Protein AF-A0A919TZ67-F1 (afdb_monomer_lite)

InterPro domains:
  IPR008929 Chondroitin AC/alginate lyase [G3DSA:1.50.10.100] (18-336)
  IPR008929 Chondroitin AC/alginate lyase [SSF48230] (51-296)
  IPR012480 Heparinase II/III-like, C-terminal [PF07940] (637-801)

Sequence (858 aa):
MADLLLPPAQSLPVLDVALFDAPTIRGLTERAADDRARPWPTLLASGYARYFRDGDRDAYEQLLWERTDRLTRTAVLAAATRDPAWIDAAADGVLLFCEQSTWCWPAHDDSHARHGSVLPTVTSPYLDLGAGEVAMQLAWIDHLLGPLFDTAMPGLRARIRYEVDRRVLTPFETRRDWHWLAEPLSNWSPWIHGNVLVAALRLVDDTARRDRLVRLIADGLDRYAASLPPDGAIDEGYSYWWNGACRLLEAYDLLAYASNGALGDATAWPALRETVAFPHRLHLGGNWYVNHADGWARPPLSQPWHALHRAARLFGDREAEAHAAAHRNPSAPVLDESQGLGRLLTALTDPAWQAAAHPPTASPAPTPGLTPTPIPADADADADADADAPNAPDLVEFPQGVSTNSTRSRQTPTPALTSNPNPRDLGESAFGTDTSSTRSRLTPTPAAAPAPPPPDLAEQPLAADTNPTRSRQSSTPTLTSNPNPRDLGESAFGTDTSSTRSRLTPTPAAAPAPSTPDLAEQPLGANTNPTRSQRPPAPTPSLRDLGENALGTDTNPTRSQQSAQPTAAPAPATPDLAEQPLGADANPTRSQQSAQPTAAPAPATPDLAEQPLGANANPTRSRESAVGRGVGVDVWFPSTQVLVRRGGRVALAVKGGHNGENHNHNDVGSVIVALGGVPVVVDPGRPTYTRETFGADRYSIWTMRSSWHNTPTILGLEQLDGREYAAADVRVGDGGISLELSHAYGMGGSWRRTASLDHDVVLVRDEWELGGGGTSLIHYVLAGSVSVGDGFAEVVALESAGRLILSWEPAVTCAVTVRELDDPMLGDVWGERLTRLDIDVTGLGPSGSLELTVKEQR

Foldseek 3Di:
DVVLFDALLQLFDDFDLVLFQPQQLVVLVVVLVVVVVDDQQDADLVQLLCCVPPQDQCSRVVSVLSLLQNLLSLLSNCLNPVPPVSLVSNLVSLVVVLPDLAQDGSLQACCCVPVVDSDHPSQDADQWLRLLQSLLQLLVSCNRCVVVCCVNPNCSLVSSLVSNCNRPLVCLVPPQPDPCQDPPHALGQLSNLLSQLSNLSNNDNDSVSSVVSPVSSCVSLVVLLVNQDLLLDALQDLVSLCSHLLSSLSSLVSQCSRRVHPGSPPVVRNSSLNVLVHNLQQFLWDQAGAFAFQGDRGDPLQRLLVSSLVSCVSSVNPLSNQQSLLSDDLSHQLHGPSSGNVSNSSSRRDPCSNPSDDDPDIRDRDDADPDPDDDDPDDDDDDDDDDDDDDDDDDDDDDDDDDDDDDDDDDDDDDDDDDDDDDDDDDDDDDDDDDDDDDDDDDDDDDDDDDDDDDDDDDDDDDDDDDDDDDDDDDDDDDDDDDDDDDDDDDDDDDDDDDDDDDDDDDDDDDDDDDDDDDDDDDDDDDDDDDDDDDDDDDDDDPPDDDDDDDDDDDDDDDDDDDDDDDDDDDDDDDDDDDDDDDDDDDDDDDDDDDDDDDDDDDDDDDDDDDDDDDDDDDDDDDDDCPDDDAWHWDADPAQRWIWTDFQFKIKIFTFAALARPSAQLAHGFMWMGGNSFTFQGQLHRFDRTSCCVDPNVCVDPSSWNQRTQAKQDLNFTFDHDRQLGWPPWDDDPQWIKTWRCRRRVDPWTWIWIWGDDRFKIKIKIWTAAPDAHWMKGKTKGFADWDDDFQKIWGQTPPSSAIKMKGKPPRADKDKDKDADPTVSSCVRRNGIMIMIIGTCSVVDNGDMMMIMMGGDD

Organism: NCBI:txid571912

Secondary structure (DSSP, 8-state):
-TTTSPPTTTSS----GGG--HHHHHHHHHHHHHHHTSPPP---HHHHTTTTTT---HHHHHHHHHHHHHHHHHHHHHHHH--HHHHHHHHHHHHHHHT-S-SS-TTT-THHHHH--SS--TTS---SHHHHHHHHHHHHHHHHHHHHHHHHSTTHHHHHHHHHIIIIIHHHHH----GGGSSSP-THHHHHHHHHHHHHHHH---HHHHHHHHHHHHHHHHHHHHHS-TT---TTHHHHHTTTHHHHHHHHHHHHHHTTTSS--GGG-HHHHHHHHHHHHTEEETTEE---SS--SS--TT--HHHHHHHHHHHT-HHHHHHHHHT--TTS-S--GGG-HHHHHHHHT-HHHHT----SPPPPPPPPPPPPPPPPS-------------PPPPP--------------------------------------------------------PPP-------------------------------------------------------------------------------------S--S---S-----------------------------------------------------------------------------------PPPPEEETTTTEEEEE-SSEEEEEE-SBTTSTT--S-TT-EEEEETTEEEE---------GGGGSGGGGGSGGGSGGGTT-EEBTTBPPPPSTTSB-EEEEEETTEEEEE-GGGGT-SEEEEEEEEEETTEEEEEEEEEESS-S--EEEEEE-SEEEEETTEEEEE-GGG--EEEEEEES---EEEEEEE---HHHHHHH-SEEEEEEEE-GGG-SEEEEEEEEEE--

pLDDT: mean 74.22, std 30.32, range [20.97, 98.88]

Radius of gyration: 38.07 Å; chains: 1; bounding box: 108×134×125 Å

Structure (mmCIF, N/CA/C/O backbone):
data_AF-A0A919TZ67-F1
#
_entry.id   AF-A0A919TZ67-F1
#
loop_
_atom_site.group_PDB
_atom_site.id
_atom_site.type_symbol
_atom_site.label_atom_id
_atom_site.label_alt_id
_atom_site.label_comp_id
_atom_site.label_asym_id
_atom_site.label_entity_id
_atom_site.label_seq_id
_atom_site.pdbx_PDB_ins_code
_atom_site.Cartn_x
_atom_site.Cartn_y
_atom_site.Cartn_z
_atom_site.occupancy
_atom_site.B_iso_or_equiv
_atom_site.auth_seq_id
_atom_site.auth_comp_id
_atom_site.auth_asym_id
_atom_site.auth_atom_id
_atom_site.pdbx_PDB_model_num
ATOM 1 N N . MET A 1 1 ? 31.596 -11.766 -6.206 1.00 59.78 1 MET A N 1
ATOM 2 C CA . MET A 1 1 ? 30.603 -10.937 -6.927 1.00 59.78 1 MET A CA 1
ATOM 3 C C . MET A 1 1 ? 30.992 -10.829 -8.378 1.00 59.78 1 MET A C 1
ATOM 5 O O . MET A 1 1 ? 30.167 -11.241 -9.181 1.00 59.78 1 MET A O 1
ATOM 9 N N . ALA A 1 2 ? 32.245 -10.460 -8.683 1.00 53.22 2 ALA A N 1
ATOM 10 C CA . ALA A 1 2 ? 32.796 -10.696 -10.014 1.00 53.22 2 ALA A CA 1
ATOM 11 C C . ALA A 1 2 ? 32.495 -12.146 -10.425 1.00 53.22 2 ALA A C 1
ATOM 13 O O . ALA A 1 2 ? 32.595 -13.053 -9.590 1.00 53.22 2 ALA A O 1
ATOM 14 N N . ASP A 1 3 ? 32.024 -12.303 -11.658 1.00 69.88 3 ASP A N 1
ATOM 15 C CA . ASP A 1 3 ? 31.587 -13.551 -12.290 1.00 69.88 3 ASP A CA 1
ATOM 16 C C . ASP A 1 3 ? 30.393 -14.293 -11.636 1.00 69.88 3 ASP A C 1
ATOM 18 O O . ASP A 1 3 ? 30.057 -15.391 -12.073 1.00 69.88 3 ASP A O 1
ATOM 22 N N . LEU A 1 4 ? 29.685 -13.703 -10.655 1.00 88.44 4 LEU A N 1
ATOM 23 C CA . LEU A 1 4 ? 28.414 -14.260 -10.142 1.00 88.44 4 LEU A CA 1
ATOM 24 C C . LEU A 1 4 ? 27.195 -13.874 -10.991 1.00 88.44 4 LEU A C 1
ATOM 26 O O . LEU A 1 4 ? 26.236 -14.636 -11.058 1.00 88.44 4 LEU A O 1
ATOM 30 N N . LEU A 1 5 ? 27.192 -12.681 -11.596 1.00 94.44 5 LEU A N 1
ATOM 31 C CA . LEU A 1 5 ? 26.028 -12.147 -12.311 1.00 94.44 5 LEU A CA 1
ATOM 32 C C . LEU A 1 5 ? 26.051 -12.516 -13.799 1.00 94.44 5 LEU A C 1
ATOM 34 O O . LEU A 1 5 ? 26.983 -12.146 -14.518 1.00 94.44 5 LEU A O 1
ATOM 38 N N . LEU A 1 6 ? 24.967 -13.131 -14.285 1.00 95.06 6 LEU A N 1
ATOM 39 C CA . LEU A 1 6 ? 24.725 -13.408 -15.707 1.00 95.06 6 LEU A CA 1
ATOM 40 C C . LEU A 1 6 ? 24.937 -12.148 -16.574 1.00 95.06 6 LEU A C 1
ATOM 42 O O . LEU A 1 6 ? 24.660 -11.042 -16.101 1.00 95.06 6 LEU A O 1
ATOM 46 N N . PRO A 1 7 ? 25.399 -12.248 -17.836 1.00 94.81 7 PRO A N 1
ATOM 47 C CA . PRO A 1 7 ? 25.578 -11.088 -18.718 1.00 94.81 7 PRO A CA 1
ATOM 48 C C . PRO A 1 7 ? 24.292 -10.250 -18.890 1.00 94.81 7 PRO A C 1
ATOM 50 O O . PRO A 1 7 ? 23.202 -10.811 -18.781 1.00 94.81 7 PRO A O 1
ATOM 53 N N . PRO A 1 8 ? 24.356 -8.946 -19.235 1.00 95.06 8 PRO A N 1
ATOM 54 C CA . PRO A 1 8 ? 23.166 -8.082 -19.348 1.00 95.06 8 PRO A CA 1
ATOM 55 C C . PRO A 1 8 ? 22.096 -8.533 -20.359 1.00 95.06 8 PRO A C 1
ATOM 57 O O . PRO A 1 8 ? 20.970 -8.043 -20.341 1.00 95.06 8 PRO A O 1
ATOM 60 N N . ALA A 1 9 ? 22.425 -9.470 -21.255 1.00 92.81 9 ALA A N 1
ATOM 61 C CA . ALA A 1 9 ? 21.493 -10.119 -22.184 1.00 92.81 9 ALA A CA 1
ATOM 62 C C . ALA A 1 9 ? 20.758 -11.349 -21.610 1.00 92.81 9 ALA A C 1
ATOM 64 O O . ALA A 1 9 ? 19.916 -11.920 -22.294 1.00 92.81 9 ALA A O 1
ATOM 65 N N . GLN A 1 10 ? 21.106 -11.776 -20.395 1.00 94.44 10 GLN A N 1
ATOM 66 C CA . GLN A 1 10 ? 20.653 -13.020 -19.757 1.00 94.44 10 GLN A CA 1
ATOM 67 C C . GLN A 1 10 ? 20.257 -12.822 -18.283 1.00 94.44 10 GLN A C 1
ATOM 69 O O . GLN A 1 10 ? 19.712 -13.734 -17.677 1.00 94.44 10 GLN A O 1
ATOM 74 N N . SER A 1 11 ? 20.518 -11.645 -17.708 1.00 94.06 11 SER A N 1
ATOM 75 C CA . SER A 1 11 ? 20.292 -11.292 -16.300 1.00 94.06 11 SER A CA 1
ATOM 76 C C . SER A 1 11 ? 18.830 -11.045 -15.909 1.00 94.06 11 SER A C 1
ATOM 78 O O . SER A 1 11 ? 18.545 -10.946 -14.720 1.00 94.06 11 SER A O 1
ATOM 80 N N . LEU A 1 12 ? 17.909 -10.963 -16.875 1.00 96.25 12 LEU A N 1
ATOM 81 C CA . LEU A 1 12 ? 16.461 -10.926 -16.645 1.00 96.25 12 LEU A CA 1
ATOM 82 C C . LEU A 1 12 ? 15.797 -12.196 -17.227 1.00 96.25 12 LEU A C 1
ATOM 84 O O . LEU A 1 12 ? 16.283 -12.704 -18.245 1.00 96.25 12 LEU A O 1
ATOM 88 N N . PRO A 1 13 ? 14.695 -12.696 -16.628 1.00 93.69 13 PRO A N 1
ATOM 89 C CA . PRO A 1 13 ? 13.915 -13.837 -17.114 1.00 93.69 13 PRO A CA 1
ATOM 90 C C . PRO A 1 13 ? 13.655 -13.850 -18.625 1.00 93.69 13 PRO A C 1
ATOM 92 O O . PRO A 1 13 ? 13.319 -12.827 -19.222 1.00 93.69 13 PRO A O 1
ATOM 95 N N . VAL A 1 14 ? 13.787 -15.021 -19.255 1.00 87.25 14 VAL A N 1
ATOM 96 C CA . VAL A 1 14 ? 13.416 -15.224 -20.666 1.00 87.25 14 VAL A CA 1
ATOM 97 C C . VAL A 1 14 ? 11.893 -15.193 -20.795 1.00 87.25 14 VAL A C 1
ATOM 99 O O . VAL A 1 14 ? 11.197 -16.011 -20.200 1.00 87.25 14 VAL A O 1
ATOM 102 N N . LEU A 1 15 ? 11.381 -14.252 -21.589 1.00 90.25 15 LEU A N 1
ATOM 103 C CA . LEU A 1 15 ? 9.948 -14.023 -21.765 1.00 90.25 15 LEU A CA 1
ATOM 104 C C . LEU A 1 15 ? 9.457 -14.732 -23.032 1.00 90.25 15 LEU A C 1
ATOM 106 O O . LEU A 1 15 ? 9.601 -14.208 -24.139 1.00 90.25 15 LEU A O 1
ATOM 110 N N . ASP A 1 16 ? 8.887 -15.929 -22.881 1.00 90.50 16 ASP A N 1
ATOM 111 C CA . ASP A 1 16 ? 8.248 -16.620 -24.002 1.00 90.50 16 ASP A CA 1
ATOM 112 C C . ASP A 1 16 ? 6.860 -16.026 -24.283 1.00 90.50 16 ASP A C 1
ATOM 114 O O . ASP A 1 16 ? 5.892 -16.260 -23.557 1.00 90.50 16 ASP A O 1
ATOM 118 N N . VAL A 1 17 ? 6.761 -15.270 -25.378 1.00 92.25 17 VAL A N 1
ATOM 119 C CA . VAL A 1 17 ? 5.507 -14.664 -25.852 1.00 92.25 17 VAL A CA 1
ATOM 120 C C . VAL A 1 17 ? 4.440 -15.698 -26.235 1.00 92.25 17 VAL A C 1
ATOM 122 O O . VAL A 1 17 ? 3.270 -15.338 -26.335 1.00 92.25 17 VAL A O 1
ATOM 125 N N . ALA A 1 18 ? 4.798 -16.975 -26.425 1.00 91.44 18 ALA A N 1
ATOM 126 C CA . ALA A 1 18 ? 3.830 -18.053 -26.640 1.00 91.44 18 ALA A CA 1
ATOM 127 C C . ALA A 1 18 ? 3.064 -18.449 -25.361 1.00 91.44 18 ALA A C 1
ATOM 129 O O . ALA A 1 18 ? 2.028 -19.107 -25.463 1.00 91.44 18 ALA A O 1
ATOM 130 N N . LEU A 1 19 ? 3.537 -18.035 -24.177 1.00 92.31 19 LEU A N 1
ATOM 131 C CA . LEU A 1 19 ? 2.860 -18.249 -22.891 1.00 92.31 19 LEU A CA 1
ATOM 132 C C . LEU A 1 19 ? 1.899 -17.111 -22.507 1.00 92.31 19 LEU A C 1
ATOM 134 O O . LEU A 1 19 ? 1.216 -17.228 -21.495 1.00 92.31 19 LEU A O 1
ATOM 138 N N . PHE A 1 20 ? 1.837 -16.014 -23.269 1.00 95.00 20 PHE A N 1
ATOM 139 C CA . PHE A 1 20 ? 1.057 -14.832 -22.892 1.00 95.00 20 PHE A CA 1
ATOM 140 C C . PHE A 1 20 ? -0.455 -15.124 -22.790 1.00 95.00 20 PHE A C 1
ATOM 142 O O . PHE A 1 20 ? -1.096 -15.547 -23.754 1.00 95.00 20 PHE A O 1
ATOM 149 N N . ASP A 1 21 ? -1.033 -14.840 -21.618 1.00 93.69 21 ASP A N 1
ATOM 150 C CA . ASP A 1 21 ? -2.446 -15.078 -21.291 1.00 93.69 21 ASP A CA 1
ATOM 151 C C . ASP A 1 21 ? -3.404 -14.381 -22.278 1.00 93.69 21 ASP A C 1
ATOM 153 O O . ASP A 1 21 ? -3.440 -13.154 -22.414 1.00 93.69 21 ASP A O 1
ATOM 157 N N . ALA A 1 22 ? -4.207 -15.182 -22.983 1.00 92.88 22 ALA A N 1
ATOM 158 C CA . ALA A 1 22 ? -5.081 -14.685 -24.041 1.00 92.88 22 ALA A CA 1
ATOM 159 C C . ALA A 1 22 ? -6.191 -13.721 -23.551 1.00 92.88 22 ALA A C 1
ATOM 161 O O . ALA A 1 22 ? -6.488 -12.775 -24.285 1.00 92.88 22 ALA A O 1
ATOM 162 N N . PRO A 1 23 ? -6.832 -13.909 -22.374 1.00 94.19 23 PRO A N 1
ATOM 163 C CA . PRO A 1 23 ? -7.656 -12.876 -21.741 1.00 94.19 23 PRO A CA 1
ATOM 164 C C . PRO A 1 23 ? -6.948 -11.526 -21.558 1.00 94.19 23 PRO A C 1
ATOM 166 O O . PRO A 1 23 ? -7.486 -10.517 -22.020 1.00 94.19 23 PRO A O 1
ATOM 169 N N . THR A 1 24 ? -5.742 -11.490 -20.976 1.00 95.50 24 THR A N 1
ATOM 170 C CA . THR A 1 24 ? -4.949 -10.255 -20.846 1.00 95.50 24 THR A CA 1
ATOM 171 C C . THR A 1 24 ? -4.664 -9.637 -22.216 1.00 95.50 24 THR A C 1
ATOM 173 O O . THR A 1 24 ? -4.964 -8.462 -22.417 1.00 95.50 24 THR A O 1
ATOM 176 N N . ILE A 1 25 ? -4.165 -10.402 -23.195 1.00 96.62 25 ILE A N 1
ATOM 177 C CA . ILE A 1 25 ? -3.823 -9.857 -24.524 1.00 96.62 25 ILE A CA 1
ATOM 178 C C . ILE A 1 25 ? -5.044 -9.266 -25.249 1.00 96.62 25 ILE A C 1
ATOM 180 O O . ILE A 1 25 ? -4.911 -8.225 -25.899 1.00 96.62 25 ILE A O 1
ATOM 184 N N . ARG A 1 26 ? -6.245 -9.849 -25.104 1.00 95.50 26 ARG A N 1
ATOM 185 C CA . ARG A 1 26 ? -7.483 -9.239 -25.631 1.00 95.50 26 ARG A CA 1
ATOM 186 C C . ARG A 1 26 ? -7.801 -7.911 -24.944 1.00 95.50 26 ARG A C 1
ATOM 188 O O . ARG A 1 26 ? -7.935 -6.910 -25.640 1.00 95.50 26 ARG A O 1
ATOM 195 N N . GLY A 1 27 ? -7.828 -7.876 -23.610 1.00 95.00 27 GLY A N 1
ATOM 196 C CA . GLY A 1 27 ? -8.134 -6.652 -22.857 1.00 95.00 27 GLY A CA 1
ATOM 197 C C . GLY A 1 27 ? -7.138 -5.510 -23.112 1.00 95.00 27 GLY A C 1
ATOM 198 O O . GLY A 1 27 ? -7.544 -4.356 -23.243 1.00 95.00 27 GLY A O 1
ATOM 199 N N . LEU A 1 28 ? -5.846 -5.831 -23.258 1.00 96.81 28 LEU A N 1
ATOM 200 C CA . LEU A 1 28 ? -4.816 -4.870 -23.671 1.00 96.81 28 LEU A CA 1
ATOM 201 C C . LEU A 1 28 ? -5.066 -4.355 -25.097 1.00 96.81 28 LEU A C 1
ATOM 203 O O . LEU A 1 28 ? -4.943 -3.157 -25.336 1.00 96.81 28 LEU A O 1
ATOM 207 N N . THR A 1 29 ? -5.439 -5.235 -26.036 1.00 96.38 29 THR A N 1
ATOM 208 C CA . THR A 1 29 ? -5.742 -4.867 -27.435 1.00 96.38 29 THR A CA 1
ATOM 209 C C . THR A 1 29 ? -6.956 -3.942 -27.526 1.00 96.38 29 THR A C 1
ATOM 211 O O . THR A 1 29 ? -6.921 -2.963 -28.268 1.00 96.38 29 THR A O 1
ATOM 214 N N . GLU A 1 30 ? -8.011 -4.234 -26.762 1.00 94.56 30 GLU A N 1
ATOM 215 C CA . GLU A 1 30 ? -9.238 -3.434 -26.696 1.00 94.56 30 GLU A CA 1
ATOM 216 C C . GLU A 1 30 ? -8.931 -2.014 -26.192 1.00 94.56 30 GLU A C 1
ATOM 218 O O . GLU A 1 30 ? -9.175 -1.047 -26.913 1.00 94.56 30 GLU A O 1
ATOM 223 N N . ARG A 1 31 ? -8.273 -1.872 -25.032 1.00 94.62 31 ARG A N 1
ATOM 224 C CA . ARG A 1 31 ? -7.890 -0.553 -24.484 1.00 94.62 31 ARG A CA 1
ATOM 225 C C . ARG A 1 31 ? -6.890 0.202 -25.368 1.00 94.62 31 ARG A C 1
ATOM 227 O O . ARG A 1 31 ? -6.981 1.419 -25.516 1.00 94.62 31 ARG A O 1
ATOM 234 N N . ALA A 1 32 ? -5.953 -0.500 -26.004 1.00 94.25 32 ALA A N 1
ATOM 235 C CA . ALA A 1 32 ? -4.981 0.127 -26.899 1.00 94.25 32 ALA A CA 1
ATOM 236 C C . ALA A 1 32 ? -5.597 0.603 -28.234 1.00 94.25 32 ALA A C 1
ATOM 238 O O . ALA A 1 32 ? -5.016 1.463 -28.904 1.00 94.25 32 ALA A O 1
ATOM 239 N N . ALA A 1 33 ? -6.767 0.091 -28.636 1.00 90.06 33 ALA A N 1
ATOM 240 C CA . ALA A 1 33 ? -7.502 0.622 -29.784 1.00 90.06 33 ALA A CA 1
ATOM 241 C C . ALA A 1 33 ? -8.045 2.033 -29.491 1.00 90.06 33 ALA A C 1
ATOM 243 O O . ALA A 1 33 ? -7.871 2.936 -30.314 1.00 90.06 33 ALA A O 1
ATOM 244 N N . ASP A 1 34 ? -8.594 2.249 -28.292 1.00 90.00 34 ASP A N 1
ATOM 245 C CA . ASP A 1 34 ? -9.043 3.568 -27.825 1.00 90.00 34 ASP A CA 1
ATOM 246 C C . ASP A 1 34 ? -7.868 4.545 -27.630 1.00 90.00 34 ASP A C 1
ATOM 248 O O . ASP A 1 34 ? -8.004 5.750 -27.850 1.00 90.00 34 ASP A O 1
ATOM 252 N N . ASP A 1 35 ? -6.672 4.050 -27.293 1.00 92.38 35 ASP A N 1
ATOM 253 C CA . ASP A 1 35 ? -5.448 4.862 -27.293 1.00 92.38 35 ASP A CA 1
ATOM 254 C C . ASP A 1 35 ? -5.032 5.323 -28.693 1.00 92.38 35 ASP A C 1
ATOM 256 O O . ASP A 1 35 ? -4.615 6.471 -28.854 1.00 92.38 35 ASP A O 1
ATOM 260 N N . ARG A 1 36 ? -5.149 4.473 -29.726 1.00 85.62 36 ARG A N 1
ATOM 261 C CA . ARG A 1 36 ? -4.804 4.852 -31.113 1.00 85.62 36 ARG A CA 1
ATOM 262 C C . ARG A 1 36 ? -5.679 6.002 -31.640 1.00 85.62 36 ARG A C 1
ATOM 264 O O . ARG A 1 36 ? -5.231 6.738 -32.514 1.00 85.62 36 ARG A O 1
ATOM 271 N N . ALA A 1 37 ? -6.880 6.201 -31.092 1.00 87.56 37 ALA A N 1
ATOM 272 C CA . ALA A 1 37 ? -7.757 7.329 -31.418 1.00 87.56 37 ALA A CA 1
ATOM 273 C C . ALA A 1 37 ? -7.397 8.648 -30.696 1.00 87.56 37 ALA A C 1
ATOM 275 O O . ALA A 1 37 ? -7.992 9.688 -30.990 1.00 87.56 37 ALA A O 1
ATOM 276 N N . ARG A 1 38 ? -6.452 8.628 -29.743 1.00 93.00 38 ARG A N 1
ATOM 277 C CA . ARG A 1 38 ? -6.164 9.743 -28.824 1.00 93.00 38 ARG A CA 1
ATOM 278 C C . ARG A 1 38 ? -4.675 10.129 -28.856 1.00 93.00 38 ARG A C 1
ATOM 280 O O . ARG A 1 38 ? -3.818 9.245 -28.967 1.00 93.00 38 ARG A O 1
ATOM 287 N N . PRO A 1 39 ? -4.323 11.426 -28.736 1.00 94.50 39 PRO A N 1
ATOM 288 C CA . PRO A 1 39 ? -2.927 11.836 -28.594 1.00 94.50 39 PRO A CA 1
ATOM 289 C C . PRO A 1 39 ? -2.316 11.243 -27.317 1.00 94.50 39 PRO A C 1
ATOM 291 O O . PRO A 1 39 ? -3.031 10.889 -26.380 1.00 94.50 39 PRO A O 1
ATOM 294 N N . TRP A 1 40 ? -0.988 11.150 -27.266 1.00 96.19 40 TRP A N 1
ATOM 295 C CA . TRP A 1 40 ? -0.293 10.765 -26.037 1.00 96.19 40 TRP A CA 1
ATOM 296 C C . TRP A 1 40 ? -0.547 11.792 -24.913 1.00 96.19 40 TRP A C 1
ATOM 298 O O . TRP A 1 40 ? -0.536 13.000 -25.189 1.00 96.19 40 TRP A O 1
ATOM 308 N N . PRO A 1 41 ? -0.725 11.357 -23.648 1.00 95.25 41 PRO A N 1
ATOM 309 C CA . PRO A 1 41 ? -0.933 12.269 -22.525 1.00 95.25 41 PRO A CA 1
ATOM 310 C C . PRO A 1 41 ? 0.224 13.263 -22.399 1.00 95.25 41 PRO A C 1
ATOM 312 O O . PRO A 1 41 ? 1.401 12.882 -22.363 1.00 95.25 41 PRO A O 1
ATOM 315 N N . THR A 1 42 ? -0.102 14.555 -22.367 1.00 93.19 42 THR A N 1
ATOM 316 C CA . THR A 1 42 ? 0.877 15.648 -22.402 1.00 93.19 42 THR A CA 1
ATOM 317 C C . THR A 1 42 ? 1.005 16.277 -21.021 1.00 93.19 42 THR A C 1
ATOM 319 O O . THR A 1 42 ? 0.129 17.013 -20.577 1.00 93.19 42 THR A O 1
ATOM 322 N N . LEU A 1 43 ? 2.120 15.992 -20.353 1.00 94.81 43 LEU A N 1
ATOM 323 C CA . LEU A 1 43 ? 2.439 16.531 -19.036 1.00 94.81 43 LEU A CA 1
ATOM 324 C C . LEU A 1 43 ? 2.825 18.013 -19.143 1.00 94.81 43 LEU A C 1
ATOM 326 O O . LEU A 1 43 ? 3.715 18.375 -19.914 1.00 94.81 43 LEU A O 1
ATOM 330 N N . LEU A 1 44 ? 2.155 18.875 -18.373 1.00 94.88 44 LEU A N 1
ATOM 331 C CA . LEU A 1 44 ? 2.329 20.329 -18.432 1.00 94.88 44 LEU A CA 1
ATOM 332 C C . LEU A 1 44 ? 2.985 20.875 -17.161 1.00 94.88 44 LEU A C 1
ATOM 334 O O . LEU A 1 44 ? 2.616 20.505 -16.047 1.00 94.88 44 LEU A O 1
ATOM 338 N N . ALA A 1 45 ? 3.875 21.858 -17.324 1.00 95.19 45 ALA A N 1
ATOM 339 C CA . ALA A 1 45 ? 4.479 22.599 -16.212 1.00 95.19 45 ALA A CA 1
ATOM 340 C C . ALA A 1 45 ? 3.436 23.312 -15.324 1.00 95.19 45 ALA A C 1
ATOM 342 O O . ALA A 1 45 ? 3.658 23.503 -14.132 1.00 95.19 45 ALA A O 1
ATOM 343 N N . SER A 1 46 ? 2.275 23.678 -15.882 1.00 95.44 46 SER A N 1
ATOM 344 C CA . SER A 1 46 ? 1.138 24.202 -15.117 1.00 95.44 46 SER A CA 1
ATOM 345 C C . SER A 1 46 ? 0.509 23.163 -14.187 1.00 95.44 46 SER A C 1
ATOM 347 O O . SER A 1 46 ? 0.059 23.556 -13.116 1.00 95.44 46 SER A O 1
ATOM 349 N N . GLY A 1 47 ? 0.504 21.883 -14.582 1.00 95.25 47 GLY A N 1
ATOM 350 C CA . GLY A 1 47 ? 0.056 20.752 -13.766 1.00 95.25 47 GLY A CA 1
ATOM 351 C C . GLY A 1 47 ? 1.063 20.412 -12.670 1.00 95.25 47 GLY A C 1
ATOM 352 O O . GLY A 1 47 ? 0.687 20.367 -11.509 1.00 95.25 47 GLY A O 1
ATOM 353 N N . TYR A 1 48 ? 2.354 20.297 -13.011 1.00 95.19 48 TYR A N 1
ATOM 354 C CA . TYR A 1 48 ? 3.425 20.053 -12.026 1.00 95.19 48 TYR A CA 1
ATOM 355 C C . TYR A 1 48 ? 3.429 21.106 -10.907 1.00 95.19 48 TYR A C 1
ATOM 357 O O . TYR A 1 48 ? 3.587 20.800 -9.730 1.00 95.19 48 TYR A O 1
ATOM 365 N N . ALA A 1 49 ? 3.189 22.366 -11.278 1.00 95.06 49 ALA A N 1
ATOM 366 C CA . ALA A 1 49 ? 3.129 23.480 -10.346 1.00 95.06 49 ALA A CA 1
ATOM 367 C C . ALA A 1 49 ? 1.861 23.522 -9.465 1.00 95.06 49 ALA A C 1
ATOM 369 O O . ALA A 1 49 ? 1.784 24.415 -8.623 1.00 95.06 49 ALA A O 1
ATOM 370 N N . ARG A 1 50 ? 0.863 22.638 -9.642 1.00 95.00 50 ARG A N 1
ATOM 371 C CA . ARG A 1 50 ? -0.354 22.632 -8.804 1.00 95.00 50 ARG A CA 1
ATOM 372 C C . ARG A 1 50 ? -0.060 22.213 -7.369 1.00 95.00 50 ARG A C 1
ATOM 374 O O . ARG A 1 50 ? -0.370 22.976 -6.461 1.00 95.00 50 ARG A O 1
ATOM 381 N N . TYR A 1 51 ? 0.702 21.140 -7.168 1.00 93.56 51 TYR A N 1
ATOM 382 C CA . TYR A 1 51 ? 1.129 20.678 -5.842 1.00 93.56 51 TYR A CA 1
ATOM 383 C C . TYR A 1 51 ? 1.693 21.807 -4.948 1.00 93.56 51 TYR A C 1
ATOM 385 O O . TYR A 1 51 ? 1.328 21.937 -3.780 1.00 93.56 51 TYR A O 1
ATOM 393 N N . PHE A 1 52 ? 2.507 22.699 -5.525 1.00 91.12 52 PHE A N 1
ATOM 394 C CA . PHE A 1 52 ? 3.108 23.852 -4.838 1.00 91.12 52 PHE A CA 1
ATOM 395 C C . PHE A 1 52 ? 2.198 25.098 -4.722 1.00 91.12 52 PHE A C 1
ATOM 397 O O . PHE A 1 52 ? 2.593 26.083 -4.103 1.00 91.12 52 PHE A O 1
ATOM 404 N N . ARG A 1 53 ? 1.007 25.096 -5.337 1.00 92.19 53 ARG A N 1
ATOM 405 C CA . ARG A 1 53 ? 0.046 26.220 -5.381 1.00 92.19 53 ARG A CA 1
ATOM 406 C C . ARG A 1 53 ? -1.248 25.948 -4.620 1.00 92.19 53 ARG A C 1
ATOM 408 O O . ARG A 1 53 ? -1.697 26.817 -3.884 1.00 92.19 53 ARG A O 1
ATOM 415 N N . ASP A 1 54 ? -1.860 24.794 -4.863 1.00 91.69 54 ASP A N 1
ATOM 416 C CA . ASP A 1 54 ? -3.170 24.390 -4.339 1.00 91.69 54 ASP A CA 1
ATOM 417 C C . ASP A 1 54 ? -3.153 22.999 -3.672 1.00 91.69 54 ASP A C 1
ATOM 419 O O . ASP A 1 54 ? -4.148 22.606 -3.073 1.00 91.69 54 ASP A O 1
ATOM 423 N N . GLY A 1 55 ? -2.020 22.285 -3.716 1.00 89.31 55 GLY A N 1
ATOM 424 C CA . GLY A 1 55 ? -1.836 20.978 -3.077 1.00 89.31 55 GLY A CA 1
ATOM 425 C C . GLY A 1 55 ? -2.207 19.772 -3.946 1.00 89.31 55 GLY A C 1
ATOM 426 O O . GLY A 1 55 ? -1.975 18.641 -3.520 1.00 89.31 55 GLY A O 1
ATOM 427 N N . ASP A 1 56 ? -2.724 19.992 -5.158 1.00 90.31 56 ASP A N 1
ATOM 428 C CA . ASP A 1 56 ? -3.156 18.940 -6.083 1.00 90.31 56 ASP A CA 1
ATOM 429 C C . ASP A 1 56 ? -1.960 18.308 -6.818 1.00 90.31 56 ASP A C 1
ATOM 431 O O . ASP A 1 56 ? -1.235 18.973 -7.567 1.00 90.31 56 ASP A O 1
ATOM 435 N N . ARG A 1 57 ? -1.750 17.007 -6.584 1.00 91.00 57 ARG A N 1
ATOM 436 C CA . ARG A 1 57 ? -0.795 16.160 -7.323 1.00 91.00 57 ARG A CA 1
ATOM 437 C C . ARG A 1 57 ? -1.470 15.395 -8.470 1.00 91.00 57 ARG A C 1
ATOM 439 O O . ARG A 1 57 ? -0.882 15.214 -9.540 1.00 91.00 57 ARG A O 1
ATOM 446 N N . ASP A 1 58 ? -2.723 15.003 -8.257 1.00 88.88 58 ASP A N 1
ATOM 447 C CA . ASP A 1 58 ? -3.506 14.101 -9.098 1.00 88.88 58 ASP A CA 1
ATOM 448 C C . ASP A 1 58 ? -3.630 14.564 -10.551 1.00 88.88 58 ASP A C 1
ATOM 450 O O . ASP A 1 58 ? -3.458 13.756 -11.462 1.00 88.88 58 ASP A O 1
ATOM 454 N N . ALA A 1 59 ? -3.850 15.856 -10.811 1.00 89.56 59 ALA A N 1
ATOM 455 C CA . ALA A 1 59 ? -4.010 16.351 -12.181 1.00 89.56 59 ALA A CA 1
ATOM 456 C C . ALA A 1 59 ? -2.728 16.241 -13.034 1.00 89.56 59 ALA A C 1
ATOM 458 O O . ALA A 1 59 ? -2.796 16.323 -14.263 1.00 89.56 59 ALA A O 1
ATOM 459 N N . TYR A 1 60 ? -1.559 16.069 -12.408 1.00 94.19 60 TYR A N 1
ATOM 460 C CA . TYR A 1 60 ? -0.317 15.717 -13.098 1.00 94.19 60 TYR A CA 1
ATOM 461 C C . TYR A 1 60 ? -0.098 14.199 -13.118 1.00 94.19 60 TYR A C 1
ATOM 463 O O . TYR A 1 60 ? 0.259 13.638 -14.154 1.00 94.19 60 TYR A O 1
ATOM 471 N N . GLU A 1 61 ? -0.324 13.532 -11.986 1.00 94.06 61 GLU A N 1
ATOM 472 C CA . GLU A 1 61 ? -0.028 12.108 -11.813 1.00 94.06 61 GLU A CA 1
ATOM 473 C C . GLU A 1 61 ? -0.987 11.198 -12.600 1.00 94.06 61 GLU A C 1
ATOM 475 O O . GLU A 1 61 ? -0.522 10.261 -13.238 1.00 94.06 61 GLU A O 1
ATOM 480 N N . GLN A 1 62 ? -2.280 11.520 -12.722 1.00 93.75 62 GLN A N 1
ATOM 481 C CA . GLN A 1 62 ? -3.225 10.764 -13.565 1.00 93.75 62 GLN A CA 1
ATOM 482 C C . GLN A 1 62 ? -2.808 10.734 -15.049 1.00 93.75 62 GLN A C 1
ATOM 484 O O . GLN A 1 62 ? -2.899 9.697 -15.707 1.00 93.75 62 GLN A O 1
ATOM 489 N N . LEU A 1 63 ? -2.282 11.849 -15.575 1.00 95.75 63 LEU A N 1
ATOM 490 C CA . LEU A 1 63 ? -1.741 11.923 -16.941 1.00 95.75 63 LEU A CA 1
ATOM 491 C C . LEU A 1 63 ? -0.400 11.180 -17.085 1.00 95.75 63 LEU A C 1
ATOM 493 O O . LEU A 1 63 ? -0.040 10.768 -18.191 1.00 95.75 63 LEU A O 1
ATOM 497 N N . LEU A 1 64 ? 0.346 11.012 -15.988 1.00 96.12 64 LEU A N 1
ATOM 498 C CA . LEU A 1 64 ? 1.548 10.181 -15.944 1.00 96.12 64 LEU A CA 1
ATOM 499 C C . LEU A 1 64 ? 1.165 8.694 -15.948 1.00 96.12 64 LEU A C 1
ATOM 501 O O . LEU A 1 64 ? 1.744 7.944 -16.729 1.00 96.12 64 LEU A O 1
ATOM 505 N N . TRP A 1 65 ? 0.156 8.284 -15.173 1.00 95.56 65 TRP A N 1
ATOM 506 C CA . TRP A 1 65 ? -0.370 6.913 -15.166 1.00 95.56 65 TRP A CA 1
ATOM 507 C C . TRP A 1 65 ? -0.909 6.511 -16.536 1.00 95.56 65 TRP A C 1
ATOM 509 O O . TRP A 1 65 ? -0.454 5.514 -17.086 1.00 95.56 65 TRP A O 1
ATOM 519 N N . GLU A 1 66 ? -1.761 7.329 -17.167 1.00 95.94 66 GLU A N 1
ATOM 520 C CA . GLU A 1 66 ? -2.278 7.021 -18.509 1.00 95.94 66 GLU A CA 1
ATOM 521 C C . GLU A 1 66 ? -1.147 6.844 -19.543 1.00 95.94 66 GLU A C 1
ATOM 523 O O . GLU A 1 66 ? -1.234 5.993 -20.432 1.00 95.94 66 GLU A O 1
ATOM 528 N N . ARG A 1 67 ? -0.052 7.608 -19.415 1.00 96.88 67 ARG A N 1
ATOM 529 C CA . ARG A 1 67 ? 1.145 7.476 -20.261 1.00 96.88 67 ARG A CA 1
ATOM 530 C C . ARG A 1 67 ? 1.912 6.179 -19.968 1.00 96.88 67 ARG A C 1
ATOM 532 O O . ARG A 1 67 ? 2.292 5.488 -20.915 1.00 96.88 67 ARG A O 1
ATOM 539 N N . THR A 1 68 ? 2.142 5.856 -18.695 1.00 97.12 68 THR A N 1
ATOM 540 C CA . THR A 1 68 ? 2.816 4.624 -18.246 1.00 97.12 68 THR A CA 1
ATOM 541 C C . THR A 1 68 ? 2.048 3.388 -18.704 1.00 97.12 68 THR A C 1
ATOM 543 O O . THR A 1 68 ? 2.628 2.506 -19.338 1.00 97.12 68 THR A O 1
ATOM 546 N N . ASP A 1 69 ? 0.738 3.363 -18.469 1.00 97.31 69 ASP A N 1
ATOM 547 C CA . ASP A 1 69 ? -0.178 2.285 -18.833 1.00 97.31 69 ASP A CA 1
ATOM 548 C C . ASP A 1 69 ? -0.237 2.080 -20.347 1.00 97.31 69 ASP A C 1
ATOM 550 O O . ASP A 1 69 ? -0.108 0.955 -20.832 1.00 97.31 69 ASP A O 1
ATOM 554 N N . ARG A 1 70 ? -0.357 3.168 -21.121 1.00 97.88 70 ARG A N 1
ATOM 555 C CA . ARG A 1 70 ? -0.339 3.122 -22.590 1.00 97.88 70 ARG A CA 1
ATOM 556 C C . ARG A 1 70 ? 0.980 2.570 -23.131 1.00 97.88 70 ARG A C 1
ATOM 558 O O . ARG A 1 70 ? 0.949 1.798 -24.086 1.00 97.88 70 ARG A O 1
ATOM 565 N N . LEU A 1 71 ? 2.123 2.905 -22.524 1.00 98.25 71 LEU A N 1
ATOM 566 C CA . LEU A 1 71 ? 3.415 2.316 -22.898 1.00 98.25 71 LEU A CA 1
ATOM 567 C C . LEU A 1 71 ? 3.507 0.829 -22.511 1.00 98.25 71 LEU A C 1
ATOM 569 O O . LEU A 1 71 ? 3.986 0.019 -23.302 1.00 98.25 71 LEU A O 1
ATOM 573 N N . THR A 1 72 ? 2.997 0.437 -21.342 1.00 98.31 72 THR A N 1
ATOM 574 C CA . THR A 1 72 ? 2.896 -0.978 -20.946 1.00 98.31 72 THR A CA 1
ATOM 575 C C . THR A 1 72 ? 2.020 -1.768 -21.933 1.00 98.31 72 THR A C 1
ATOM 577 O O . THR A 1 72 ? 2.441 -2.827 -22.406 1.00 98.31 72 THR A O 1
ATOM 580 N N . ARG A 1 73 ? 0.856 -1.225 -22.332 1.00 97.94 73 ARG A N 1
ATOM 581 C CA . ARG A 1 73 ? -0.020 -1.793 -23.374 1.00 97.94 73 ARG A CA 1
ATOM 582 C C . ARG A 1 73 ? 0.714 -1.961 -24.707 1.00 97.94 73 ARG A C 1
ATOM 584 O O . ARG A 1 73 ? 0.762 -3.073 -25.235 1.00 97.94 73 ARG A O 1
ATOM 591 N N . THR A 1 74 ? 1.301 -0.894 -25.259 1.00 98.19 74 THR A N 1
ATOM 592 C CA . THR A 1 74 ? 1.952 -0.961 -26.581 1.00 98.19 74 THR A CA 1
ATOM 593 C C . THR A 1 74 ? 3.175 -1.872 -26.576 1.00 98.19 74 THR A C 1
ATOM 595 O O . THR A 1 74 ? 3.367 -2.609 -27.542 1.00 98.19 74 THR A O 1
ATOM 598 N N . ALA A 1 75 ? 3.955 -1.911 -25.491 1.00 98.38 75 ALA A N 1
ATOM 599 C CA . ALA A 1 75 ? 5.126 -2.777 -25.387 1.00 98.38 75 ALA A CA 1
ATOM 600 C C . ALA A 1 75 ? 4.768 -4.275 -25.401 1.00 98.38 75 ALA A C 1
ATOM 602 O O . ALA A 1 75 ? 5.384 -5.051 -26.137 1.00 98.38 75 ALA A O 1
ATOM 603 N N . VAL A 1 76 ? 3.744 -4.687 -24.642 1.00 98.38 76 VAL A N 1
ATOM 604 C CA . VAL A 1 76 ? 3.270 -6.083 -24.634 1.00 98.38 76 VAL A CA 1
ATOM 605 C C . VAL A 1 76 ? 2.669 -6.469 -25.990 1.00 98.38 76 VAL A C 1
ATOM 607 O O . VAL A 1 76 ? 2.977 -7.541 -26.515 1.00 98.38 76 VAL A O 1
ATOM 610 N N . LEU A 1 77 ? 1.869 -5.591 -26.605 1.00 98.06 77 LEU A N 1
ATOM 611 C CA . LEU A 1 77 ? 1.270 -5.851 -27.919 1.00 98.06 77 LEU A CA 1
ATOM 612 C C . LEU A 1 77 ? 2.318 -5.917 -29.040 1.00 98.06 77 LEU A C 1
ATOM 614 O O . LEU A 1 77 ? 2.215 -6.782 -29.912 1.00 98.06 77 LEU A O 1
ATOM 618 N N . ALA A 1 78 ? 3.358 -5.078 -29.000 1.00 97.94 78 ALA A N 1
ATOM 619 C CA . ALA A 1 78 ? 4.484 -5.133 -29.933 1.00 97.94 78 ALA A CA 1
ATOM 620 C C . ALA A 1 78 ? 5.225 -6.478 -29.856 1.00 97.94 78 ALA A C 1
ATOM 622 O O . ALA A 1 78 ? 5.531 -7.073 -30.890 1.00 97.94 78 ALA A O 1
ATOM 623 N N . ALA A 1 79 ? 5.452 -6.999 -28.646 1.00 97.75 79 ALA A N 1
ATOM 624 C CA . ALA A 1 79 ? 6.094 -8.296 -28.442 1.00 97.75 79 ALA A CA 1
ATOM 625 C C . ALA A 1 79 ? 5.223 -9.471 -28.917 1.00 97.75 79 ALA A C 1
ATOM 627 O O . ALA A 1 79 ? 5.713 -10.366 -29.609 1.00 97.75 79 ALA A O 1
ATOM 628 N N . ALA A 1 80 ? 3.932 -9.449 -28.568 1.00 97.12 80 ALA A N 1
ATOM 629 C CA . ALA A 1 80 ? 2.983 -10.519 -28.872 1.00 97.12 80 ALA A CA 1
ATOM 630 C C . ALA A 1 80 ? 2.658 -10.627 -30.373 1.00 97.12 80 ALA A C 1
ATOM 632 O O . ALA A 1 80 ? 2.552 -11.727 -30.911 1.00 97.12 80 ALA A O 1
ATOM 633 N N . THR A 1 81 ? 2.495 -9.488 -31.055 1.00 96.62 81 THR A N 1
ATOM 634 C CA . THR A 1 81 ? 2.030 -9.442 -32.456 1.00 96.62 81 THR A CA 1
ATOM 635 C C . THR A 1 81 ? 3.150 -9.260 -33.477 1.00 96.62 81 THR A C 1
ATOM 637 O O . THR A 1 81 ? 3.020 -9.726 -34.607 1.00 96.62 81 THR A O 1
ATOM 640 N N . ARG A 1 82 ? 4.234 -8.565 -33.099 1.00 96.56 82 ARG A N 1
ATOM 641 C CA . ARG A 1 82 ? 5.258 -8.018 -34.009 1.00 96.56 82 ARG A CA 1
ATOM 642 C C . ARG A 1 82 ? 4.698 -7.102 -35.118 1.00 96.56 82 ARG A C 1
ATOM 644 O O . ARG A 1 82 ? 5.352 -6.922 -36.141 1.00 96.56 82 ARG A O 1
ATOM 651 N N . ASP A 1 83 ? 3.519 -6.503 -34.910 1.00 96.94 83 ASP A N 1
ATOM 652 C CA . ASP A 1 83 ? 2.963 -5.434 -35.759 1.00 96.94 83 ASP A CA 1
ATOM 653 C C . ASP A 1 83 ? 3.883 -4.197 -35.713 1.00 96.94 83 ASP A C 1
ATOM 655 O O . ASP A 1 83 ? 4.083 -3.647 -34.622 1.00 96.94 83 ASP A O 1
ATOM 659 N N . PRO A 1 84 ? 4.407 -3.710 -36.856 1.00 97.38 84 PRO A N 1
ATOM 660 C CA . PRO A 1 84 ? 5.153 -2.455 -36.918 1.00 97.38 84 PRO A CA 1
ATOM 661 C C . PRO A 1 84 ? 4.427 -1.288 -36.240 1.00 97.38 84 PRO A C 1
ATOM 663 O O . PRO A 1 84 ? 5.055 -0.546 -35.498 1.00 97.38 84 PRO A O 1
ATOM 666 N N . ALA A 1 85 ? 3.099 -1.183 -36.369 1.00 95.94 85 ALA A N 1
ATOM 667 C CA . ALA A 1 85 ? 2.339 -0.091 -35.760 1.00 95.94 85 ALA A CA 1
ATOM 668 C C . ALA A 1 85 ? 2.189 -0.205 -34.226 1.00 95.94 85 ALA A C 1
ATOM 670 O O . ALA A 1 85 ? 1.804 0.768 -33.576 1.00 95.94 85 ALA A O 1
ATOM 671 N N . TRP A 1 86 ? 2.483 -1.361 -33.614 1.00 97.50 86 TRP A N 1
ATOM 672 C CA . TRP A 1 86 ? 2.678 -1.457 -32.159 1.00 97.50 86 TRP A CA 1
ATOM 673 C C . TRP A 1 86 ? 4.141 -1.222 -31.760 1.00 97.50 86 TRP A C 1
ATOM 675 O O . TRP A 1 86 ? 4.378 -0.617 -30.718 1.00 97.50 86 TRP A O 1
ATOM 685 N N . ILE A 1 87 ? 5.110 -1.632 -32.588 1.00 98.44 87 ILE A N 1
ATOM 686 C CA . ILE A 1 87 ? 6.543 -1.362 -32.370 1.00 98.44 87 ILE A CA 1
ATOM 687 C C . ILE A 1 87 ? 6.818 0.151 -32.400 1.00 98.44 87 ILE A C 1
ATOM 689 O O . ILE A 1 87 ? 7.446 0.666 -31.476 1.00 98.44 87 ILE A O 1
ATOM 693 N N . ASP A 1 88 ? 6.284 0.867 -33.392 1.00 97.62 88 ASP A N 1
ATOM 694 C CA . ASP A 1 88 ? 6.374 2.327 -33.507 1.00 97.62 88 ASP A CA 1
ATOM 695 C C . ASP A 1 88 ? 5.713 3.016 -32.302 1.00 97.62 88 ASP A C 1
ATOM 697 O O . ASP A 1 88 ? 6.308 3.886 -31.672 1.00 97.62 88 ASP A O 1
ATOM 701 N N . ALA A 1 89 ? 4.521 2.564 -31.894 1.00 97.38 89 ALA A N 1
ATOM 702 C CA . ALA A 1 89 ? 3.832 3.113 -30.725 1.00 97.38 89 ALA A CA 1
ATOM 703 C C . ALA A 1 89 ? 4.575 2.838 -29.399 1.00 97.38 89 ALA A C 1
ATOM 705 O O . ALA A 1 89 ? 4.510 3.648 -28.475 1.00 97.38 89 ALA A O 1
ATOM 706 N N . ALA A 1 90 ? 5.297 1.722 -29.273 1.00 98.25 90 ALA A N 1
ATOM 707 C CA . ALA A 1 90 ? 6.181 1.485 -28.131 1.00 98.25 90 ALA A CA 1
ATOM 708 C C . ALA A 1 90 ? 7.419 2.404 -28.177 1.00 98.25 90 ALA A C 1
ATOM 710 O O . ALA A 1 90 ? 7.823 2.942 -27.146 1.00 98.25 90 ALA A O 1
ATOM 711 N N . ALA A 1 91 ? 7.989 2.635 -29.365 1.00 98.56 91 ALA A N 1
ATOM 712 C CA . ALA A 1 91 ? 9.122 3.537 -29.562 1.00 98.56 91 ALA A CA 1
ATOM 713 C C . ALA A 1 91 ? 8.778 5.010 -29.256 1.00 98.56 91 ALA A C 1
ATOM 715 O O . ALA A 1 91 ? 9.549 5.679 -28.564 1.00 98.56 91 ALA A O 1
ATOM 716 N N . ASP A 1 92 ? 7.606 5.488 -29.687 1.00 97.69 92 ASP A N 1
ATOM 717 C CA . ASP A 1 92 ? 7.076 6.820 -29.356 1.00 97.69 92 ASP A CA 1
ATOM 718 C C . ASP A 1 92 ? 6.955 7.018 -27.839 1.00 97.69 92 ASP A C 1
ATOM 720 O O . ASP A 1 92 ? 7.420 8.022 -27.296 1.00 97.69 92 ASP A O 1
ATOM 724 N N . GLY A 1 93 ? 6.356 6.050 -27.135 1.00 97.88 93 GLY A N 1
ATOM 725 C CA . GLY A 1 93 ? 6.189 6.119 -25.683 1.00 97.88 93 GLY A CA 1
ATOM 726 C C . GLY A 1 93 ? 7.528 6.130 -24.938 1.00 97.88 93 GLY A C 1
ATOM 727 O O . GLY A 1 93 ? 7.721 6.955 -24.044 1.00 97.88 93 GLY A O 1
ATOM 728 N N . VAL A 1 94 ? 8.490 5.293 -25.354 1.00 98.69 94 VAL A N 1
ATOM 729 C CA . VAL A 1 94 ? 9.876 5.338 -24.848 1.00 98.69 94 VAL A CA 1
ATOM 730 C C . VAL A 1 94 ? 10.483 6.727 -25.046 1.00 98.69 94 VAL A C 1
ATOM 732 O O . VAL A 1 94 ? 11.033 7.293 -24.100 1.00 98.69 94 VAL A O 1
ATOM 735 N N . LEU A 1 95 ? 10.366 7.306 -26.246 1.00 98.25 95 LEU A N 1
ATOM 736 C CA . LEU A 1 95 ? 10.931 8.621 -26.543 1.00 98.25 95 LEU A CA 1
ATOM 737 C C . LEU A 1 95 ? 10.280 9.727 -25.693 1.00 98.25 95 LEU A C 1
ATOM 739 O O . LEU A 1 95 ? 10.988 10.582 -25.164 1.00 98.25 95 LEU A O 1
ATOM 743 N N . LEU A 1 96 ? 8.963 9.678 -25.479 1.00 97.81 96 LEU A N 1
ATOM 744 C CA . LEU A 1 96 ? 8.236 10.631 -24.630 1.00 97.81 96 LEU A CA 1
ATOM 745 C C . LEU A 1 96 ? 8.680 10.603 -23.159 1.00 97.81 96 LEU A C 1
ATOM 747 O O . LEU A 1 96 ? 8.704 11.660 -22.523 1.00 97.81 96 LEU A O 1
ATOM 751 N N . PHE A 1 97 ? 9.066 9.439 -22.624 1.00 98.00 97 PHE A N 1
ATOM 752 C CA . PHE A 1 97 ? 9.724 9.354 -21.315 1.00 98.00 97 PHE A CA 1
ATOM 753 C C . PHE A 1 97 ? 11.183 9.826 -21.371 1.00 98.00 97 PHE A C 1
ATOM 755 O O . PHE A 1 97 ? 11.621 10.542 -20.469 1.00 98.00 97 PHE A O 1
ATOM 762 N N . CYS A 1 98 ? 11.933 9.504 -22.429 1.00 98.00 98 CYS A N 1
ATOM 763 C CA . CYS A 1 98 ? 13.305 9.984 -22.616 1.00 98.00 98 CYS A CA 1
ATOM 764 C C . CYS A 1 98 ? 13.408 11.522 -22.649 1.00 98.00 98 CYS A C 1
ATOM 766 O O . CYS A 1 98 ? 14.350 12.064 -22.069 1.00 98.00 98 CYS A O 1
ATOM 768 N N . GLU A 1 99 ? 12.442 12.227 -23.250 1.00 96.81 99 GLU A N 1
ATOM 769 C CA . GLU A 1 99 ? 12.394 13.702 -23.279 1.00 96.81 99 GLU A CA 1
ATOM 770 C C . GLU A 1 99 ? 11.777 14.349 -22.020 1.00 96.81 99 GLU A C 1
ATOM 772 O O . GLU A 1 99 ? 11.847 15.567 -21.850 1.00 96.81 99 GLU A O 1
ATOM 777 N N . GLN A 1 100 ? 11.178 13.574 -21.109 1.00 95.62 100 GLN A N 1
ATOM 778 C CA . GLN A 1 100 ? 10.493 14.112 -19.928 1.00 95.62 100 GLN A CA 1
ATOM 779 C C . GLN A 1 100 ? 11.485 14.789 -18.962 1.00 95.62 100 GLN A C 1
ATOM 781 O O . GLN A 1 100 ? 12.494 14.194 -18.582 1.00 95.62 100 GLN A O 1
ATOM 786 N N . SER A 1 101 ? 11.229 16.031 -18.537 1.00 93.62 101 SER A N 1
ATOM 787 C CA . SER A 1 101 ? 12.212 16.824 -17.768 1.00 93.62 101 SER A CA 1
ATOM 788 C C . SER A 1 101 ? 12.639 16.165 -16.448 1.00 93.62 101 SER A C 1
ATOM 790 O O . SER A 1 101 ? 13.812 16.224 -16.087 1.00 93.62 101 SER A O 1
ATOM 792 N N . THR A 1 102 ? 11.715 15.469 -15.781 1.00 95.44 102 THR A N 1
ATOM 793 C CA . THR A 1 102 ? 11.969 14.596 -14.625 1.00 95.44 102 THR A CA 1
ATOM 794 C C . THR A 1 102 ? 11.183 13.296 -14.759 1.00 95.44 102 THR A C 1
ATOM 796 O O . THR A 1 102 ? 10.200 13.245 -15.500 1.00 95.44 102 THR A O 1
ATOM 799 N N . TRP A 1 103 ? 11.572 12.271 -14.006 1.00 97.44 103 TRP A N 1
ATOM 800 C CA . TRP A 1 103 ? 10.735 11.093 -13.740 1.00 97.44 103 TRP A CA 1
ATOM 801 C C . TRP A 1 103 ? 10.208 11.056 -12.294 1.00 97.44 103 TRP A C 1
ATOM 803 O O . TRP A 1 103 ? 9.355 10.229 -11.990 1.00 97.44 103 TRP A O 1
ATOM 813 N N . CYS A 1 104 ? 10.673 11.976 -11.441 1.00 96.12 104 CYS A N 1
ATOM 814 C CA . CYS A 1 104 ? 10.197 12.146 -10.071 1.00 96.12 104 CYS A CA 1
ATOM 815 C C . CYS A 1 104 ? 8.785 12.751 -10.035 1.00 96.12 104 CYS A C 1
ATOM 817 O O . CYS A 1 104 ? 8.429 13.557 -10.903 1.00 96.12 104 CYS A O 1
ATOM 819 N N . TRP A 1 105 ? 7.976 12.360 -9.051 1.00 95.31 105 TRP A N 1
ATOM 820 C CA . TRP A 1 105 ? 6.625 12.897 -8.874 1.00 95.31 105 TRP A CA 1
ATOM 821 C C . TRP A 1 105 ? 6.650 14.266 -8.157 1.00 95.31 105 TRP A C 1
ATOM 823 O O . TRP A 1 105 ? 7.530 14.488 -7.321 1.00 95.31 105 TRP A O 1
ATOM 833 N N . PRO A 1 106 ? 5.699 15.190 -8.429 1.00 93.50 106 PRO A N 1
ATOM 834 C CA . PRO A 1 106 ? 5.743 16.565 -7.908 1.00 93.50 106 PRO A CA 1
ATOM 835 C C . PRO A 1 106 ? 5.877 16.668 -6.385 1.00 93.50 106 PRO A C 1
ATOM 837 O O . PRO A 1 106 ? 6.540 17.573 -5.886 1.00 93.50 106 PRO A O 1
ATOM 840 N N . ALA A 1 107 ? 5.276 15.727 -5.650 1.00 92.19 107 ALA A N 1
ATOM 841 C CA . ALA A 1 107 ? 5.310 15.701 -4.191 1.00 92.19 107 ALA A CA 1
ATOM 842 C C . ALA A 1 107 ? 6.631 15.189 -3.588 1.00 92.19 107 ALA A C 1
ATOM 844 O O . ALA A 1 107 ? 6.838 15.324 -2.385 1.00 92.19 107 ALA A O 1
ATOM 845 N N . HIS A 1 108 ? 7.503 14.576 -4.395 1.00 94.56 108 HIS A N 1
ATOM 846 C CA . HIS A 1 108 ? 8.735 13.914 -3.948 1.00 94.56 108 HIS A CA 1
ATOM 847 C C . HIS A 1 108 ? 10.009 14.690 -4.341 1.00 94.56 108 HIS A C 1
ATOM 849 O O . HIS A 1 108 ? 11.093 14.419 -3.828 1.00 94.56 108 HIS A O 1
ATOM 855 N N . ASP A 1 109 ? 9.894 15.644 -5.267 1.00 93.62 109 ASP A N 1
ATOM 856 C CA . ASP A 1 109 ? 11.014 16.388 -5.842 1.00 93.62 109 ASP A CA 1
ATOM 857 C C . ASP A 1 109 ? 11.552 17.471 -4.891 1.00 93.62 109 ASP A C 1
ATOM 859 O O . ASP A 1 109 ? 10.905 18.489 -4.630 1.00 93.62 109 ASP A O 1
ATOM 863 N N . ASP A 1 110 ? 12.790 17.294 -4.418 1.00 94.31 110 ASP A N 1
ATOM 864 C CA . ASP A 1 110 ? 13.454 18.273 -3.553 1.00 94.31 110 ASP A CA 1
ATOM 865 C C . ASP A 1 110 ? 13.921 19.553 -4.267 1.00 94.31 110 ASP A C 1
ATOM 867 O O . ASP A 1 110 ? 14.458 20.449 -3.608 1.00 94.31 110 ASP A O 1
ATOM 871 N N . SER A 1 111 ? 13.655 19.709 -5.572 1.00 94.50 111 SER A N 1
ATOM 872 C CA . SER A 1 111 ? 13.995 20.917 -6.337 1.00 94.50 111 SER A CA 1
ATOM 873 C C . SER A 1 111 ? 13.437 22.207 -5.730 1.00 94.50 111 SER A C 1
ATOM 875 O O . SER A 1 111 ? 14.102 23.248 -5.780 1.00 94.50 111 SER A O 1
ATOM 877 N N . HIS A 1 112 ? 12.268 22.146 -5.089 1.00 93.38 112 HIS A N 1
ATOM 878 C CA . HIS A 1 112 ? 11.701 23.292 -4.381 1.00 93.38 112 HIS A CA 1
ATOM 879 C C . HIS A 1 112 ? 12.509 23.642 -3.122 1.00 93.38 112 HIS A C 1
ATOM 881 O O . HIS A 1 112 ? 12.880 24.798 -2.928 1.00 93.38 112 HIS A O 1
ATOM 887 N N . ALA A 1 113 ? 12.844 22.644 -2.300 1.00 92.44 113 ALA A N 1
ATOM 888 C CA . ALA A 1 113 ? 13.574 22.835 -1.046 1.00 92.44 113 ALA A CA 1
ATOM 889 C C . ALA A 1 113 ? 15.062 23.180 -1.253 1.00 92.44 113 ALA A C 1
ATOM 891 O O . ALA A 1 113 ? 15.621 23.962 -0.488 1.00 92.44 113 ALA A O 1
ATOM 892 N N . ARG A 1 114 ? 15.711 22.612 -2.281 1.00 93.81 114 ARG A N 1
ATOM 893 C CA . ARG A 1 114 ? 17.151 22.794 -2.550 1.00 93.81 114 ARG A CA 1
ATOM 894 C C . ARG A 1 114 ? 17.472 23.971 -3.460 1.00 93.81 114 ARG A C 1
ATOM 896 O O . ARG A 1 114 ? 18.497 24.618 -3.264 1.00 93.81 114 ARG A O 1
ATOM 903 N N . HIS A 1 115 ? 16.621 24.237 -4.451 1.00 95.06 115 HIS A N 1
ATOM 904 C CA . HIS A 1 115 ? 16.903 25.204 -5.522 1.00 95.06 115 HIS A CA 1
ATOM 905 C C . HIS A 1 115 ? 15.881 26.349 -5.596 1.00 95.06 115 HIS A C 1
ATOM 907 O O . HIS A 1 115 ? 16.002 27.211 -6.463 1.00 95.06 115 HIS A O 1
ATOM 913 N N . GLY A 1 116 ? 14.861 26.363 -4.726 1.00 94.88 116 GLY A N 1
ATOM 914 C CA . GLY A 1 116 ? 13.753 27.326 -4.781 1.00 94.88 116 GLY A CA 1
ATOM 915 C C . GLY A 1 116 ? 12.868 27.174 -6.025 1.00 94.88 116 GLY A C 1
ATOM 916 O O . GLY A 1 116 ? 12.147 28.103 -6.387 1.00 94.88 116 GLY A O 1
ATOM 917 N N . SER A 1 117 ? 12.953 26.034 -6.721 1.00 95.25 117 SER A N 1
ATOM 918 C CA . SER A 1 117 ? 12.319 25.831 -8.022 1.00 95.25 117 SER A CA 1
ATOM 919 C C . SER A 1 117 ? 11.030 25.022 -7.907 1.00 95.25 117 SER A C 1
ATOM 921 O O . SER A 1 117 ? 11.034 23.883 -7.458 1.00 95.25 117 SER A O 1
ATOM 923 N N . VAL A 1 118 ? 9.926 25.597 -8.390 1.00 94.56 118 VAL A N 1
ATOM 924 C CA . VAL A 1 118 ? 8.614 24.926 -8.522 1.00 94.56 118 VAL A CA 1
ATOM 925 C C . VAL A 1 118 ? 8.615 23.859 -9.633 1.00 94.56 118 VAL A C 1
ATOM 927 O O . VAL A 1 118 ? 7.710 23.035 -9.703 1.00 94.56 118 VAL A O 1
ATOM 930 N N . LEU A 1 119 ? 9.614 23.876 -10.523 1.00 95.31 119 LEU A N 1
ATOM 931 C CA . LEU A 1 119 ? 9.803 22.887 -11.589 1.00 95.31 119 LEU A CA 1
ATOM 932 C C . LEU A 1 119 ? 11.112 22.103 -11.378 1.00 95.31 119 LEU A C 1
ATOM 934 O O . LEU A 1 119 ? 12.028 22.632 -10.743 1.00 95.31 119 LEU A O 1
ATOM 938 N N . PRO A 1 120 ? 11.253 20.892 -11.946 1.00 95.06 120 PRO A N 1
ATOM 939 C CA . PRO A 1 120 ? 12.404 20.037 -11.670 1.00 95.06 120 PRO A CA 1
ATOM 940 C C . PRO A 1 120 ? 13.731 20.634 -12.136 1.00 95.06 120 PRO A C 1
ATOM 942 O O . PRO A 1 120 ? 13.875 21.047 -13.294 1.00 95.06 120 PRO A O 1
ATOM 945 N N . THR A 1 121 ? 14.746 20.585 -11.277 1.00 95.88 121 THR A N 1
ATOM 946 C CA . THR A 1 121 ? 16.117 20.953 -11.642 1.00 95.88 121 THR A CA 1
ATOM 947 C C . THR A 1 121 ? 16.762 19.806 -12.423 1.00 95.88 121 THR A C 1
ATOM 949 O O . THR A 1 121 ? 17.358 18.898 -11.855 1.00 95.88 121 THR A O 1
ATOM 952 N N . VAL A 1 122 ? 16.675 19.845 -13.758 1.00 94.75 122 VAL A N 1
ATOM 953 C CA . VAL A 1 122 ? 17.096 18.746 -14.664 1.00 94.75 122 VAL A CA 1
ATOM 954 C C . VAL A 1 122 ? 18.577 18.327 -14.573 1.00 94.75 122 VAL A C 1
ATOM 956 O O . VAL A 1 122 ? 18.954 17.281 -15.100 1.00 94.75 122 VAL A O 1
ATOM 959 N N . THR A 1 123 ? 19.420 19.137 -13.926 1.00 94.62 123 THR A N 1
ATOM 960 C CA . THR A 1 123 ? 20.842 18.871 -13.631 1.00 94.62 123 THR A CA 1
ATOM 961 C C . THR A 1 123 ? 21.087 18.320 -12.220 1.00 94.62 123 THR A C 1
ATOM 963 O O . THR A 1 123 ? 22.225 18.024 -11.869 1.00 94.62 123 THR A O 1
ATOM 966 N N . SER A 1 124 ? 20.043 18.203 -11.400 1.00 95.06 124 SER A N 1
ATOM 967 C CA . SER A 1 124 ? 20.064 17.721 -10.016 1.00 95.06 124 SER A CA 1
ATOM 968 C C . SER A 1 124 ? 18.876 16.763 -9.809 1.00 95.06 124 SER A C 1
ATOM 970 O O . SER A 1 124 ? 17.944 17.090 -9.081 1.00 95.06 124 SER A O 1
ATOM 972 N N . PRO A 1 125 ? 18.851 15.610 -10.508 1.00 95.50 125 PRO A N 1
ATOM 973 C CA . PRO A 1 125 ? 17.715 14.697 -10.475 1.00 95.50 125 PRO A CA 1
ATOM 974 C C . PRO A 1 125 ? 17.496 14.095 -9.081 1.00 95.50 125 PRO A C 1
ATOM 976 O O . PRO A 1 125 ? 18.441 13.835 -8.328 1.00 95.50 125 PRO A O 1
ATOM 979 N N . TYR A 1 126 ? 16.230 13.825 -8.780 1.00 96.75 126 TYR A N 1
ATOM 980 C CA . TYR A 1 126 ? 15.798 13.093 -7.597 1.00 96.75 126 TYR A CA 1
ATOM 981 C C . TYR A 1 126 ? 15.429 11.653 -7.972 1.00 96.75 126 TYR A C 1
ATOM 983 O O . TYR A 1 126 ? 14.832 11.428 -9.026 1.00 96.75 126 TYR A O 1
ATOM 991 N N . LEU A 1 127 ? 15.774 10.695 -7.108 1.00 98.06 127 LEU A N 1
ATOM 992 C CA . LEU A 1 127 ? 15.387 9.294 -7.245 1.00 98.06 127 LEU A CA 1
ATOM 993 C C . LEU A 1 127 ? 14.337 8.954 -6.185 1.00 98.06 127 LEU A C 1
ATOM 995 O O . LEU A 1 127 ? 14.651 8.827 -5.003 1.00 98.06 127 LEU A O 1
ATOM 999 N N . ASP A 1 128 ? 13.096 8.826 -6.635 1.00 97.81 128 ASP A N 1
ATOM 1000 C CA . ASP A 1 128 ? 11.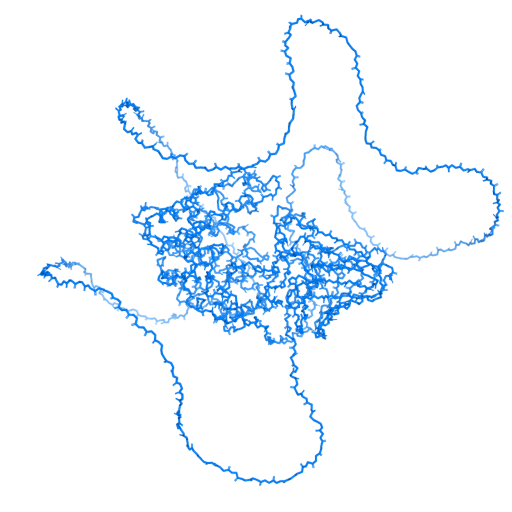922 8.426 -5.865 1.00 97.81 128 ASP A CA 1
ATOM 1001 C C . ASP A 1 128 ? 11.297 7.141 -6.451 1.00 97.81 128 ASP A C 1
ATOM 1003 O O . ASP A 1 128 ? 11.859 6.484 -7.337 1.00 97.81 128 ASP A O 1
ATOM 1007 N N . LEU A 1 129 ? 10.087 6.823 -5.982 1.00 97.56 129 LEU A N 1
ATOM 1008 C CA . LEU A 1 129 ? 9.236 5.756 -6.507 1.00 97.56 129 LEU A CA 1
ATOM 1009 C C . LEU A 1 129 ? 9.060 5.834 -8.038 1.00 97.56 129 LEU A C 1
ATOM 1011 O O . LEU A 1 129 ? 9.150 4.803 -8.712 1.00 97.56 129 LEU A O 1
ATOM 1015 N N . GLY A 1 130 ? 8.843 7.039 -8.581 1.00 97.25 130 GLY A N 1
ATOM 1016 C CA . GLY A 1 130 ? 8.597 7.299 -10.000 1.00 97.25 130 GLY A CA 1
ATOM 1017 C C . GLY A 1 130 ? 9.813 7.150 -10.898 1.00 97.25 130 GLY A C 1
ATOM 1018 O O . GLY A 1 130 ? 9.760 6.452 -11.913 1.00 97.25 130 GLY A O 1
ATOM 1019 N N . ALA A 1 131 ? 10.930 7.762 -10.511 1.00 98.44 131 ALA A N 1
ATOM 1020 C CA . ALA A 1 131 ? 12.185 7.647 -11.239 1.00 98.44 131 ALA A CA 1
ATOM 1021 C C . ALA A 1 131 ? 12.687 6.195 -11.275 1.00 98.44 131 ALA A C 1
ATOM 1023 O O . ALA A 1 131 ? 13.184 5.750 -12.313 1.00 98.44 131 ALA A O 1
ATOM 1024 N N . GLY A 1 132 ? 12.478 5.437 -10.191 1.00 98.31 132 GLY A N 1
ATOM 1025 C CA . GLY A 1 132 ? 12.675 3.990 -10.179 1.00 98.31 132 GLY A CA 1
ATOM 1026 C C . GLY A 1 132 ? 11.771 3.268 -11.186 1.00 98.31 132 GLY A C 1
ATOM 1027 O O . GLY A 1 132 ? 12.275 2.556 -12.055 1.00 98.31 132 GLY A O 1
ATOM 1028 N N . GLU A 1 133 ? 10.451 3.460 -11.102 1.00 98.00 133 GLU A N 1
ATOM 1029 C CA . GLU A 1 133 ? 9.468 2.744 -11.934 1.00 98.00 133 GLU A CA 1
ATOM 1030 C C . GLU A 1 133 ? 9.697 2.979 -13.442 1.00 98.00 133 GLU A C 1
ATOM 1032 O O . GLU A 1 133 ? 9.697 2.021 -14.216 1.00 98.00 133 GLU A O 1
ATOM 1037 N N . VAL A 1 134 ? 10.007 4.213 -13.868 1.00 98.69 134 VAL A N 1
ATOM 1038 C CA . VAL A 1 134 ? 10.332 4.514 -15.278 1.00 98.69 134 VAL A CA 1
ATOM 1039 C C . VAL A 1 134 ? 11.638 3.840 -15.719 1.00 98.69 134 VAL A C 1
ATOM 1041 O O . VAL A 1 134 ? 11.700 3.279 -16.814 1.00 98.69 134 VAL A O 1
ATOM 1044 N N . ALA A 1 135 ? 12.681 3.830 -14.881 1.00 98.81 135 ALA A N 1
ATOM 1045 C CA . ALA A 1 135 ? 13.929 3.133 -15.203 1.00 98.81 135 ALA A CA 1
ATOM 1046 C C . ALA A 1 135 ? 13.735 1.610 -15.331 1.00 98.81 135 ALA A C 1
ATOM 1048 O O . ALA A 1 135 ? 14.306 0.993 -16.233 1.00 98.81 135 ALA A O 1
ATOM 1049 N N . MET A 1 136 ? 12.892 1.019 -14.479 1.00 98.50 136 MET A N 1
ATOM 1050 C CA . MET A 1 136 ? 12.499 -0.390 -14.551 1.00 98.50 136 MET A CA 1
ATOM 1051 C C . MET A 1 136 ? 11.686 -0.689 -15.819 1.00 98.50 136 MET A C 1
ATOM 1053 O O . MET A 1 136 ? 12.018 -1.631 -16.544 1.00 98.50 136 MET A O 1
ATOM 1057 N N . GLN A 1 137 ? 10.684 0.135 -16.143 1.00 98.69 137 GLN A N 1
ATOM 1058 C CA . GLN A 1 137 ? 9.857 -0.027 -17.342 1.00 98.69 137 GLN A CA 1
ATOM 1059 C C . GLN A 1 137 ? 10.713 0.033 -18.619 1.00 98.69 137 GLN A C 1
ATOM 1061 O O . GLN A 1 137 ? 10.635 -0.862 -19.462 1.00 98.69 137 GLN A O 1
ATOM 1066 N N . LEU A 1 138 ? 11.594 1.034 -18.740 1.00 98.88 138 LEU A N 1
ATOM 1067 C CA . LEU A 1 138 ? 12.502 1.175 -19.884 1.00 98.88 138 LEU A CA 1
ATOM 1068 C C . LEU A 1 138 ? 13.512 0.017 -19.994 1.00 98.88 138 LEU A C 1
ATOM 1070 O O . LEU A 1 138 ? 13.854 -0.394 -21.105 1.00 98.88 138 LEU A O 1
ATOM 1074 N N . ALA A 1 139 ? 13.965 -0.546 -18.870 1.00 98.75 139 ALA A N 1
ATOM 1075 C CA . ALA A 1 139 ? 14.851 -1.708 -18.859 1.00 98.75 139 ALA A CA 1
ATOM 1076 C C . ALA A 1 139 ? 14.146 -2.989 -19.346 1.00 98.75 139 ALA A C 1
ATOM 1078 O O . ALA A 1 139 ? 14.691 -3.692 -20.203 1.00 98.75 139 ALA A O 1
ATOM 1079 N N . TRP A 1 140 ? 12.917 -3.263 -18.890 1.00 98.62 140 TRP A N 1
ATOM 1080 C CA . TRP A 1 140 ? 12.113 -4.371 -19.426 1.00 98.62 140 TRP A CA 1
ATOM 1081 C C . TRP A 1 140 ? 11.778 -4.190 -20.906 1.00 98.62 140 TRP A C 1
ATOM 1083 O O . TRP A 1 140 ? 11.777 -5.171 -21.643 1.00 98.62 140 TRP A O 1
ATOM 1093 N N . ILE A 1 141 ? 11.561 -2.959 -21.374 1.00 98.69 141 ILE A N 1
ATOM 1094 C CA . ILE A 1 141 ? 11.348 -2.681 -22.800 1.00 98.69 141 ILE A CA 1
ATOM 1095 C C . ILE A 1 141 ? 12.619 -2.959 -23.621 1.00 98.69 141 ILE A C 1
ATOM 1097 O O . ILE A 1 141 ? 12.531 -3.599 -24.670 1.00 98.69 141 ILE A O 1
ATOM 1101 N N . ASP A 1 142 ? 13.811 -2.570 -23.148 1.00 98.44 142 ASP A N 1
ATOM 1102 C CA . ASP A 1 142 ? 15.076 -2.921 -23.817 1.00 98.44 142 ASP A CA 1
ATOM 1103 C C . ASP A 1 142 ? 15.311 -4.441 -23.857 1.00 98.44 142 ASP A C 1
ATOM 1105 O O . ASP A 1 142 ? 15.932 -4.943 -24.795 1.00 98.44 142 ASP A O 1
ATOM 1109 N N . HIS A 1 143 ? 14.834 -5.181 -22.851 1.00 97.69 143 HIS A N 1
ATOM 1110 C CA . HIS A 1 143 ? 14.864 -6.649 -22.800 1.00 97.69 143 HIS A CA 1
ATOM 1111 C C . HIS A 1 143 ? 13.880 -7.293 -23.785 1.00 97.69 143 HIS A C 1
ATOM 1113 O O . HIS A 1 143 ? 14.284 -8.109 -24.609 1.00 97.69 143 HIS A O 1
ATOM 1119 N N . LEU A 1 144 ? 12.614 -6.874 -23.745 1.00 97.50 144 LEU A N 1
ATOM 1120 C CA . LEU A 1 144 ? 11.505 -7.450 -24.508 1.00 97.50 144 LEU A CA 1
ATOM 1121 C C . LEU A 1 144 ? 11.537 -7.091 -26.004 1.00 97.50 144 LEU A C 1
ATOM 1123 O O . LEU A 1 144 ? 11.267 -7.943 -26.849 1.00 97.50 144 LEU A O 1
ATOM 1127 N N . LEU A 1 145 ? 11.850 -5.834 -26.339 1.00 98.12 145 LEU A N 1
ATOM 1128 C CA . LEU A 1 145 ? 11.746 -5.288 -27.701 1.00 98.12 145 LEU A CA 1
ATOM 1129 C C . LEU A 1 145 ? 13.093 -4.935 -28.342 1.00 98.12 145 LEU A C 1
ATOM 1131 O O . LEU A 1 145 ? 13.113 -4.556 -29.512 1.00 98.12 145 LEU A O 1
ATOM 1135 N N . GLY A 1 146 ? 14.216 -5.078 -27.628 1.00 96.75 146 GLY A N 1
ATOM 1136 C CA . GLY A 1 146 ? 15.548 -4.662 -28.090 1.00 96.75 146 GLY A CA 1
ATOM 1137 C C . GLY A 1 146 ? 15.861 -5.013 -29.558 1.00 96.75 146 GLY A C 1
ATOM 1138 O O . GLY A 1 146 ? 16.071 -4.098 -30.350 1.00 96.75 146 GLY A O 1
ATOM 1139 N N . PRO A 1 147 ? 15.800 -6.292 -29.979 1.00 96.06 147 PRO A N 1
ATOM 1140 C CA . PRO A 1 147 ? 16.079 -6.685 -31.367 1.00 96.06 147 PRO A CA 1
ATOM 1141 C C . PRO A 1 147 ? 15.122 -6.087 -32.417 1.00 96.06 147 PRO A C 1
ATOM 1143 O O . PRO A 1 147 ? 15.512 -5.887 -33.569 1.00 96.06 147 PRO A O 1
ATOM 1146 N N . LEU A 1 148 ? 13.875 -5.784 -32.035 1.00 97.81 148 LEU A N 1
ATOM 1147 C CA . LEU A 1 148 ? 12.906 -5.112 -32.907 1.00 97.81 148 LEU A CA 1
ATOM 1148 C C . LEU A 1 148 ? 13.266 -3.628 -33.056 1.00 97.81 148 LEU A C 1
ATOM 1150 O O . LEU A 1 148 ? 13.272 -3.113 -34.170 1.00 97.81 148 LEU A O 1
ATOM 1154 N N . PHE A 1 149 ? 13.657 -2.962 -31.966 1.00 98.25 149 PHE A N 1
ATOM 1155 C CA . PHE A 1 149 ? 14.140 -1.579 -31.996 1.00 98.25 149 PHE A CA 1
ATOM 1156 C C . PHE A 1 149 ? 15.479 -1.426 -32.729 1.00 98.25 149 PHE A C 1
ATOM 1158 O O . PHE A 1 149 ? 15.633 -0.472 -33.483 1.00 98.25 149 PHE A O 1
ATOM 1165 N N . ASP A 1 150 ? 16.412 -2.373 -32.601 1.00 97.56 150 ASP A N 1
ATOM 1166 C CA . ASP A 1 150 ? 17.661 -2.378 -33.383 1.00 97.56 150 ASP A CA 1
ATOM 1167 C C . ASP A 1 150 ? 17.417 -2.530 -34.897 1.00 97.56 150 ASP A C 1
ATOM 1169 O O . ASP A 1 150 ? 18.266 -2.145 -35.700 1.00 97.56 150 ASP A O 1
ATOM 1173 N N . THR A 1 151 ? 16.250 -3.054 -35.291 1.00 97.31 151 THR A N 1
ATOM 1174 C CA . THR A 1 151 ? 15.831 -3.186 -36.695 1.00 97.31 151 THR A CA 1
ATOM 1175 C C . THR A 1 151 ? 15.029 -1.970 -37.180 1.00 97.31 151 THR A C 1
ATOM 1177 O O . THR A 1 151 ? 15.280 -1.473 -38.275 1.00 97.31 151 THR A O 1
ATOM 1180 N N . ALA A 1 152 ? 14.061 -1.496 -36.388 1.00 97.00 152 ALA A N 1
ATOM 1181 C CA . ALA A 1 152 ? 13.112 -0.450 -36.781 1.00 97.00 152 ALA A CA 1
ATOM 1182 C C . ALA A 1 152 ? 13.594 0.978 -36.464 1.00 97.00 152 ALA A C 1
ATOM 1184 O O . ALA A 1 152 ? 13.439 1.874 -37.290 1.00 97.00 152 ALA A O 1
ATOM 1185 N N . MET A 1 153 ? 14.201 1.187 -35.289 1.00 96.62 153 MET A N 1
ATOM 1186 C CA . MET A 1 153 ? 14.611 2.498 -34.764 1.00 96.62 153 MET A CA 1
ATOM 1187 C C . MET A 1 153 ? 16.053 2.464 -34.201 1.00 96.62 153 MET A C 1
ATOM 1189 O O . MET A 1 153 ? 16.252 2.634 -32.988 1.00 96.62 153 MET A O 1
ATOM 1193 N N . PRO A 1 154 ? 17.087 2.239 -35.045 1.00 97.19 154 PRO A N 1
ATOM 1194 C CA . PRO A 1 154 ? 18.472 2.125 -34.591 1.00 97.19 154 PRO A CA 1
ATOM 1195 C C . PRO A 1 154 ? 18.919 3.323 -33.742 1.00 97.19 154 PRO A C 1
ATOM 1197 O O . PRO A 1 154 ? 18.809 4.478 -34.152 1.00 97.19 154 PRO A O 1
ATOM 1200 N N . GLY A 1 155 ? 19.451 3.040 -32.551 1.00 96.94 155 GLY A N 1
ATOM 1201 C CA . GLY A 1 155 ? 19.891 4.051 -31.581 1.00 96.94 155 GLY A CA 1
ATOM 1202 C C . GLY A 1 155 ? 18.918 4.314 -30.425 1.00 96.94 155 GLY A C 1
ATOM 1203 O O . GLY A 1 155 ? 19.357 4.811 -29.387 1.00 96.94 155 GLY A O 1
ATOM 1204 N N . LEU A 1 156 ? 17.646 3.900 -30.511 1.00 98.44 156 LEU A N 1
ATOM 1205 C CA . LEU A 1 156 ? 16.683 4.055 -29.406 1.00 98.44 156 LEU A CA 1
ATOM 1206 C C . LEU A 1 156 ? 17.167 3.368 -28.111 1.00 98.44 156 LEU A C 1
ATOM 1208 O O . LEU A 1 156 ? 17.091 3.939 -27.025 1.00 98.44 156 LEU A O 1
ATOM 1212 N N . ARG A 1 157 ? 17.784 2.187 -28.233 1.00 98.12 157 ARG A N 1
ATOM 1213 C CA . ARG A 1 157 ? 18.399 1.440 -27.118 1.00 98.12 157 ARG A CA 1
ATOM 1214 C C . ARG A 1 157 ? 19.594 2.147 -26.468 1.00 98.12 157 ARG A C 1
ATOM 1216 O O . ARG A 1 157 ? 19.869 1.938 -25.284 1.00 98.12 157 ARG A O 1
ATOM 1223 N N . ALA A 1 158 ? 20.305 2.985 -27.224 1.00 98.31 158 ALA A N 1
ATOM 1224 C CA . ALA A 1 158 ? 21.369 3.836 -26.695 1.00 98.31 158 ALA A CA 1
ATOM 1225 C C . ALA A 1 158 ? 20.783 5.060 -25.972 1.00 98.31 158 ALA A C 1
ATOM 1227 O O . ALA A 1 158 ? 21.290 5.443 -24.918 1.00 98.31 158 ALA A O 1
ATOM 1228 N N . ARG A 1 159 ? 19.667 5.617 -26.475 1.00 98.50 159 ARG A N 1
ATOM 1229 C CA . ARG A 1 159 ? 18.913 6.671 -25.781 1.00 98.50 159 ARG A CA 1
ATOM 1230 C C . ARG A 1 159 ? 18.386 6.181 -24.430 1.00 98.50 159 ARG A C 1
ATOM 1232 O O . ARG A 1 159 ? 18.615 6.864 -23.439 1.00 98.50 159 ARG A O 1
ATOM 1239 N N . ILE A 1 160 ? 17.787 4.986 -24.362 1.00 98.75 160 ILE A N 1
ATOM 1240 C CA . ILE A 1 160 ? 17.355 4.362 -23.094 1.00 98.75 160 ILE A CA 1
ATOM 1241 C C . ILE A 1 160 ? 18.509 4.330 -22.078 1.00 98.75 160 ILE A C 1
ATOM 1243 O O . ILE A 1 160 ? 18.365 4.854 -20.975 1.00 98.75 160 ILE A O 1
ATOM 1247 N N . ARG A 1 161 ? 19.671 3.775 -22.461 1.00 98.75 161 ARG A N 1
ATOM 1248 C CA . ARG A 1 161 ? 20.856 3.680 -21.585 1.00 98.75 161 ARG A CA 1
ATOM 1249 C C . ARG A 1 161 ? 21.321 5.048 -21.086 1.00 98.75 161 ARG A C 1
ATOM 1251 O O . ARG A 1 161 ? 21.495 5.220 -19.885 1.00 98.75 161 ARG A O 1
ATOM 1258 N N . TYR A 1 162 ? 21.468 6.023 -21.984 1.00 98.69 162 TYR A N 1
ATOM 1259 C CA . TYR A 1 162 ? 21.896 7.383 -21.637 1.00 98.69 162 TYR A CA 1
ATOM 1260 C C . TYR A 1 162 ? 20.938 8.081 -20.657 1.00 98.69 162 TYR A C 1
ATOM 1262 O O . TYR A 1 162 ? 21.368 8.715 -19.694 1.00 98.69 162 TYR A O 1
ATOM 1270 N N . GLU A 1 163 ? 19.632 7.958 -20.895 1.00 98.75 163 GLU A N 1
ATOM 1271 C CA . GLU A 1 163 ? 18.608 8.630 -20.098 1.00 98.75 163 GLU A CA 1
ATOM 1272 C C . GLU A 1 163 ? 18.422 7.992 -18.714 1.00 98.75 163 GLU A C 1
ATOM 1274 O O . GLU A 1 163 ? 18.280 8.720 -17.730 1.00 98.75 163 GLU A O 1
ATOM 1279 N N . VAL A 1 164 ? 18.471 6.656 -18.619 1.00 98.88 164 VAL A N 1
ATOM 1280 C CA . VAL A 1 164 ? 18.405 5.931 -17.337 1.00 98.88 164 VAL A CA 1
ATOM 1281 C C . VAL A 1 164 ? 19.687 6.118 -16.523 1.00 98.88 164 VAL A C 1
ATOM 1283 O O . VAL A 1 164 ? 19.618 6.295 -15.306 1.00 98.88 164 VAL A O 1
ATOM 1286 N N . ASP A 1 165 ? 20.855 6.158 -17.172 1.00 98.75 165 ASP A N 1
ATOM 1287 C CA . ASP A 1 165 ? 22.115 6.416 -16.479 1.00 98.75 165 ASP A CA 1
ATOM 1288 C C . ASP A 1 165 ? 22.109 7.772 -15.765 1.00 98.75 165 ASP A C 1
ATOM 1290 O O . ASP A 1 165 ? 22.275 7.837 -14.545 1.00 98.75 165 ASP A O 1
ATOM 1294 N N . ARG A 1 166 ? 21.861 8.852 -16.517 1.00 97.81 166 ARG A N 1
ATOM 1295 C CA . ARG A 1 166 ? 21.996 10.218 -15.997 1.00 97.81 166 ARG A CA 1
ATOM 1296 C C . ARG A 1 166 ? 20.908 10.604 -14.994 1.00 97.81 166 ARG A C 1
ATOM 1298 O O . ARG A 1 166 ? 21.152 11.477 -14.167 1.00 97.81 166 ARG A O 1
ATOM 1305 N N . ARG A 1 167 ? 19.708 10.010 -15.088 1.00 98.31 167 ARG A N 1
ATOM 1306 C CA . ARG A 1 167 ? 18.582 10.301 -14.180 1.00 98.31 167 ARG A CA 1
ATOM 1307 C C . ARG A 1 167 ? 18.539 9.396 -12.948 1.00 98.31 167 ARG A C 1
ATOM 1309 O O . ARG A 1 167 ? 18.009 9.838 -11.936 1.00 98.31 167 ARG A O 1
ATOM 1316 N N . VAL A 1 168 ? 19.060 8.165 -13.020 1.00 98.75 168 VAL A N 1
ATOM 1317 C CA . VAL A 1 168 ? 18.861 7.150 -11.965 1.00 98.75 168 VAL A CA 1
ATOM 1318 C C . VAL A 1 168 ? 20.156 6.471 -11.526 1.00 98.75 168 VAL A C 1
ATOM 1320 O O . VAL A 1 168 ? 20.500 6.561 -10.352 1.00 98.75 168 VAL A O 1
ATOM 1323 N N . LEU A 1 169 ? 20.900 5.815 -12.424 1.00 98.81 169 LEU A N 1
ATOM 1324 C CA . LEU A 1 169 ? 22.026 4.957 -12.010 1.00 98.81 169 LEU A CA 1
ATOM 1325 C C . LEU A 1 169 ? 23.225 5.760 -11.484 1.00 98.81 169 LEU A C 1
ATOM 1327 O O . LEU A 1 169 ? 23.737 5.473 -10.402 1.00 98.81 169 LEU A O 1
ATOM 1331 N N . THR A 1 170 ? 23.644 6.794 -12.215 1.00 98.44 170 THR A N 1
ATOM 1332 C CA . THR A 1 170 ? 24.737 7.685 -11.802 1.00 98.44 170 THR A CA 1
ATOM 1333 C C . THR A 1 170 ? 24.372 8.473 -10.532 1.00 98.44 170 THR A C 1
ATOM 1335 O O . THR A 1 170 ? 25.190 8.497 -9.608 1.00 98.44 170 THR A O 1
ATOM 1338 N N . PRO A 1 171 ? 23.154 9.039 -10.391 1.00 97.94 171 PRO A N 1
ATOM 1339 C CA . PRO A 1 171 ? 22.671 9.557 -9.110 1.00 97.94 171 PRO A CA 1
ATOM 1340 C C . PRO A 1 171 ? 22.706 8.527 -7.974 1.00 97.94 171 PRO A C 1
ATOM 1342 O O . PRO A 1 171 ? 23.224 8.845 -6.912 1.00 97.94 171 PRO A O 1
ATOM 1345 N N . PHE A 1 172 ? 22.242 7.288 -8.174 1.00 98.31 172 PHE A N 1
ATOM 1346 C CA . PHE A 1 172 ? 22.219 6.264 -7.119 1.00 98.31 172 PHE A CA 1
ATOM 1347 C C . PHE A 1 172 ? 23.618 5.869 -6.608 1.00 98.31 172 PHE A C 1
ATOM 1349 O O . PHE A 1 172 ? 23.775 5.586 -5.418 1.00 98.31 172 PHE A O 1
ATOM 1356 N N . GLU A 1 173 ? 24.647 5.884 -7.464 1.00 95.94 173 GLU A N 1
ATOM 1357 C CA . GLU A 1 173 ? 26.045 5.695 -7.037 1.00 95.94 173 GLU A CA 1
ATOM 1358 C C . GLU A 1 173 ? 26.624 6.909 -6.286 1.00 95.94 173 GLU A C 1
ATOM 1360 O O . GLU A 1 173 ? 27.472 6.731 -5.414 1.00 95.94 173 GLU A O 1
ATOM 1365 N N . THR A 1 174 ? 26.212 8.136 -6.631 1.00 95.50 174 THR A N 1
ATOM 1366 C CA . THR A 1 174 ? 26.908 9.379 -6.225 1.00 95.50 174 THR A CA 1
ATOM 1367 C C . THR A 1 174 ? 26.197 10.194 -5.143 1.00 95.50 174 THR A C 1
ATOM 1369 O O . THR A 1 174 ? 26.847 10.948 -4.420 1.00 95.50 174 THR A O 1
ATOM 1372 N N . ARG A 1 175 ? 24.880 10.034 -4.998 1.00 94.88 175 ARG A N 1
ATOM 1373 C CA . ARG A 1 175 ? 24.010 10.742 -4.055 1.00 94.88 175 ARG A CA 1
ATOM 1374 C C . ARG A 1 175 ? 23.370 9.718 -3.116 1.00 94.88 175 ARG A C 1
ATOM 1376 O O . ARG A 1 175 ? 22.705 8.799 -3.574 1.00 94.88 175 ARG A O 1
ATOM 1383 N N . ARG A 1 176 ? 23.592 9.851 -1.802 1.00 93.94 176 ARG A N 1
ATOM 1384 C CA . ARG A 1 176 ? 23.126 8.893 -0.769 1.00 93.94 176 ARG A CA 1
ATOM 1385 C C . ARG A 1 176 ? 22.374 9.565 0.394 1.00 93.94 176 ARG A C 1
ATOM 1387 O O . ARG A 1 176 ? 22.278 8.995 1.472 1.00 93.94 176 ARG A O 1
ATOM 1394 N N . ASP A 1 177 ? 21.868 10.778 0.179 1.00 94.06 177 ASP A N 1
ATOM 1395 C CA . ASP A 1 177 ? 21.224 11.645 1.181 1.00 94.06 177 ASP A CA 1
ATOM 1396 C C . ASP A 1 177 ? 19.680 11.648 1.092 1.00 94.06 177 ASP A C 1
ATOM 1398 O O . ASP A 1 177 ? 19.025 12.575 1.569 1.00 94.06 177 ASP A O 1
ATOM 1402 N N . TRP A 1 178 ? 19.092 10.639 0.443 1.00 95.69 178 TRP A N 1
ATOM 1403 C CA . TRP A 1 178 ? 17.642 10.456 0.379 1.00 95.69 178 TRP A CA 1
ATOM 1404 C C . TRP A 1 178 ? 17.108 9.790 1.650 1.00 95.69 178 TRP A C 1
ATOM 1406 O O . TRP A 1 178 ? 17.702 8.832 2.143 1.00 95.69 178 TRP A O 1
ATOM 1416 N N . HIS A 1 179 ? 15.947 10.243 2.134 1.00 93.94 179 HIS A N 1
ATOM 1417 C CA . HIS A 1 179 ? 15.308 9.712 3.346 1.00 93.94 179 HIS A CA 1
ATOM 1418 C C . HIS A 1 179 ? 15.086 8.190 3.288 1.00 93.94 179 HIS A C 1
ATOM 1420 O O . HIS A 1 179 ? 15.372 7.502 4.258 1.00 93.94 179 HIS A O 1
ATOM 1426 N N . TRP A 1 180 ? 14.683 7.646 2.133 1.00 95.69 180 TRP A N 1
ATOM 1427 C CA . TRP A 1 180 ? 14.410 6.214 1.939 1.00 95.69 180 TRP A CA 1
ATOM 1428 C C . TRP A 1 180 ? 15.646 5.297 2.021 1.00 95.69 180 TRP A C 1
ATOM 1430 O O . TRP A 1 180 ? 15.512 4.076 1.946 1.00 95.69 180 TRP A O 1
ATOM 1440 N N . LEU A 1 181 ? 16.852 5.857 2.175 1.00 95.69 181 LEU A N 1
ATOM 1441 C CA . LEU A 1 181 ? 18.063 5.095 2.487 1.00 95.69 181 LEU A CA 1
ATOM 1442 C C . LEU A 1 181 ? 18.338 4.975 3.995 1.00 95.69 181 LEU A C 1
ATOM 1444 O O . LEU A 1 181 ? 19.116 4.093 4.374 1.00 95.69 181 LEU A O 1
ATOM 1448 N N . ALA A 1 182 ? 17.746 5.837 4.824 1.00 92.25 182 ALA A N 1
ATOM 1449 C CA . ALA A 1 182 ? 17.978 5.937 6.264 1.00 92.25 182 ALA A CA 1
ATOM 1450 C C . ALA A 1 182 ? 16.916 5.182 7.085 1.00 92.25 182 ALA A C 1
ATOM 1452 O O . ALA A 1 182 ? 15.842 4.869 6.584 1.00 92.25 182 ALA A O 1
ATOM 1453 N N . GLU A 1 183 ? 17.231 4.895 8.349 1.00 87.56 183 GLU A N 1
ATOM 1454 C CA . GLU A 1 183 ? 16.270 4.332 9.305 1.00 87.56 183 GLU A CA 1
ATOM 1455 C C . GLU A 1 183 ? 15.354 5.431 9.887 1.00 87.56 183 GLU A C 1
ATOM 1457 O O . GLU A 1 183 ? 15.841 6.544 10.116 1.00 87.56 183 GLU A O 1
ATOM 1462 N N . PRO A 1 184 ? 14.078 5.134 10.207 1.00 88.31 184 PRO A N 1
ATOM 1463 C CA . PRO A 1 184 ? 13.387 3.864 9.963 1.00 88.31 184 PRO A CA 1
ATOM 1464 C C . PRO A 1 184 ? 13.062 3.668 8.474 1.00 88.31 184 PRO A C 1
ATOM 1466 O O . PRO A 1 184 ? 12.578 4.583 7.807 1.00 88.31 184 PRO A O 1
ATOM 1469 N N . LEU A 1 185 ? 13.323 2.469 7.949 1.00 93.44 185 LEU A N 1
ATOM 1470 C CA . LEU A 1 185 ? 13.004 2.137 6.559 1.00 93.44 185 LEU A CA 1
ATOM 1471 C C . LEU A 1 185 ? 11.494 1.927 6.347 1.00 93.44 185 LEU A C 1
ATOM 1473 O O . LEU A 1 185 ? 10.822 1.297 7.157 1.00 93.44 185 LEU A O 1
ATOM 1477 N N . SER A 1 186 ? 10.995 2.394 5.201 1.00 94.44 186 SER A N 1
ATOM 1478 C CA . SER A 1 186 ? 9.613 2.226 4.725 1.00 94.44 186 SER A CA 1
ATOM 1479 C C . SER A 1 186 ? 9.571 1.502 3.370 1.00 94.44 186 SER A C 1
ATOM 1481 O O . SER A 1 186 ? 10.621 1.175 2.796 1.00 94.44 186 SER A O 1
ATOM 1483 N N . ASN A 1 187 ? 8.374 1.296 2.808 1.00 95.94 187 ASN A N 1
ATOM 1484 C CA . ASN A 1 187 ? 8.139 0.647 1.513 1.00 95.94 187 ASN A CA 1
ATOM 1485 C C . ASN A 1 187 ? 8.997 1.216 0.362 1.00 95.94 187 ASN A C 1
ATOM 1487 O O . ASN A 1 187 ? 9.284 0.521 -0.616 1.00 95.94 187 ASN A O 1
ATOM 1491 N N . TRP A 1 188 ? 9.410 2.483 0.470 1.00 97.62 188 TRP A N 1
ATOM 1492 C CA . TRP A 1 188 ? 10.239 3.164 -0.521 1.00 97.62 188 TRP A CA 1
ATOM 1493 C C . TRP A 1 188 ? 11.569 2.449 -0.766 1.00 97.62 188 TRP A C 1
ATOM 1495 O O . TRP A 1 188 ? 12.024 2.400 -1.909 1.00 97.62 188 TRP A O 1
ATOM 1505 N N . SER A 1 189 ? 12.181 1.870 0.274 1.00 97.50 189 SER A N 1
ATOM 1506 C CA . SER A 1 189 ? 13.471 1.188 0.142 1.00 97.50 189 SER A CA 1
ATOM 1507 C C . SER A 1 189 ? 13.397 -0.006 -0.822 1.00 97.50 189 SER A C 1
ATOM 1509 O O . SER A 1 189 ? 14.076 0.043 -1.852 1.00 97.50 189 SER A O 1
ATOM 1511 N N . PRO A 1 190 ? 12.587 -1.058 -0.589 1.00 97.94 190 PRO A N 1
ATOM 1512 C CA . PRO A 1 190 ? 12.514 -2.193 -1.509 1.00 97.94 190 PRO A CA 1
ATOM 1513 C C . PRO A 1 190 ? 11.905 -1.829 -2.869 1.00 97.94 190 PRO A C 1
ATOM 1515 O O . PRO A 1 190 ? 12.352 -2.376 -3.877 1.00 97.94 190 PRO A O 1
ATOM 1518 N N . TRP A 1 191 ? 10.959 -0.881 -2.941 1.00 98.19 191 TRP A N 1
ATOM 1519 C CA . TRP A 1 191 ? 10.420 -0.393 -4.218 1.00 98.19 191 TRP A CA 1
ATOM 1520 C C . TRP A 1 191 ? 11.524 0.180 -5.112 1.00 98.19 191 TRP A C 1
ATOM 1522 O O . TRP A 1 191 ? 11.681 -0.231 -6.263 1.00 98.19 191 TRP A O 1
ATOM 1532 N N . ILE A 1 192 ? 12.314 1.124 -4.589 1.00 98.69 192 ILE A N 1
ATOM 1533 C CA . ILE A 1 192 ? 13.335 1.814 -5.381 1.00 98.69 192 ILE A CA 1
ATOM 1534 C C . ILE A 1 192 ? 14.523 0.883 -5.637 1.00 98.69 192 ILE A C 1
ATOM 1536 O O . ILE A 1 192 ? 14.965 0.781 -6.780 1.00 98.69 192 ILE A O 1
ATOM 1540 N N . HIS A 1 193 ? 14.999 0.135 -4.635 1.00 98.75 193 HIS A N 1
ATOM 1541 C CA . HIS A 1 193 ? 16.084 -0.833 -4.825 1.00 98.75 193 HIS A CA 1
ATOM 1542 C C . HIS A 1 193 ? 15.719 -1.924 -5.851 1.00 98.75 193 HIS A C 1
ATOM 1544 O O . HIS A 1 193 ? 16.528 -2.209 -6.735 1.00 98.75 193 HIS A O 1
ATOM 1550 N N . GLY A 1 194 ? 14.502 -2.481 -5.804 1.00 98.31 194 GLY A N 1
ATOM 1551 C CA . GLY A 1 194 ? 14.021 -3.476 -6.770 1.00 98.31 194 GLY A CA 1
ATOM 1552 C C . GLY A 1 194 ? 13.866 -2.924 -8.192 1.00 98.31 194 GLY A C 1
ATOM 1553 O O . GLY A 1 194 ? 14.249 -3.578 -9.161 1.00 98.31 194 GLY A O 1
ATOM 1554 N N . ASN A 1 195 ? 13.393 -1.686 -8.344 1.00 98.69 195 ASN A N 1
ATOM 1555 C CA . ASN A 1 195 ? 13.293 -1.050 -9.659 1.00 98.69 195 ASN A CA 1
ATOM 1556 C C . ASN A 1 195 ? 14.672 -0.677 -10.248 1.00 98.69 195 ASN A C 1
ATOM 1558 O O . ASN A 1 195 ? 14.934 -0.913 -11.432 1.00 98.69 195 ASN A O 1
ATOM 1562 N N . VAL A 1 196 ? 15.594 -0.168 -9.422 1.00 98.81 196 VAL A N 1
ATOM 1563 C CA . VAL A 1 196 ? 16.983 0.116 -9.827 1.00 98.81 196 VAL A CA 1
ATOM 1564 C C . VAL A 1 196 ? 17.745 -1.180 -10.149 1.00 98.81 196 VAL A C 1
ATOM 1566 O O . VAL A 1 196 ? 18.605 -1.164 -11.031 1.00 98.81 196 VAL A O 1
ATOM 1569 N N . LEU A 1 197 ? 17.397 -2.317 -9.528 1.00 98.81 197 LEU A N 1
ATOM 1570 C CA . LEU A 1 197 ? 17.969 -3.635 -9.839 1.00 98.81 197 LEU A CA 1
ATOM 1571 C C . LEU A 1 197 ? 17.744 -4.032 -11.298 1.00 98.81 197 LEU A C 1
ATOM 1573 O O . LEU A 1 197 ? 18.706 -4.388 -11.976 1.00 98.81 197 LEU A O 1
ATOM 1577 N N . VAL A 1 198 ? 16.509 -3.929 -11.802 1.00 98.75 198 VAL A N 1
ATOM 1578 C CA . VAL A 1 198 ? 16.190 -4.263 -13.203 1.00 98.75 198 VAL A CA 1
ATOM 1579 C C . VAL A 1 198 ? 17.037 -3.416 -14.159 1.00 98.75 198 VAL A C 1
ATOM 1581 O O . VAL A 1 198 ? 17.663 -3.948 -15.079 1.00 98.75 198 VAL A O 1
ATOM 1584 N N . ALA A 1 199 ? 17.119 -2.106 -13.907 1.00 98.81 199 ALA A N 1
ATOM 1585 C CA . ALA A 1 199 ? 17.922 -1.185 -14.706 1.00 98.81 199 ALA A CA 1
ATOM 1586 C C . ALA A 1 199 ? 19.425 -1.516 -14.652 1.00 98.81 199 ALA A C 1
ATOM 1588 O O . ALA A 1 199 ? 20.067 -1.620 -15.699 1.00 98.81 199 ALA A O 1
ATOM 1589 N N . ALA A 1 200 ? 19.982 -1.746 -13.460 1.00 98.69 200 ALA A N 1
ATOM 1590 C CA . ALA A 1 200 ? 21.390 -2.093 -13.279 1.00 98.69 200 ALA A CA 1
ATOM 1591 C C . ALA A 1 200 ? 21.750 -3.434 -13.944 1.00 98.69 200 ALA A C 1
ATOM 1593 O O . ALA A 1 200 ? 22.775 -3.534 -14.617 1.00 98.69 200 ALA A O 1
ATOM 1594 N N . LEU A 1 201 ? 20.901 -4.457 -13.806 1.00 98.44 201 LEU A N 1
ATOM 1595 C CA . LEU A 1 201 ? 21.131 -5.784 -14.382 1.00 98.44 201 LEU A CA 1
ATOM 1596 C C . LEU A 1 201 ? 21.138 -5.785 -15.915 1.00 98.44 201 LEU A C 1
ATOM 1598 O O . LEU A 1 201 ? 21.896 -6.569 -16.497 1.00 98.44 201 LEU A O 1
ATOM 1602 N N . ARG A 1 202 ? 20.299 -4.949 -16.548 1.00 98.19 202 ARG A N 1
ATOM 1603 C CA . ARG A 1 202 ? 19.997 -4.976 -17.992 1.00 98.19 202 ARG A CA 1
ATOM 1604 C C . ARG A 1 202 ? 20.694 -3.896 -18.825 1.00 98.19 202 ARG A C 1
ATOM 1606 O O . ARG A 1 202 ? 21.005 -4.139 -19.991 1.00 98.19 202 ARG A O 1
ATOM 1613 N N . LEU A 1 203 ? 20.901 -2.702 -18.267 1.00 98.56 203 LEU A N 1
ATOM 1614 C CA . LEU A 1 203 ? 21.361 -1.523 -19.018 1.00 98.56 203 LEU A CA 1
ATOM 1615 C C . LEU A 1 203 ? 22.834 -1.161 -18.770 1.00 98.56 203 LEU A C 1
ATOM 1617 O O . LEU A 1 203 ? 23.355 -0.287 -19.460 1.00 98.56 203 LEU A O 1
ATOM 1621 N N . VAL A 1 204 ? 23.507 -1.818 -17.818 1.00 98.19 204 VAL A N 1
ATOM 1622 C CA . VAL A 1 204 ? 24.920 -1.566 -17.491 1.00 98.19 204 VAL A CA 1
ATOM 1623 C C . VAL A 1 204 ? 25.804 -2.664 -18.070 1.00 98.19 204 VAL A C 1
ATOM 1625 O O . VAL A 1 204 ? 25.884 -3.767 -17.532 1.00 98.19 204 VAL A O 1
ATOM 1628 N N . ASP A 1 205 ? 26.494 -2.336 -19.159 1.00 95.06 205 ASP A N 1
ATOM 1629 C CA . ASP A 1 205 ? 27.403 -3.253 -19.854 1.00 95.06 205 ASP A CA 1
ATOM 1630 C C . ASP A 1 205 ? 28.794 -3.368 -19.180 1.00 95.06 205 ASP A C 1
ATOM 1632 O O . ASP A 1 205 ? 29.519 -4.332 -19.417 1.00 95.06 205 ASP A O 1
ATOM 1636 N N . ASP A 1 206 ? 29.164 -2.431 -18.293 1.00 96.38 206 ASP A N 1
ATOM 1637 C CA . ASP A 1 206 ? 30.389 -2.513 -17.481 1.00 96.38 206 ASP A CA 1
ATOM 1638 C C . ASP A 1 206 ? 30.181 -3.400 -16.240 1.00 96.38 206 ASP A C 1
ATOM 1640 O O . ASP A 1 206 ? 29.512 -3.012 -15.275 1.00 96.38 206 ASP A O 1
ATOM 1644 N N . THR A 1 207 ? 30.780 -4.596 -16.247 1.00 95.19 207 THR A N 1
ATOM 1645 C CA . THR A 1 207 ? 30.655 -5.579 -15.158 1.00 95.19 207 THR A CA 1
ATOM 1646 C C . THR A 1 207 ? 31.069 -5.007 -13.802 1.00 95.19 207 THR A C 1
ATOM 1648 O O . THR A 1 207 ? 30.354 -5.192 -12.823 1.00 95.19 207 THR A O 1
ATOM 1651 N N . ALA A 1 208 ? 32.184 -4.274 -13.726 1.00 95.56 208 ALA A N 1
ATOM 1652 C CA . ALA A 1 208 ? 32.720 -3.775 -12.459 1.00 95.56 208 ALA A CA 1
ATOM 1653 C C . ALA A 1 208 ? 31.822 -2.705 -11.814 1.00 95.56 208 ALA A C 1
ATOM 1655 O O . ALA A 1 208 ? 31.795 -2.571 -10.589 1.00 95.56 208 ALA A O 1
ATOM 1656 N N . ARG A 1 209 ? 31.089 -1.934 -12.621 1.00 97.25 209 ARG A N 1
ATOM 1657 C CA . ARG A 1 209 ? 30.075 -0.967 -12.196 1.00 97.25 209 ARG A CA 1
ATOM 1658 C C . ARG A 1 209 ? 28.770 -1.639 -11.818 1.00 97.25 209 ARG A C 1
ATOM 1660 O O . ARG A 1 209 ? 28.230 -1.345 -10.752 1.00 97.25 209 ARG A O 1
ATOM 1667 N N . ARG A 1 210 ? 28.302 -2.581 -12.634 1.00 97.44 210 ARG A N 1
ATOM 1668 C CA . ARG A 1 210 ? 27.116 -3.389 -12.337 1.00 97.44 210 ARG A CA 1
ATOM 1669 C C . ARG A 1 210 ? 27.258 -4.118 -10.998 1.00 97.44 210 ARG A C 1
ATOM 1671 O O . ARG A 1 210 ? 26.354 -4.064 -10.173 1.00 97.44 210 ARG A O 1
ATOM 1678 N N . ASP A 1 211 ? 28.437 -4.667 -10.724 1.00 96.12 211 ASP A N 1
ATOM 1679 C CA . ASP A 1 211 ? 28.805 -5.286 -9.449 1.00 96.12 211 ASP A CA 1
ATOM 1680 C C . ASP A 1 211 ? 28.826 -4.328 -8.247 1.00 96.12 211 ASP A C 1
ATOM 1682 O O . ASP A 1 211 ? 28.730 -4.785 -7.107 1.00 96.12 211 ASP A O 1
ATOM 1686 N N . ARG A 1 212 ? 29.003 -3.014 -8.448 1.00 96.69 212 ARG A N 1
ATOM 1687 C CA . ARG A 1 212 ? 28.867 -2.011 -7.373 1.00 96.69 212 ARG A CA 1
ATOM 1688 C C . ARG A 1 212 ? 27.408 -1.644 -7.155 1.00 96.69 212 ARG A C 1
ATOM 1690 O O . ARG A 1 212 ? 26.964 -1.663 -6.012 1.00 96.69 212 ARG A O 1
ATOM 1697 N N . LEU A 1 213 ? 26.674 -1.382 -8.236 1.00 98.25 213 LEU A N 1
ATOM 1698 C CA . LEU A 1 213 ? 25.239 -1.096 -8.209 1.00 98.25 213 LEU A CA 1
ATOM 1699 C C . LEU A 1 213 ? 24.463 -2.217 -7.508 1.00 98.25 213 LEU A C 1
ATOM 1701 O O . LEU A 1 213 ? 23.784 -1.960 -6.522 1.00 98.25 213 LEU A O 1
ATOM 1705 N N . VAL A 1 214 ? 24.631 -3.468 -7.948 1.00 98.25 214 VAL A N 1
ATOM 1706 C CA . VAL A 1 214 ? 23.923 -4.630 -7.382 1.00 98.25 214 VAL A CA 1
ATOM 1707 C C . VAL A 1 214 ? 24.288 -4.879 -5.914 1.00 98.25 214 VAL A C 1
ATOM 1709 O O . VAL A 1 214 ? 23.436 -5.326 -5.153 1.00 98.25 214 VAL A O 1
ATOM 1712 N N . ARG A 1 215 ? 25.502 -4.522 -5.472 1.00 97.06 215 ARG A N 1
ATOM 1713 C CA . ARG A 1 215 ? 25.866 -4.567 -4.046 1.00 97.06 215 ARG A CA 1
ATOM 1714 C C . ARG A 1 215 ? 25.153 -3.488 -3.236 1.00 97.06 215 ARG A C 1
ATOM 1716 O O . ARG A 1 215 ? 24.501 -3.830 -2.268 1.00 97.06 215 ARG A O 1
ATOM 1723 N N . LEU A 1 216 ? 25.187 -2.228 -3.679 1.00 97.75 216 LEU A N 1
ATOM 1724 C CA . LEU A 1 216 ? 24.455 -1.127 -3.028 1.00 97.75 216 LEU A CA 1
ATOM 1725 C C . LEU A 1 216 ? 22.936 -1.369 -2.967 1.00 97.75 216 LEU A C 1
ATOM 1727 O O . LEU A 1 216 ? 22.259 -0.795 -2.117 1.00 97.75 216 LEU A O 1
ATOM 1731 N N . ILE A 1 217 ? 22.410 -2.181 -3.886 1.00 98.50 217 ILE A N 1
ATOM 1732 C CA . ILE A 1 217 ? 21.020 -2.639 -3.919 1.00 98.50 217 ILE A CA 1
ATOM 1733 C C . ILE A 1 217 ? 20.788 -3.759 -2.901 1.00 98.50 217 ILE A C 1
ATOM 1735 O O . ILE A 1 217 ? 19.872 -3.638 -2.096 1.00 98.50 217 ILE A O 1
ATOM 1739 N N . ALA A 1 218 ? 21.623 -4.804 -2.885 1.00 97.69 218 ALA A N 1
ATOM 1740 C CA . ALA A 1 218 ? 21.547 -5.871 -1.883 1.00 97.69 218 ALA A CA 1
ATOM 1741 C C . ALA A 1 218 ? 21.704 -5.317 -0.453 1.00 97.69 218 ALA A C 1
ATOM 1743 O O . ALA A 1 218 ? 20.840 -5.546 0.381 1.00 97.69 218 ALA A O 1
ATOM 1744 N N . ASP A 1 219 ? 22.692 -4.447 -0.211 1.00 96.81 219 ASP A N 1
ATOM 1745 C CA . ASP A 1 219 ? 22.897 -3.721 1.056 1.00 96.81 219 ASP A CA 1
ATOM 1746 C C . ASP A 1 219 ? 21.684 -2.833 1.458 1.00 96.81 219 ASP A C 1
ATOM 1748 O O . ASP A 1 219 ? 21.587 -2.356 2.593 1.00 96.81 219 ASP A O 1
ATOM 1752 N N . GLY A 1 220 ? 20.767 -2.544 0.526 1.00 97.62 220 GLY A N 1
ATOM 1753 C CA . GLY A 1 220 ? 19.504 -1.842 0.768 1.00 97.62 220 GLY A CA 1
ATOM 1754 C C . GLY A 1 220 ? 18.331 -2.782 1.057 1.00 97.62 220 GLY A C 1
ATOM 1755 O O . GLY A 1 220 ? 17.574 -2.548 2.000 1.00 97.62 220 GLY A O 1
ATOM 1756 N N . LEU A 1 221 ? 18.212 -3.857 0.273 1.00 98.00 221 LEU A N 1
ATOM 1757 C CA . LEU A 1 221 ? 17.201 -4.909 0.417 1.00 98.00 221 LEU A CA 1
ATOM 1758 C C . LEU A 1 221 ? 17.390 -5.701 1.718 1.00 98.00 221 LEU A C 1
ATOM 1760 O O . LEU A 1 221 ? 16.436 -5.855 2.476 1.00 98.00 221 LEU A O 1
ATOM 1764 N N . ASP A 1 222 ? 18.623 -6.110 2.022 1.00 97.38 222 ASP A N 1
ATOM 1765 C CA . ASP A 1 222 ? 18.987 -6.876 3.218 1.00 97.38 222 ASP A CA 1
ATOM 1766 C C . ASP A 1 222 ? 18.711 -6.086 4.509 1.00 97.38 222 ASP A C 1
ATOM 1768 O O . ASP A 1 222 ? 18.354 -6.672 5.529 1.00 97.38 222 ASP A O 1
ATOM 1772 N N . ARG A 1 223 ? 18.814 -4.747 4.483 1.00 97.12 223 ARG A N 1
ATOM 1773 C CA . ARG A 1 223 ? 18.435 -3.907 5.634 1.00 97.12 223 ARG A CA 1
ATOM 1774 C C . ARG A 1 223 ? 16.927 -3.848 5.839 1.00 97.12 223 ARG A C 1
ATOM 1776 O O . ARG A 1 223 ? 16.495 -3.987 6.974 1.00 97.12 223 ARG A O 1
ATOM 1783 N N . TYR A 1 224 ? 16.136 -3.719 4.770 1.00 97.19 224 TYR A N 1
ATOM 1784 C CA . TYR A 1 224 ? 14.675 -3.796 4.888 1.00 97.19 224 TYR A CA 1
ATOM 1785 C C . TYR A 1 224 ? 14.227 -5.204 5.324 1.00 97.19 224 TYR A C 1
ATOM 1787 O O . TYR A 1 224 ? 13.349 -5.349 6.166 1.00 97.19 224 TYR A O 1
ATOM 1795 N N . ALA A 1 225 ? 14.886 -6.260 4.835 1.00 96.75 225 ALA A N 1
ATOM 1796 C CA . ALA A 1 225 ? 14.650 -7.631 5.292 1.00 96.75 225 ALA A CA 1
ATOM 1797 C C . ALA A 1 225 ? 14.994 -7.830 6.783 1.00 96.75 225 ALA A C 1
ATOM 1799 O O . ALA A 1 225 ? 14.311 -8.588 7.470 1.00 96.75 225 ALA A O 1
ATOM 1800 N N . ALA A 1 226 ? 16.020 -7.134 7.286 1.00 95.44 226 ALA A N 1
ATOM 1801 C CA . ALA A 1 226 ? 16.412 -7.135 8.695 1.00 95.44 226 ALA A CA 1
ATOM 1802 C C . ALA A 1 226 ? 15.559 -6.217 9.594 1.00 95.44 226 ALA A C 1
ATOM 1804 O O . ALA A 1 226 ? 15.543 -6.433 10.806 1.00 95.44 226 ALA A O 1
ATOM 1805 N N . SER A 1 227 ? 14.870 -5.211 9.040 1.00 94.31 227 SER A N 1
ATOM 1806 C CA . SER A 1 227 ? 13.955 -4.337 9.791 1.00 94.31 227 SER A CA 1
ATOM 1807 C C . SER A 1 227 ? 12.540 -4.913 9.926 1.00 94.31 227 SER A C 1
ATOM 1809 O O . SER A 1 227 ? 11.784 -4.452 10.778 1.00 94.31 227 SER A O 1
ATOM 1811 N N . LEU A 1 228 ? 12.174 -5.919 9.121 1.00 95.50 228 LEU A N 1
ATOM 1812 C CA . LEU A 1 228 ? 10.896 -6.626 9.256 1.00 95.50 228 LEU A CA 1
ATOM 1813 C C . LEU A 1 228 ? 10.827 -7.410 10.584 1.00 95.50 228 LEU A C 1
ATOM 1815 O O . LEU A 1 228 ? 11.772 -8.128 10.930 1.00 95.50 228 LEU A O 1
ATOM 1819 N N . PRO A 1 229 ? 9.714 -7.319 11.334 1.00 95.38 229 PRO A N 1
ATOM 1820 C CA . PRO A 1 229 ? 9.591 -7.965 12.634 1.00 95.38 229 PRO A CA 1
ATOM 1821 C C . PRO A 1 229 ? 9.453 -9.499 12.513 1.00 95.38 229 PRO A C 1
ATOM 1823 O O . PRO A 1 229 ? 8.941 -10.000 11.509 1.00 95.38 229 PRO A O 1
ATOM 1826 N N . PRO A 1 230 ? 9.846 -10.285 13.540 1.00 95.31 230 PRO A N 1
ATOM 1827 C CA . PRO A 1 230 ? 9.817 -11.753 13.473 1.00 95.31 230 PRO A CA 1
ATOM 1828 C C . PRO A 1 230 ? 8.426 -12.394 13.334 1.00 95.31 230 PRO A C 1
ATOM 1830 O O . PRO A 1 230 ? 8.343 -13.568 12.983 1.00 95.31 230 PRO A O 1
ATOM 1833 N N . ASP A 1 231 ? 7.351 -11.655 13.621 1.00 94.19 231 ASP A N 1
ATOM 1834 C CA . ASP A 1 231 ? 5.953 -12.065 13.401 1.00 94.19 231 ASP A CA 1
ATOM 1835 C C . ASP A 1 231 ? 5.448 -11.756 11.977 1.00 94.19 231 ASP A C 1
ATOM 1837 O O . ASP A 1 231 ? 4.305 -12.067 11.633 1.00 94.19 231 ASP A O 1
ATOM 1841 N N . GLY A 1 232 ? 6.306 -11.158 11.145 1.00 93.19 232 GLY A N 1
ATOM 1842 C CA . GLY A 1 232 ? 6.059 -10.850 9.745 1.00 93.19 232 GLY A CA 1
ATOM 1843 C C . GLY A 1 232 ? 5.158 -9.644 9.487 1.00 93.19 232 GLY A C 1
ATOM 1844 O O . GLY A 1 232 ? 4.806 -9.412 8.328 1.00 93.19 232 GLY A O 1
ATOM 1845 N N . ALA A 1 233 ? 4.767 -8.900 10.524 1.00 93.94 233 ALA A N 1
ATOM 1846 C CA . ALA A 1 233 ? 3.839 -7.784 10.395 1.00 93.94 233 ALA A CA 1
ATOM 1847 C C . ALA A 1 233 ? 4.400 -6.608 9.577 1.00 93.94 233 ALA A C 1
ATOM 1849 O O . ALA A 1 233 ? 5.607 -6.380 9.538 1.00 93.94 233 ALA A O 1
ATOM 1850 N N . ILE A 1 234 ? 3.497 -5.826 8.981 1.00 94.50 234 ILE A N 1
ATOM 1851 C CA . ILE A 1 234 ? 3.792 -4.529 8.363 1.00 94.50 234 ILE A CA 1
ATOM 1852 C C . ILE A 1 234 ? 3.036 -3.446 9.143 1.00 94.50 234 ILE A C 1
ATOM 1854 O O .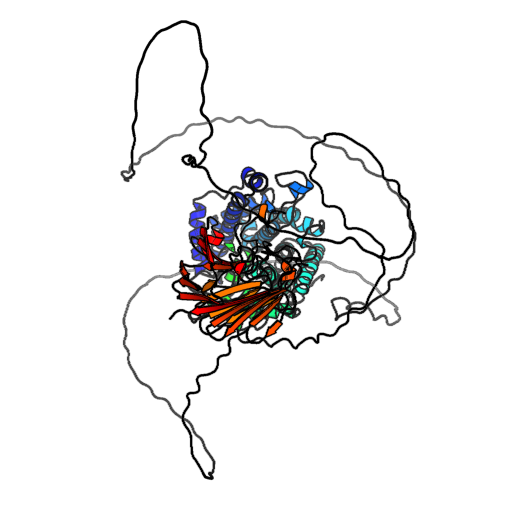 ILE A 1 234 ? 1.811 -3.522 9.278 1.00 94.50 234 ILE A O 1
ATOM 1858 N N . ASP A 1 235 ? 3.757 -2.447 9.653 1.00 90.94 235 ASP A N 1
ATOM 1859 C CA . ASP A 1 235 ? 3.193 -1.265 10.321 1.00 90.94 235 ASP A CA 1
ATOM 1860 C C . ASP A 1 235 ? 2.425 -0.388 9.323 1.00 90.94 235 ASP A C 1
ATOM 1862 O O . ASP A 1 235 ? 1.271 -0.056 9.57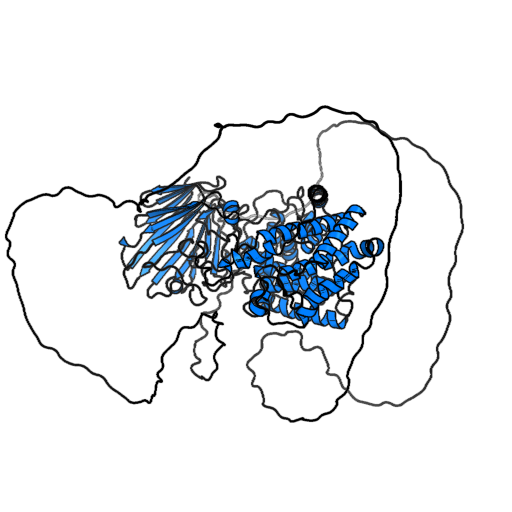0 1.00 90.94 235 ASP A O 1
ATOM 1866 N N . GLU A 1 236 ? 2.988 -0.187 8.124 1.00 91.50 236 GLU A N 1
ATOM 1867 C CA . GLU A 1 236 ? 2.344 0.461 6.964 1.00 91.50 236 GLU A CA 1
ATOM 1868 C C . GLU A 1 236 ? 1.025 -0.220 6.502 1.00 91.50 236 GLU A C 1
ATOM 1870 O O . GLU A 1 236 ? 0.314 0.294 5.636 1.00 91.50 236 GLU A O 1
ATOM 1875 N N . GLY A 1 237 ? 0.688 -1.394 7.050 1.00 92.25 237 GLY A N 1
ATOM 1876 C CA . GLY A 1 237 ? -0.596 -2.067 6.862 1.00 92.25 237 GLY A CA 1
ATOM 1877 C C . GLY A 1 237 ? -0.731 -2.931 5.604 1.00 92.25 237 GLY A C 1
ATOM 1878 O O . GLY A 1 237 ? 0.203 -3.141 4.824 1.00 92.25 237 GLY A O 1
ATOM 1879 N N . TYR A 1 238 ? -1.938 -3.483 5.423 1.00 91.62 238 TYR A N 1
ATOM 1880 C CA . TYR A 1 238 ? -2.260 -4.462 4.373 1.00 91.62 238 TYR A CA 1
ATOM 1881 C C . TYR A 1 238 ? -1.876 -3.987 2.961 1.00 91.62 238 TYR A C 1
ATOM 1883 O O . TYR A 1 238 ? -1.281 -4.741 2.190 1.00 91.62 238 TYR A O 1
ATOM 1891 N N . SER A 1 239 ? -2.192 -2.738 2.612 1.00 91.62 239 SER A N 1
ATOM 1892 C CA . SER A 1 239 ? -1.975 -2.221 1.255 1.00 91.62 239 SER A CA 1
ATOM 1893 C C . SER A 1 239 ? -0.505 -1.939 0.949 1.00 91.62 239 SER A C 1
ATOM 1895 O O . SER A 1 239 ? -0.074 -2.146 -0.186 1.00 91.62 239 SER A O 1
ATOM 1897 N N . TYR A 1 240 ? 0.289 -1.537 1.943 1.00 94.31 240 TYR A N 1
ATOM 1898 C CA . TYR A 1 240 ? 1.712 -1.258 1.748 1.00 94.31 240 TYR A CA 1
ATOM 1899 C C . TYR A 1 240 ? 2.590 -2.510 1.761 1.00 94.31 240 TYR A C 1
ATOM 1901 O O . TYR A 1 240 ? 3.649 -2.485 1.137 1.00 94.31 240 TYR A O 1
ATOM 1909 N N . TRP A 1 241 ? 2.121 -3.649 2.290 1.00 96.25 241 TRP A N 1
ATOM 1910 C CA . TRP A 1 241 ? 2.767 -4.957 2.077 1.00 96.25 241 TRP A CA 1
ATOM 1911 C C . TRP A 1 241 ? 3.108 -5.205 0.594 1.00 96.25 241 TRP A C 1
ATOM 1913 O O . TRP A 1 241 ? 4.220 -5.617 0.258 1.00 96.25 241 TRP A O 1
ATOM 1923 N N . TRP A 1 242 ? 2.180 -4.866 -0.310 1.00 95.75 242 TRP A N 1
ATOM 1924 C CA . TRP A 1 242 ? 2.320 -5.008 -1.767 1.00 95.75 242 TRP A CA 1
ATOM 1925 C C . TRP A 1 242 ? 3.384 -4.096 -2.390 1.00 95.75 242 TRP A C 1
ATOM 1927 O O . TRP A 1 242 ? 3.858 -4.360 -3.498 1.00 95.75 242 TRP A O 1
ATOM 1937 N N . ASN A 1 243 ? 3.768 -3.037 -1.681 1.00 94.75 243 ASN A N 1
ATOM 1938 C CA . ASN A 1 243 ? 4.673 -1.990 -2.145 1.00 94.75 243 ASN A CA 1
ATOM 1939 C C . ASN A 1 243 ? 6.003 -1.978 -1.368 1.00 94.75 243 ASN A C 1
ATOM 1941 O O . ASN A 1 243 ? 6.949 -1.331 -1.814 1.00 94.75 243 ASN A O 1
ATOM 1945 N N . GLY A 1 244 ? 6.068 -2.699 -0.244 1.00 96.12 244 GLY A N 1
ATOM 1946 C CA . GLY A 1 244 ? 7.231 -2.922 0.609 1.00 96.12 244 GLY A CA 1
ATOM 1947 C C . GLY A 1 244 ? 7.740 -4.360 0.490 1.00 96.12 244 GLY A C 1
ATOM 1948 O O . GLY A 1 244 ? 8.466 -4.697 -0.446 1.00 96.12 244 GLY A O 1
ATOM 1949 N N . ALA A 1 245 ? 7.328 -5.233 1.411 1.00 97.12 245 ALA A N 1
ATOM 1950 C CA . ALA A 1 245 ? 7.767 -6.631 1.470 1.00 97.12 245 ALA A CA 1
ATOM 1951 C C . ALA A 1 245 ? 7.555 -7.438 0.173 1.00 97.12 245 ALA A C 1
ATOM 1953 O O . ALA A 1 245 ? 8.413 -8.236 -0.200 1.00 97.12 245 ALA A O 1
ATOM 1954 N N . CYS A 1 246 ? 6.470 -7.206 -0.568 1.00 97.81 246 CYS A N 1
ATOM 1955 C CA . CYS A 1 246 ? 6.259 -7.851 -1.865 1.00 97.81 246 CYS A CA 1
ATOM 1956 C C . CYS A 1 246 ? 7.310 -7.420 -2.906 1.00 97.81 246 CYS A C 1
ATOM 1958 O O . CYS A 1 246 ? 7.845 -8.269 -3.614 1.00 97.81 246 CYS A O 1
ATOM 1960 N N . ARG A 1 247 ? 7.694 -6.131 -2.932 1.00 97.75 247 ARG A N 1
ATOM 1961 C CA . ARG A 1 247 ? 8.781 -5.624 -3.793 1.00 97.75 247 ARG A CA 1
ATOM 1962 C C . ARG A 1 247 ? 10.147 -6.200 -3.385 1.00 97.75 247 ARG A C 1
ATOM 1964 O O . ARG A 1 247 ? 10.968 -6.465 -4.259 1.00 97.75 247 ARG A O 1
ATOM 1971 N N . LEU A 1 248 ? 10.383 -6.441 -2.088 1.00 98.38 248 LEU A N 1
ATOM 1972 C CA . LEU A 1 248 ? 11.583 -7.141 -1.598 1.00 98.38 248 LEU A CA 1
ATOM 1973 C C . LEU A 1 248 ? 11.637 -8.586 -2.121 1.00 98.38 248 LEU A C 1
ATOM 1975 O O . LEU A 1 248 ? 12.665 -9.008 -2.644 1.00 98.38 248 LEU A O 1
ATOM 1979 N N . LEU A 1 249 ? 10.530 -9.325 -2.011 1.00 98.12 249 LEU A N 1
ATOM 1980 C CA . LEU A 1 249 ? 10.421 -10.706 -2.495 1.00 98.12 249 LEU A CA 1
ATOM 1981 C C . LEU A 1 249 ? 10.657 -10.791 -4.012 1.00 98.12 249 LEU A C 1
ATOM 1983 O O . LEU A 1 249 ? 11.463 -11.603 -4.458 1.00 98.12 249 LEU A O 1
ATOM 1987 N N . GLU A 1 250 ? 10.041 -9.900 -4.795 1.00 97.62 250 GLU A N 1
ATOM 1988 C CA . GLU A 1 250 ? 10.259 -9.791 -6.247 1.00 97.62 250 GLU A CA 1
ATOM 1989 C C . GLU A 1 250 ? 11.721 -9.452 -6.605 1.00 97.62 250 GLU A C 1
ATOM 1991 O O . GLU A 1 250 ? 12.261 -9.963 -7.591 1.00 97.62 250 GLU A O 1
ATOM 1996 N N . ALA A 1 251 ? 12.392 -8.620 -5.801 1.00 98.31 251 ALA A N 1
ATOM 1997 C CA . ALA A 1 251 ? 13.800 -8.278 -5.996 1.00 98.31 251 ALA A CA 1
ATOM 1998 C C . ALA A 1 251 ? 14.754 -9.432 -5.628 1.00 98.31 251 ALA A C 1
ATOM 2000 O O . ALA A 1 251 ? 15.767 -9.619 -6.306 1.00 98.31 251 ALA A O 1
ATOM 2001 N N . TYR A 1 252 ? 14.434 -10.232 -4.604 1.00 98.06 252 TYR A N 1
ATOM 2002 C CA . TYR A 1 252 ? 15.190 -11.442 -4.266 1.00 98.06 252 TYR A CA 1
ATOM 2003 C C . TYR A 1 252 ? 15.015 -12.548 -5.315 1.00 98.06 252 TYR A C 1
ATOM 2005 O O . TYR A 1 252 ? 16.024 -13.084 -5.773 1.00 98.06 252 TYR A O 1
ATOM 2013 N N . ASP A 1 253 ? 13.791 -12.802 -5.794 1.00 95.88 253 ASP A N 1
ATOM 2014 C CA . ASP A 1 253 ? 13.517 -13.684 -6.944 1.00 95.88 253 ASP A CA 1
ATOM 2015 C C . ASP A 1 253 ? 14.389 -13.304 -8.159 1.00 95.88 253 ASP A C 1
ATOM 2017 O O . ASP A 1 253 ? 14.990 -14.161 -8.819 1.00 95.88 253 ASP A O 1
ATOM 2021 N N . LEU A 1 254 ? 14.508 -11.999 -8.440 1.00 97.25 254 LEU A N 1
ATOM 2022 C CA . LEU A 1 254 ? 15.321 -11.499 -9.545 1.00 97.25 254 LEU A CA 1
ATOM 2023 C C . LEU A 1 254 ? 16.833 -11.607 -9.282 1.00 97.25 254 LEU A C 1
ATOM 2025 O O . LEU A 1 254 ? 17.576 -11.941 -10.204 1.00 97.25 254 LEU A O 1
ATOM 2029 N N . LEU A 1 255 ? 17.305 -11.370 -8.052 1.00 97.44 255 LEU A N 1
ATOM 2030 C CA . LEU A 1 255 ? 18.706 -11.600 -7.668 1.00 97.44 255 LEU A CA 1
ATOM 2031 C C . LEU A 1 255 ? 19.089 -13.081 -7.781 1.00 97.44 255 LEU A C 1
ATOM 2033 O O . LEU A 1 255 ? 20.173 -13.389 -8.286 1.00 97.44 255 LEU A O 1
ATOM 2037 N N . ALA A 1 256 ? 18.200 -13.990 -7.375 1.00 96.62 256 ALA A N 1
ATOM 2038 C CA . ALA A 1 256 ? 18.382 -15.428 -7.520 1.00 96.62 256 ALA A CA 1
ATOM 2039 C C . ALA A 1 256 ? 18.464 -15.824 -8.997 1.00 96.62 256 ALA A C 1
ATOM 2041 O O . ALA A 1 256 ? 19.437 -16.463 -9.404 1.00 96.62 256 ALA A O 1
ATOM 2042 N N . TYR A 1 257 ? 17.526 -15.367 -9.833 1.00 96.31 257 TYR A N 1
ATOM 2043 C CA . TYR A 1 257 ? 17.588 -15.602 -11.276 1.00 96.31 257 TYR A CA 1
ATOM 2044 C C . TYR A 1 257 ? 18.890 -15.057 -11.895 1.00 96.31 257 TYR A C 1
ATOM 2046 O O . TYR A 1 257 ? 19.629 -15.792 -12.552 1.00 96.31 257 TYR A O 1
ATOM 2054 N N . ALA A 1 258 ? 19.221 -13.788 -11.640 1.00 97.31 258 ALA A N 1
ATOM 2055 C CA . ALA A 1 258 ? 20.362 -13.099 -12.244 1.00 97.31 258 ALA A CA 1
ATOM 2056 C C . ALA A 1 258 ? 21.737 -13.657 -11.828 1.00 97.31 258 ALA A C 1
ATOM 2058 O O . ALA A 1 258 ? 22.746 -13.313 -12.450 1.00 97.31 258 ALA A O 1
ATOM 2059 N N . SER A 1 259 ? 21.786 -14.499 -10.790 1.00 96.44 259 SER A N 1
ATOM 2060 C CA . SER A 1 259 ? 23.007 -15.085 -10.224 1.00 96.44 259 SER A CA 1
ATOM 2061 C C . SER A 1 259 ? 23.044 -16.621 -10.241 1.00 96.44 259 SER A C 1
ATOM 2063 O O . SER A 1 259 ? 23.937 -17.216 -9.639 1.00 96.44 259 SER A O 1
ATOM 2065 N N . ASN A 1 260 ? 22.086 -17.281 -10.907 1.00 94.56 260 ASN A N 1
ATOM 2066 C CA . ASN A 1 260 ? 21.880 -18.738 -10.847 1.00 94.56 260 ASN A CA 1
ATOM 2067 C C . ASN A 1 260 ? 21.755 -19.286 -9.404 1.00 94.56 260 ASN A C 1
ATOM 2069 O O . ASN A 1 260 ? 22.244 -20.374 -9.100 1.00 94.56 260 ASN A O 1
ATOM 2073 N N . GLY A 1 261 ? 21.121 -18.524 -8.509 1.00 93.94 261 GLY A N 1
ATOM 2074 C CA . GLY A 1 261 ? 20.906 -18.875 -7.101 1.00 93.94 261 GLY A CA 1
ATOM 2075 C C . GLY A 1 261 ? 22.079 -18.574 -6.160 1.00 93.94 261 GLY A C 1
ATOM 2076 O O . GLY A 1 261 ? 22.052 -19.012 -5.015 1.00 93.94 261 GLY A O 1
ATOM 2077 N N . ALA A 1 262 ? 23.111 -17.846 -6.604 1.00 93.56 262 ALA A N 1
ATOM 2078 C CA . ALA A 1 262 ? 24.247 -17.469 -5.752 1.00 93.56 262 ALA A CA 1
ATOM 2079 C C . ALA A 1 262 ? 23.985 -16.239 -4.851 1.00 93.56 262 ALA A C 1
ATOM 2081 O O . ALA A 1 262 ? 24.802 -15.933 -3.982 1.00 93.56 262 ALA A O 1
ATOM 2082 N N . LEU A 1 263 ? 22.883 -15.519 -5.076 1.00 93.75 263 LEU A N 1
ATOM 2083 C CA . LEU A 1 263 ? 22.392 -14.356 -4.324 1.00 93.75 263 LEU A CA 1
ATOM 2084 C C . LEU A 1 263 ? 20.857 -14.442 -4.226 1.00 93.75 263 LEU A C 1
ATOM 2086 O O . LEU A 1 263 ? 20.244 -15.199 -4.970 1.00 93.75 263 LEU A O 1
ATOM 2090 N N . GLY A 1 264 ? 20.225 -13.632 -3.371 1.00 91.12 264 GLY A N 1
ATOM 2091 C CA . GLY A 1 264 ? 18.760 -13.489 -3.361 1.00 91.12 264 GLY A CA 1
ATOM 2092 C C . GLY A 1 264 ? 17.977 -14.658 -2.753 1.00 91.12 264 GLY A C 1
ATOM 2093 O O . GLY A 1 264 ? 16.813 -14.844 -3.089 1.00 91.12 264 GLY A O 1
ATOM 2094 N N . ASP A 1 265 ? 18.580 -15.447 -1.859 1.00 93.06 265 ASP A N 1
ATOM 2095 C CA . ASP A 1 265 ? 17.843 -16.464 -1.101 1.00 93.06 265 ASP A CA 1
ATOM 2096 C C . ASP A 1 265 ? 16.917 -15.807 -0.061 1.00 93.06 265 ASP A C 1
ATOM 2098 O O . ASP A 1 265 ? 17.299 -15.560 1.084 1.00 93.06 265 ASP A O 1
ATOM 2102 N N . ALA A 1 266 ? 15.670 -15.546 -0.456 1.00 92.38 266 ALA A N 1
ATOM 2103 C CA . ALA A 1 266 ? 14.636 -15.045 0.445 1.00 92.38 266 ALA A CA 1
ATOM 2104 C C . ALA A 1 266 ? 14.360 -16.003 1.622 1.00 92.38 266 ALA A C 1
ATOM 2106 O O . ALA A 1 266 ? 13.932 -15.555 2.685 1.00 92.38 266 ALA A O 1
ATOM 2107 N N . THR A 1 267 ? 14.627 -17.309 1.477 1.00 91.12 267 THR A N 1
ATOM 2108 C CA . THR A 1 267 ? 14.360 -18.305 2.528 1.00 91.12 267 THR A CA 1
ATOM 2109 C C . THR A 1 267 ? 15.375 -18.263 3.673 1.00 91.12 267 THR A C 1
ATOM 2111 O O . THR A 1 267 ? 15.091 -18.776 4.757 1.00 91.12 267 THR A O 1
ATOM 2114 N N . ALA A 1 268 ? 16.505 -17.569 3.484 1.00 90.94 268 ALA A N 1
ATOM 2115 C CA . ALA A 1 268 ? 17.472 -17.266 4.537 1.00 90.94 268 ALA A CA 1
ATOM 2116 C C . ALA A 1 268 ? 16.935 -16.288 5.608 1.00 90.94 268 ALA A C 1
ATOM 2118 O O . ALA A 1 268 ? 17.517 -16.200 6.690 1.00 90.94 268 ALA A O 1
ATOM 2119 N N . TRP A 1 269 ? 15.829 -15.581 5.338 1.00 92.94 269 TRP A N 1
ATOM 2120 C CA . TRP A 1 269 ? 15.198 -14.621 6.251 1.00 92.94 269 TRP A CA 1
ATOM 2121 C C . TRP A 1 269 ? 13.944 -15.225 6.911 1.00 92.94 269 TRP A C 1
ATOM 2123 O O . TRP A 1 269 ? 12.900 -15.316 6.260 1.00 92.94 269 TRP A O 1
ATOM 2133 N N . PRO A 1 270 ? 13.974 -15.603 8.208 1.00 87.94 270 PRO A N 1
ATOM 2134 C CA . PRO A 1 270 ? 12.836 -16.262 8.856 1.00 87.94 270 PRO A CA 1
ATOM 2135 C C . PRO A 1 270 ? 11.555 -15.418 8.863 1.00 87.94 270 PRO A C 1
ATOM 2137 O O . PRO A 1 270 ? 10.473 -15.960 8.645 1.00 87.94 270 PRO A O 1
ATOM 2140 N N . ALA A 1 271 ? 11.685 -14.098 9.047 1.00 91.81 271 ALA A N 1
ATOM 2141 C CA . ALA A 1 271 ? 10.562 -13.161 9.049 1.00 91.81 271 ALA A CA 1
ATOM 2142 C C . ALA A 1 271 ? 9.770 -13.188 7.730 1.00 91.81 271 ALA A C 1
ATOM 2144 O O . ALA A 1 271 ? 8.545 -13.110 7.759 1.00 91.81 271 ALA A O 1
ATOM 2145 N N . LEU A 1 272 ? 10.430 -13.396 6.580 1.00 94.69 272 LEU A N 1
ATOM 2146 C CA . LEU A 1 272 ? 9.757 -13.379 5.277 1.00 94.69 272 LEU A CA 1
ATOM 2147 C C . LEU A 1 272 ? 8.733 -14.506 5.098 1.00 94.69 272 LEU A C 1
ATOM 2149 O O . LEU A 1 272 ? 7.767 -14.309 4.365 1.00 94.69 272 LEU A O 1
ATOM 2153 N N . ARG A 1 273 ? 8.867 -15.640 5.805 1.00 91.62 273 ARG A N 1
ATOM 2154 C CA . ARG A 1 273 ? 7.806 -16.662 5.836 1.00 91.62 273 ARG A CA 1
ATOM 2155 C C . ARG A 1 273 ? 6.530 -16.107 6.467 1.00 91.62 273 ARG A C 1
ATOM 2157 O O . ARG A 1 273 ? 5.453 -16.250 5.897 1.00 91.62 273 ARG A O 1
ATOM 2164 N N . GLU A 1 274 ? 6.652 -15.472 7.626 1.00 93.94 274 GLU A N 1
ATOM 2165 C CA . GLU A 1 274 ? 5.506 -14.910 8.341 1.00 93.94 274 GLU A CA 1
ATOM 2166 C C . GLU A 1 274 ? 4.944 -13.683 7.606 1.00 93.94 274 GLU A C 1
ATOM 2168 O O . GLU A 1 274 ? 3.728 -13.504 7.535 1.00 93.94 274 GLU A O 1
ATOM 2173 N N . THR A 1 275 ? 5.806 -12.895 6.954 1.00 95.38 275 THR A N 1
ATOM 2174 C CA . THR A 1 275 ? 5.392 -11.789 6.085 1.00 95.38 275 THR A CA 1
ATOM 2175 C C . THR A 1 275 ? 4.635 -12.278 4.853 1.00 95.38 275 THR A C 1
ATOM 2177 O O . THR A 1 275 ? 3.667 -11.637 4.461 1.00 95.38 275 THR A O 1
ATOM 2180 N N . VAL A 1 276 ? 4.978 -13.425 4.259 1.00 96.81 276 VAL A N 1
ATOM 2181 C CA . VAL A 1 276 ? 4.172 -14.036 3.181 1.00 96.81 276 VAL A CA 1
ATOM 2182 C C . VAL A 1 276 ? 2.772 -14.439 3.665 1.00 96.81 276 VAL A C 1
ATOM 2184 O O . VAL A 1 276 ? 1.813 -14.355 2.899 1.00 96.81 276 VAL A O 1
ATOM 2187 N N . ALA A 1 277 ? 2.609 -14.778 4.944 1.00 93.69 277 ALA A N 1
ATOM 2188 C CA . ALA A 1 277 ? 1.298 -15.060 5.521 1.00 93.69 277 ALA A CA 1
ATOM 2189 C C . ALA A 1 277 ? 0.477 -13.793 5.871 1.00 93.69 277 ALA A C 1
ATOM 2191 O O . ALA A 1 277 ? -0.751 -13.858 5.971 1.00 93.69 277 ALA A O 1
ATOM 2192 N N . PHE A 1 278 ? 1.118 -12.629 6.032 1.00 95.19 278 PHE A N 1
ATOM 2193 C CA . PHE A 1 278 ? 0.483 -11.380 6.485 1.00 95.19 278 PHE A CA 1
ATOM 2194 C C . PHE A 1 278 ? -0.794 -10.975 5.709 1.00 95.19 278 PHE A C 1
ATOM 2196 O O . PHE A 1 278 ? -1.803 -10.703 6.368 1.00 95.19 278 PHE A O 1
ATOM 2203 N N . PRO A 1 279 ? -0.848 -10.999 4.356 1.00 94.06 279 PRO A N 1
ATOM 2204 C CA . PRO A 1 279 ? -2.035 -10.553 3.617 1.00 94.06 279 PRO A CA 1
ATOM 2205 C C . PRO A 1 279 ? -3.287 -11.385 3.915 1.00 94.06 279 PRO A C 1
ATOM 2207 O O . PRO A 1 279 ? -4.362 -10.829 4.134 1.00 94.06 279 PRO A O 1
ATOM 2210 N N . HIS A 1 280 ? -3.159 -12.717 3.975 1.00 91.00 280 HIS A N 1
ATOM 2211 C CA . HIS A 1 280 ? -4.300 -13.594 4.251 1.00 91.00 280 HIS A CA 1
ATOM 2212 C C . HIS A 1 280 ? -4.691 -13.563 5.739 1.00 91.00 280 HIS A C 1
ATOM 2214 O O . HIS A 1 280 ? -5.871 -13.663 6.080 1.00 91.00 280 HIS A O 1
ATOM 2220 N N . ARG A 1 281 ? -3.720 -13.346 6.638 1.00 93.62 281 ARG A N 1
ATOM 2221 C CA . ARG A 1 281 ? -3.949 -13.179 8.082 1.00 93.62 281 ARG A CA 1
ATOM 2222 C C . ARG A 1 281 ? -4.774 -11.932 8.432 1.00 93.62 281 ARG A C 1
ATOM 2224 O O . ARG A 1 281 ? -5.443 -11.946 9.465 1.00 93.62 281 ARG A O 1
ATOM 2231 N N . LEU A 1 282 ? -4.817 -10.912 7.568 1.00 94.56 282 LEU A N 1
ATOM 2232 C CA . LEU A 1 282 ? -5.677 -9.723 7.713 1.00 94.56 282 LEU A CA 1
ATOM 2233 C C . LEU A 1 282 ? -7.043 -9.819 6.998 1.00 94.56 282 LEU A C 1
ATOM 2235 O O . LEU A 1 282 ? -7.836 -8.881 7.068 1.00 94.56 282 LEU A O 1
ATOM 2239 N N . HIS A 1 283 ? -7.364 -10.934 6.333 1.00 93.31 283 HIS A N 1
ATOM 2240 C CA . HIS A 1 283 ? -8.628 -11.098 5.596 1.00 93.31 283 HIS A CA 1
ATOM 2241 C C . HIS A 1 283 ? -9.843 -11.234 6.526 1.00 93.31 283 HIS A C 1
ATOM 2243 O O . HIS A 1 283 ? -9.876 -12.131 7.371 1.00 93.31 283 HIS A O 1
ATOM 2249 N N . LEU A 1 284 ? -10.853 -10.377 6.372 1.00 92.00 284 LEU A N 1
ATOM 2250 C CA . LEU A 1 284 ? -12.102 -10.431 7.146 1.00 92.00 284 LEU A CA 1
ATOM 2251 C C . LEU A 1 284 ? -13.135 -11.361 6.494 1.00 92.00 284 LEU A C 1
ATOM 2253 O O . LEU A 1 284 ? -13.835 -12.093 7.194 1.00 92.00 284 LEU A O 1
ATOM 2257 N N . GLY A 1 285 ? -13.203 -11.363 5.161 1.00 87.38 285 GLY A N 1
ATOM 2258 C CA . GLY A 1 285 ? -14.068 -12.238 4.368 1.00 87.38 285 GLY A CA 1
ATOM 2259 C C . GLY A 1 285 ? -14.507 -11.585 3.056 1.00 87.38 285 GLY A C 1
ATOM 2260 O O . GLY A 1 285 ? -14.512 -10.363 2.927 1.00 87.38 285 GLY A O 1
ATOM 2261 N N . GLY A 1 286 ? -14.858 -12.387 2.047 1.00 86.06 286 GLY A N 1
ATOM 2262 C CA . GLY A 1 286 ? -15.162 -11.863 0.707 1.00 86.06 286 GLY A CA 1
ATOM 2263 C C . GLY A 1 286 ? -13.980 -11.065 0.146 1.00 86.06 286 GLY A C 1
ATOM 2264 O O . GLY A 1 286 ? -12.872 -11.593 0.073 1.00 86.06 286 GLY A O 1
ATOM 2265 N N . ASN A 1 287 ? -14.197 -9.788 -0.174 1.00 88.75 287 ASN A N 1
ATOM 2266 C CA . ASN A 1 287 ? -13.151 -8.868 -0.641 1.00 88.75 287 ASN A CA 1
ATOM 2267 C C . ASN A 1 287 ? -12.633 -7.919 0.461 1.00 88.75 287 ASN A C 1
ATOM 2269 O O . ASN A 1 287 ? -11.979 -6.931 0.143 1.00 88.75 287 ASN A O 1
ATOM 2273 N N . TRP A 1 288 ? -12.940 -8.174 1.737 1.00 93.56 288 TRP A N 1
ATOM 2274 C CA . TRP A 1 288 ? -12.665 -7.248 2.837 1.00 93.56 288 TRP A CA 1
ATOM 2275 C C . TRP A 1 288 ? -11.465 -7.652 3.699 1.00 93.56 288 TRP A C 1
ATOM 2277 O O . TRP A 1 288 ? -11.294 -8.826 4.040 1.00 93.56 288 TRP A O 1
ATOM 2287 N N . TYR A 1 289 ? -10.665 -6.661 4.093 1.00 94.88 289 TYR A N 1
ATOM 2288 C CA . TYR A 1 289 ? -9.437 -6.806 4.883 1.00 94.88 289 TYR A CA 1
ATOM 2289 C C . TYR A 1 289 ? -9.385 -5.761 6.004 1.00 94.88 289 TYR A C 1
ATOM 2291 O O . TYR A 1 289 ? -10.013 -4.709 5.909 1.00 94.88 289 TYR A O 1
ATOM 2299 N N . VAL A 1 290 ? -8.621 -6.051 7.059 1.00 94.88 290 VAL A N 1
ATOM 2300 C CA . VAL A 1 290 ? -8.278 -5.076 8.107 1.00 94.88 290 VAL A CA 1
ATOM 2301 C C . VAL A 1 290 ? -7.400 -3.974 7.507 1.00 94.88 290 VAL A C 1
ATOM 2303 O O . VAL A 1 290 ? -6.371 -4.265 6.898 1.00 94.88 290 VAL A O 1
ATOM 2306 N N . ASN A 1 291 ? -7.817 -2.718 7.680 1.00 91.38 291 ASN A N 1
ATOM 2307 C CA . ASN A 1 291 ? -7.262 -1.550 6.993 1.00 91.38 291 ASN A CA 1
ATOM 2308 C C . ASN A 1 291 ? -6.656 -0.498 7.934 1.00 91.38 291 ASN A C 1
ATOM 2310 O O . ASN A 1 291 ? -6.907 0.688 7.752 1.00 91.38 291 ASN A O 1
ATOM 2314 N N . HIS A 1 292 ? -5.869 -0.929 8.925 1.00 87.50 292 HIS A N 1
ATOM 2315 C CA . HIS A 1 292 ? -5.097 -0.001 9.759 1.00 87.50 292 HIS A CA 1
ATOM 2316 C C . HIS A 1 292 ? -4.057 0.773 8.930 1.00 87.50 292 HIS A C 1
ATOM 2318 O O . HIS A 1 292 ? -3.619 0.291 7.876 1.00 87.50 292 HIS A O 1
ATOM 2324 N N . ALA A 1 293 ? -3.658 1.948 9.432 1.00 88.50 293 ALA A N 1
ATOM 2325 C CA . ALA A 1 293 ? -2.839 2.930 8.716 1.00 88.50 293 ALA A CA 1
ATOM 2326 C C . ALA A 1 293 ? -3.457 3.316 7.349 1.00 88.50 293 ALA A C 1
ATOM 2328 O O . ALA A 1 293 ? -4.663 3.192 7.136 1.00 88.50 293 ALA A O 1
ATOM 2329 N N . ASP A 1 294 ? -2.652 3.769 6.382 1.00 88.06 294 ASP A N 1
ATOM 2330 C CA . ASP A 1 294 ? -3.118 4.122 5.030 1.00 88.06 294 ASP A CA 1
ATOM 2331 C C . ASP A 1 294 ? -3.464 2.880 4.157 1.00 88.06 294 ASP A C 1
ATOM 2333 O O . ASP A 1 294 ? -3.115 2.793 2.975 1.00 88.06 294 ASP A O 1
ATOM 2337 N N . GLY A 1 295 ? -4.189 1.916 4.729 1.00 85.06 295 GLY A N 1
ATOM 2338 C CA . GLY A 1 295 ? -4.736 0.744 4.057 1.00 85.06 295 GLY A CA 1
ATOM 2339 C C . GLY A 1 295 ? -6.070 0.995 3.340 1.00 85.06 295 GLY A C 1
ATOM 2340 O O . GLY A 1 295 ? -6.890 1.826 3.734 1.00 85.06 295 GLY A O 1
ATOM 2341 N N . TRP A 1 296 ? -6.315 0.204 2.296 1.00 85.25 296 TRP A N 1
ATOM 2342 C CA . TRP A 1 296 ? -7.632 0.009 1.691 1.00 85.25 296 TRP A CA 1
ATOM 2343 C C . TRP A 1 296 ? -8.323 -1.200 2.331 1.00 85.25 296 TRP A C 1
ATOM 2345 O O . TRP A 1 296 ? -7.769 -2.300 2.329 1.00 85.25 296 TRP A O 1
ATOM 2355 N N . ALA A 1 297 ? -9.571 -1.043 2.784 1.00 91.06 297 ALA A N 1
ATOM 2356 C CA . ALA A 1 297 ? -10.391 -2.168 3.260 1.00 91.06 297 ALA A CA 1
ATOM 2357 C C . ALA A 1 297 ? -10.782 -3.155 2.144 1.00 91.06 297 ALA A C 1
ATOM 2359 O O . ALA A 1 297 ? -11.221 -4.269 2.429 1.00 91.06 297 ALA A O 1
ATOM 2360 N N . ARG A 1 298 ? -10.616 -2.751 0.877 1.00 90.44 298 ARG A N 1
ATOM 2361 C CA . ARG A 1 298 ? -10.880 -3.534 -0.335 1.00 90.44 298 ARG A CA 1
ATOM 2362 C C . ARG A 1 298 ? -9.669 -3.455 -1.274 1.00 90.44 298 ARG A C 1
ATOM 2364 O O . ARG A 1 298 ? -9.273 -2.343 -1.621 1.00 90.44 298 ARG A O 1
ATOM 2371 N N . PRO A 1 299 ? -9.085 -4.577 -1.725 1.00 88.56 299 PRO A N 1
ATOM 2372 C CA . PRO A 1 299 ? -8.059 -4.551 -2.757 1.00 88.56 299 PRO A CA 1
ATOM 2373 C C . PRO A 1 299 ? -8.688 -4.196 -4.118 1.00 88.56 299 PRO A C 1
ATOM 2375 O O . PRO A 1 299 ? -9.814 -4.623 -4.397 1.00 88.56 299 PRO A O 1
ATOM 2378 N N . PRO A 1 300 ? -7.985 -3.464 -5.001 1.00 87.12 300 PRO A N 1
ATOM 2379 C CA . PRO A 1 300 ? -8.432 -3.268 -6.375 1.00 87.12 300 PRO A CA 1
ATOM 2380 C C . PRO A 1 300 ? -8.484 -4.604 -7.127 1.00 87.12 300 PRO A C 1
ATOM 2382 O O . PRO A 1 300 ? -7.723 -5.530 -6.842 1.00 87.12 300 PRO A O 1
ATOM 2385 N N . LEU A 1 301 ? -9.328 -4.688 -8.160 1.00 83.38 301 LEU A N 1
ATOM 2386 C CA . LEU A 1 301 ? -9.428 -5.877 -9.024 1.00 83.38 301 LEU A CA 1
ATOM 2387 C C . LEU A 1 301 ? -8.096 -6.243 -9.710 1.00 83.38 301 LEU A C 1
ATOM 2389 O O . LEU A 1 301 ? -7.909 -7.388 -10.113 1.00 83.38 301 LEU A O 1
ATOM 2393 N N . SER A 1 302 ? -7.180 -5.277 -9.826 1.00 87.88 302 SER A N 1
ATOM 2394 C CA . SER A 1 302 ? -5.848 -5.418 -10.414 1.00 87.88 302 SER A CA 1
ATOM 2395 C C . SER A 1 302 ? -4.751 -5.834 -9.420 1.00 87.88 302 SER A C 1
ATOM 2397 O O . SER A 1 302 ? -3.598 -5.963 -9.826 1.00 87.88 302 SER A O 1
ATOM 2399 N N . GLN A 1 303 ? -5.069 -6.059 -8.135 1.00 94.00 303 GLN A N 1
ATOM 2400 C CA . GLN A 1 303 ? -4.096 -6.439 -7.098 1.00 94.00 303 GLN A CA 1
ATOM 2401 C C . GLN A 1 303 ? -3.228 -7.639 -7.559 1.00 94.00 303 GLN A C 1
ATOM 2403 O O . GLN A 1 303 ? -3.775 -8.649 -8.015 1.00 94.00 303 GLN A O 1
ATOM 2408 N N . PRO A 1 304 ? -1.882 -7.583 -7.450 1.00 95.38 304 PRO A N 1
ATOM 2409 C CA . PRO A 1 304 ? -0.982 -8.550 -8.075 1.00 95.38 304 PRO A CA 1
ATOM 2410 C C . PRO A 1 304 ? -0.839 -9.848 -7.265 1.00 95.38 304 PRO A C 1
ATOM 2412 O O . PRO A 1 304 ? 0.260 -10.261 -6.902 1.00 95.38 304 PRO A O 1
ATOM 2415 N N . TRP A 1 305 ? -1.957 -10.543 -7.043 1.00 95.88 305 TRP A N 1
ATOM 2416 C CA . TRP A 1 305 ? -2.050 -11.827 -6.337 1.00 95.88 305 TRP A CA 1
ATOM 2417 C C . TRP A 1 305 ? -1.071 -12.896 -6.847 1.00 95.88 305 TRP A C 1
ATOM 2419 O O . TRP A 1 305 ? -0.626 -13.730 -6.061 1.00 95.88 305 TRP A O 1
ATOM 2429 N N . HIS A 1 306 ? -0.659 -12.833 -8.118 1.00 96.44 306 HIS A N 1
ATOM 2430 C CA . HIS A 1 306 ? 0.384 -13.691 -8.689 1.00 96.44 306 HIS A CA 1
ATOM 2431 C C . HIS A 1 306 ? 1.718 -13.641 -7.919 1.00 96.44 306 HIS A C 1
ATOM 2433 O O . HIS A 1 306 ? 2.374 -14.673 -7.779 1.00 96.44 306 HIS A O 1
ATOM 2439 N N . ALA A 1 307 ? 2.103 -12.474 -7.388 1.00 97.06 307 ALA A N 1
ATOM 2440 C CA . ALA A 1 307 ? 3.339 -12.299 -6.629 1.00 97.06 307 ALA A CA 1
ATOM 2441 C C . ALA A 1 307 ? 3.243 -12.972 -5.249 1.00 97.06 307 ALA A C 1
ATOM 2443 O O . ALA A 1 307 ? 4.148 -13.711 -4.859 1.00 97.06 307 ALA A O 1
ATOM 2444 N N . LEU A 1 308 ? 2.107 -12.817 -4.553 1.00 97.25 308 LEU A N 1
ATOM 2445 C CA . LEU A 1 308 ? 1.831 -13.546 -3.310 1.00 97.25 308 LEU A CA 1
ATOM 2446 C C . LEU A 1 308 ? 1.763 -15.061 -3.554 1.00 97.25 308 LEU A C 1
ATOM 2448 O O . LEU A 1 308 ? 2.388 -15.820 -2.824 1.00 97.25 308 LEU A O 1
ATOM 2452 N N . HIS A 1 309 ? 1.069 -15.502 -4.607 1.00 97.38 309 HIS A N 1
ATOM 2453 C CA . HIS A 1 309 ? 0.986 -16.910 -5.007 1.00 97.38 309 HIS A CA 1
ATOM 2454 C C . HIS A 1 309 ? 2.377 -17.516 -5.258 1.00 97.38 309 HIS A C 1
ATOM 2456 O O . HIS A 1 309 ? 2.673 -18.611 -4.780 1.00 97.38 309 HIS A O 1
ATOM 2462 N N . ARG A 1 310 ? 3.265 -16.795 -5.958 1.00 96.19 310 ARG A N 1
ATOM 2463 C CA . ARG A 1 310 ? 4.650 -17.228 -6.185 1.00 96.19 310 ARG A CA 1
ATOM 2464 C C . ARG A 1 310 ? 5.459 -17.296 -4.887 1.00 96.19 310 ARG A C 1
ATOM 2466 O O . ARG A 1 310 ? 6.091 -18.319 -4.634 1.00 96.19 310 ARG A O 1
ATOM 2473 N N . ALA A 1 311 ? 5.414 -16.255 -4.056 1.00 96.88 311 ALA A N 1
ATOM 2474 C CA . ALA A 1 311 ? 6.145 -16.227 -2.790 1.00 96.88 311 ALA A CA 1
ATOM 2475 C C . ALA A 1 311 ? 5.661 -17.329 -1.827 1.00 96.88 311 ALA A C 1
ATOM 2477 O O . ALA A 1 311 ? 6.468 -18.057 -1.254 1.00 96.88 311 ALA A O 1
ATOM 2478 N N . ALA A 1 312 ? 4.349 -17.537 -1.724 1.00 96.94 312 ALA A N 1
ATOM 2479 C CA . ALA A 1 312 ? 3.747 -18.627 -0.961 1.00 96.94 312 ALA A CA 1
ATOM 2480 C C . ALA A 1 312 ? 4.306 -20.002 -1.365 1.00 96.94 312 ALA A C 1
ATOM 2482 O O . ALA A 1 312 ? 4.727 -20.786 -0.512 1.00 96.94 312 ALA A O 1
ATOM 2483 N N . ARG A 1 313 ? 4.422 -20.252 -2.675 1.00 95.62 313 ARG A N 1
ATOM 2484 C CA . ARG A 1 313 ? 5.011 -21.479 -3.237 1.00 95.62 313 ARG A CA 1
ATOM 2485 C C . ARG A 1 313 ? 6.501 -21.634 -2.933 1.00 95.62 313 ARG A C 1
ATOM 2487 O O . ARG A 1 313 ? 6.937 -22.757 -2.693 1.00 95.62 313 ARG A O 1
ATOM 2494 N N . LEU A 1 314 ? 7.265 -20.539 -2.911 1.00 94.94 314 LEU A N 1
ATOM 2495 C CA . LEU A 1 314 ? 8.684 -20.538 -2.530 1.00 94.94 314 LEU A CA 1
ATOM 2496 C C . LEU A 1 314 ? 8.876 -20.930 -1.054 1.00 94.94 314 LEU A C 1
ATOM 2498 O O . LEU A 1 314 ? 9.731 -21.757 -0.742 1.00 94.94 314 LEU A O 1
ATOM 2502 N N . PHE A 1 315 ? 8.060 -20.383 -0.147 1.00 95.38 315 PHE A N 1
ATOM 2503 C CA . PHE A 1 315 ? 8.154 -20.661 1.295 1.00 95.38 315 PHE A CA 1
ATOM 2504 C C . PHE A 1 315 ? 7.428 -21.940 1.749 1.00 95.38 315 PHE A C 1
ATOM 2506 O O . PHE A 1 315 ? 7.666 -22.403 2.874 1.00 95.38 315 PHE A O 1
ATOM 2513 N N . GLY A 1 316 ? 6.574 -22.510 0.891 1.00 95.00 316 GLY A N 1
ATOM 2514 C CA . GLY A 1 316 ? 5.739 -23.684 1.164 1.00 95.00 316 GLY A CA 1
ATOM 2515 C C . GLY A 1 316 ? 4.428 -23.382 1.904 1.00 95.00 316 GLY A C 1
ATOM 2516 O O . GLY A 1 316 ? 3.805 -24.311 2.424 1.00 95.00 316 GLY A O 1
ATOM 2517 N N . ASP A 1 317 ? 4.015 -22.113 1.972 1.00 94.38 317 ASP A N 1
ATOM 2518 C CA . ASP A 1 317 ? 2.780 -21.677 2.628 1.00 94.38 317 ASP A CA 1
ATOM 2519 C C . ASP A 1 317 ? 1.563 -21.965 1.733 1.00 94.38 317 ASP A C 1
ATOM 2521 O O . ASP A 1 317 ? 1.262 -21.249 0.778 1.00 94.38 317 ASP A O 1
ATOM 2525 N N . ARG A 1 318 ? 0.840 -23.036 2.065 1.00 94.50 318 ARG A N 1
ATOM 2526 C CA . ARG A 1 318 ? -0.359 -23.459 1.331 1.00 94.50 318 ARG A CA 1
ATOM 2527 C C . ARG A 1 318 ? -1.571 -22.566 1.576 1.00 94.50 318 ARG A C 1
ATOM 2529 O O . ARG A 1 318 ? -2.498 -22.604 0.772 1.00 94.50 318 ARG A O 1
ATOM 2536 N N . GLU A 1 319 ? -1.598 -21.804 2.665 1.00 92.00 319 GLU A N 1
ATOM 2537 C CA . GLU A 1 319 ? -2.733 -20.946 3.008 1.00 92.00 319 GLU A CA 1
ATOM 2538 C C . GLU A 1 319 ? -2.619 -19.615 2.271 1.00 92.00 319 GLU A C 1
ATOM 2540 O O . GLU A 1 319 ? -3.583 -19.189 1.637 1.00 92.00 319 GLU A O 1
ATOM 2545 N N . ALA A 1 320 ? -1.415 -19.039 2.209 1.00 94.12 320 ALA A N 1
ATOM 2546 C CA . ALA A 1 320 ? -1.116 -17.927 1.310 1.00 94.12 320 ALA A CA 1
ATOM 2547 C C . ALA A 1 320 ? -1.278 -18.316 -0.175 1.00 94.12 320 ALA A C 1
ATOM 2549 O O . ALA A 1 320 ? -1.849 -17.536 -0.941 1.00 94.12 320 ALA A O 1
ATOM 2550 N N . GLU A 1 321 ? -0.858 -19.524 -0.588 1.00 95.62 321 GLU A N 1
ATOM 2551 C CA . GLU A 1 321 ? -1.039 -20.007 -1.969 1.00 95.62 321 GLU A CA 1
ATOM 2552 C C . GLU A 1 321 ? -2.531 -20.144 -2.311 1.00 95.62 321 GLU A C 1
ATOM 2554 O O . GLU A 1 321 ? -2.982 -19.604 -3.323 1.00 95.62 321 GLU A O 1
ATOM 2559 N N . ALA A 1 322 ? -3.318 -20.802 -1.451 1.00 93.44 322 ALA A N 1
ATOM 2560 C CA . ALA A 1 322 ? -4.756 -20.979 -1.652 1.00 93.44 322 ALA A CA 1
ATOM 2561 C C . ALA A 1 322 ? -5.529 -19.651 -1.599 1.00 93.44 322 ALA A C 1
ATOM 2563 O O . ALA A 1 322 ? -6.432 -19.439 -2.408 1.00 93.44 322 ALA A O 1
ATOM 2564 N N . HIS A 1 323 ? -5.164 -18.740 -0.691 1.00 92.94 323 HIS A N 1
ATOM 2565 C CA . HIS A 1 323 ? -5.779 -17.419 -0.582 1.00 92.94 323 HIS A CA 1
ATOM 2566 C C . HIS A 1 323 ? -5.522 -16.569 -1.835 1.00 92.94 323 HIS A C 1
ATOM 2568 O O . HIS A 1 323 ? -6.458 -15.995 -2.386 1.00 92.94 323 HIS A O 1
ATOM 2574 N N . ALA A 1 324 ? -4.285 -16.538 -2.341 1.00 94.88 324 ALA A N 1
ATOM 2575 C CA . ALA A 1 324 ? -3.971 -15.845 -3.589 1.00 94.88 324 ALA A CA 1
ATOM 2576 C C . ALA A 1 324 ? -4.653 -16.500 -4.806 1.00 94.88 324 ALA A C 1
ATOM 2578 O O . ALA A 1 324 ? -5.179 -15.802 -5.673 1.00 94.88 324 ALA A O 1
ATOM 2579 N N . ALA A 1 325 ? -4.704 -17.836 -4.857 1.00 93.88 325 ALA A N 1
ATOM 2580 C CA . ALA A 1 325 ? -5.378 -18.577 -5.923 1.00 93.88 325 ALA A CA 1
ATOM 2581 C C . ALA A 1 325 ? -6.911 -18.410 -5.916 1.00 93.88 325 ALA A C 1
ATOM 2583 O O . ALA A 1 325 ? -7.531 -18.550 -6.969 1.00 93.88 325 ALA A O 1
ATOM 2584 N N . ALA A 1 326 ? -7.532 -18.089 -4.774 1.00 91.31 326 ALA A N 1
ATOM 2585 C CA . ALA A 1 326 ? -8.969 -17.810 -4.685 1.00 91.31 326 ALA A CA 1
ATOM 2586 C C . ALA A 1 326 ? -9.381 -16.526 -5.436 1.00 91.31 326 ALA A C 1
ATOM 2588 O O . ALA A 1 326 ? -10.520 -16.422 -5.890 1.00 91.31 326 ALA A O 1
ATOM 2589 N N . HIS A 1 327 ? -8.452 -15.581 -5.628 1.00 91.06 327 HIS A N 1
ATOM 2590 C CA . HIS A 1 327 ? -8.673 -14.354 -6.406 1.00 91.06 327 HIS A CA 1
ATOM 2591 C C . HIS A 1 327 ? -8.471 -14.530 -7.922 1.00 91.06 327 HIS A C 1
ATOM 2593 O O . HIS A 1 327 ? -8.791 -13.629 -8.699 1.00 91.06 327 HIS A O 1
ATOM 2599 N N . ARG A 1 328 ? -7.961 -15.680 -8.389 1.00 91.31 328 ARG A N 1
ATOM 2600 C CA . ARG A 1 328 ? -7.723 -15.925 -9.820 1.00 91.31 328 ARG A CA 1
ATOM 2601 C C . ARG A 1 328 ? -8.983 -16.445 -10.514 1.00 91.31 328 ARG A C 1
ATOM 2603 O O . ARG A 1 328 ? -9.397 -17.584 -10.326 1.00 91.31 328 ARG A O 1
ATOM 2610 N N . ASN A 1 329 ? -9.540 -15.633 -11.413 1.00 88.88 329 ASN A N 1
ATOM 2611 C CA . ASN A 1 329 ? -10.560 -16.053 -12.378 1.00 88.88 329 ASN A CA 1
ATOM 2612 C C . ASN A 1 329 ? -9.904 -16.386 -13.739 1.00 88.88 329 ASN A C 1
ATOM 2614 O O . ASN A 1 329 ? -9.500 -15.454 -14.435 1.00 88.88 329 ASN A O 1
ATOM 2618 N N . PRO A 1 330 ? -9.859 -17.658 -14.190 1.00 85.31 330 PRO A N 1
ATOM 2619 C CA . PRO A 1 330 ? -9.229 -18.043 -15.463 1.00 85.31 330 PRO A CA 1
ATOM 2620 C C . PRO A 1 330 ? -9.856 -17.455 -16.739 1.00 85.31 330 PRO A C 1
ATOM 2622 O O . PRO A 1 330 ? -9.257 -17.549 -17.808 1.00 85.31 330 PRO A O 1
ATOM 2625 N N . SER A 1 331 ? -11.062 -16.879 -16.668 1.00 87.31 331 SER A N 1
ATOM 2626 C CA . SER A 1 331 ? -11.686 -16.180 -17.808 1.00 87.31 331 SER A CA 1
ATOM 2627 C C . SER A 1 331 ? -11.306 -14.696 -17.904 1.00 87.31 331 SER A C 1
ATOM 2629 O O . SER A 1 331 ? -11.503 -14.083 -18.955 1.00 87.31 331 SER A O 1
ATOM 2631 N N . ALA A 1 332 ? -10.752 -14.135 -16.827 1.00 90.94 332 ALA A N 1
ATOM 2632 C CA . ALA A 1 332 ? -10.275 -12.762 -16.736 1.00 90.94 332 ALA A CA 1
ATOM 2633 C C . ALA A 1 332 ? -8.763 -12.673 -17.050 1.00 90.94 332 ALA A C 1
ATOM 2635 O O . ALA A 1 332 ? -8.075 -13.699 -17.025 1.00 90.94 332 ALA A O 1
ATOM 2636 N N . PRO A 1 333 ? -8.229 -11.467 -17.320 1.00 93.56 333 PRO A N 1
ATOM 2637 C CA . PRO A 1 333 ? -6.788 -11.200 -17.343 1.00 93.56 333 PRO A CA 1
ATOM 2638 C C . PRO A 1 333 ? -6.033 -11.795 -16.137 1.00 93.56 333 PRO A C 1
ATOM 2640 O O . PRO A 1 333 ? -6.563 -11.833 -15.026 1.00 93.56 333 PRO A O 1
ATOM 2643 N N . VAL A 1 334 ? -4.786 -12.244 -16.330 1.00 94.44 334 VAL A N 1
ATOM 2644 C CA . VAL A 1 334 ? -3.881 -12.623 -15.213 1.00 94.44 334 VAL A CA 1
ATOM 2645 C C . VAL A 1 334 ? -3.451 -11.425 -14.371 1.00 94.44 334 VAL A C 1
ATOM 2647 O O . VAL A 1 334 ? -3.157 -11.587 -13.187 1.00 94.44 334 VAL A O 1
ATOM 2650 N N . LEU A 1 335 ? -3.377 -10.264 -15.019 1.00 95.00 335 LEU A N 1
ATOM 2651 C CA . LEU A 1 335 ? -3.111 -8.934 -14.488 1.00 95.00 335 LEU A CA 1
ATOM 2652 C C . LEU A 1 335 ? -3.457 -7.912 -15.587 1.00 95.00 335 LEU A C 1
ATOM 2654 O O . LEU A 1 335 ? -3.607 -8.287 -16.760 1.00 95.00 335 LEU A O 1
ATOM 2658 N N . ASP A 1 336 ? -3.531 -6.636 -15.221 1.00 92.88 336 ASP A N 1
ATOM 2659 C CA . ASP A 1 336 ? -3.532 -5.507 -16.152 1.00 92.88 336 ASP A CA 1
ATOM 2660 C C . ASP A 1 336 ? -2.285 -4.619 -15.975 1.00 92.88 336 ASP A C 1
ATOM 2662 O O . ASP A 1 336 ? -1.392 -4.888 -15.169 1.00 92.88 336 ASP A O 1
ATOM 2666 N N . GLU A 1 337 ? -2.195 -3.594 -16.812 1.00 94.81 337 GLU A N 1
ATOM 2667 C CA . GLU A 1 337 ? -1.064 -2.682 -16.937 1.00 94.81 337 GLU A CA 1
ATOM 2668 C C . GLU A 1 337 ? -0.835 -1.754 -15.735 1.00 94.81 337 GLU A C 1
ATOM 2670 O O . GLU A 1 337 ? 0.303 -1.316 -15.554 1.00 94.81 337 GLU A O 1
ATOM 2675 N N . SER A 1 338 ? -1.849 -1.525 -14.886 1.00 94.31 338 SER A N 1
ATOM 2676 C CA . SER A 1 338 ? -1.776 -0.576 -13.757 1.00 94.31 338 SER A CA 1
ATOM 2677 C C . SER A 1 338 ? -0.747 -0.962 -12.689 1.00 94.31 338 SER A C 1
ATOM 2679 O O . SER A 1 338 ? -0.326 -0.133 -11.886 1.00 94.31 338 SER A O 1
ATOM 2681 N N . GLN A 1 339 ? -0.332 -2.232 -12.669 1.00 94.06 339 GLN A N 1
ATOM 2682 C CA . GLN A 1 339 ? 0.644 -2.776 -11.719 1.00 94.06 339 GLN A CA 1
ATOM 2683 C C . GLN A 1 339 ? 2.098 -2.694 -12.206 1.00 94.06 339 GLN A C 1
ATOM 2685 O O . GLN A 1 339 ? 2.993 -3.242 -11.560 1.00 94.06 339 GLN A O 1
ATOM 2690 N N . GLY A 1 340 ? 2.342 -2.037 -13.342 1.00 94.50 340 GLY A N 1
ATOM 2691 C CA . GLY A 1 340 ? 3.673 -1.874 -13.917 1.00 94.50 340 GLY A CA 1
ATOM 2692 C C . GLY A 1 340 ? 4.127 -3.065 -14.769 1.00 94.50 340 GLY A C 1
ATOM 2693 O O . GLY A 1 340 ? 3.742 -4.223 -14.575 1.00 94.50 340 GLY A O 1
ATOM 2694 N N . LEU A 1 341 ? 4.984 -2.774 -15.752 1.00 97.50 341 LEU A N 1
ATOM 2695 C CA . LEU A 1 341 ? 5.357 -3.724 -16.804 1.00 97.50 341 LEU A CA 1
ATOM 2696 C C . LEU A 1 341 ? 6.051 -4.990 -16.266 1.00 97.50 341 LEU A C 1
ATOM 2698 O O . LEU A 1 341 ? 5.776 -6.079 -16.761 1.00 97.50 341 LEU A O 1
ATOM 2702 N N . GLY A 1 342 ? 6.910 -4.878 -15.246 1.00 96.00 342 GLY A N 1
ATOM 2703 C CA . GLY A 1 342 ? 7.612 -6.035 -14.670 1.00 96.00 342 GLY A CA 1
ATOM 2704 C C . GLY A 1 342 ? 6.667 -7.070 -14.041 1.00 96.00 342 GLY A C 1
ATOM 2705 O O . GLY A 1 342 ? 6.819 -8.272 -14.274 1.00 96.00 342 GLY A O 1
ATOM 2706 N N . ARG A 1 343 ? 5.641 -6.606 -13.314 1.00 96.44 343 ARG A N 1
ATOM 2707 C CA . ARG A 1 343 ? 4.584 -7.454 -12.737 1.00 96.44 343 ARG A CA 1
ATOM 2708 C C . ARG A 1 343 ? 3.701 -8.057 -13.825 1.00 96.44 343 ARG A C 1
ATOM 2710 O O . ARG A 1 343 ? 3.474 -9.264 -13.825 1.00 96.44 343 ARG A O 1
ATOM 2717 N N . LEU A 1 344 ? 3.276 -7.254 -14.804 1.00 97.56 344 LEU A N 1
ATOM 2718 C CA . LEU A 1 344 ? 2.468 -7.745 -15.925 1.00 97.56 344 LEU A CA 1
ATOM 2719 C C . LEU A 1 344 ? 3.195 -8.836 -16.729 1.00 97.56 344 LEU A C 1
ATOM 2721 O O . LEU A 1 344 ? 2.602 -9.873 -17.011 1.00 97.56 344 LEU A O 1
ATOM 2725 N N . LEU A 1 345 ? 4.478 -8.647 -17.057 1.00 96.81 345 LEU A N 1
ATOM 2726 C CA . LEU A 1 345 ? 5.284 -9.650 -17.768 1.00 96.81 345 LEU A CA 1
ATOM 2727 C C . LEU A 1 345 ? 5.492 -10.926 -16.940 1.00 96.81 345 LEU A C 1
ATOM 2729 O O . LEU A 1 345 ? 5.437 -12.025 -17.493 1.00 96.81 345 LEU A O 1
ATOM 2733 N N . THR A 1 346 ? 5.672 -10.795 -15.623 1.00 94.75 346 THR A N 1
ATOM 2734 C CA . THR A 1 346 ? 5.792 -11.940 -14.707 1.00 94.75 346 THR A CA 1
ATOM 2735 C C . THR A 1 346 ? 4.493 -12.749 -14.667 1.00 94.75 346 THR A C 1
ATOM 2737 O O . THR A 1 346 ? 4.527 -13.957 -14.880 1.00 94.75 346 THR A O 1
ATOM 2740 N N . ALA A 1 347 ? 3.336 -12.098 -14.505 1.00 95.75 347 ALA A N 1
ATOM 2741 C CA . ALA A 1 347 ? 2.024 -12.752 -14.553 1.00 95.75 347 ALA A CA 1
ATOM 2742 C C . ALA A 1 347 ? 1.709 -13.376 -15.931 1.00 95.75 347 ALA A C 1
ATOM 2744 O O . ALA A 1 347 ? 1.149 -14.472 -16.010 1.00 95.75 347 ALA A O 1
ATOM 2745 N N . LEU A 1 348 ? 2.102 -12.709 -17.025 1.00 95.56 348 LEU A N 1
ATOM 2746 C CA . LEU A 1 348 ? 1.960 -13.197 -18.405 1.00 95.56 348 LEU A CA 1
ATOM 2747 C C . LEU A 1 348 ? 2.832 -14.418 -18.730 1.00 95.56 348 LEU A C 1
ATOM 2749 O O . LEU A 1 348 ? 2.573 -15.071 -19.736 1.00 95.56 348 LEU A O 1
ATOM 2753 N N . THR A 1 349 ? 3.847 -14.725 -17.919 1.00 92.19 349 THR A N 1
ATOM 2754 C CA . THR A 1 349 ? 4.799 -15.829 -18.151 1.00 92.19 349 THR A CA 1
ATOM 2755 C C . THR A 1 349 ? 4.891 -16.807 -16.975 1.00 92.19 349 THR A C 1
ATOM 2757 O O . THR A 1 349 ? 5.859 -17.557 -16.865 1.00 92.19 349 THR A O 1
ATOM 2760 N N . ASP A 1 350 ? 3.868 -16.851 -16.113 1.00 93.38 350 ASP A N 1
ATOM 2761 C CA . ASP A 1 350 ? 3.763 -17.794 -14.994 1.00 93.38 350 ASP A CA 1
ATOM 2762 C C . ASP A 1 350 ? 2.642 -18.832 -15.237 1.00 93.38 350 ASP A C 1
ATOM 2764 O O . ASP A 1 350 ? 1.473 -18.575 -14.927 1.00 93.38 350 ASP A O 1
ATOM 2768 N N . PRO A 1 351 ? 2.966 -20.032 -15.767 1.00 92.50 351 PRO A N 1
ATOM 2769 C CA . PRO A 1 351 ? 1.992 -21.104 -15.968 1.00 92.50 351 PRO A CA 1
ATOM 2770 C C . PRO A 1 351 ? 1.302 -21.578 -14.684 1.00 92.50 351 PRO A C 1
ATOM 2772 O O . PRO A 1 351 ? 0.195 -22.108 -14.759 1.00 92.50 351 PRO A O 1
ATOM 2775 N N . ALA A 1 352 ? 1.922 -21.406 -13.509 1.00 93.62 352 ALA A N 1
ATOM 2776 C CA . ALA A 1 352 ? 1.305 -21.793 -12.246 1.00 93.62 352 ALA A CA 1
ATOM 2777 C C . ALA A 1 352 ? 0.224 -20.788 -11.830 1.00 93.62 352 ALA A C 1
ATOM 2779 O O . ALA A 1 352 ? -0.830 -21.211 -11.371 1.00 93.62 352 ALA A O 1
ATOM 2780 N N . TRP A 1 353 ? 0.437 -19.485 -12.040 1.00 94.56 353 TRP A N 1
ATOM 2781 C CA . TRP A 1 353 ? -0.603 -18.466 -11.853 1.00 94.56 353 TRP A CA 1
ATOM 2782 C C . TRP A 1 353 ? -1.706 -18.547 -12.917 1.00 94.56 353 TRP A C 1
ATOM 2784 O O . TRP A 1 353 ? -2.890 -18.432 -12.603 1.00 94.56 353 TRP A O 1
ATOM 2794 N N . GLN A 1 354 ? -1.351 -18.802 -14.179 1.00 92.31 354 GLN A N 1
ATOM 2795 C CA . GLN A 1 354 ? -2.338 -18.987 -15.248 1.00 92.31 354 GLN A CA 1
ATOM 2796 C C . GLN A 1 354 ? -3.283 -20.161 -14.963 1.00 92.31 354 GLN A C 1
ATOM 2798 O O . GLN A 1 354 ? -4.488 -20.031 -15.186 1.00 92.31 354 GLN A O 1
ATOM 2803 N N . ALA A 1 355 ? -2.739 -21.269 -14.444 1.00 89.75 355 ALA A N 1
ATOM 2804 C CA . ALA A 1 355 ? -3.479 -22.472 -14.070 1.00 89.75 355 ALA A CA 1
ATOM 2805 C C . ALA A 1 355 ? -4.033 -22.463 -12.631 1.00 89.75 355 ALA A C 1
ATOM 2807 O O . ALA A 1 355 ? -4.735 -23.407 -12.259 1.00 89.75 355 ALA A O 1
ATOM 2808 N N . ALA A 1 356 ? -3.747 -21.437 -11.820 1.00 86.75 356 ALA A N 1
ATOM 2809 C CA . ALA A 1 356 ? -4.313 -21.301 -10.482 1.00 86.75 356 ALA A CA 1
ATOM 2810 C C . ALA A 1 356 ? -5.830 -21.109 -10.606 1.00 86.75 356 ALA A C 1
ATOM 2812 O O . ALA A 1 356 ? -6.309 -20.077 -11.063 1.00 86.75 356 ALA A O 1
ATOM 2813 N N . ALA A 1 357 ? -6.601 -22.133 -10.256 1.00 67.38 357 ALA A N 1
ATOM 2814 C CA . ALA A 1 357 ? -8.047 -22.113 -10.400 1.00 67.38 357 ALA A CA 1
ATOM 2815 C C . ALA A 1 357 ? -8.682 -22.957 -9.299 1.00 67.38 357 ALA A C 1
ATOM 2817 O O . ALA A 1 357 ? -8.634 -24.187 -9.341 1.00 67.38 357 ALA A O 1
ATOM 2818 N N . HIS A 1 358 ? -9.313 -22.292 -8.337 1.00 58.94 358 HIS A N 1
ATOM 2819 C CA . HIS A 1 358 ? -10.247 -22.939 -7.424 1.00 58.94 358 HIS A CA 1
ATOM 2820 C C . HIS A 1 358 ? -11.684 -22.604 -7.851 1.00 58.94 358 HIS A C 1
ATOM 2822 O O . HIS A 1 358 ? -11.938 -21.504 -8.348 1.00 58.94 358 HIS A O 1
ATOM 2828 N N . PRO A 1 359 ? -12.651 -23.529 -7.694 1.00 44.03 359 PRO A N 1
ATOM 2829 C CA . PRO A 1 359 ? -14.060 -23.155 -7.757 1.00 44.03 359 PRO A CA 1
ATOM 2830 C C . PRO A 1 359 ? -14.365 -22.131 -6.645 1.00 44.03 359 PRO A C 1
ATOM 2832 O O . PRO A 1 359 ? -13.645 -22.107 -5.647 1.00 44.03 359 PRO A O 1
ATOM 2835 N N . PRO A 1 360 ? -15.434 -21.320 -6.762 1.00 40.88 360 PRO A N 1
ATOM 2836 C CA . PRO A 1 360 ? -15.781 -20.290 -5.779 1.00 40.88 360 PRO A CA 1
ATOM 2837 C C . PRO A 1 360 ? -16.365 -20.883 -4.481 1.00 40.88 360 PRO A C 1
ATOM 2839 O O . PRO A 1 360 ? -17.533 -20.704 -4.143 1.00 40.88 360 PRO A O 1
ATOM 2842 N N . THR A 1 361 ? -15.532 -21.611 -3.744 1.00 38.47 361 THR A N 1
ATOM 2843 C CA . THR A 1 361 ? -15.653 -21.826 -2.302 1.00 38.47 361 THR A CA 1
ATOM 2844 C C . THR A 1 361 ? -14.992 -20.648 -1.597 1.00 38.47 361 THR A C 1
ATOM 2846 O O . THR A 1 361 ? -13.922 -20.224 -2.029 1.00 38.47 361 THR A O 1
ATOM 2849 N N . ALA A 1 362 ? -15.609 -20.126 -0.533 1.00 44.22 362 ALA A N 1
ATOM 2850 C CA . ALA A 1 362 ? -15.067 -18.994 0.221 1.00 44.22 362 ALA A CA 1
ATOM 2851 C C . ALA A 1 362 ? -13.594 -19.226 0.600 1.00 44.22 362 ALA A C 1
ATOM 2853 O O . ALA A 1 362 ? -13.243 -20.338 1.006 1.00 44.22 362 ALA A O 1
ATOM 2854 N N . SER A 1 363 ? -12.759 -18.189 0.457 1.00 44.94 363 SER A N 1
ATOM 2855 C CA . SER A 1 363 ? -11.330 -18.251 0.774 1.00 44.94 363 SER A CA 1
ATOM 2856 C C . SER A 1 363 ? -11.137 -18.864 2.163 1.00 44.94 363 SER A C 1
ATOM 2858 O O . SER A 1 363 ? -11.828 -18.439 3.095 1.00 44.94 363 SER A O 1
ATOM 2860 N N . PRO A 1 364 ? -10.255 -19.867 2.321 1.00 41.00 364 PRO A N 1
ATOM 2861 C CA . PRO A 1 364 ? -10.071 -20.508 3.611 1.00 41.00 364 PRO A CA 1
ATOM 2862 C C . PRO A 1 364 ? -9.623 -19.461 4.631 1.00 41.00 364 PRO A C 1
ATOM 2864 O O . PRO A 1 364 ? -8.700 -18.687 4.372 1.00 41.00 364 PRO A O 1
ATOM 2867 N N . ALA A 1 365 ? -10.282 -19.440 5.790 1.00 44.84 365 ALA A N 1
ATOM 2868 C CA . ALA A 1 365 ? -9.718 -18.765 6.948 1.00 44.84 365 ALA A CA 1
ATOM 2869 C C . ALA A 1 365 ? -8.365 -19.427 7.277 1.00 44.84 365 ALA A C 1
ATOM 2871 O O . ALA A 1 365 ? -8.266 -20.650 7.122 1.00 44.84 365 ALA A O 1
ATOM 2872 N N . PRO A 1 366 ? -7.347 -18.664 7.723 1.00 44.31 366 PRO A N 1
ATOM 2873 C CA . PRO A 1 366 ? -6.081 -19.248 8.160 1.00 44.31 366 PRO A CA 1
ATOM 2874 C C . PRO A 1 366 ? -6.311 -20.323 9.225 1.00 44.31 366 PRO A C 1
ATOM 2876 O O . PRO A 1 366 ? -7.240 -20.209 10.024 1.00 44.31 366 PRO A O 1
ATOM 2879 N N . THR A 1 367 ? -5.444 -21.329 9.265 1.00 36.38 367 THR A N 1
ATOM 2880 C CA . THR A 1 367 ? -5.300 -22.295 10.362 1.00 36.38 367 THR A CA 1
ATOM 2881 C C . THR A 1 367 ? -4.377 -21.692 11.437 1.00 36.38 367 THR A C 1
ATOM 2883 O O . THR A 1 367 ? -3.548 -20.839 11.111 1.00 36.38 367 THR A O 1
ATOM 2886 N N . PRO A 1 368 ? -4.471 -22.067 12.733 1.00 34.84 368 PRO A N 1
ATOM 2887 C CA . PRO A 1 368 ? -3.620 -21.462 13.755 1.00 34.84 368 PRO A CA 1
ATOM 2888 C C . PRO A 1 368 ? -2.127 -21.669 13.480 1.00 34.84 368 PRO A C 1
ATOM 2890 O O . PRO A 1 368 ? -1.629 -22.799 13.484 1.00 34.84 368 PRO A O 1
ATOM 2893 N N . GLY A 1 369 ? -1.408 -20.559 13.302 1.00 33.00 369 GLY A N 1
ATOM 2894 C CA . GLY A 1 369 ? 0.046 -20.539 13.407 1.00 33.00 369 GLY A CA 1
ATOM 2895 C C . GLY A 1 369 ? 0.484 -20.979 14.806 1.00 33.00 369 GLY A C 1
ATOM 2896 O O . GLY A 1 369 ? -0.257 -20.838 15.782 1.00 33.00 369 GLY A O 1
ATOM 2897 N N . LEU A 1 370 ? 1.693 -21.532 14.916 1.00 30.00 370 LEU A N 1
ATOM 2898 C CA . LEU A 1 370 ? 2.244 -21.927 16.211 1.00 30.00 370 LEU A CA 1
ATOM 2899 C C . LEU A 1 370 ? 2.361 -20.694 17.115 1.00 30.00 370 LEU A C 1
ATOM 2901 O O . LEU A 1 370 ? 3.060 -19.743 16.773 1.00 30.00 370 LEU A O 1
ATOM 2905 N N . THR A 1 371 ? 1.706 -20.733 18.277 1.00 27.56 371 THR A N 1
ATOM 2906 C CA . THR A 1 371 ? 1.833 -19.698 19.310 1.00 27.56 371 THR A CA 1
ATOM 2907 C C . THR A 1 371 ? 3.313 -19.466 19.625 1.00 27.56 371 THR A C 1
ATOM 2909 O O . THR A 1 371 ? 3.979 -20.435 20.015 1.00 27.56 371 THR A O 1
ATOM 2912 N N . PRO A 1 372 ? 3.838 -18.231 19.505 1.00 28.38 372 PRO A N 1
ATOM 2913 C CA . PRO A 1 372 ? 5.202 -17.931 19.914 1.00 28.38 372 PRO A CA 1
ATOM 2914 C C . PRO A 1 372 ? 5.424 -18.352 21.368 1.00 28.38 372 PRO A C 1
ATOM 2916 O O . PRO A 1 372 ? 4.620 -18.032 22.246 1.00 28.38 372 PRO A O 1
ATOM 2919 N N . THR A 1 373 ? 6.506 -19.087 21.628 1.00 24.08 373 THR A N 1
ATOM 2920 C CA . THR A 1 373 ? 6.897 -19.451 22.994 1.00 24.08 373 THR A CA 1
ATOM 2921 C C . THR A 1 373 ? 7.054 -18.170 23.819 1.00 24.08 373 THR A C 1
ATOM 2923 O O . THR A 1 373 ? 7.754 -17.269 23.351 1.00 24.08 373 THR A O 1
ATOM 2926 N N . PRO A 1 374 ? 6.460 -18.061 25.024 1.00 23.28 374 PRO A N 1
ATOM 2927 C CA . PRO A 1 374 ? 6.604 -16.864 25.841 1.00 23.28 374 PRO A CA 1
ATOM 2928 C C . PRO A 1 374 ? 8.078 -16.544 26.096 1.00 23.28 374 PRO A C 1
ATOM 2930 O O . PRO A 1 374 ? 8.796 -17.339 26.707 1.00 23.28 374 PRO A O 1
ATOM 2933 N N . ILE A 1 375 ? 8.522 -15.376 25.632 1.00 27.75 375 ILE A N 1
ATOM 2934 C CA . ILE A 1 375 ? 9.792 -14.794 26.067 1.00 27.75 375 ILE A CA 1
ATOM 2935 C C . ILE A 1 375 ? 9.597 -14.414 27.542 1.00 27.75 375 ILE A C 1
ATOM 2937 O O . ILE A 1 375 ? 8.625 -13.718 27.844 1.00 27.75 375 ILE A O 1
ATOM 2941 N N . PRO A 1 376 ? 10.452 -14.875 28.475 1.00 24.14 376 PRO A N 1
ATOM 2942 C CA . PRO A 1 376 ? 10.324 -14.500 29.875 1.00 24.14 376 PRO A CA 1
ATOM 2943 C C . PRO A 1 376 ? 10.443 -12.985 30.044 1.00 24.14 376 PRO A C 1
ATOM 2945 O O . PRO A 1 376 ? 11.419 -12.380 29.600 1.00 24.14 376 PRO A O 1
ATOM 2948 N N . ALA A 1 377 ? 9.463 -12.384 30.713 1.00 29.12 377 ALA A N 1
ATOM 2949 C CA . ALA A 1 377 ? 9.585 -11.030 31.223 1.00 29.12 377 ALA A CA 1
ATOM 2950 C C . ALA A 1 377 ? 10.472 -11.063 32.477 1.00 29.12 377 ALA A C 1
ATOM 2952 O O . ALA A 1 377 ? 9.950 -11.226 33.571 1.00 29.12 377 ALA A O 1
ATOM 2953 N N . ASP A 1 378 ? 11.790 -10.998 32.273 1.00 27.92 378 ASP A N 1
ATOM 2954 C CA . ASP A 1 378 ? 12.811 -10.592 33.254 1.00 27.92 378 ASP A CA 1
ATOM 2955 C C . ASP A 1 378 ? 14.153 -10.389 32.517 1.00 27.92 378 ASP A C 1
ATOM 2957 O O . ASP A 1 378 ? 14.861 -11.342 32.180 1.00 27.92 378 ASP A O 1
ATOM 2961 N N . ALA A 1 379 ? 14.484 -9.129 32.235 1.00 26.23 379 ALA A N 1
ATOM 2962 C CA . ALA A 1 379 ? 15.804 -8.672 31.801 1.00 26.23 379 ALA A CA 1
ATOM 2963 C C . ALA A 1 379 ? 15.950 -7.211 32.257 1.00 26.23 379 ALA A C 1
ATOM 2965 O O . ALA A 1 379 ? 15.331 -6.318 31.679 1.00 26.23 379 ALA A O 1
ATOM 2966 N N . ASP A 1 380 ? 16.676 -7.005 33.356 1.00 25.05 380 ASP A N 1
ATOM 2967 C CA . ASP A 1 380 ? 16.570 -5.798 34.182 1.00 25.05 380 ASP A CA 1
ATOM 2968 C C . ASP A 1 380 ? 16.989 -4.484 33.508 1.00 25.05 380 ASP A C 1
ATOM 2970 O O . ASP A 1 380 ? 17.883 -4.423 32.660 1.00 25.05 380 ASP A O 1
ATOM 2974 N N . ALA A 1 381 ? 16.393 -3.400 34.004 1.00 25.94 381 ALA A N 1
ATOM 2975 C CA . ALA A 1 381 ? 16.935 -2.061 33.857 1.00 25.94 381 ALA A CA 1
ATOM 2976 C C . ALA A 1 381 ? 17.994 -1.809 34.944 1.00 25.94 381 ALA A C 1
ATOM 2978 O O . ALA A 1 381 ? 17.639 -1.700 36.114 1.00 25.94 381 ALA A O 1
ATOM 2979 N N . ASP A 1 382 ? 19.266 -1.661 34.557 1.00 22.28 382 ASP A N 1
ATOM 2980 C CA . ASP A 1 382 ? 20.266 -0.954 35.374 1.00 22.28 382 ASP A CA 1
ATOM 2981 C C . ASP A 1 382 ? 21.489 -0.532 34.528 1.00 22.28 382 ASP A C 1
ATOM 2983 O O . ASP A 1 382 ? 22.342 -1.350 34.180 1.00 22.28 382 ASP A O 1
ATOM 2987 N N . ALA A 1 383 ? 21.559 0.753 34.158 1.00 23.66 383 ALA A N 1
ATOM 2988 C CA . ALA A 1 383 ? 22.708 1.386 33.493 1.00 23.66 383 ALA A CA 1
ATOM 2989 C C . ALA A 1 383 ? 22.595 2.925 33.567 1.00 23.66 383 ALA A C 1
ATOM 2991 O O . ALA A 1 383 ? 22.270 3.584 32.579 1.00 23.66 383 ALA A O 1
ATOM 2992 N N . ASP A 1 384 ? 22.811 3.494 34.754 1.00 21.88 384 ASP A N 1
ATOM 2993 C CA . ASP A 1 384 ? 22.725 4.944 34.980 1.00 21.88 384 ASP A CA 1
ATOM 2994 C C . ASP A 1 384 ? 24.012 5.696 34.563 1.00 21.88 384 ASP A C 1
ATOM 2996 O O . ASP A 1 384 ? 25.113 5.147 34.606 1.00 21.88 384 ASP A O 1
ATOM 3000 N N . ALA A 1 385 ? 23.834 6.966 34.193 1.00 22.77 385 ALA A N 1
ATOM 3001 C CA . ALA A 1 385 ? 24.815 8.044 34.028 1.00 22.77 385 ALA A CA 1
ATOM 3002 C C . ALA A 1 385 ? 26.200 7.755 33.389 1.00 22.77 385 ALA A C 1
ATOM 3004 O O . ALA A 1 385 ? 27.157 7.387 34.068 1.00 22.77 385 ALA A O 1
ATOM 3005 N N . ASP A 1 386 ? 26.380 8.223 32.147 1.00 22.64 386 ASP A N 1
ATOM 3006 C CA . ASP A 1 386 ? 27.472 9.169 31.853 1.00 22.64 386 ASP A CA 1
ATOM 3007 C C . ASP A 1 386 ? 27.054 10.132 30.721 1.00 22.64 386 ASP A C 1
ATOM 3009 O O . ASP A 1 386 ? 26.228 9.768 29.880 1.00 22.64 386 ASP A O 1
ATOM 3013 N N . ALA A 1 387 ? 27.553 11.374 30.709 1.00 23.66 387 ALA A N 1
ATOM 3014 C CA . ALA A 1 387 ? 26.997 12.432 29.850 1.00 23.66 387 ALA A CA 1
ATOM 3015 C C . ALA A 1 387 ? 28.039 13.419 29.298 1.00 23.66 387 ALA A C 1
ATOM 3017 O O . ALA A 1 387 ? 28.625 14.171 30.071 1.00 23.66 387 ALA A O 1
ATOM 3018 N N . ASP A 1 388 ? 28.173 13.501 27.963 1.00 20.97 388 ASP A N 1
ATOM 3019 C CA . ASP A 1 388 ? 28.626 14.725 27.271 1.00 20.97 388 ASP A CA 1
ATOM 3020 C C . ASP A 1 388 ? 28.392 14.703 25.733 1.00 20.97 388 ASP A C 1
ATOM 3022 O O . ASP A 1 388 ? 29.145 14.072 24.996 1.00 20.97 388 ASP A O 1
ATOM 3026 N N . ALA A 1 389 ? 27.393 15.479 25.271 1.00 23.05 389 ALA A N 1
ATOM 3027 C CA . ALA A 1 389 ? 27.259 16.119 23.939 1.00 23.05 389 ALA A CA 1
ATOM 3028 C C . ALA A 1 389 ? 27.256 15.267 22.624 1.00 23.05 389 ALA A C 1
ATOM 3030 O O . ALA A 1 389 ? 27.652 14.105 22.615 1.00 23.05 389 ALA A O 1
ATOM 3031 N N . PRO A 1 390 ? 26.876 15.846 21.453 1.00 26.59 390 PRO A N 1
ATOM 3032 C CA . PRO A 1 390 ? 26.230 17.144 21.196 1.00 26.59 390 PRO A CA 1
ATOM 3033 C C . PRO A 1 390 ? 24.814 17.032 20.574 1.00 26.59 390 PRO A C 1
ATOM 3035 O O . PRO A 1 390 ? 24.354 15.957 20.200 1.00 26.59 390 PRO A O 1
ATOM 3038 N N . ASN A 1 391 ? 24.134 18.174 20.425 1.00 24.02 391 ASN A N 1
ATOM 3039 C CA . ASN A 1 391 ? 22.782 18.274 19.856 1.00 24.02 391 ASN A CA 1
ATOM 3040 C C . ASN A 1 391 ? 22.695 17.868 18.369 1.00 24.02 391 ASN A C 1
ATOM 3042 O O . ASN A 1 391 ? 23.619 18.110 17.590 1.00 24.02 391 ASN A O 1
ATOM 3046 N N . ALA A 1 392 ? 21.522 17.369 17.967 1.00 25.45 392 ALA A N 1
ATOM 3047 C CA . ALA A 1 392 ? 21.087 17.322 16.569 1.00 25.45 392 ALA A CA 1
ATOM 3048 C C . ALA A 1 392 ? 20.840 18.750 16.009 1.00 25.45 392 ALA A C 1
ATOM 3050 O O . ALA A 1 392 ? 20.584 19.665 16.796 1.00 25.45 392 ALA A O 1
ATOM 3051 N N . PRO A 1 393 ? 20.941 18.968 14.680 1.00 27.62 393 PRO A N 1
ATOM 3052 C CA . PRO A 1 393 ? 20.843 20.299 14.075 1.00 27.62 393 PRO A CA 1
ATOM 3053 C C . PRO A 1 393 ? 19.409 20.849 14.022 1.00 27.62 393 PRO A C 1
ATOM 3055 O O . PRO A 1 393 ? 18.442 20.094 13.941 1.00 27.62 393 PRO A O 1
ATOM 3058 N N . ASP A 1 394 ? 19.299 22.179 14.020 1.00 24.77 394 ASP A N 1
ATOM 3059 C CA . ASP A 1 394 ? 18.032 22.914 14.037 1.00 24.77 394 ASP A CA 1
ATOM 3060 C C . ASP A 1 394 ? 17.155 22.691 12.789 1.00 24.77 394 ASP A C 1
ATOM 3062 O O . ASP A 1 394 ? 17.642 22.543 11.663 1.00 24.77 394 ASP A O 1
ATOM 3066 N N . LEU A 1 395 ? 15.835 22.755 12.988 1.00 27.50 395 LEU A N 1
ATOM 3067 C CA . LEU A 1 395 ? 14.851 22.843 11.907 1.00 27.50 395 LEU A CA 1
ATOM 3068 C C . LEU A 1 395 ? 14.971 24.196 11.186 1.00 27.50 395 LEU A C 1
ATOM 3070 O O . LEU A 1 395 ? 15.116 25.243 11.816 1.00 27.50 395 LEU A O 1
ATOM 3074 N N . VAL A 1 396 ? 14.885 24.184 9.854 1.00 26.20 396 VAL A N 1
ATOM 3075 C CA . VAL A 1 396 ? 15.052 25.391 9.030 1.00 26.20 396 VAL A CA 1
ATOM 3076 C C . VAL A 1 396 ? 13.800 26.272 9.096 1.00 26.20 396 VAL A C 1
ATOM 3078 O O . VAL A 1 396 ? 12.772 25.947 8.503 1.00 26.20 396 VAL A O 1
ATOM 3081 N N . GLU A 1 397 ? 13.894 27.411 9.785 1.00 25.98 397 GLU A N 1
ATOM 3082 C CA . GLU A 1 397 ? 12.836 28.428 9.807 1.00 25.98 397 GLU A CA 1
ATOM 3083 C C . GLU A 1 397 ? 12.625 29.090 8.431 1.00 25.98 397 GLU A C 1
ATOM 3085 O O . GLU A 1 397 ? 13.571 29.417 7.709 1.00 25.98 397 GLU A O 1
ATOM 3090 N N . PHE A 1 398 ? 11.363 29.372 8.091 1.00 28.25 398 PHE A N 1
ATOM 3091 C CA . PHE A 1 398 ? 11.007 30.166 6.912 1.00 28.25 398 PHE A CA 1
ATOM 3092 C C . PHE A 1 398 ? 11.280 31.668 7.155 1.00 28.25 398 PHE A C 1
ATOM 3094 O O . PHE A 1 398 ? 10.882 32.201 8.195 1.00 28.25 398 PHE A O 1
ATOM 3101 N N . PRO A 1 399 ? 11.897 32.403 6.207 1.00 27.83 399 PRO A N 1
ATOM 3102 C CA . PRO A 1 399 ? 12.321 33.785 6.433 1.00 27.83 399 PRO A CA 1
ATOM 3103 C C . PRO A 1 399 ? 11.148 34.783 6.469 1.00 27.83 399 PRO A C 1
ATOM 3105 O O . PRO A 1 399 ? 10.610 35.180 5.434 1.00 27.83 399 PRO A O 1
ATOM 3108 N N . GLN A 1 400 ? 10.797 35.249 7.671 1.00 28.75 400 GLN A N 1
ATOM 3109 C CA . GLN A 1 400 ? 9.847 36.346 7.902 1.00 28.75 400 GLN A CA 1
ATOM 3110 C C . GLN A 1 400 ? 10.479 37.741 7.719 1.00 28.75 400 GLN A C 1
ATOM 3112 O O . GLN A 1 400 ? 11.653 37.976 8.012 1.00 28.75 400 GLN A O 1
ATOM 3117 N N . GLY A 1 401 ? 9.676 38.701 7.251 1.00 24.58 401 GLY A N 1
ATOM 3118 C CA . GLY A 1 401 ? 10.126 40.051 6.896 1.00 24.58 401 GLY A CA 1
ATOM 3119 C C . GLY A 1 401 ? 10.184 41.048 8.062 1.00 24.58 401 GLY A C 1
ATOM 3120 O O . GLY A 1 401 ? 9.186 41.683 8.373 1.00 24.58 401 GLY A O 1
ATOM 3121 N N . VAL A 1 402 ? 11.378 41.221 8.644 1.00 24.92 402 VAL A N 1
ATOM 3122 C CA . VAL A 1 402 ? 11.919 42.413 9.353 1.00 24.92 402 VAL A CA 1
ATOM 3123 C C . VAL A 1 402 ? 10.927 43.460 9.915 1.00 24.92 402 VAL A C 1
ATOM 3125 O O . VAL A 1 402 ? 10.410 44.282 9.162 1.00 24.92 402 VAL A O 1
ATOM 3128 N N . SER A 1 403 ? 10.891 43.628 11.252 1.00 23.75 403 SER A N 1
ATOM 3129 C CA . SER A 1 403 ? 10.806 44.977 11.862 1.00 23.75 403 SER A CA 1
ATOM 3130 C C . SER A 1 403 ? 11.329 45.090 13.316 1.00 23.75 403 SER A C 1
ATOM 3132 O O . SER A 1 403 ? 10.586 44.941 14.275 1.00 23.75 403 SER A O 1
ATOM 3134 N N . THR A 1 404 ? 12.608 45.469 13.450 1.00 26.56 404 THR A N 1
ATOM 3135 C CA . THR A 1 404 ? 13.217 46.340 14.498 1.00 26.56 404 THR A CA 1
ATOM 3136 C C . THR A 1 404 ? 12.970 46.145 16.018 1.00 26.56 404 THR A C 1
ATOM 3138 O O . THR A 1 404 ? 11.878 46.403 16.508 1.00 26.56 404 THR A O 1
ATOM 3141 N N . ASN A 1 405 ? 14.091 46.055 16.762 1.00 25.02 405 ASN A N 1
ATOM 3142 C CA . ASN A 1 405 ? 14.332 46.554 18.142 1.00 25.02 405 ASN A CA 1
ATOM 3143 C C . ASN A 1 405 ? 13.590 45.854 19.325 1.00 25.02 405 ASN A C 1
ATOM 3145 O O . ASN A 1 405 ? 12.402 45.600 19.261 1.00 25.02 405 ASN A O 1
ATOM 3149 N N . SER A 1 406 ? 14.195 45.593 20.500 1.00 25.78 406 SER A N 1
ATOM 3150 C CA . SER A 1 406 ? 15.474 46.095 21.032 1.00 25.78 406 SER A CA 1
ATOM 3151 C C . SER A 1 406 ? 16.089 45.240 22.164 1.00 25.78 406 SER A C 1
ATOM 3153 O O . SER A 1 406 ? 15.395 44.656 22.987 1.00 25.78 406 SER A O 1
ATOM 3155 N N . THR A 1 407 ? 17.421 45.275 22.235 1.00 24.33 407 THR A N 1
ATOM 3156 C CA . THR A 1 407 ? 18.362 44.770 23.264 1.00 24.33 407 THR A CA 1
ATOM 3157 C C . THR A 1 407 ? 17.890 44.572 24.723 1.00 24.33 407 THR A C 1
ATOM 3159 O O . THR A 1 407 ? 17.396 45.523 25.331 1.00 24.33 407 THR A O 1
ATOM 3162 N N . ARG A 1 408 ? 18.336 43.471 25.370 1.00 27.44 408 ARG A N 1
ATOM 3163 C CA . ARG A 1 408 ? 19.389 43.492 26.432 1.00 27.44 408 ARG A CA 1
ATOM 3164 C C . ARG A 1 408 ? 19.863 42.097 26.892 1.00 27.44 408 ARG A C 1
ATOM 3166 O O . ARG A 1 408 ? 19.110 41.134 26.871 1.00 27.44 408 ARG A O 1
ATOM 3173 N N . SER A 1 409 ? 21.127 42.016 27.319 1.00 24.09 409 SER A N 1
ATOM 3174 C CA . SER A 1 409 ? 21.820 40.777 27.715 1.00 24.09 409 SER A CA 1
ATOM 3175 C C . SER A 1 409 ? 21.454 40.273 29.116 1.00 24.09 409 SER A C 1
ATOM 3177 O O . SER A 1 409 ? 21.195 41.069 30.019 1.00 24.09 409 SER A O 1
ATOM 3179 N N . ARG A 1 410 ? 21.563 38.954 29.333 1.00 25.86 410 ARG A N 1
ATOM 3180 C CA . ARG A 1 410 ? 21.684 38.357 30.676 1.00 25.86 410 ARG A CA 1
ATOM 3181 C C . ARG A 1 410 ? 23.129 38.456 31.185 1.00 25.86 410 ARG A C 1
ATOM 3183 O O . ARG A 1 410 ? 24.067 38.349 30.399 1.00 25.86 410 ARG A O 1
ATOM 3190 N N . GLN A 1 411 ? 23.295 38.558 32.502 1.00 25.58 411 GLN A N 1
ATOM 3191 C CA . GLN A 1 411 ? 24.506 38.142 33.216 1.00 25.58 411 GLN A CA 1
ATOM 3192 C C . GLN A 1 411 ? 24.095 37.320 34.443 1.00 25.58 411 GLN A C 1
ATOM 3194 O O . GLN A 1 411 ? 23.245 37.742 35.222 1.00 25.58 411 GLN A O 1
ATOM 3199 N N . THR A 1 412 ? 24.697 36.144 34.588 1.00 28.25 412 THR A N 1
ATOM 3200 C CA . THR A 1 412 ? 24.648 35.267 35.770 1.00 28.25 412 THR A CA 1
ATOM 3201 C C . THR A 1 412 ? 25.951 35.445 36.567 1.00 28.25 412 THR A C 1
ATOM 3203 O O . THR A 1 412 ? 26.965 35.805 35.962 1.00 28.25 412 THR A O 1
ATOM 3206 N N . PRO A 1 413 ? 25.965 35.221 37.897 1.00 38.56 413 PRO A N 1
ATOM 3207 C CA . PRO A 1 413 ? 26.199 33.854 38.381 1.00 38.56 413 PRO A CA 1
ATOM 3208 C C . PRO A 1 413 ? 25.414 33.421 39.644 1.00 38.56 413 PRO A C 1
ATOM 3210 O O . PRO A 1 413 ? 24.848 34.219 40.386 1.00 38.56 413 PRO A O 1
ATOM 3213 N N . THR A 1 414 ? 25.424 32.104 39.846 1.00 24.06 414 THR A N 1
ATOM 3214 C CA . THR A 1 414 ? 25.039 31.273 41.010 1.00 24.06 414 THR A CA 1
ATOM 3215 C C . THR A 1 414 ? 26.050 31.375 42.182 1.00 24.06 414 THR A C 1
ATOM 3217 O O . THR A 1 414 ? 27.041 32.092 42.023 1.00 24.06 414 THR A O 1
ATOM 3220 N N . PRO A 1 415 ? 25.938 30.610 43.307 1.00 47.38 415 PRO A N 1
ATOM 3221 C CA . PRO A 1 415 ? 24.819 29.820 43.885 1.00 47.38 415 PRO A CA 1
ATOM 3222 C C . PRO A 1 415 ? 24.578 30.078 45.409 1.00 47.38 415 PRO A C 1
ATOM 3224 O O . PRO A 1 415 ? 25.320 30.844 46.015 1.00 47.38 415 PRO A O 1
ATOM 3227 N N . ALA A 1 416 ? 23.611 29.383 46.054 1.00 24.86 416 ALA A N 1
ATOM 3228 C CA . ALA A 1 416 ? 23.854 28.462 47.206 1.00 24.86 416 ALA A CA 1
ATOM 3229 C C . ALA A 1 416 ? 22.618 28.110 48.094 1.00 24.86 416 ALA A C 1
ATOM 3231 O O . ALA A 1 416 ? 21.958 28.984 48.636 1.00 24.86 416 ALA A O 1
ATOM 3232 N N . LEU A 1 417 ? 22.440 26.798 48.325 1.00 26.02 417 LEU A N 1
ATOM 3233 C CA . LEU A 1 417 ? 22.104 26.094 49.589 1.00 26.02 417 LEU A CA 1
ATOM 3234 C C . LEU A 1 417 ? 20.835 26.396 50.451 1.00 26.02 417 LEU A C 1
ATOM 3236 O O . LEU A 1 417 ? 20.730 27.396 51.151 1.00 26.02 417 LEU A O 1
ATOM 3240 N N . THR A 1 418 ? 20.057 25.310 50.625 1.00 24.42 418 THR A N 1
ATOM 3241 C CA . THR A 1 418 ? 19.472 24.750 51.881 1.00 24.42 418 THR A CA 1
ATOM 3242 C C . THR A 1 418 ? 18.146 25.225 52.522 1.00 24.42 418 THR A C 1
ATOM 3244 O O . THR A 1 418 ? 17.941 26.383 52.858 1.00 24.42 418 THR A O 1
ATOM 3247 N N . SER A 1 419 ? 17.361 24.190 52.881 1.00 25.19 419 SER A N 1
ATOM 3248 C CA . SER A 1 419 ? 16.494 23.996 54.071 1.00 25.19 419 SER A CA 1
ATOM 3249 C C . SER A 1 419 ? 15.125 24.696 54.242 1.00 25.19 419 SER A C 1
ATOM 3251 O O . SER A 1 419 ? 15.018 25.884 54.517 1.00 25.19 419 SER A O 1
ATOM 3253 N N . ASN A 1 420 ? 14.099 23.829 54.249 1.00 26.75 420 ASN A N 1
ATOM 3254 C CA . ASN A 1 420 ? 12.844 23.818 55.041 1.00 26.75 420 ASN A CA 1
ATOM 3255 C C . ASN A 1 420 ? 13.042 24.227 56.540 1.00 26.75 420 ASN A C 1
ATOM 3257 O O . ASN A 1 420 ? 14.183 24.128 56.996 1.00 26.75 420 ASN A O 1
ATOM 3261 N N . PRO A 1 421 ? 11.994 24.504 57.372 1.00 45.91 421 PRO A N 1
ATOM 3262 C CA . PRO A 1 421 ? 10.548 24.392 57.109 1.00 45.91 421 PRO A CA 1
ATOM 3263 C C . PRO A 1 421 ? 9.623 25.515 57.678 1.00 45.91 421 PRO A C 1
ATOM 3265 O O . PRO A 1 421 ? 10.055 26.482 58.297 1.00 45.91 421 PRO A O 1
ATOM 3268 N N . ASN A 1 422 ? 8.310 25.305 57.492 1.00 32.47 422 ASN A N 1
ATOM 3269 C CA . ASN A 1 422 ? 7.136 25.901 58.179 1.00 32.47 422 ASN A CA 1
ATOM 3270 C C . ASN A 1 422 ? 7.305 25.977 59.731 1.00 32.47 422 ASN A C 1
ATOM 3272 O O . ASN A 1 422 ? 8.021 25.114 60.255 1.00 32.47 422 ASN A O 1
ATOM 3276 N N . PRO A 1 423 ? 6.624 26.868 60.516 1.00 43.97 423 PRO A N 1
ATOM 3277 C CA . PRO A 1 423 ? 5.170 26.700 60.771 1.00 43.97 423 PRO A CA 1
ATOM 3278 C C . PRO A 1 423 ? 4.332 27.934 61.269 1.00 43.97 423 PRO A C 1
ATOM 3280 O O . PRO A 1 423 ? 4.874 28.969 61.643 1.00 43.97 423 PRO A O 1
ATOM 3283 N N . ARG A 1 424 ? 3.018 27.686 61.474 1.00 27.59 424 ARG A N 1
ATOM 3284 C CA . ARG A 1 424 ? 1.985 28.416 62.280 1.00 27.59 424 ARG A CA 1
ATOM 3285 C C . ARG A 1 424 ? 1.386 29.715 61.682 1.00 27.59 424 ARG A C 1
ATOM 3287 O O . ARG A 1 424 ? 2.149 30.540 61.206 1.00 27.59 424 ARG A O 1
ATOM 3294 N N . ASP A 1 425 ? 0.068 29.992 61.619 1.00 30.47 425 ASP A N 1
ATOM 3295 C CA . ASP A 1 425 ? -1.196 29.563 62.304 1.00 30.47 425 ASP A CA 1
ATOM 3296 C C . ASP A 1 425 ? -1.779 30.642 63.269 1.00 30.47 425 ASP A C 1
ATOM 3298 O O . ASP A 1 425 ? -1.026 31.469 63.781 1.00 30.47 425 ASP A O 1
ATOM 3302 N N . LEU A 1 426 ? -3.104 30.587 63.517 1.00 30.02 426 LEU A N 1
ATOM 3303 C CA . LEU A 1 426 ? -4.021 31.455 64.304 1.00 30.02 426 LEU A CA 1
ATOM 3304 C C . LEU A 1 426 ? -4.769 32.599 63.568 1.00 30.02 426 LEU A C 1
ATOM 3306 O O . LEU A 1 426 ? -4.166 33.474 62.953 1.00 30.02 426 LEU A O 1
ATOM 3310 N N . GLY A 1 427 ? -6.104 32.643 63.750 1.00 26.02 427 GLY A N 1
ATOM 3311 C CA . GLY A 1 427 ? -7.001 33.744 63.339 1.00 26.02 427 GLY A CA 1
ATOM 3312 C C . GLY A 1 427 ? -8.479 33.326 63.187 1.00 26.02 427 GLY A C 1
ATOM 3313 O O . GLY A 1 427 ? -8.888 32.911 62.109 1.00 26.02 427 GLY A O 1
ATOM 3314 N N . GLU A 1 428 ? -9.286 33.406 64.252 1.00 30.08 428 GLU A N 1
ATOM 3315 C CA . GLU A 1 428 ? -10.638 32.806 64.316 1.00 30.08 428 GLU A CA 1
ATOM 3316 C C . GLU A 1 428 ? -11.821 33.714 63.889 1.00 30.08 428 GLU A C 1
ATOM 3318 O O . GLU A 1 428 ? -11.792 34.930 64.070 1.00 30.08 428 GLU A O 1
ATOM 3323 N N . SER A 1 429 ? -12.946 33.052 63.560 1.00 27.23 429 SER A N 1
ATOM 3324 C CA . SER A 1 429 ? -14.358 33.436 63.839 1.00 27.23 429 SER A CA 1
ATOM 3325 C C . SER A 1 429 ? -15.126 34.422 62.924 1.00 27.23 429 SER A C 1
ATOM 3327 O O . SER A 1 429 ? -14.521 35.223 62.223 1.00 27.23 429 SER A O 1
ATOM 3329 N N . ALA A 1 430 ? -16.477 34.492 62.943 1.00 28.73 430 ALA A N 1
ATOM 3330 C CA . ALA A 1 430 ? -17.549 33.459 62.969 1.00 28.73 430 ALA A CA 1
ATOM 3331 C C . ALA A 1 430 ? -18.964 34.113 62.862 1.00 28.73 430 ALA A C 1
ATOM 3333 O O . ALA A 1 430 ? -19.182 35.147 63.484 1.00 28.73 430 ALA A O 1
ATOM 3334 N N . PHE A 1 431 ? -19.940 33.441 62.212 1.00 27.45 431 PHE A N 1
ATOM 3335 C CA . PHE A 1 431 ? -21.399 33.763 62.157 1.00 27.45 431 PHE A CA 1
ATOM 3336 C C . PHE A 1 431 ? -21.803 35.150 61.564 1.00 27.45 431 PHE A C 1
ATOM 3338 O O . PHE A 1 431 ? -20.992 36.059 61.480 1.00 27.45 431 PHE A O 1
ATOM 3345 N N . GLY A 1 432 ? -23.041 35.405 61.097 1.00 24.27 432 GLY A N 1
ATOM 3346 C CA . GLY A 1 432 ? -24.212 34.539 60.856 1.00 24.27 432 GLY A CA 1
ATOM 3347 C C . GLY A 1 432 ? -25.498 35.331 60.485 1.00 24.27 432 GLY A C 1
ATOM 3348 O O . GLY A 1 432 ? -25.548 36.542 60.665 1.00 24.27 432 GLY A O 1
ATOM 3349 N N . THR A 1 433 ? -26.534 34.620 60.004 1.00 27.45 433 THR A N 1
ATOM 3350 C CA . THR A 1 433 ? -27.971 35.015 59.858 1.00 27.45 433 THR A CA 1
ATOM 3351 C C . THR A 1 433 ? -28.394 36.220 58.979 1.00 27.45 433 THR A C 1
ATOM 3353 O O . THR A 1 433 ? -28.453 37.353 59.440 1.00 27.45 433 THR A O 1
ATOM 3356 N N . ASP A 1 434 ? -28.793 35.913 57.735 1.00 29.56 434 ASP A N 1
ATOM 3357 C CA . ASP A 1 434 ? -30.165 36.024 57.161 1.00 29.56 434 ASP A CA 1
ATOM 3358 C C . ASP A 1 434 ? -31.116 37.206 57.516 1.00 29.56 434 ASP A C 1
ATOM 3360 O O . ASP A 1 434 ? -31.392 37.476 58.684 1.00 29.56 434 ASP A O 1
ATOM 3364 N N . THR A 1 435 ? -31.742 37.828 56.495 1.00 27.39 435 THR A N 1
ATOM 3365 C CA . THR A 1 435 ? -33.149 38.320 56.534 1.00 27.39 435 THR A CA 1
ATOM 3366 C C . THR A 1 435 ? -33.695 38.746 55.153 1.00 27.39 435 THR A C 1
ATOM 3368 O O . THR A 1 435 ? -32.972 39.261 54.302 1.00 27.39 435 THR A O 1
ATOM 3371 N N . SER A 1 436 ? -35.012 38.598 54.937 1.00 28.11 436 SER A N 1
ATOM 3372 C CA . SER A 1 436 ? -35.710 38.853 53.657 1.00 28.11 436 SER A CA 1
ATOM 3373 C C . SER A 1 436 ? -36.493 40.180 53.574 1.00 28.11 436 SER A C 1
ATOM 3375 O O . SER A 1 436 ? -37.101 40.590 54.562 1.00 28.11 436 SER A O 1
ATOM 3377 N N . SER A 1 437 ? -36.660 40.760 52.373 1.00 26.45 437 SER A N 1
ATOM 3378 C CA . SER A 1 437 ? -37.771 41.693 52.058 1.00 26.45 437 SER A CA 1
ATOM 3379 C C . SER A 1 437 ? -38.155 41.681 50.559 1.00 26.45 437 SER A C 1
ATOM 3381 O O . SER A 1 437 ? -37.505 41.006 49.763 1.00 26.45 437 SER A O 1
ATOM 3383 N N . THR A 1 438 ? -39.271 42.323 50.164 1.00 28.28 438 THR A N 1
ATOM 3384 C CA . THR A 1 438 ? -40.032 41.930 48.951 1.00 28.28 438 THR A CA 1
ATOM 3385 C C . THR A 1 438 ? -40.582 43.056 48.055 1.00 28.28 438 THR A C 1
ATOM 3387 O O . THR A 1 438 ? -41.108 44.039 48.566 1.00 28.28 438 THR A O 1
ATOM 3390 N N . ARG A 1 439 ? -40.694 42.744 46.746 1.00 30.98 439 ARG A N 1
ATOM 3391 C CA . ARG A 1 439 ? -41.625 43.283 45.712 1.00 30.98 439 ARG A CA 1
ATOM 3392 C C . ARG A 1 439 ? -41.495 44.750 45.255 1.00 30.98 439 ARG A C 1
ATOM 3394 O O . ARG A 1 439 ? -41.873 45.668 45.973 1.00 30.98 439 ARG A O 1
ATOM 3401 N N . SER A 1 440 ? -41.344 44.923 43.934 1.00 26.11 440 SER A N 1
ATOM 3402 C CA . SER A 1 440 ? -42.424 45.464 43.073 1.00 26.11 440 SER A CA 1
ATOM 3403 C C . SER A 1 440 ? -42.200 45.167 41.577 1.00 26.11 440 SER A C 1
ATOM 3405 O O . SER A 1 440 ? -41.190 44.576 41.212 1.00 26.11 440 SER A O 1
ATOM 3407 N N . ARG A 1 441 ? -43.202 45.458 40.732 1.00 31.56 441 ARG A N 1
ATOM 3408 C CA . ARG A 1 441 ? -43.306 45.019 39.322 1.00 31.56 441 ARG A CA 1
ATOM 3409 C C . ARG A 1 441 ? -42.868 46.096 38.323 1.00 31.56 441 ARG A C 1
ATOM 3411 O O . ARG A 1 441 ? -43.174 47.258 38.558 1.00 31.56 441 ARG A O 1
ATOM 3418 N N . LEU A 1 442 ? -42.376 45.674 37.152 1.00 30.50 442 LEU A N 1
ATOM 3419 C CA . LEU A 1 442 ? -42.892 46.046 35.815 1.00 30.50 442 LEU A CA 1
ATOM 3420 C C . LEU A 1 442 ? -42.245 45.149 34.731 1.00 30.50 442 LEU A C 1
ATOM 3422 O O . LEU A 1 442 ? -41.178 44.587 34.955 1.00 30.50 442 LEU A O 1
ATOM 3426 N N . THR A 1 443 ? -42.913 44.961 33.589 1.00 37.41 443 THR A N 1
ATOM 3427 C CA . THR A 1 443 ? -42.538 44.004 32.520 1.00 37.41 443 THR A CA 1
ATOM 3428 C C . THR A 1 443 ? -41.962 44.681 31.272 1.00 37.41 443 THR A C 1
ATOM 3430 O O . THR A 1 443 ? -42.549 45.666 30.821 1.00 37.41 443 THR A O 1
ATOM 3433 N N . PRO A 1 444 ? -40.947 44.083 30.621 1.00 41.62 444 PRO A N 1
ATOM 3434 C CA . PRO A 1 444 ? -40.657 44.292 29.201 1.00 41.62 444 PRO A CA 1
ATOM 3435 C C . PRO A 1 444 ? -40.865 43.026 28.335 1.00 41.62 444 PRO A C 1
ATOM 3437 O O . PRO A 1 444 ? -40.952 41.906 28.833 1.00 41.62 444 PRO A O 1
ATOM 3440 N N . THR A 1 445 ? -40.968 43.243 27.021 1.00 31.23 445 THR A N 1
ATOM 3441 C CA . THR A 1 445 ? -41.311 42.268 25.953 1.00 31.23 445 THR A CA 1
ATOM 3442 C C . THR A 1 445 ? -40.014 41.801 25.242 1.00 31.23 445 THR A C 1
ATOM 3444 O O . THR A 1 445 ? -39.040 42.553 25.297 1.00 31.23 445 THR A O 1
ATOM 3447 N N . PRO A 1 446 ? -39.918 40.600 24.623 1.00 44.78 446 PRO A N 1
ATOM 3448 C CA . PRO A 1 446 ? -38.612 40.004 24.291 1.00 44.78 446 PRO A CA 1
ATOM 3449 C C . PRO A 1 446 ? -38.019 40.400 22.925 1.00 44.78 446 PRO A C 1
ATOM 3451 O O . PRO A 1 446 ? -38.741 40.720 21.983 1.00 44.78 446 PRO A O 1
ATOM 3454 N N . ALA A 1 447 ? -36.696 40.238 22.812 1.00 32.09 447 ALA A N 1
ATOM 3455 C CA . ALA A 1 447 ? -35.944 40.045 21.566 1.00 32.09 447 ALA A CA 1
ATOM 3456 C C . ALA A 1 447 ? -35.018 38.820 21.767 1.00 32.09 447 ALA A C 1
ATOM 3458 O O . ALA A 1 447 ? -34.516 38.644 22.875 1.00 32.09 447 ALA A O 1
ATOM 3459 N N . ALA A 1 448 ? -34.827 37.858 20.857 1.00 32.41 448 ALA A N 1
ATOM 3460 C CA . ALA A 1 448 ? -34.910 37.793 19.386 1.00 32.41 448 ALA A CA 1
ATOM 3461 C C . ALA A 1 448 ? -33.636 38.266 18.650 1.00 32.41 448 ALA A C 1
ATOM 3463 O O . ALA A 1 448 ? -33.084 39.320 18.941 1.00 32.41 448 ALA A O 1
ATOM 3464 N N . ALA A 1 449 ? -33.184 37.414 17.724 1.00 32.22 449 ALA A N 1
ATOM 3465 C CA . ALA A 1 449 ? -31.852 37.345 17.118 1.00 32.22 449 ALA A CA 1
ATOM 3466 C C . ALA A 1 449 ? -31.333 38.615 16.399 1.00 32.22 449 ALA A C 1
ATOM 3468 O O . ALA A 1 449 ? -32.127 39.369 15.833 1.00 32.22 449 ALA A O 1
ATOM 3469 N N . PRO A 1 450 ? -29.996 38.804 16.324 1.00 37.56 450 PRO A N 1
ATOM 3470 C CA . PRO A 1 450 ? -29.373 39.777 15.431 1.00 37.56 450 PRO A CA 1
ATOM 3471 C C . PRO A 1 450 ? -29.378 39.298 13.968 1.00 37.56 450 PRO A C 1
ATOM 3473 O O . PRO A 1 450 ? -29.302 38.103 13.685 1.00 37.56 450 PRO A O 1
ATOM 3476 N N . ALA A 1 451 ? -29.419 40.254 13.041 1.00 33.00 451 ALA A N 1
ATOM 3477 C CA . ALA A 1 451 ? -29.299 40.049 11.596 1.00 33.00 451 ALA A CA 1
ATOM 3478 C C . ALA A 1 451 ? -28.520 41.236 10.962 1.00 33.00 451 ALA A C 1
ATOM 3480 O O . ALA A 1 451 ? -27.840 41.957 11.692 1.00 33.00 451 ALA A O 1
ATOM 3481 N N . PRO A 1 452 ? -28.562 41.420 9.630 1.00 39.28 452 PRO A N 1
ATOM 3482 C CA . PRO A 1 452 ? -27.457 41.194 8.694 1.00 39.28 452 PRO A CA 1
ATOM 3483 C C . PRO A 1 452 ? -26.476 42.386 8.535 1.00 39.28 452 PRO A C 1
ATOM 3485 O O . PRO A 1 452 ? -26.748 43.481 9.031 1.00 39.28 452 PRO A O 1
ATOM 3488 N N . PRO A 1 453 ? -25.358 42.216 7.794 1.00 39.00 453 PRO A N 1
ATOM 3489 C CA . PRO A 1 453 ? -24.497 43.330 7.372 1.00 39.00 453 PRO A CA 1
ATOM 3490 C C . PRO A 1 453 ? -25.221 44.381 6.484 1.00 39.00 453 PRO A C 1
ATOM 3492 O O . PRO A 1 453 ? -26.257 44.072 5.888 1.00 39.00 453 PRO A O 1
ATOM 3495 N N . PRO A 1 454 ? -24.702 45.628 6.411 1.00 40.97 454 PRO A N 1
ATOM 3496 C CA . PRO A 1 454 ? -25.454 46.812 5.964 1.00 40.97 454 PRO A CA 1
ATOM 3497 C C . PRO A 1 454 ? -25.447 47.088 4.439 1.00 40.97 454 PRO A C 1
ATOM 3499 O O . PRO A 1 454 ? -24.627 46.525 3.714 1.00 40.97 454 PRO A O 1
ATOM 3502 N N . PRO A 1 455 ? -26.339 47.984 3.952 1.00 43.56 455 PRO A N 1
ATOM 3503 C CA . PRO A 1 455 ? -26.457 48.384 2.544 1.00 43.56 455 PRO A CA 1
ATOM 3504 C C . PRO A 1 455 ? -25.624 49.628 2.150 1.00 43.56 455 PRO A C 1
ATOM 3506 O O . PRO A 1 455 ? -25.023 50.292 2.990 1.00 43.56 455 PRO A O 1
ATOM 3509 N N . ASP A 1 456 ? -25.657 49.939 0.849 1.00 36.59 456 ASP A N 1
ATOM 3510 C CA . ASP A 1 456 ? -25.095 51.125 0.168 1.00 36.59 456 ASP A CA 1
ATOM 3511 C C . ASP A 1 456 ? -25.984 52.397 0.314 1.00 36.59 456 ASP A C 1
ATOM 3513 O O . ASP A 1 456 ? -27.102 52.289 0.825 1.00 36.59 456 ASP A O 1
ATOM 3517 N N . LEU A 1 457 ? -25.487 53.558 -0.172 1.00 31.62 457 LEU A N 1
ATOM 3518 C CA . LEU A 1 457 ? -26.013 54.952 -0.269 1.00 31.62 457 LEU A CA 1
ATOM 3519 C C . LEU A 1 457 ? -25.063 55.966 0.429 1.00 31.62 457 LEU A C 1
ATOM 3521 O O . LEU A 1 457 ? -24.598 55.700 1.531 1.00 31.62 457 LEU A O 1
ATOM 3525 N N . ALA A 1 458 ? -24.801 57.188 -0.067 1.00 27.98 458 ALA A N 1
ATOM 3526 C CA . ALA A 1 458 ? -25.061 57.843 -1.364 1.00 27.98 458 ALA A CA 1
ATOM 3527 C C . ALA A 1 458 ? -24.301 59.194 -1.449 1.00 27.98 458 ALA A C 1
ATOM 3529 O O . ALA A 1 458 ? -23.975 59.741 -0.402 1.00 27.98 458 ALA A O 1
ATOM 3530 N N . GLU A 1 459 ? -24.142 59.787 -2.648 1.00 29.80 459 GLU A N 1
ATOM 3531 C CA . GLU A 1 459 ? -24.373 61.236 -2.889 1.00 29.80 459 GLU A CA 1
ATOM 3532 C C . GLU A 1 459 ? -24.381 61.630 -4.395 1.00 29.80 459 GLU A C 1
ATOM 3534 O O . GLU A 1 459 ? -23.931 60.886 -5.264 1.00 29.80 459 GLU A O 1
ATOM 3539 N N . GLN A 1 460 ? -24.948 62.804 -4.699 1.00 28.45 460 GLN A N 1
ATOM 3540 C CA . GLN A 1 460 ? -24.980 63.534 -5.992 1.00 28.45 460 GLN A CA 1
ATOM 3541 C C . GLN A 1 460 ? -24.651 65.035 -5.688 1.00 28.45 460 GLN A C 1
ATOM 3543 O O . GLN A 1 460 ? -24.513 65.317 -4.496 1.00 28.45 460 GLN A O 1
ATOM 3548 N N . PRO A 1 461 ? -24.601 66.041 -6.617 1.00 46.41 461 PRO A N 1
ATOM 3549 C CA . PRO A 1 461 ? -25.003 66.075 -8.043 1.00 46.41 461 PRO A CA 1
ATOM 3550 C C . PRO A 1 461 ? -24.136 66.957 -9.009 1.00 46.41 461 PRO A C 1
ATOM 3552 O O . PRO A 1 461 ? -23.093 67.475 -8.632 1.00 46.41 461 PRO A O 1
ATOM 3555 N N . LEU A 1 462 ? -24.683 67.195 -10.225 1.00 26.98 462 LEU A N 1
ATOM 3556 C CA . LEU A 1 462 ? -24.565 68.372 -11.137 1.00 26.98 462 LEU A CA 1
ATOM 3557 C C . LEU A 1 462 ? -23.719 68.313 -12.441 1.00 26.98 462 LEU A C 1
ATOM 3559 O O . LEU A 1 462 ? -22.502 68.210 -12.405 1.00 26.98 462 LEU A O 1
ATOM 3563 N N . ALA A 1 463 ? -24.427 68.624 -13.550 1.00 25.45 463 ALA A N 1
ATOM 3564 C CA . ALA A 1 463 ? -23.996 69.257 -14.822 1.00 25.45 463 ALA A CA 1
ATOM 3565 C C . ALA A 1 463 ? -23.026 68.500 -15.775 1.00 25.45 463 ALA A C 1
ATOM 3567 O O . ALA A 1 463 ? -22.076 67.875 -15.330 1.00 25.45 463 ALA A O 1
ATOM 3568 N N . ALA A 1 464 ? -23.151 68.565 -17.115 1.00 28.36 464 ALA A N 1
ATOM 3569 C CA . ALA A 1 464 ? -24.218 69.046 -18.025 1.00 28.36 464 ALA A CA 1
ATOM 3570 C C . ALA A 1 464 ? -24.008 68.474 -19.462 1.00 28.36 464 ALA A C 1
ATOM 3572 O O . ALA A 1 464 ? -22.925 67.973 -19.730 1.00 28.36 464 ALA A O 1
ATOM 3573 N N . ASP A 1 465 ? -25.023 68.588 -20.344 1.00 27.73 465 ASP A N 1
ATOM 3574 C CA . ASP A 1 465 ? -25.019 68.594 -21.839 1.00 27.73 465 ASP A CA 1
ATOM 3575 C C . ASP A 1 465 ? -24.121 67.612 -22.658 1.00 27.73 465 ASP A C 1
ATOM 3577 O O . ASP A 1 465 ? -22.936 67.460 -22.415 1.00 27.73 465 ASP A O 1
ATOM 3581 N N . THR A 1 466 ? -24.546 66.973 -23.765 1.00 28.80 466 THR A N 1
ATOM 3582 C CA . THR A 1 466 ? -25.709 67.170 -24.669 1.00 28.80 466 THR A CA 1
ATOM 3583 C C . THR A 1 466 ? -26.129 65.862 -25.393 1.00 28.80 466 THR A C 1
ATOM 3585 O O . THR A 1 466 ? -25.406 64.872 -25.407 1.00 28.80 466 THR A O 1
ATOM 3588 N N . ASN A 1 467 ? -27.307 65.874 -26.034 1.00 28.78 467 ASN A N 1
ATOM 3589 C CA . ASN A 1 467 ? -27.884 64.837 -26.930 1.00 28.78 467 ASN A CA 1
ATOM 3590 C C . ASN A 1 467 ? -27.660 65.262 -28.422 1.00 28.78 467 ASN A C 1
ATOM 3592 O O . ASN A 1 467 ? -27.203 66.393 -28.602 1.00 28.78 467 ASN A O 1
ATOM 3596 N N . PRO A 1 468 ? -28.068 64.540 -29.508 1.00 52.31 468 PRO A N 1
ATOM 3597 C CA . PRO A 1 468 ? -28.682 63.200 -29.658 1.00 52.31 468 PRO A CA 1
ATOM 3598 C C . PRO A 1 468 ? -27.972 62.307 -30.743 1.00 52.31 468 PRO A C 1
ATOM 3600 O O . PRO A 1 468 ? -26.945 62.705 -31.271 1.00 52.31 468 PRO A O 1
ATOM 3603 N N . THR A 1 469 ? -28.365 61.080 -31.150 1.00 28.16 469 THR A N 1
ATOM 3604 C CA . THR A 1 469 ? -29.691 60.477 -31.447 1.00 28.16 469 THR A CA 1
ATOM 3605 C C . THR A 1 469 ? -29.680 58.927 -31.488 1.00 28.16 469 THR A C 1
ATOM 3607 O O . THR A 1 469 ? -28.773 58.365 -32.076 1.00 28.16 469 THR A O 1
ATOM 3610 N N . ARG A 1 470 ? -30.787 58.299 -31.019 1.00 30.08 470 ARG A N 1
ATOM 3611 C CA . ARG A 1 470 ? -31.487 57.065 -31.518 1.00 30.08 470 ARG A CA 1
ATOM 3612 C C . ARG A 1 470 ? -30.710 55.726 -31.711 1.00 30.08 470 ARG A C 1
ATOM 3614 O O . ARG A 1 470 ? -29.568 55.730 -32.118 1.00 30.08 470 ARG A O 1
ATOM 3621 N N . SER A 1 471 ? -31.287 54.510 -31.636 1.00 28.03 471 SER A N 1
ATOM 3622 C CA . SER A 1 471 ? -32.497 53.872 -31.026 1.00 28.03 471 SER A CA 1
ATOM 3623 C C . SER A 1 471 ? -32.588 52.416 -31.577 1.00 28.03 471 SER A C 1
ATOM 3625 O O . SER A 1 471 ? -32.194 52.243 -32.724 1.00 28.03 471 SER A O 1
ATOM 3627 N N . ARG A 1 472 ? -33.154 51.353 -30.969 1.00 30.52 472 ARG A N 1
ATOM 3628 C CA . ARG A 1 472 ? -33.886 51.106 -29.699 1.00 30.52 472 ARG A CA 1
ATOM 3629 C C . ARG A 1 472 ? -34.033 49.567 -29.501 1.00 30.52 472 ARG A C 1
ATOM 3631 O O . ARG A 1 472 ? -34.398 48.930 -30.476 1.00 30.52 472 ARG A O 1
ATOM 3638 N N . GLN A 1 473 ? -33.955 49.054 -28.257 1.00 29.25 473 GLN A N 1
ATOM 3639 C CA . GLN A 1 473 ? -34.669 47.843 -27.739 1.00 29.25 473 GLN A CA 1
ATOM 3640 C C . GLN A 1 473 ? -34.411 46.441 -28.382 1.00 29.25 473 GLN A C 1
ATOM 3642 O O . GLN A 1 473 ? -33.905 46.357 -29.489 1.00 29.25 473 GLN A O 1
ATOM 3647 N N . SER A 1 474 ? -34.794 45.287 -27.794 1.00 28.67 474 SER A N 1
ATOM 3648 C CA . SER A 1 474 ? -34.823 44.813 -26.380 1.00 28.67 474 SER A CA 1
ATOM 3649 C C . SER A 1 474 ? -35.259 43.326 -26.284 1.00 28.67 474 SER A C 1
ATOM 3651 O O . SER A 1 474 ? -36.111 42.916 -27.063 1.00 28.67 474 SER A O 1
ATOM 3653 N N . SER A 1 475 ? -34.818 42.616 -25.232 1.00 28.22 475 SER A N 1
ATOM 3654 C CA . SER A 1 475 ? -35.465 41.432 -24.599 1.00 28.22 475 SER A CA 1
ATOM 3655 C C . SER A 1 475 ? -35.387 40.023 -25.244 1.00 28.22 475 SER A C 1
ATOM 3657 O O . SER A 1 475 ? -36.004 39.738 -26.263 1.00 28.22 475 SER A O 1
ATOM 3659 N N . THR A 1 476 ? -34.654 39.140 -24.543 1.00 27.25 476 THR A N 1
ATOM 3660 C CA . THR A 1 476 ? -35.021 37.820 -23.936 1.00 27.25 476 THR A CA 1
ATOM 3661 C C . THR A 1 476 ? -36.483 37.287 -24.030 1.00 27.25 476 THR A C 1
ATOM 3663 O O . THR A 1 476 ? -37.372 38.108 -24.254 1.00 27.25 476 THR A O 1
ATOM 3666 N N . PRO A 1 477 ? -36.793 35.974 -23.754 1.00 44.31 477 PRO A N 1
ATOM 3667 C CA . PRO A 1 477 ? -36.004 34.971 -22.985 1.00 44.31 477 PRO A CA 1
ATOM 3668 C C . PRO A 1 477 ? -36.003 33.459 -23.434 1.00 44.31 477 PRO A C 1
ATOM 3670 O O . PRO A 1 477 ? -36.898 32.992 -24.123 1.00 44.31 477 PRO A O 1
ATOM 3673 N N . THR A 1 478 ? -35.059 32.680 -22.862 1.00 27.33 478 THR A N 1
ATOM 3674 C CA . THR A 1 478 ? -35.152 31.270 -22.344 1.00 27.33 478 THR A CA 1
ATOM 3675 C C . THR A 1 478 ? -35.523 30.005 -23.171 1.00 27.33 478 THR A C 1
ATOM 3677 O O . THR A 1 478 ? -36.491 29.987 -23.915 1.00 27.33 478 THR A O 1
ATOM 3680 N N . LEU A 1 479 ? -34.874 28.895 -22.739 1.00 26.66 479 LEU A N 1
ATOM 3681 C CA . LEU A 1 479 ? -35.343 27.490 -22.553 1.00 26.66 479 LEU A CA 1
ATOM 3682 C C . LEU A 1 479 ? -35.074 26.372 -23.608 1.00 26.66 479 LEU A C 1
ATOM 3684 O O . LEU A 1 479 ? -35.587 26.373 -24.719 1.00 26.66 479 LEU A O 1
ATOM 3688 N N . THR A 1 480 ? -34.419 25.314 -23.089 1.00 24.75 480 THR A N 1
ATOM 3689 C CA . THR A 1 480 ? -34.534 23.851 -23.363 1.00 24.75 480 THR A CA 1
ATOM 3690 C C . THR A 1 480 ? -34.003 23.148 -24.632 1.00 24.75 480 THR A C 1
ATOM 3692 O O . THR A 1 480 ? -34.276 23.517 -25.765 1.00 24.75 480 THR A O 1
ATOM 3695 N N . SER A 1 481 ? -33.391 21.984 -24.337 1.00 26.06 481 SER A N 1
ATOM 3696 C CA . SER A 1 481 ? -33.455 20.669 -25.016 1.00 26.06 481 SER A CA 1
ATOM 3697 C C . SER A 1 481 ? -32.794 20.416 -26.388 1.00 26.06 481 SER A C 1
ATOM 3699 O O . SER A 1 481 ? -33.232 20.900 -27.425 1.00 26.06 481 SER A O 1
ATOM 3701 N N . ASN A 1 482 ? -31.845 19.465 -26.356 1.00 31.58 482 ASN A N 1
ATOM 3702 C CA . ASN A 1 482 ? -31.542 18.451 -27.390 1.00 31.58 482 ASN A CA 1
ATOM 3703 C C . ASN A 1 482 ? -32.843 17.775 -27.930 1.00 31.58 482 ASN A C 1
ATOM 3705 O O . ASN A 1 482 ? -33.817 17.759 -27.174 1.00 31.58 482 ASN A O 1
ATOM 3709 N N . PRO A 1 483 ? -32.883 17.129 -29.127 1.00 44.59 483 PRO A N 1
ATOM 3710 C CA . PRO A 1 483 ? -31.789 16.305 -29.655 1.00 44.59 483 PRO A CA 1
ATOM 3711 C C . PRO A 1 483 ? -31.488 16.360 -31.176 1.00 44.59 483 PRO A C 1
ATOM 3713 O O . PRO A 1 483 ? -32.218 16.915 -31.991 1.00 44.59 483 PRO A O 1
ATOM 3716 N N . ASN A 1 484 ? -30.394 15.668 -31.513 1.00 34.00 484 ASN A N 1
ATOM 3717 C CA . ASN A 1 484 ? -30.012 15.058 -32.801 1.00 34.00 484 ASN A CA 1
ATOM 3718 C C . ASN A 1 484 ? -31.217 14.498 -33.612 1.00 34.00 484 ASN A C 1
ATOM 3720 O O . ASN A 1 484 ? -32.121 13.916 -33.003 1.00 34.00 484 ASN A O 1
ATOM 3724 N N . PRO A 1 485 ? -31.212 14.570 -34.963 1.00 40.22 485 PRO A N 1
ATOM 3725 C CA . PRO A 1 485 ? -30.808 13.363 -35.702 1.00 40.22 485 PRO A CA 1
ATOM 3726 C C . PRO A 1 485 ? -30.025 13.583 -37.023 1.00 40.22 485 PRO A C 1
ATOM 3728 O O . PRO A 1 485 ? -30.463 14.294 -37.919 1.00 40.22 485 PRO A O 1
ATOM 3731 N N . ARG A 1 486 ? -28.914 12.846 -37.142 1.00 27.81 486 ARG A N 1
ATOM 3732 C CA . ARG A 1 486 ? -28.552 11.880 -38.210 1.00 27.81 486 ARG A CA 1
ATOM 3733 C C . ARG A 1 486 ? -28.908 12.133 -39.694 1.00 27.81 486 ARG A C 1
ATOM 3735 O O . ARG A 1 486 ? -30.073 12.187 -40.072 1.00 27.81 486 ARG A O 1
ATOM 3742 N N . ASP A 1 487 ? -27.859 11.907 -40.493 1.00 28.62 487 ASP A N 1
ATOM 3743 C CA . ASP A 1 487 ? -27.821 11.211 -41.793 1.00 28.62 487 ASP A CA 1
ATOM 3744 C C . ASP A 1 487 ? -28.319 11.908 -43.076 1.00 28.62 487 ASP A C 1
ATOM 3746 O O . ASP A 1 487 ? -29.064 12.883 -43.070 1.00 28.62 487 ASP A O 1
ATOM 3750 N N . LEU A 1 488 ? -27.869 11.315 -44.195 1.00 29.20 488 LEU A N 1
ATOM 3751 C CA . LEU A 1 488 ? -27.985 11.719 -45.605 1.00 29.20 488 LEU A CA 1
ATOM 3752 C C . LEU A 1 488 ? -27.060 12.893 -46.021 1.00 29.20 488 LEU A C 1
ATOM 3754 O O . LEU A 1 488 ? -27.146 13.992 -45.491 1.00 29.20 488 LEU A O 1
ATOM 3758 N N . GLY A 1 489 ? -26.167 12.725 -47.006 1.00 26.11 489 GLY A N 1
ATOM 3759 C CA . GLY A 1 489 ? -25.901 11.515 -47.795 1.00 26.11 489 GLY A CA 1
ATOM 3760 C C . GLY A 1 489 ? -24.705 11.635 -48.749 1.00 26.11 489 GLY A C 1
ATOM 3761 O O . GLY A 1 489 ? -24.009 12.646 -48.783 1.00 26.11 489 GLY A O 1
ATOM 3762 N N . GLU A 1 490 ? -24.458 10.568 -49.509 1.00 28.17 490 GLU A N 1
ATOM 3763 C CA . GLU A 1 490 ? -23.284 10.394 -50.372 1.00 28.17 490 GLU A CA 1
ATOM 3764 C C . GLU A 1 490 ? -23.354 11.196 -51.686 1.00 28.17 490 GLU A C 1
ATOM 3766 O O . GLU A 1 490 ? -24.349 11.139 -52.408 1.00 28.17 490 GLU A O 1
ATOM 3771 N N . SER A 1 491 ? -22.262 11.874 -52.055 1.00 28.11 491 SER A N 1
ATOM 3772 C CA . SER A 1 491 ? -21.647 11.904 -53.407 1.00 28.11 491 SER A CA 1
ATOM 3773 C C . SER A 1 491 ? -20.461 12.890 -53.380 1.00 28.11 491 SER A C 1
ATOM 3775 O O . SER A 1 491 ? -20.601 13.990 -52.863 1.00 28.11 491 SER A O 1
ATOM 3777 N N . ALA A 1 492 ? -19.213 12.551 -53.721 1.00 27.23 492 ALA A N 1
ATOM 3778 C CA . ALA A 1 492 ? -18.628 11.806 -54.850 1.00 27.23 492 ALA A CA 1
ATOM 3779 C C . ALA A 1 492 ? -18.350 12.688 -56.086 1.00 27.23 492 ALA A C 1
ATOM 3781 O O . ALA A 1 492 ? -19.233 13.395 -56.559 1.00 27.23 492 ALA A O 1
ATOM 3782 N N . PHE A 1 493 ? -17.126 12.551 -56.623 1.00 27.36 493 PHE A N 1
ATOM 3783 C CA . PHE A 1 493 ? -16.489 13.335 -57.703 1.00 27.36 493 PHE A CA 1
ATOM 3784 C C . PHE A 1 493 ? -16.180 14.814 -57.355 1.00 27.36 493 PHE A C 1
ATOM 3786 O O . PHE A 1 493 ? -17.025 15.530 -56.838 1.00 27.36 493 PHE A O 1
ATOM 3793 N N . GLY A 1 494 ? -14.980 15.344 -57.631 1.00 24.89 494 GLY A N 1
ATOM 3794 C CA . GLY A 1 494 ? -13.761 14.700 -58.145 1.00 24.89 494 GLY A CA 1
ATOM 3795 C C . GLY A 1 494 ? -12.621 15.702 -58.416 1.00 24.89 494 GLY A C 1
ATOM 3796 O O . GLY A 1 494 ? -12.792 16.893 -58.193 1.00 24.89 494 GLY A O 1
ATOM 3797 N N . THR A 1 495 ? -11.473 15.182 -58.879 1.00 26.30 495 THR A N 1
ATOM 3798 C CA . THR A 1 495 ? -10.602 15.708 -59.972 1.00 26.30 495 THR A CA 1
ATOM 3799 C C . THR A 1 495 ? -10.643 17.224 -60.291 1.00 26.30 495 THR A C 1
ATOM 3801 O O . THR A 1 495 ? -11.706 17.745 -60.606 1.00 26.30 495 THR A O 1
ATOM 3804 N N . ASP A 1 496 ? -9.534 17.968 -60.423 1.00 27.84 496 ASP A N 1
ATOM 3805 C CA . ASP A 1 496 ? -8.121 17.580 -60.625 1.00 27.84 496 ASP A CA 1
ATOM 3806 C C . ASP A 1 496 ? -7.171 18.808 -60.494 1.00 27.84 496 ASP A C 1
ATOM 3808 O O . ASP A 1 496 ? -7.635 19.937 -60.357 1.00 27.84 496 ASP A O 1
ATOM 3812 N N . THR A 1 497 ? -5.860 18.603 -60.691 1.00 28.73 497 THR A N 1
ATOM 3813 C CA . THR A 1 497 ? -4.780 19.585 -60.972 1.00 28.73 497 THR A CA 1
ATOM 3814 C C . THR A 1 497 ? -4.447 20.612 -59.868 1.00 28.73 497 THR A C 1
ATOM 3816 O O . THR A 1 497 ? -5.312 21.316 -59.371 1.00 28.73 497 THR A O 1
ATOM 3819 N N . SER A 1 498 ? -3.223 20.779 -59.340 1.00 26.80 498 SER A N 1
ATOM 3820 C CA . SER A 1 498 ? -1.826 20.703 -59.833 1.00 26.80 498 SER A CA 1
ATOM 3821 C C . SER A 1 498 ? -1.266 21.987 -60.479 1.00 26.80 498 SER A C 1
ATOM 3823 O O . SER A 1 498 ? -1.463 22.220 -61.668 1.00 26.80 498 SER A O 1
ATOM 3825 N N . SER A 1 499 ? -0.495 22.778 -59.716 1.00 27.05 499 SER A N 1
ATOM 3826 C CA . SER A 1 499 ? 0.620 23.665 -60.150 1.00 27.05 499 SER A CA 1
ATOM 3827 C C . SER A 1 499 ? 1.038 24.600 -58.995 1.00 27.05 499 SER A C 1
ATOM 3829 O O . SER A 1 499 ? 0.192 24.967 -58.193 1.00 27.05 499 SER A O 1
ATOM 3831 N N . THR A 1 500 ? 2.266 25.113 -58.832 1.00 27.45 500 THR A N 1
ATOM 3832 C CA . THR A 1 500 ? 3.645 24.572 -58.947 1.00 27.45 500 THR A CA 1
ATOM 3833 C C . THR A 1 500 ? 4.595 25.632 -58.366 1.00 27.45 500 THR A C 1
ATOM 3835 O O . THR A 1 500 ? 4.414 26.790 -58.710 1.00 27.45 500 THR A O 1
ATOM 3838 N N . ARG A 1 501 ? 5.682 25.234 -57.674 1.00 28.11 501 ARG A N 1
ATOM 3839 C CA . ARG A 1 501 ? 6.936 26.016 -57.450 1.00 28.11 501 ARG A CA 1
ATOM 3840 C C . ARG A 1 501 ? 6.795 27.388 -56.734 1.00 28.11 501 ARG A C 1
ATOM 3842 O O . ARG A 1 501 ? 6.097 28.288 -57.166 1.00 28.11 501 ARG A O 1
ATOM 3849 N N . SER A 1 502 ? 7.615 27.694 -55.731 1.00 26.05 502 SER A N 1
ATOM 3850 C CA . SER A 1 502 ? 9.069 27.834 -55.925 1.00 26.05 502 SER A CA 1
ATOM 3851 C C . SER A 1 502 ? 9.886 27.691 -54.636 1.00 26.05 502 SER A C 1
ATOM 3853 O O . SER A 1 502 ? 9.364 27.762 -53.531 1.00 26.05 502 SER A O 1
ATOM 3855 N N . ARG A 1 503 ? 11.196 27.482 -54.808 1.00 32.19 503 ARG A N 1
ATOM 3856 C CA . ARG A 1 503 ? 12.208 27.420 -53.740 1.00 32.19 503 ARG A CA 1
ATOM 3857 C C . ARG A 1 503 ? 12.595 28.825 -53.267 1.00 32.19 503 ARG A C 1
ATOM 3859 O O . ARG A 1 503 ? 12.575 29.733 -54.091 1.00 32.19 503 ARG A O 1
ATOM 3866 N N . LEU A 1 504 ? 13.145 28.932 -52.053 1.00 28.77 504 LEU A N 1
ATOM 3867 C CA . LEU A 1 504 ? 14.411 29.645 -51.804 1.00 28.77 504 LEU A CA 1
ATOM 3868 C C . LEU A 1 504 ? 14.979 29.315 -50.409 1.00 28.77 504 LEU A C 1
ATOM 3870 O O . LEU A 1 504 ? 14.345 29.574 -49.394 1.00 28.77 504 LEU A O 1
ATOM 3874 N N . THR A 1 505 ? 16.194 28.770 -50.376 1.00 32.81 505 THR A N 1
ATOM 3875 C CA . THR A 1 505 ? 17.079 28.694 -49.195 1.00 32.81 505 THR A CA 1
ATOM 3876 C C . THR A 1 505 ? 18.190 29.731 -49.347 1.00 32.81 505 THR A C 1
ATOM 3878 O O . THR A 1 505 ? 18.613 29.972 -50.483 1.00 32.81 505 THR A O 1
ATOM 3881 N N . PRO A 1 506 ? 18.736 30.272 -48.245 1.00 39.59 506 PRO A N 1
ATOM 3882 C CA . PRO A 1 506 ? 20.175 30.057 -48.046 1.00 39.59 506 PRO A CA 1
ATOM 3883 C C . PRO A 1 506 ? 20.639 29.885 -46.581 1.00 39.59 506 PRO A C 1
ATOM 3885 O O . PRO A 1 506 ? 20.178 30.557 -45.665 1.00 39.59 506 PRO A O 1
ATOM 3888 N N . THR A 1 507 ? 21.659 29.044 -46.420 1.00 33.16 507 THR A N 1
ATOM 3889 C CA . THR A 1 507 ? 22.697 29.043 -45.359 1.00 33.16 507 THR A CA 1
ATOM 3890 C C . THR A 1 507 ? 24.028 29.524 -46.008 1.00 33.16 507 THR A C 1
ATOM 3892 O O . THR A 1 507 ? 24.013 29.653 -47.239 1.00 33.16 507 THR A O 1
ATOM 3895 N N . PRO A 1 508 ? 25.174 29.799 -45.316 1.00 51.09 508 PRO A N 1
ATOM 3896 C CA . PRO A 1 508 ? 25.732 29.061 -44.159 1.00 51.09 508 PRO A CA 1
ATOM 3897 C C . PRO A 1 508 ? 26.569 29.907 -43.143 1.00 51.09 508 PRO A C 1
ATOM 3899 O O . PRO A 1 508 ? 26.452 31.127 -43.111 1.00 51.09 508 PRO A O 1
ATOM 3902 N N . ALA A 1 509 ? 27.475 29.225 -42.408 1.00 27.45 509 ALA A N 1
ATOM 3903 C CA . ALA A 1 509 ? 28.618 29.718 -41.602 1.00 27.45 509 ALA A CA 1
ATOM 3904 C C . ALA A 1 509 ? 28.317 30.281 -40.188 1.00 27.45 509 ALA A C 1
ATOM 3906 O O . ALA A 1 509 ? 27.269 30.874 -39.975 1.00 27.45 509 ALA A O 1
ATOM 3907 N N . ALA A 1 510 ? 29.201 30.166 -39.179 1.00 29.61 510 ALA A N 1
ATOM 3908 C CA . ALA A 1 510 ? 30.345 29.256 -38.932 1.00 29.61 510 ALA A CA 1
ATOM 3909 C C . ALA A 1 510 ? 30.746 29.304 -37.427 1.00 29.61 510 ALA A C 1
ATOM 3911 O O . ALA A 1 510 ? 30.320 30.207 -36.711 1.00 29.61 510 ALA A O 1
ATOM 3912 N N . ALA A 1 511 ? 31.564 28.356 -36.945 1.00 32.19 511 ALA A N 1
ATOM 3913 C CA . ALA A 1 511 ? 32.098 28.341 -35.567 1.00 32.19 511 ALA A CA 1
ATOM 3914 C C . ALA A 1 511 ? 33.243 29.365 -35.356 1.00 32.19 511 ALA A C 1
ATOM 3916 O O . ALA A 1 511 ? 33.828 29.825 -36.342 1.00 32.19 511 ALA A O 1
ATOM 3917 N N . PRO A 1 512 ? 33.602 29.703 -34.097 1.00 39.16 512 PRO A N 1
ATOM 3918 C CA . PRO A 1 512 ? 34.715 28.965 -33.471 1.00 39.16 512 PRO A CA 1
ATOM 3919 C C . PRO A 1 512 ? 34.644 28.771 -31.934 1.00 39.16 512 PRO A C 1
ATOM 3921 O O . PRO A 1 512 ? 33.942 29.477 -31.217 1.00 39.16 512 PRO A O 1
ATOM 3924 N N . ALA A 1 513 ? 35.497 27.871 -31.438 1.00 30.45 513 ALA A N 1
ATOM 3925 C CA . ALA A 1 513 ? 36.113 27.885 -30.100 1.00 30.45 513 ALA A CA 1
ATOM 3926 C C . ALA A 1 513 ? 37.653 27.908 -30.319 1.00 30.45 513 ALA A C 1
ATOM 3928 O O . ALA A 1 513 ? 38.062 27.504 -31.416 1.00 30.45 513 ALA A O 1
ATOM 3929 N N . PRO A 1 514 ? 38.519 28.387 -29.390 1.00 43.50 514 PRO A N 1
ATOM 3930 C CA . PRO A 1 514 ? 38.798 27.644 -28.142 1.00 43.50 514 PRO A CA 1
ATOM 3931 C C . PRO A 1 514 ? 39.283 28.475 -26.921 1.00 43.50 514 PRO A C 1
ATOM 3933 O O . PRO A 1 514 ? 39.713 29.617 -27.064 1.00 43.50 514 PRO A O 1
ATOM 3936 N N . SER A 1 515 ? 39.384 27.831 -25.749 1.00 27.88 515 SER A N 1
ATOM 3937 C CA . SER A 1 515 ? 40.526 28.009 -24.823 1.00 27.88 515 SER A CA 1
ATOM 3938 C C . SER A 1 515 ? 40.567 26.944 -23.711 1.00 27.88 515 SER A C 1
ATOM 3940 O O . SER A 1 515 ? 39.545 26.585 -23.136 1.00 27.88 515 SER A O 1
ATOM 3942 N N . THR A 1 516 ? 41.771 26.456 -23.401 1.00 30.19 516 THR A N 1
ATOM 3943 C CA . THR A 1 516 ? 42.129 25.763 -22.147 1.00 30.19 516 THR A CA 1
ATOM 3944 C C . THR A 1 516 ? 42.911 26.721 -21.236 1.00 30.19 516 THR A C 1
ATOM 3946 O O . THR A 1 516 ? 43.299 27.812 -21.666 1.00 30.19 516 THR A O 1
ATOM 3949 N N . PRO A 1 517 ? 43.145 26.339 -19.972 1.00 37.91 517 PRO A N 1
ATOM 3950 C CA . PRO A 1 517 ? 44.542 26.159 -19.555 1.00 37.91 517 PRO A CA 1
ATOM 3951 C C . PRO A 1 517 ? 44.786 24.821 -18.829 1.00 37.91 517 PRO A C 1
ATOM 3953 O O . PRO A 1 517 ? 43.864 24.036 -18.628 1.00 37.91 517 PRO A O 1
ATOM 3956 N N . ASP A 1 518 ? 46.047 24.568 -18.472 1.00 27.92 518 ASP A N 1
ATOM 3957 C CA . ASP A 1 518 ? 46.576 23.306 -17.933 1.00 27.92 518 ASP A CA 1
ATOM 3958 C C . ASP A 1 518 ? 47.670 23.590 -16.869 1.00 27.92 518 ASP A C 1
ATOM 3960 O O . ASP A 1 518 ? 48.180 24.710 -16.807 1.00 27.92 518 ASP A O 1
ATOM 3964 N N . LEU A 1 519 ? 48.055 22.558 -16.104 1.00 28.72 519 LEU A N 1
ATOM 3965 C CA . LEU A 1 519 ? 49.202 22.441 -15.180 1.00 28.72 519 LEU A CA 1
ATOM 3966 C C . LEU A 1 519 ? 49.207 23.262 -13.867 1.00 28.72 519 LEU A C 1
ATOM 3968 O O . LEU A 1 519 ? 49.369 24.479 -13.889 1.00 28.72 519 LEU A O 1
ATOM 3972 N N . ALA A 1 520 ? 49.240 22.555 -12.720 1.00 24.98 520 ALA A N 1
ATOM 3973 C CA . ALA A 1 520 ? 50.240 22.762 -11.644 1.00 24.98 520 ALA A CA 1
ATOM 3974 C C . ALA A 1 520 ? 50.202 21.677 -10.529 1.00 24.98 520 ALA A C 1
ATOM 3976 O O . ALA A 1 520 ? 49.496 21.782 -9.531 1.00 24.98 520 ALA A O 1
ATOM 3977 N N . GLU A 1 521 ? 51.042 20.659 -10.701 1.00 27.67 521 GLU A N 1
ATOM 3978 C CA . GLU A 1 521 ? 51.695 19.812 -9.677 1.00 27.67 521 GLU A CA 1
ATOM 3979 C C . GLU A 1 521 ? 52.529 20.650 -8.638 1.00 27.67 521 GLU A C 1
ATOM 3981 O O . GLU A 1 521 ? 52.873 21.785 -8.959 1.00 27.67 521 GLU A O 1
ATOM 3986 N N . GLN A 1 522 ? 52.969 20.258 -7.414 1.00 29.92 522 GLN A N 1
ATOM 3987 C CA . GLN A 1 522 ? 52.972 19.008 -6.600 1.00 29.92 522 GLN A CA 1
ATOM 3988 C C . GLN A 1 522 ? 52.691 19.273 -5.051 1.00 29.92 522 GLN A C 1
ATOM 3990 O O . GLN A 1 522 ? 51.676 19.906 -4.781 1.00 29.92 522 GLN A O 1
ATOM 3995 N N . PRO A 1 523 ? 53.428 18.782 -3.998 1.00 42.56 523 PRO A N 1
ATOM 3996 C CA . PRO A 1 523 ? 52.912 17.716 -3.101 1.00 42.56 523 PRO A CA 1
ATOM 3997 C C . PRO 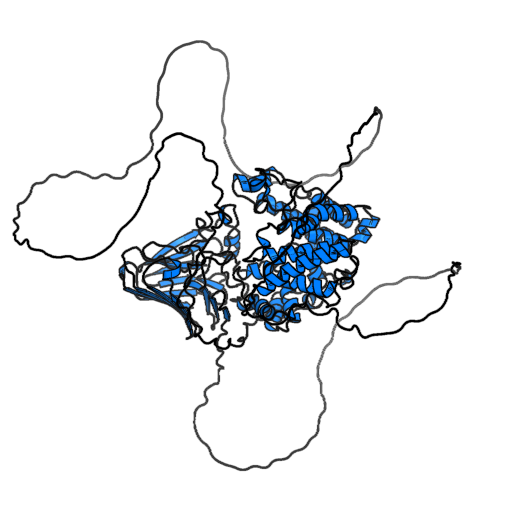A 1 523 ? 53.157 17.884 -1.559 1.00 42.56 523 PRO A C 1
ATOM 3999 O O . PRO A 1 523 ? 53.593 18.929 -1.087 1.00 42.56 523 PRO A O 1
ATOM 4002 N N . LEU A 1 524 ? 53.016 16.757 -0.826 1.00 24.88 524 LEU A N 1
ATOM 4003 C CA . LEU A 1 524 ? 53.528 16.400 0.526 1.00 24.88 524 LEU A CA 1
ATOM 4004 C C . LEU A 1 524 ? 52.736 16.863 1.768 1.00 24.88 524 LEU A C 1
ATOM 4006 O O . LEU A 1 524 ? 52.410 18.030 1.934 1.00 24.88 524 LEU A O 1
ATOM 4010 N N . GLY A 1 525 ? 52.513 15.921 2.702 1.00 25.20 525 GLY A N 1
ATOM 4011 C CA . GLY A 1 525 ? 51.844 16.188 3.987 1.00 25.20 525 GLY A CA 1
ATOM 4012 C C . GLY A 1 525 ? 51.380 14.953 4.777 1.00 25.20 525 GLY A C 1
ATOM 4013 O O . GLY A 1 525 ? 50.260 14.942 5.274 1.00 25.20 525 GLY A O 1
ATOM 4014 N N . ALA A 1 526 ? 52.186 13.890 4.880 1.00 25.58 526 ALA A N 1
ATOM 4015 C CA . ALA A 1 526 ? 51.805 12.693 5.644 1.00 25.58 526 ALA A CA 1
ATOM 4016 C C . ALA A 1 526 ? 52.055 12.856 7.156 1.00 25.58 526 ALA A C 1
ATOM 4018 O O . ALA A 1 526 ? 53.134 13.305 7.545 1.00 25.58 526 ALA A O 1
ATOM 4019 N N . ASN A 1 527 ? 51.132 12.389 8.009 1.00 26.11 527 ASN A N 1
ATOM 4020 C CA . ASN A 1 527 ? 51.487 11.966 9.368 1.00 26.11 527 ASN A CA 1
ATOM 4021 C C . ASN A 1 527 ? 50.558 10.873 9.938 1.00 26.11 527 ASN A C 1
ATOM 4023 O O . ASN A 1 527 ? 49.440 10.669 9.475 1.00 26.11 527 ASN A O 1
ATOM 4027 N N . THR A 1 528 ? 51.076 10.169 10.941 1.00 26.00 528 THR A N 1
ATOM 4028 C CA . THR A 1 528 ? 50.471 9.057 11.703 1.00 26.00 528 THR A CA 1
ATOM 4029 C C . THR A 1 528 ? 49.994 9.576 13.088 1.00 26.00 528 THR A C 1
ATOM 4031 O O . THR A 1 528 ? 50.178 10.758 13.362 1.00 26.00 528 THR A O 1
ATOM 4034 N N . ASN A 1 529 ? 49.387 8.841 14.037 1.00 27.84 529 ASN A N 1
ATOM 4035 C CA . ASN A 1 529 ? 49.153 7.395 14.240 1.00 27.84 529 ASN A CA 1
ATOM 4036 C C . ASN A 1 529 ? 47.852 7.188 15.113 1.00 27.84 529 ASN A C 1
ATOM 4038 O O . ASN A 1 529 ? 47.018 8.090 15.056 1.00 27.84 529 ASN A O 1
ATOM 4042 N N . PRO A 1 530 ? 47.555 6.089 15.866 1.00 37.38 530 PRO A N 1
ATOM 4043 C CA . PRO A 1 530 ? 46.162 5.631 16.038 1.00 37.38 530 PRO A CA 1
ATOM 4044 C C . PRO A 1 530 ? 45.632 5.611 17.492 1.00 37.38 530 PRO A C 1
ATOM 4046 O O . PRO A 1 530 ? 46.383 5.791 18.453 1.00 37.38 530 PRO A O 1
ATOM 4049 N N . THR A 1 531 ? 44.356 5.240 17.692 1.00 26.84 531 THR A N 1
ATOM 4050 C CA . THR A 1 531 ? 43.886 4.728 19.002 1.00 26.84 531 THR A CA 1
ATOM 4051 C C . THR A 1 531 ? 42.740 3.701 18.919 1.00 26.84 531 THR A C 1
ATOM 4053 O O . THR A 1 531 ? 41.575 4.033 18.761 1.00 26.84 531 THR A O 1
ATOM 4056 N N . ARG A 1 532 ? 43.120 2.422 19.048 1.00 27.31 532 ARG A N 1
ATOM 4057 C CA . ARG A 1 532 ? 42.426 1.292 19.710 1.00 27.31 532 ARG A CA 1
ATOM 4058 C C . ARG A 1 532 ? 40.906 1.402 19.998 1.00 27.31 532 ARG A C 1
ATOM 4060 O O . ARG A 1 532 ? 40.505 2.045 20.962 1.00 27.31 532 ARG A O 1
ATOM 4067 N N . SER A 1 533 ? 40.098 0.608 19.287 1.00 27.31 533 SER A N 1
ATOM 4068 C CA . SER A 1 533 ? 38.693 0.316 19.645 1.00 27.31 533 SER A CA 1
ATOM 4069 C C . SER A 1 533 ? 38.574 -0.689 20.810 1.00 27.31 533 SER A C 1
ATOM 4071 O O . SER A 1 533 ? 39.469 -1.511 21.033 1.00 27.31 533 SER A O 1
ATOM 4073 N N . GLN A 1 534 ? 37.446 -0.635 21.530 1.00 28.91 534 GLN A N 1
ATOM 4074 C CA . GLN A 1 534 ? 36.916 -1.735 22.354 1.00 28.91 534 GLN A CA 1
ATOM 4075 C C . GLN A 1 534 ? 35.717 -2.399 21.644 1.00 28.91 534 GLN A C 1
ATOM 4077 O O . GLN A 1 534 ? 35.209 -1.844 20.666 1.00 28.91 534 GLN A O 1
ATOM 4082 N N . ARG A 1 535 ? 35.299 -3.599 22.084 1.00 29.31 535 ARG A N 1
ATOM 4083 C CA . ARG A 1 535 ? 34.365 -4.474 21.345 1.00 29.31 535 ARG A CA 1
ATOM 4084 C C . ARG A 1 535 ? 33.350 -5.188 22.272 1.00 29.31 535 ARG A C 1
ATOM 4086 O O . ARG A 1 535 ? 33.782 -6.042 23.044 1.00 29.31 535 ARG A O 1
ATOM 4093 N N . PRO A 1 536 ? 32.039 -4.887 22.181 1.00 28.70 536 PRO A N 1
ATOM 4094 C CA . PRO A 1 536 ? 30.947 -5.693 22.754 1.00 28.70 536 PRO A CA 1
ATOM 4095 C C . PRO A 1 536 ? 30.566 -6.885 21.820 1.00 28.70 536 PRO A C 1
ATOM 4097 O O . PRO A 1 536 ? 31.212 -7.045 20.778 1.00 28.70 536 PRO A O 1
ATOM 4100 N N . PRO A 1 537 ? 29.636 -7.797 22.193 1.00 30.92 537 PRO A N 1
ATOM 4101 C CA . PRO A 1 537 ? 29.556 -9.145 21.603 1.00 30.92 537 PRO A CA 1
ATOM 4102 C C . PRO A 1 537 ? 28.879 -9.222 20.219 1.00 30.92 537 PRO A C 1
ATOM 4104 O O . PRO A 1 537 ? 28.339 -8.243 19.714 1.00 30.92 537 PRO A O 1
ATOM 4107 N N . ALA A 1 538 ? 28.942 -10.405 19.593 1.00 28.50 538 ALA A N 1
ATOM 4108 C CA . ALA A 1 538 ? 28.559 -10.636 18.197 1.00 28.50 538 ALA A CA 1
ATOM 4109 C C . ALA A 1 538 ? 27.369 -11.612 18.030 1.00 28.50 538 ALA A C 1
ATOM 4111 O O . ALA A 1 538 ? 27.300 -12.596 18.771 1.00 28.50 538 ALA A O 1
ATOM 4112 N N . PRO A 1 539 ? 26.496 -11.398 17.024 1.00 27.70 539 PRO A N 1
ATOM 4113 C CA . PRO A 1 539 ? 25.544 -12.390 16.524 1.00 27.70 539 PRO A CA 1
ATOM 4114 C C . PRO A 1 539 ? 26.150 -13.298 15.424 1.00 27.70 539 PRO A C 1
ATOM 4116 O O . PRO A 1 539 ? 27.328 -13.192 15.074 1.00 27.70 539 PRO A O 1
ATOM 4119 N N . THR A 1 540 ? 25.326 -14.216 14.909 1.00 33.81 540 THR A N 1
ATOM 4120 C CA . THR A 1 540 ? 25.603 -15.252 13.889 1.00 33.81 540 THR A CA 1
ATOM 4121 C C . THR A 1 540 ? 26.052 -14.678 12.518 1.00 33.81 540 THR A C 1
ATOM 4123 O O . THR A 1 540 ? 25.880 -13.485 12.267 1.00 33.81 540 THR A O 1
ATOM 4126 N N . PRO A 1 541 ? 26.695 -15.475 11.634 1.00 32.91 541 PRO A N 1
ATOM 4127 C CA . PRO A 1 541 ? 27.633 -14.949 10.638 1.00 32.91 541 PRO A CA 1
ATOM 4128 C C . PRO A 1 541 ? 26.986 -14.383 9.367 1.00 32.91 541 PRO A C 1
ATOM 4130 O O . PRO A 1 541 ? 26.064 -14.968 8.804 1.00 32.91 541 PRO A O 1
ATOM 4133 N N . SER A 1 542 ? 27.576 -13.299 8.858 1.00 32.78 542 SER A N 1
ATOM 4134 C CA . SER A 1 542 ? 27.340 -12.742 7.519 1.00 32.78 542 SER A CA 1
ATOM 4135 C C . SER A 1 542 ? 28.542 -12.989 6.588 1.00 32.78 542 SER A C 1
ATOM 4137 O O . SER A 1 542 ? 29.549 -13.569 6.998 1.00 32.78 542 SER A O 1
ATOM 4139 N N . LEU A 1 543 ? 28.445 -12.579 5.316 1.00 38.75 543 LEU A N 1
ATOM 4140 C CA . LEU A 1 543 ? 29.402 -12.892 4.237 1.00 38.75 543 LEU A CA 1
ATOM 4141 C C . LEU A 1 543 ? 30.766 -12.166 4.343 1.00 38.75 543 LEU A C 1
ATOM 4143 O O . LEU A 1 543 ? 31.158 -11.388 3.471 1.00 38.75 543 LEU A O 1
ATOM 4147 N N . ARG A 1 544 ? 31.530 -12.470 5.396 1.00 34.44 544 ARG A N 1
ATOM 4148 C CA . ARG A 1 544 ? 32.965 -12.179 5.533 1.00 34.44 544 ARG A CA 1
ATOM 4149 C C . ARG A 1 544 ? 33.671 -13.345 6.230 1.00 34.44 544 ARG A C 1
ATOM 4151 O O . ARG A 1 544 ? 33.724 -13.353 7.450 1.00 34.44 544 ARG A O 1
ATOM 4158 N N . ASP A 1 545 ? 34.151 -14.311 5.439 1.00 32.66 545 ASP A N 1
ATOM 4159 C CA . ASP A 1 545 ? 35.385 -15.101 5.664 1.00 32.66 545 ASP A CA 1
ATOM 4160 C C . ASP A 1 545 ? 35.496 -16.254 4.639 1.00 32.66 545 ASP A C 1
ATOM 4162 O O . ASP A 1 545 ? 35.342 -17.432 4.951 1.00 32.66 545 ASP A O 1
ATOM 4166 N N . LEU A 1 546 ? 35.786 -15.911 3.377 1.00 34.38 546 LEU A N 1
ATOM 4167 C CA . LEU A 1 546 ? 36.279 -16.856 2.361 1.00 34.38 546 LEU A CA 1
ATOM 4168 C C . LEU A 1 546 ? 37.411 -16.206 1.552 1.00 34.38 546 LEU A C 1
ATOM 4170 O O . LEU A 1 546 ? 37.241 -15.805 0.402 1.00 34.38 546 LEU A O 1
ATOM 4174 N N . GLY A 1 547 ? 38.577 -16.087 2.186 1.00 28.64 547 GLY A N 1
ATOM 4175 C CA . GLY A 1 547 ? 39.800 -15.584 1.568 1.00 28.64 547 GLY A CA 1
ATOM 4176 C C . GLY A 1 547 ? 41.020 -15.813 2.461 1.00 28.64 547 GLY A C 1
ATOM 4177 O O . GLY A 1 547 ? 41.000 -15.455 3.629 1.00 28.64 547 GLY A O 1
ATOM 4178 N N . GLU A 1 548 ? 42.068 -16.398 1.878 1.00 29.97 548 GLU A N 1
ATOM 4179 C CA . GLU A 1 548 ? 43.453 -16.422 2.380 1.00 29.97 548 GLU A CA 1
ATOM 4180 C C . GLU A 1 548 ? 43.728 -17.028 3.776 1.00 29.97 548 GLU A C 1
ATOM 4182 O O . GLU A 1 548 ? 43.754 -16.337 4.789 1.00 29.97 548 GLU A O 1
ATOM 4187 N N . ASN A 1 549 ? 44.136 -18.309 3.804 1.00 28.14 549 ASN A N 1
ATOM 4188 C CA . ASN A 1 549 ? 45.280 -18.745 4.628 1.00 28.14 549 ASN A CA 1
ATOM 4189 C C . ASN A 1 549 ? 45.813 -20.135 4.222 1.00 28.14 549 ASN A C 1
ATOM 4191 O O . ASN A 1 549 ? 45.335 -21.161 4.701 1.00 28.14 549 ASN A O 1
ATOM 4195 N N . ALA A 1 550 ? 46.825 -20.171 3.344 1.00 27.89 550 ALA A N 1
ATOM 4196 C CA . ALA A 1 550 ? 47.584 -21.386 3.013 1.00 27.89 550 ALA A CA 1
ATOM 4197 C C . ALA A 1 550 ? 48.955 -21.068 2.367 1.00 27.89 550 ALA A C 1
ATOM 4199 O O . ALA A 1 550 ? 49.213 -21.434 1.222 1.00 27.89 550 ALA A O 1
ATOM 4200 N N . LEU A 1 551 ? 49.855 -20.385 3.087 1.00 29.11 551 LEU A N 1
ATOM 4201 C CA . LEU A 1 551 ? 51.265 -20.274 2.679 1.00 29.11 551 LEU A CA 1
ATOM 4202 C C . LEU A 1 551 ? 52.098 -21.385 3.333 1.00 29.11 551 LEU A C 1
ATOM 4204 O O . LEU A 1 551 ? 52.247 -21.420 4.552 1.00 29.11 551 LEU A O 1
ATOM 4208 N N . GLY A 1 552 ? 52.654 -22.276 2.507 1.00 25.58 552 GLY A N 1
ATOM 4209 C CA . GLY A 1 552 ? 53.413 -23.454 2.936 1.00 25.58 552 GLY A CA 1
ATOM 4210 C C . GLY A 1 552 ? 54.606 -23.756 2.028 1.00 25.58 552 GLY A C 1
ATOM 4211 O O . GLY A 1 552 ? 54.545 -24.679 1.230 1.00 25.58 552 GLY A O 1
ATOM 4212 N N . THR A 1 553 ? 55.659 -22.944 2.167 1.00 28.27 553 THR A N 1
ATOM 4213 C CA . THR A 1 553 ? 57.087 -23.233 1.884 1.00 28.27 553 THR A CA 1
ATOM 4214 C C . THR A 1 553 ? 57.502 -24.091 0.667 1.00 28.27 553 THR A C 1
ATOM 4216 O O . THR A 1 553 ? 57.305 -25.301 0.635 1.00 28.27 553 THR A O 1
ATOM 4219 N N . ASP A 1 554 ? 58.334 -23.453 -0.168 1.00 27.78 554 ASP A N 1
ATOM 4220 C CA . ASP A 1 554 ? 59.662 -23.918 -0.629 1.00 27.78 554 ASP A CA 1
ATOM 4221 C C . ASP A 1 554 ? 59.956 -24.356 -2.084 1.00 27.78 554 ASP A C 1
ATOM 4223 O O . ASP A 1 554 ? 59.288 -25.162 -2.722 1.00 27.78 554 ASP A O 1
ATOM 4227 N N . THR A 1 555 ? 61.124 -23.870 -2.530 1.00 28.34 555 THR A N 1
ATOM 4228 C CA . THR A 1 555 ? 61.985 -24.312 -3.652 1.00 28.34 555 THR A CA 1
ATOM 4229 C C . THR A 1 555 ? 61.473 -24.273 -5.106 1.00 28.34 555 THR A C 1
ATOM 4231 O O . THR A 1 555 ? 60.846 -25.190 -5.623 1.00 28.34 555 THR A O 1
ATOM 4234 N N . ASN A 1 556 ? 61.950 -23.259 -5.837 1.00 26.95 556 ASN A N 1
ATOM 4235 C CA . ASN A 1 556 ? 62.179 -23.271 -7.294 1.00 26.95 556 ASN A CA 1
ATOM 4236 C C . ASN A 1 556 ? 63.582 -23.875 -7.567 1.00 26.95 556 ASN A C 1
ATOM 4238 O O . ASN A 1 556 ? 64.478 -23.639 -6.747 1.00 26.95 556 ASN A O 1
ATOM 4242 N N . PRO A 1 557 ? 63.832 -24.621 -8.669 1.00 43.44 557 PRO A N 1
ATOM 4243 C CA . PRO A 1 557 ? 64.630 -24.002 -9.744 1.00 43.44 557 PRO A CA 1
ATOM 4244 C C . PRO A 1 557 ? 64.378 -24.505 -11.196 1.00 43.44 557 PRO A C 1
ATOM 4246 O O . PRO A 1 557 ? 64.616 -25.670 -11.512 1.00 43.44 557 PRO A O 1
ATOM 4249 N N . THR A 1 558 ? 64.191 -23.558 -12.133 1.00 26.34 558 THR A N 1
ATOM 4250 C CA . THR A 1 558 ? 64.447 -23.663 -13.606 1.00 26.34 558 THR A CA 1
ATOM 4251 C C . THR A 1 558 ? 63.481 -24.561 -14.430 1.00 26.34 558 THR A C 1
ATOM 4253 O O . THR A 1 558 ? 62.745 -25.348 -13.857 1.00 26.34 558 THR A O 1
ATOM 4256 N N . ARG A 1 559 ? 63.365 -24.494 -15.777 1.00 27.62 559 ARG A N 1
ATOM 4257 C CA . ARG A 1 559 ? 64.184 -23.881 -16.860 1.00 27.62 559 ARG A CA 1
ATOM 4258 C C . ARG A 1 559 ? 63.359 -23.688 -18.166 1.00 27.62 559 ARG A C 1
ATOM 4260 O O . ARG A 1 559 ? 62.462 -24.485 -18.404 1.00 27.62 559 ARG A O 1
ATOM 4267 N N . SER A 1 560 ? 63.823 -22.825 -19.092 1.00 26.45 560 SER A N 1
ATOM 4268 C CA . SER A 1 560 ? 63.413 -22.738 -20.536 1.00 26.45 560 SER A CA 1
ATOM 4269 C C . SER A 1 560 ? 62.037 -22.067 -20.780 1.00 26.45 560 SER A C 1
ATOM 4271 O O . SER A 1 560 ? 61.125 -22.274 -19.998 1.00 26.45 560 SER A O 1
ATOM 4273 N N . GLN A 1 561 ? 61.850 -21.101 -21.699 1.00 28.06 561 GLN A N 1
ATOM 4274 C CA . GLN A 1 561 ? 61.884 -21.140 -23.187 1.00 28.06 561 GLN A CA 1
ATOM 4275 C C . GLN A 1 561 ? 60.825 -22.092 -23.800 1.00 28.06 561 GLN A C 1
ATOM 4277 O O . GLN A 1 561 ? 60.687 -23.206 -23.314 1.00 28.06 561 GLN A O 1
ATOM 4282 N N . GLN A 1 562 ? 60.077 -21.746 -24.863 1.00 28.30 562 GLN A N 1
ATOM 4283 C CA . GLN A 1 562 ? 60.213 -20.630 -25.828 1.00 28.30 562 GLN A CA 1
ATOM 4284 C C . GLN A 1 562 ? 58.858 -20.242 -26.483 1.00 28.30 562 GLN A C 1
ATOM 4286 O O . GLN A 1 562 ? 57.856 -20.923 -26.294 1.00 28.30 562 GLN A O 1
ATOM 4291 N N . SER A 1 563 ? 58.821 -19.151 -27.258 1.00 27.91 563 SER A N 1
ATOM 4292 C CA . SER A 1 563 ? 57.622 -18.588 -27.913 1.00 27.91 563 SER A CA 1
ATOM 4293 C C . SER A 1 563 ? 57.406 -19.049 -29.366 1.00 27.91 563 SER A C 1
ATOM 4295 O O . SER A 1 563 ? 58.365 -18.985 -30.133 1.00 27.91 563 SER A O 1
ATOM 4297 N N . ALA A 1 564 ? 56.157 -19.340 -29.781 1.00 27.98 564 ALA A N 1
ATOM 4298 C CA . ALA A 1 564 ? 55.680 -19.168 -31.173 1.00 27.98 564 ALA A CA 1
ATOM 4299 C C . ALA A 1 564 ? 54.141 -19.309 -31.357 1.00 27.98 564 ALA A C 1
ATOM 4301 O O . ALA A 1 564 ? 53.558 -20.351 -31.077 1.00 27.98 564 ALA A O 1
ATOM 4302 N N . GLN A 1 565 ? 53.524 -18.279 -31.943 1.00 28.84 565 GLN A N 1
ATOM 4303 C CA . GLN A 1 565 ? 52.403 -18.338 -32.912 1.00 28.84 565 GLN A CA 1
ATOM 4304 C C . GLN A 1 565 ? 52.996 -17.929 -34.301 1.00 28.84 565 GLN A C 1
ATOM 4306 O O . GLN A 1 565 ? 54.171 -17.541 -34.281 1.00 28.84 565 GLN A O 1
ATOM 4311 N N . PRO A 1 566 ? 52.312 -17.945 -35.485 1.00 44.06 566 PRO A N 1
ATOM 4312 C CA . PRO A 1 566 ? 50.854 -17.834 -35.737 1.00 44.06 566 PRO A CA 1
ATOM 4313 C C . PRO A 1 566 ? 50.280 -18.649 -36.949 1.00 44.06 566 PRO A C 1
ATOM 4315 O O . PRO A 1 566 ? 50.978 -19.444 -37.570 1.00 44.06 566 PRO A O 1
ATOM 4318 N N . THR A 1 567 ? 49.030 -18.335 -37.355 1.00 27.48 567 THR A N 1
ATOM 4319 C CA . THR A 1 567 ? 48.318 -18.694 -38.627 1.00 27.48 567 THR A CA 1
ATOM 4320 C C . THR A 1 567 ? 47.854 -20.162 -38.795 1.00 27.48 567 THR A C 1
ATOM 4322 O O . THR A 1 567 ? 48.411 -21.046 -38.160 1.00 27.48 567 THR A O 1
ATOM 4325 N N . ALA A 1 568 ? 46.813 -20.515 -39.578 1.00 28.14 568 ALA A N 1
ATOM 4326 C CA . ALA A 1 568 ? 45.942 -19.766 -40.515 1.00 28.14 568 ALA A CA 1
ATOM 4327 C C . ALA A 1 568 ? 44.460 -20.262 -40.486 1.00 28.14 568 ALA A C 1
ATOM 4329 O O . ALA A 1 568 ? 44.159 -21.254 -39.830 1.00 28.14 568 ALA A O 1
ATOM 4330 N N . ALA A 1 569 ? 43.546 -19.597 -41.215 1.00 33.34 569 ALA A N 1
ATOM 4331 C CA . ALA A 1 569 ? 42.128 -19.993 -41.396 1.00 33.34 569 ALA A CA 1
ATOM 4332 C C . ALA A 1 569 ? 41.912 -20.974 -42.581 1.00 33.34 569 ALA A C 1
ATOM 4334 O O . ALA A 1 569 ? 42.845 -21.169 -43.365 1.00 33.34 569 ALA A O 1
ATOM 4335 N N . PRO A 1 570 ? 40.709 -21.583 -42.746 1.00 41.34 570 PRO A N 1
ATOM 4336 C CA . PRO A 1 570 ? 39.820 -21.132 -43.844 1.00 41.34 570 PRO A CA 1
ATOM 4337 C C . PRO A 1 570 ? 38.287 -21.348 -43.651 1.00 41.34 570 PRO A C 1
ATOM 4339 O O . PRO A 1 570 ? 37.839 -22.012 -42.722 1.00 41.34 570 PRO A O 1
ATOM 4342 N N . ALA A 1 571 ? 37.497 -20.834 -44.607 1.00 30.67 571 ALA A N 1
ATOM 4343 C CA . ALA A 1 571 ? 36.078 -21.127 -44.923 1.00 30.67 571 ALA A CA 1
ATOM 4344 C C . ALA A 1 571 ? 35.798 -20.665 -46.388 1.00 30.67 571 ALA A C 1
ATOM 4346 O O . ALA A 1 571 ? 36.702 -20.032 -46.947 1.00 30.67 571 ALA A O 1
ATOM 4347 N N . PRO A 1 572 ? 34.612 -20.851 -47.028 1.00 54.34 572 PRO A N 1
ATOM 4348 C CA . PRO A 1 572 ? 33.419 -21.674 -46.727 1.00 54.34 572 PRO A CA 1
ATOM 4349 C C . PRO A 1 572 ? 33.050 -22.652 -47.895 1.00 54.34 572 PRO A C 1
ATOM 4351 O O . PRO A 1 572 ? 33.825 -22.781 -48.840 1.00 54.34 572 PRO A O 1
ATOM 4354 N N . ALA A 1 573 ? 31.865 -23.303 -47.888 1.00 27.81 573 ALA A N 1
ATOM 4355 C CA . ALA A 1 573 ? 31.322 -24.033 -49.060 1.00 27.81 573 ALA A CA 1
ATOM 4356 C C . ALA A 1 573 ? 29.776 -24.228 -49.076 1.00 27.81 573 ALA A C 1
ATOM 4358 O O . ALA A 1 573 ? 29.178 -24.515 -48.042 1.00 27.81 573 ALA A O 1
ATOM 4359 N N . THR A 1 574 ? 29.183 -24.134 -50.277 1.00 32.94 574 THR A N 1
ATOM 4360 C CA . THR A 1 574 ? 27.818 -24.500 -50.776 1.00 32.94 574 THR A CA 1
ATOM 4361 C C . THR A 1 574 ? 27.949 -24.726 -52.321 1.00 32.94 574 THR A C 1
ATOM 4363 O O . THR A 1 574 ? 29.087 -24.558 -52.781 1.00 32.94 574 THR A O 1
ATOM 4366 N N . PRO A 1 575 ? 26.937 -25.075 -53.174 1.00 54.94 575 PRO A N 1
ATOM 4367 C CA . PRO A 1 575 ? 25.466 -25.162 -53.014 1.00 54.94 575 PRO A CA 1
ATOM 4368 C C . PRO A 1 575 ? 24.804 -26.402 -53.723 1.00 54.94 575 PRO A C 1
ATOM 4370 O O . PRO A 1 575 ? 25.400 -27.475 -53.731 1.00 54.94 575 PRO A O 1
ATOM 4373 N N . ASP A 1 576 ? 23.610 -26.207 -54.325 1.00 29.80 576 ASP A N 1
ATOM 4374 C CA . ASP A 1 576 ? 22.846 -27.032 -55.304 1.00 29.80 576 ASP A CA 1
ATOM 4375 C C . ASP A 1 576 ? 22.031 -28.268 -54.839 1.00 29.80 576 ASP A C 1
ATOM 4377 O O . ASP A 1 576 ? 22.409 -28.951 -53.892 1.00 29.80 576 ASP A O 1
ATOM 4381 N N . LEU A 1 577 ? 20.938 -28.696 -55.516 1.00 31.55 577 LEU A N 1
ATOM 4382 C CA . LEU A 1 577 ? 19.794 -28.019 -56.203 1.00 31.55 577 LEU A CA 1
ATOM 4383 C C . LEU A 1 577 ? 18.806 -29.103 -56.738 1.00 31.55 577 LEU A C 1
ATOM 4385 O O . LEU A 1 577 ? 19.273 -30.078 -57.320 1.00 31.55 577 LEU A O 1
ATOM 4389 N N . ALA A 1 578 ? 17.473 -28.941 -56.614 1.00 26.72 578 ALA A N 1
ATOM 4390 C CA . ALA A 1 578 ? 16.437 -29.719 -57.345 1.00 26.72 578 ALA A CA 1
ATOM 4391 C C . ALA A 1 578 ? 15.013 -29.114 -57.186 1.00 26.72 578 ALA A C 1
ATOM 4393 O O . ALA A 1 578 ? 14.786 -28.326 -56.269 1.00 26.72 578 ALA A O 1
ATOM 4394 N N . GLU A 1 579 ? 14.055 -29.480 -58.055 1.00 29.86 579 GLU A N 1
ATOM 4395 C CA . GLU A 1 579 ? 12.770 -28.767 -58.248 1.00 29.86 579 GLU A CA 1
ATOM 4396 C C . GLU A 1 579 ? 11.469 -29.557 -57.922 1.00 29.86 579 GLU A C 1
ATOM 4398 O O . GLU A 1 579 ? 11.468 -30.767 -57.712 1.00 29.86 579 GLU A O 1
ATOM 4403 N N . GLN A 1 580 ? 10.366 -28.790 -57.886 1.00 30.47 580 GLN A N 1
ATOM 4404 C CA . GLN A 1 580 ? 8.932 -29.073 -57.625 1.00 30.47 580 GLN A CA 1
ATOM 4405 C C . GLN A 1 580 ? 8.220 -29.990 -58.682 1.00 30.47 580 GLN A C 1
ATOM 4407 O O . GLN A 1 580 ? 8.935 -30.548 -59.514 1.00 30.47 580 GLN A O 1
ATOM 4412 N N . PRO A 1 581 ? 6.854 -30.098 -58.806 1.00 53.59 581 PRO A N 1
ATOM 4413 C CA . PRO A 1 581 ? 5.699 -29.635 -57.981 1.00 53.59 581 PRO A CA 1
ATOM 4414 C C . PRO A 1 581 ? 4.514 -30.655 -57.820 1.00 53.59 581 PRO A C 1
ATOM 4416 O O . PRO A 1 581 ? 4.612 -31.805 -58.232 1.00 53.59 581 PRO A O 1
ATOM 4419 N N . LEU A 1 582 ? 3.352 -30.150 -57.338 1.00 29.22 582 LEU A N 1
ATOM 4420 C CA . LEU A 1 582 ? 1.953 -30.674 -57.417 1.00 29.22 582 LEU A CA 1
ATOM 4421 C C . LEU A 1 582 ? 1.490 -31.682 -56.326 1.00 29.22 582 LEU A C 1
ATOM 4423 O O . LEU A 1 582 ? 2.216 -32.609 -55.998 1.00 29.22 582 LEU A O 1
ATOM 4427 N N . GLY A 1 583 ? 0.267 -31.595 -55.762 1.00 26.08 583 GLY A N 1
ATOM 4428 C CA . GLY A 1 583 ? -0.755 -30.526 -55.843 1.00 26.08 583 GLY A CA 1
ATOM 4429 C C . GLY A 1 583 ? -2.144 -30.869 -55.230 1.00 26.08 583 GLY A C 1
ATOM 4430 O O . GLY A 1 583 ? -2.416 -32.027 -54.941 1.00 26.08 583 GLY A O 1
ATOM 4431 N N . ALA A 1 584 ? -3.007 -29.840 -55.129 1.00 28.39 584 ALA A N 1
ATOM 4432 C CA . ALA A 1 584 ? -4.494 -29.834 -55.099 1.00 28.39 584 ALA A CA 1
ATOM 4433 C C . ALA A 1 584 ? -5.341 -30.359 -53.890 1.00 28.39 584 ALA A C 1
ATOM 4435 O O . ALA A 1 584 ? -5.509 -31.557 -53.695 1.00 28.39 584 ALA A O 1
ATOM 4436 N N . ASP A 1 585 ? -6.032 -29.398 -53.246 1.00 27.50 585 ASP A N 1
ATOM 4437 C CA . ASP A 1 585 ? -7.495 -29.323 -52.975 1.00 27.50 585 ASP A CA 1
ATOM 4438 C C . ASP A 1 585 ? -8.277 -30.199 -51.949 1.00 27.50 585 ASP A C 1
ATOM 4440 O O . ASP A 1 585 ? -7.899 -31.293 -51.548 1.00 27.50 585 ASP A O 1
ATOM 4444 N N . ALA A 1 586 ? -9.470 -29.661 -51.613 1.00 28.02 586 ALA A N 1
ATOM 4445 C CA . ALA A 1 586 ? -10.688 -30.289 -51.051 1.00 28.02 586 ALA A CA 1
ATOM 4446 C C . ALA A 1 586 ? -10.887 -30.436 -49.512 1.00 28.02 586 ALA A C 1
ATOM 4448 O O . ALA A 1 586 ? -10.834 -31.515 -48.929 1.00 28.02 586 ALA A O 1
ATOM 4449 N N . ASN A 1 587 ? -11.326 -29.331 -48.893 1.00 25.69 587 ASN A N 1
ATOM 4450 C CA . ASN A 1 587 ? -12.301 -29.276 -47.774 1.00 25.69 587 ASN A CA 1
ATOM 4451 C C . ASN A 1 587 ? -13.745 -29.540 -48.345 1.00 25.69 587 ASN A C 1
ATOM 4453 O O . ASN A 1 587 ? -13.849 -29.566 -49.575 1.00 25.69 587 ASN A O 1
ATOM 4457 N N . PRO A 1 588 ? -14.892 -29.601 -47.607 1.00 55.12 588 PRO A N 1
ATOM 4458 C CA . PRO A 1 588 ? -15.151 -29.699 -46.157 1.00 55.12 588 PRO A CA 1
ATOM 4459 C C . PRO A 1 588 ? -16.286 -30.697 -45.735 1.00 55.12 588 PRO A C 1
ATOM 4461 O O . PRO A 1 588 ? -16.952 -31.303 -46.570 1.00 55.12 588 PRO A O 1
ATOM 4464 N N . THR A 1 589 ? -16.655 -30.699 -44.436 1.00 27.09 589 THR A N 1
ATOM 4465 C CA . THR A 1 589 ? -17.958 -31.159 -43.847 1.00 27.09 589 THR A CA 1
ATOM 4466 C C . THR A 1 589 ? -18.294 -32.676 -43.893 1.00 27.09 589 THR A C 1
ATOM 4468 O O . THR A 1 589 ? -17.681 -33.421 -44.639 1.00 27.09 589 THR A O 1
ATOM 4471 N N . ARG A 1 590 ? -19.224 -33.245 -43.091 1.00 29.33 590 ARG A N 1
ATOM 4472 C CA . ARG A 1 590 ? -20.269 -32.713 -42.170 1.00 29.33 590 ARG A CA 1
ATOM 4473 C C . ARG A 1 590 ? -20.628 -33.753 -41.071 1.00 29.33 590 ARG A C 1
ATOM 4475 O O . ARG A 1 590 ? -20.489 -34.929 -41.353 1.00 29.33 590 ARG A O 1
ATOM 4482 N N . SER A 1 591 ? -21.171 -33.312 -39.916 1.00 26.77 591 SER A N 1
ATOM 4483 C CA . SER A 1 591 ? -22.233 -33.943 -39.055 1.00 26.77 591 SER A CA 1
ATOM 4484 C C . SER A 1 591 ? -22.277 -35.487 -38.818 1.00 26.77 591 SER A C 1
ATOM 4486 O O . SER A 1 591 ? -22.188 -36.248 -39.765 1.00 26.77 591 SER A O 1
ATOM 4488 N N . GLN A 1 592 ? -22.625 -36.051 -37.644 1.00 28.56 592 GLN A N 1
ATOM 4489 C CA . GLN A 1 592 ? -23.741 -35.667 -36.754 1.00 28.56 592 GLN A CA 1
ATOM 4490 C C . GLN A 1 592 ? -23.792 -36.480 -35.420 1.00 28.56 592 GLN A C 1
ATOM 4492 O O . GLN A 1 592 ? -23.414 -37.642 -35.386 1.00 28.56 592 GLN A O 1
ATOM 4497 N N . GLN A 1 593 ? -24.330 -35.858 -34.360 1.00 28.70 593 GLN A N 1
ATOM 4498 C CA . GLN A 1 593 ? -25.215 -36.386 -33.283 1.00 28.70 593 GLN A CA 1
ATOM 4499 C C . GLN A 1 593 ? -25.059 -37.803 -32.650 1.00 28.70 593 GLN A C 1
ATOM 4501 O O . GLN A 1 593 ? -25.524 -38.805 -33.177 1.00 28.70 593 GLN A O 1
ATOM 4506 N N . SER A 1 594 ? -24.613 -37.795 -31.383 1.00 30.34 594 SER A N 1
ATOM 4507 C CA . SER A 1 594 ? -25.275 -38.346 -30.168 1.00 30.34 594 SER A CA 1
ATOM 4508 C C . SER A 1 594 ? -25.972 -39.728 -30.142 1.00 30.34 594 SER A C 1
ATOM 4510 O O . SER A 1 594 ? -27.075 -39.874 -30.667 1.00 30.34 594 SER A O 1
ATOM 4512 N N . ALA A 1 595 ? -25.478 -40.622 -29.266 1.00 26.70 595 ALA A N 1
ATOM 4513 C CA . ALA A 1 595 ? -26.302 -41.517 -28.431 1.00 26.70 595 ALA A CA 1
ATOM 4514 C C . ALA A 1 595 ? -25.561 -41.993 -27.150 1.00 26.70 595 ALA A C 1
ATOM 4516 O O . ALA A 1 595 ? -24.400 -42.387 -27.205 1.00 26.70 595 ALA A O 1
ATOM 4517 N N . GLN A 1 596 ? -26.255 -41.983 -26.006 1.00 33.00 596 GLN A N 1
ATOM 4518 C CA . GLN A 1 596 ? -26.007 -42.821 -24.806 1.00 33.00 596 GLN A CA 1
ATOM 4519 C C . GLN A 1 596 ? -26.876 -44.117 -24.929 1.00 33.00 596 GLN A C 1
ATOM 4521 O O . GLN A 1 596 ? -27.698 -44.116 -25.851 1.00 33.00 596 GLN A O 1
ATOM 4526 N N . PRO A 1 597 ? -26.802 -45.191 -24.081 1.00 43.19 597 PRO A N 1
ATOM 4527 C CA . PRO A 1 597 ? -26.424 -45.184 -22.648 1.00 43.19 597 PRO A CA 1
ATOM 4528 C C . PRO A 1 597 ? -25.756 -46.453 -22.009 1.00 43.19 597 PRO A C 1
ATOM 4530 O O . PRO A 1 597 ? -25.641 -47.516 -22.607 1.00 43.19 597 PRO A O 1
ATOM 4533 N N . THR A 1 598 ? -25.478 -46.337 -20.695 1.00 27.20 598 THR A N 1
ATOM 4534 C CA . THR A 1 598 ? -25.509 -47.372 -19.610 1.00 27.20 598 THR A CA 1
ATOM 4535 C C . THR A 1 598 ? -24.502 -48.541 -19.473 1.00 27.20 598 THR A C 1
ATOM 4537 O O . THR A 1 598 ? -24.287 -49.325 -20.385 1.00 27.20 598 THR A O 1
ATOM 4540 N N . ALA A 1 599 ? -24.147 -48.757 -18.189 1.00 27.81 599 ALA A N 1
ATOM 4541 C CA . ALA A 1 599 ? -23.798 -50.007 -17.478 1.00 27.81 599 ALA A CA 1
ATOM 4542 C C . ALA A 1 599 ? -22.338 -50.532 -17.473 1.00 27.81 599 ALA A C 1
ATOM 4544 O O . ALA A 1 599 ? -21.588 -50.408 -18.433 1.00 27.81 599 ALA A O 1
ATOM 4545 N N . ALA A 1 600 ? -21.964 -51.129 -16.329 1.00 33.69 600 ALA A N 1
ATOM 4546 C CA . ALA A 1 600 ? -20.657 -51.726 -15.994 1.00 33.69 600 ALA A CA 1
ATOM 4547 C C . ALA A 1 600 ? -20.802 -53.255 -15.745 1.00 33.69 600 ALA A C 1
ATOM 4549 O O . ALA A 1 600 ? -21.930 -53.752 -15.827 1.00 33.69 600 ALA A O 1
ATOM 4550 N N . PRO A 1 601 ? -19.724 -54.028 -15.463 1.00 43.69 601 PRO A N 1
ATOM 4551 C CA . PRO A 1 601 ? -19.174 -54.095 -14.093 1.00 43.69 601 PRO A CA 1
ATOM 4552 C C . PRO A 1 601 ? -17.638 -54.328 -14.022 1.00 43.69 601 PRO A C 1
ATOM 4554 O O . PRO A 1 601 ? -16.945 -54.274 -15.034 1.00 43.69 601 PRO A O 1
ATOM 4557 N N . ALA A 1 602 ? -17.110 -54.617 -12.823 1.00 31.28 602 ALA A N 1
ATOM 4558 C CA . ALA A 1 602 ? -15.698 -54.931 -12.557 1.00 31.28 602 ALA A CA 1
ATOM 4559 C C . ALA A 1 602 ? -15.519 -56.202 -11.685 1.00 31.28 602 ALA A C 1
ATOM 4561 O O . ALA A 1 602 ? -16.454 -56.585 -10.979 1.00 31.28 602 ALA A O 1
ATOM 4562 N N . PRO A 1 603 ? -14.322 -56.822 -11.681 1.00 40.09 603 PRO A N 1
ATOM 4563 C CA . PRO A 1 603 ? -13.827 -57.725 -10.630 1.00 40.09 603 PRO A CA 1
ATOM 4564 C C . PRO A 1 603 ? -12.601 -57.127 -9.885 1.00 40.09 603 PRO A C 1
ATOM 4566 O O . PRO A 1 603 ? -12.022 -56.158 -10.366 1.00 40.09 603 PRO A O 1
ATOM 4569 N N . ALA A 1 604 ? -12.015 -57.692 -8.821 1.00 29.41 604 ALA A N 1
ATOM 4570 C CA . ALA A 1 604 ? -12.424 -58.512 -7.659 1.00 29.41 604 ALA A CA 1
ATOM 4571 C C . ALA A 1 604 ? -11.116 -58.999 -6.963 1.00 29.41 604 ALA A C 1
ATOM 4573 O O . ALA A 1 604 ? -10.105 -59.170 -7.645 1.00 29.41 604 ALA A O 1
ATOM 4574 N N . THR A 1 605 ? -11.107 -59.233 -5.644 1.00 34.50 605 THR A N 1
ATOM 4575 C CA . THR A 1 605 ? -9.892 -59.531 -4.835 1.00 34.50 605 THR A CA 1
ATOM 4576 C C . THR A 1 605 ? -9.975 -60.837 -4.012 1.00 34.50 605 THR A C 1
ATOM 4578 O O . THR A 1 605 ? -11.056 -61.408 -3.881 1.00 34.50 605 THR A O 1
ATOM 4581 N N . PRO A 1 606 ? -8.838 -61.286 -3.437 1.00 46.00 606 PRO A N 1
ATOM 4582 C CA . PRO A 1 606 ? -8.698 -62.069 -2.187 1.00 46.00 606 PRO A CA 1
ATOM 4583 C C . PRO A 1 606 ? -7.763 -61.338 -1.167 1.00 46.00 606 PRO A C 1
ATOM 4585 O O . PRO A 1 606 ? -7.350 -60.212 -1.440 1.00 46.00 606 PRO A O 1
ATOM 4588 N N . ASP A 1 607 ? -7.221 -61.935 -0.091 1.00 31.14 607 ASP A N 1
ATOM 4589 C CA . ASP A 1 607 ? -7.790 -62.513 1.163 1.00 31.14 607 ASP A CA 1
ATOM 4590 C C . ASP A 1 607 ? -6.591 -62.787 2.147 1.00 31.14 607 ASP A C 1
ATOM 4592 O O . ASP A 1 607 ? -5.460 -62.488 1.761 1.00 31.14 607 ASP A O 1
ATOM 4596 N N . LEU A 1 608 ? -6.634 -63.301 3.396 1.00 30.95 608 LEU A N 1
ATOM 4597 C CA . LEU A 1 608 ? -7.670 -63.879 4.284 1.00 30.95 608 LEU A CA 1
ATOM 4598 C C . LEU A 1 608 ? -7.215 -63.761 5.780 1.00 30.95 608 LEU A C 1
ATOM 4600 O O . LEU A 1 608 ? -6.135 -64.250 6.099 1.00 30.95 608 LEU A O 1
ATOM 4604 N N . ALA A 1 609 ? -8.063 -63.238 6.686 1.00 29.22 609 ALA A N 1
ATOM 4605 C CA . ALA A 1 609 ? -8.169 -63.574 8.141 1.00 29.22 609 ALA A CA 1
ATOM 4606 C C . ALA A 1 609 ? -6.937 -63.392 9.107 1.00 29.22 609 ALA A C 1
ATOM 4608 O O . ALA A 1 609 ? -5.870 -62.974 8.678 1.00 29.22 609 ALA A O 1
ATOM 4609 N N . GLU A 1 610 ? -6.996 -63.552 10.452 1.00 26.44 610 GLU A N 1
ATOM 4610 C CA . GLU A 1 610 ? -7.968 -64.158 11.412 1.00 26.44 610 GLU A CA 1
ATOM 4611 C C . GLU A 1 610 ? -8.226 -63.320 12.711 1.00 26.44 610 GLU A C 1
ATOM 4613 O O . GLU A 1 610 ? -7.597 -62.290 12.947 1.00 26.44 610 GLU A O 1
ATOM 4618 N N . GLN A 1 611 ? -9.155 -63.779 13.577 1.00 30.50 611 GLN A N 1
ATOM 4619 C CA . GLN A 1 611 ? -9.409 -63.332 14.976 1.00 30.50 611 GLN A CA 1
ATOM 4620 C C . GLN A 1 611 ? -9.447 -64.552 15.939 1.00 30.50 611 GLN A C 1
ATOM 4622 O O . GLN A 1 611 ? -9.434 -65.678 15.438 1.00 30.50 611 GLN A O 1
ATOM 4627 N N . PRO A 1 612 ? -9.571 -64.394 17.287 1.00 41.25 612 PRO A N 1
ATOM 4628 C CA . PRO A 1 612 ? -10.928 -64.485 17.885 1.00 41.25 612 PRO A CA 1
ATOM 4629 C C . PRO A 1 612 ? -11.221 -63.742 19.230 1.00 41.25 612 PRO A C 1
ATOM 4631 O O . PRO A 1 612 ? -10.491 -63.855 20.206 1.00 41.25 612 PRO A O 1
ATOM 4634 N N . LEU A 1 613 ? -12.394 -63.086 19.278 1.00 26.16 613 LEU A N 1
ATOM 4635 C CA . LEU A 1 613 ? -13.455 -63.056 20.326 1.00 26.16 613 LEU A CA 1
ATOM 4636 C C . LEU A 1 613 ? -13.174 -63.206 21.854 1.00 26.16 613 LEU A C 1
ATOM 4638 O O . LEU A 1 613 ? -12.648 -64.213 22.318 1.00 26.16 613 LEU A O 1
ATOM 4642 N N . GLY A 1 614 ? -13.809 -62.326 22.657 1.00 23.11 614 GLY A N 1
ATOM 4643 C CA . GLY A 1 614 ? -14.113 -62.527 24.094 1.00 23.11 614 GLY A CA 1
ATOM 4644 C C . GLY A 1 614 ? -15.021 -61.429 24.704 1.00 23.11 614 GLY A C 1
ATOM 4645 O O . GLY A 1 614 ? -14.732 -60.249 24.548 1.00 23.11 614 GLY A O 1
ATOM 4646 N N . ALA A 1 615 ? -16.134 -61.793 25.363 1.00 26.88 615 ALA A N 1
ATOM 4647 C CA . ALA A 1 615 ? -17.165 -60.871 25.905 1.00 26.88 615 ALA A CA 1
ATOM 4648 C C . ALA A 1 615 ? -16.867 -60.411 27.370 1.00 26.88 615 ALA A C 1
ATOM 4650 O O . ALA A 1 615 ? -15.912 -60.903 27.959 1.00 26.88 615 ALA A O 1
ATOM 4651 N N . ASN A 1 616 ? -17.610 -59.524 28.065 1.00 26.94 616 ASN A N 1
ATOM 4652 C CA . ASN A 1 616 ? -18.977 -58.985 27.897 1.00 26.94 616 ASN A CA 1
ATOM 4653 C C . ASN A 1 616 ? -19.195 -57.678 28.730 1.00 26.94 616 ASN A C 1
ATOM 4655 O O . ASN A 1 616 ? -18.368 -57.384 29.587 1.00 26.94 616 ASN A O 1
ATOM 4659 N N . ALA A 1 617 ? -20.362 -57.020 28.567 1.00 25.64 617 ALA A N 1
ATOM 4660 C CA . ALA A 1 617 ? -21.057 -56.046 29.454 1.00 25.64 617 ALA A CA 1
ATOM 4661 C C . ALA A 1 617 ? -21.291 -54.596 28.938 1.00 25.64 617 ALA A C 1
ATOM 4663 O O . ALA A 1 617 ? -20.418 -53.932 28.394 1.00 25.64 617 ALA A O 1
ATOM 4664 N N . ASN A 1 618 ? -22.524 -54.126 29.171 1.00 27.75 618 ASN A N 1
ATOM 4665 C CA . ASN A 1 618 ? -23.170 -52.818 28.909 1.00 27.75 618 ASN A CA 1
ATOM 4666 C C . ASN A 1 618 ? -24.309 -52.708 29.984 1.00 27.75 618 ASN A C 1
ATOM 4668 O O . ASN A 1 618 ? -24.590 -53.758 30.579 1.00 27.75 618 ASN A O 1
ATOM 4672 N N . PRO A 1 619 ? -25.040 -51.594 30.261 1.00 40.38 619 PRO A N 1
ATOM 4673 C CA . PRO A 1 619 ? -25.097 -50.258 29.640 1.00 40.38 619 PRO A CA 1
ATOM 4674 C C . PRO A 1 619 ? -24.870 -49.108 30.675 1.00 40.38 619 PRO A C 1
ATOM 4676 O O . PRO A 1 619 ? -24.388 -49.377 31.767 1.00 40.38 619 PRO A O 1
ATOM 4679 N N . THR A 1 620 ? -25.126 -47.799 30.488 1.00 23.47 620 THR A N 1
ATOM 4680 C CA . THR A 1 620 ? -26.043 -47.018 29.618 1.00 23.47 620 THR A CA 1
ATOM 4681 C C . THR A 1 620 ? -25.620 -45.537 29.629 1.00 23.47 620 THR A C 1
ATOM 4683 O O . THR A 1 620 ? -25.375 -45.032 30.723 1.00 23.47 620 THR A O 1
ATOM 4686 N N . ARG A 1 621 ? -25.718 -44.802 28.504 1.00 24.66 621 ARG A N 1
ATOM 4687 C CA . ARG A 1 621 ? -26.447 -43.507 28.412 1.00 24.66 621 ARG A CA 1
ATOM 4688 C C . ARG A 1 621 ? -26.513 -42.937 26.982 1.00 24.66 621 ARG A C 1
ATOM 4690 O O . ARG A 1 621 ? -25.895 -43.452 26.062 1.00 24.66 621 ARG A O 1
ATOM 4697 N N . SER A 1 622 ? -27.382 -41.936 26.852 1.00 23.70 622 SER A N 1
ATOM 4698 C CA . SER A 1 622 ? -27.755 -41.097 25.703 1.00 23.70 622 SER A CA 1
ATOM 4699 C C . SER A 1 622 ? -26.726 -40.887 24.584 1.00 23.70 622 SER A C 1
ATOM 4701 O O . SER A 1 622 ? -25.567 -40.574 24.831 1.00 23.70 622 SER A O 1
ATOM 4703 N N . ARG A 1 623 ? -27.221 -40.911 23.336 1.00 30.52 623 ARG A N 1
ATOM 4704 C CA . ARG A 1 623 ? -26.561 -40.269 22.190 1.00 30.52 623 ARG A CA 1
ATOM 4705 C C . ARG A 1 623 ? -26.544 -38.754 22.404 1.00 30.52 623 ARG A C 1
ATOM 4707 O O . ARG A 1 623 ? -27.615 -38.154 22.434 1.00 30.52 623 ARG A O 1
ATOM 4714 N N . GLU A 1 624 ? -25.365 -38.153 22.437 1.00 25.03 624 GLU A N 1
ATOM 4715 C CA . GLU A 1 624 ? -25.182 -36.746 22.075 1.00 25.03 624 GLU A CA 1
ATOM 4716 C C . GLU A 1 624 ? -24.474 -36.683 20.719 1.00 25.03 624 GLU A C 1
ATOM 4718 O O . GLU A 1 624 ? -23.610 -37.505 20.407 1.00 25.03 624 GLU A O 1
ATOM 4723 N N . SER A 1 625 ? -24.896 -35.752 19.868 1.00 24.56 625 SER A N 1
ATOM 4724 C CA . SER A 1 625 ? -24.306 -35.546 18.548 1.00 24.56 625 SER A CA 1
ATOM 4725 C C . SER A 1 625 ? -23.009 -34.756 18.678 1.00 24.56 625 SER A C 1
ATOM 4727 O O . SER A 1 625 ? -23.044 -33.585 19.055 1.00 24.56 625 SER A O 1
ATOM 4729 N N . ALA A 1 626 ? -21.883 -35.372 18.316 1.00 26.73 626 ALA A N 1
ATOM 4730 C CA . ALA A 1 626 ? -20.590 -34.702 18.233 1.00 26.73 626 ALA A CA 1
ATOM 4731 C C . ALA A 1 626 ? -20.556 -33.707 17.056 1.00 26.73 626 ALA A C 1
ATOM 4733 O O . ALA A 1 626 ? -20.018 -33.995 15.989 1.00 26.73 626 ALA A O 1
ATOM 4734 N N . VAL A 1 627 ? -21.145 -32.527 17.257 1.00 26.73 627 VAL A N 1
ATOM 4735 C CA . VAL A 1 627 ? -20.850 -31.340 16.449 1.00 26.73 627 VAL A CA 1
ATOM 4736 C C . VAL A 1 627 ? -19.456 -30.868 16.858 1.00 26.73 627 VAL A C 1
ATOM 4738 O O . VAL A 1 627 ? -19.205 -30.614 18.036 1.00 26.73 627 VAL A O 1
ATOM 4741 N N . GLY A 1 628 ? -18.527 -30.818 15.903 1.00 26.59 628 GLY A N 1
ATOM 4742 C CA . GLY A 1 628 ? -17.140 -30.451 16.177 1.00 26.59 628 GLY A CA 1
ATOM 4743 C C . GLY A 1 628 ? -17.024 -29.012 16.680 1.00 26.59 628 GLY A C 1
ATOM 4744 O O . GLY A 1 628 ? -17.558 -28.094 16.061 1.00 26.59 628 GLY A O 1
ATOM 4745 N N . ARG A 1 629 ? -16.293 -28.807 17.782 1.00 29.95 629 ARG A N 1
ATOM 4746 C CA . ARG A 1 629 ? -15.879 -27.468 18.220 1.00 29.95 629 ARG A CA 1
ATOM 4747 C C . ARG A 1 629 ? -14.813 -26.932 17.262 1.00 29.95 629 ARG A C 1
ATOM 4749 O O . ARG A 1 629 ? -13.636 -27.234 17.433 1.00 29.95 629 ARG A O 1
ATOM 4756 N N . GLY A 1 630 ? -15.225 -26.135 16.281 1.00 29.06 630 GLY A N 1
ATOM 4757 C CA . GLY A 1 630 ? -14.314 -25.214 15.607 1.00 29.06 630 GLY A CA 1
ATOM 4758 C C . GLY A 1 630 ? -13.968 -24.078 16.566 1.00 29.06 630 GLY A C 1
ATOM 4759 O O . GLY A 1 630 ? -14.852 -23.316 16.949 1.00 29.06 630 GLY A O 1
ATOM 4760 N N . VAL A 1 631 ? -12.708 -23.996 16.991 1.00 33.94 631 VAL A N 1
ATOM 4761 C CA . VAL A 1 631 ? -12.183 -22.808 17.677 1.00 33.94 631 VAL A CA 1
ATOM 4762 C C . VAL A 1 631 ? -11.786 -21.812 16.591 1.00 33.94 631 VAL A C 1
ATOM 4764 O O . VAL A 1 631 ? -11.100 -22.194 15.643 1.00 33.94 631 VAL A O 1
ATOM 4767 N N . GLY A 1 632 ? -12.263 -20.571 16.703 1.00 46.50 632 GLY A N 1
ATOM 4768 C CA . GLY A 1 632 ? -11.928 -19.494 15.771 1.00 46.50 632 GLY A CA 1
ATOM 4769 C C . GLY A 1 632 ? -10.422 -19.248 15.718 1.00 46.50 632 GLY A C 1
ATOM 4770 O O . GLY A 1 632 ? -9.734 -19.423 16.724 1.00 46.50 632 GLY A O 1
ATOM 4771 N N . VAL A 1 633 ? -9.905 -18.884 14.543 1.00 56.25 633 VAL A N 1
ATOM 4772 C CA . VAL A 1 633 ? -8.459 -18.723 14.361 1.00 56.25 633 VAL A CA 1
ATOM 4773 C C . VAL A 1 633 ? -8.031 -17.295 14.649 1.00 56.25 633 VAL A C 1
ATOM 4775 O O . VAL A 1 633 ? -8.466 -16.342 13.993 1.00 56.25 633 VAL A O 1
ATOM 4778 N N . ASP A 1 634 ? -7.147 -17.208 15.635 1.00 79.50 634 ASP A N 1
ATOM 4779 C CA . ASP A 1 634 ? -6.591 -15.980 16.168 1.00 79.50 634 ASP A CA 1
ATOM 4780 C C . ASP A 1 634 ? -5.292 -15.630 15.451 1.00 79.50 634 ASP A C 1
ATOM 4782 O O . ASP A 1 634 ? -4.375 -16.443 15.338 1.00 79.50 634 ASP A O 1
ATOM 4786 N N . VAL A 1 635 ? -5.222 -14.389 14.988 1.00 92.12 635 VAL A N 1
ATOM 4787 C CA . VAL A 1 635 ? -4.019 -13.759 14.457 1.00 92.12 635 VAL A CA 1
ATOM 4788 C C . VAL A 1 635 ? -3.613 -12.675 15.443 1.00 92.12 635 VAL A C 1
ATOM 4790 O O . VAL A 1 635 ? -4.417 -11.805 15.769 1.00 92.12 635 VAL A O 1
ATOM 4793 N N . TRP A 1 636 ? -2.368 -12.720 15.904 1.00 94.50 636 TRP A N 1
ATOM 4794 C CA . TRP A 1 636 ? -1.785 -11.708 16.776 1.00 94.50 636 TRP A CA 1
ATOM 4795 C C . TRP A 1 636 ? -0.409 -11.319 16.247 1.00 94.50 636 TRP A C 1
ATOM 4797 O O . TRP A 1 636 ? 0.471 -12.171 16.126 1.00 94.50 636 TRP A O 1
ATOM 4807 N N . PHE A 1 637 ? -0.244 -10.034 15.950 1.00 95.62 637 PHE A N 1
ATOM 4808 C CA . PHE A 1 637 ? 1.018 -9.425 15.548 1.00 95.62 637 PHE A CA 1
ATOM 4809 C C . PHE A 1 637 ? 1.567 -8.602 16.723 1.00 95.62 637 PHE A C 1
ATOM 4811 O O . PHE A 1 637 ? 1.211 -7.429 16.844 1.00 95.62 637 PHE A O 1
ATOM 4818 N N . PRO A 1 638 ? 2.377 -9.180 17.634 1.00 95.31 638 PRO A N 1
ATOM 4819 C CA . PRO A 1 638 ? 2.921 -8.456 18.785 1.00 95.31 638 PRO A CA 1
ATOM 4820 C C . PRO A 1 638 ? 3.741 -7.204 18.436 1.00 95.31 638 PRO A C 1
ATOM 4822 O O . PRO A 1 638 ? 3.842 -6.320 19.284 1.00 95.31 638 PRO A O 1
ATOM 4825 N N . SER A 1 639 ? 4.317 -7.102 17.233 1.00 94.88 639 SER A N 1
ATOM 4826 C CA . SER A 1 639 ? 5.138 -5.950 16.826 1.00 94.88 639 SER A CA 1
ATOM 4827 C C . SER A 1 639 ? 4.324 -4.677 16.550 1.00 94.88 639 SER A C 1
ATOM 4829 O O . SER A 1 639 ? 4.682 -3.608 17.035 1.00 94.88 639 SER A O 1
ATOM 4831 N N . THR A 1 640 ? 3.207 -4.798 15.826 1.00 94.50 640 THR A N 1
ATOM 4832 C CA . THR A 1 640 ? 2.253 -3.708 15.505 1.00 94.50 640 THR A CA 1
ATOM 4833 C C . THR A 1 640 ? 1.049 -3.665 16.453 1.00 94.50 640 THR A C 1
ATOM 4835 O O . THR A 1 640 ? 0.208 -2.763 16.385 1.00 94.50 640 THR A O 1
ATOM 4838 N N . GLN A 1 641 ? 0.965 -4.665 17.337 1.00 96.31 641 GLN A N 1
ATOM 4839 C CA . GLN A 1 641 ? -0.132 -4.952 18.259 1.00 96.31 641 GLN A CA 1
ATOM 4840 C C . GLN A 1 641 ? -1.500 -5.069 17.568 1.00 96.31 641 GLN A C 1
ATOM 4842 O O . GLN A 1 641 ? -2.515 -4.601 18.089 1.00 96.31 641 GLN A O 1
ATOM 4847 N N . VAL A 1 642 ? -1.540 -5.701 16.392 1.00 96.12 642 VAL A N 1
ATOM 4848 C CA . VAL A 1 642 ? -2.789 -5.988 15.673 1.00 96.12 642 VAL A CA 1
ATOM 4849 C C . VAL A 1 642 ? -3.304 -7.377 16.053 1.00 96.12 642 VAL A C 1
ATOM 4851 O O . VAL A 1 642 ? -2.657 -8.393 15.788 1.00 96.12 642 VAL A O 1
ATOM 4854 N N . LEU A 1 643 ? -4.494 -7.421 16.654 1.00 96.50 643 LEU A N 1
ATOM 4855 C CA . LEU A 1 643 ? -5.267 -8.644 16.889 1.00 96.50 643 LEU A CA 1
ATOM 4856 C C . LEU A 1 643 ? -6.340 -8.782 15.801 1.00 96.50 643 LEU A C 1
ATOM 4858 O O . LEU A 1 643 ? -7.041 -7.814 15.521 1.00 96.50 643 LEU A O 1
ATOM 4862 N N . VAL A 1 644 ? -6.536 -9.986 15.254 1.00 95.75 644 VAL A N 1
ATOM 4863 C CA . VAL A 1 644 ? -7.706 -10.342 14.429 1.00 95.75 644 VAL A CA 1
ATOM 4864 C C . VAL A 1 644 ? -8.256 -11.698 14.872 1.00 95.75 644 VAL A C 1
ATOM 4866 O O . VAL A 1 644 ? -7.550 -12.705 14.819 1.00 95.75 644 VAL A O 1
ATOM 4869 N N . ARG A 1 645 ? -9.529 -11.744 15.276 1.00 93.50 645 ARG A N 1
ATOM 4870 C CA . ARG A 1 645 ? -10.254 -12.962 15.679 1.00 93.50 645 ARG A CA 1
ATOM 4871 C C . ARG A 1 645 ? -11.481 -13.167 14.795 1.00 93.50 645 ARG A C 1
ATOM 4873 O O . ARG A 1 645 ? -12.181 -12.209 14.462 1.00 93.50 645 ARG A O 1
ATOM 4880 N N . ARG A 1 646 ? -11.766 -14.418 14.424 1.00 91.06 646 ARG A N 1
ATOM 4881 C CA . ARG A 1 646 ? -12.885 -14.786 13.533 1.00 91.06 646 ARG A CA 1
ATOM 4882 C C . ARG A 1 646 ? -13.825 -15.768 14.229 1.00 91.06 646 ARG A C 1
ATOM 4884 O O . ARG A 1 646 ? -13.383 -16.809 14.707 1.00 91.06 646 ARG A O 1
ATOM 4891 N N . GLY A 1 647 ? -15.100 -15.404 14.297 1.00 87.75 647 GLY A N 1
ATOM 4892 C CA . GLY A 1 647 ? -16.177 -16.149 14.944 1.00 87.75 647 GLY A CA 1
ATOM 4893 C C . GLY A 1 647 ? -16.976 -17.016 13.969 1.00 87.75 647 GLY A C 1
ATOM 4894 O O . GLY A 1 647 ? -16.426 -17.547 13.006 1.00 87.75 647 GLY A O 1
ATOM 4895 N N . GLY A 1 648 ? -18.283 -17.165 14.212 1.00 86.88 648 GLY A N 1
ATOM 4896 C CA . GLY A 1 648 ? -19.193 -17.885 13.312 1.00 86.88 648 GLY A CA 1
ATOM 4897 C C . GLY A 1 648 ? -19.556 -17.067 12.069 1.00 86.88 648 GLY A C 1
ATOM 4898 O O . GLY A 1 648 ? -19.382 -17.514 10.935 1.00 86.88 648 GLY A O 1
ATOM 4899 N N . ARG A 1 649 ? -20.048 -15.845 12.289 1.00 90.25 649 ARG A N 1
ATOM 4900 C CA . ARG A 1 649 ? -20.296 -14.813 11.268 1.00 90.25 649 ARG A CA 1
ATOM 4901 C C . ARG A 1 649 ? -19.729 -13.447 11.637 1.00 90.25 649 ARG A C 1
ATOM 4903 O O . ARG A 1 649 ? -19.632 -12.605 10.747 1.00 90.25 649 ARG A O 1
ATOM 4910 N N . VAL A 1 650 ? -19.376 -13.215 12.900 1.00 94.00 650 VAL A N 1
ATOM 4911 C CA . VAL A 1 650 ? -18.749 -11.963 13.348 1.00 94.00 650 VAL A CA 1
ATOM 4912 C C . VAL A 1 650 ? -17.227 -12.112 13.379 1.00 94.00 650 VAL A C 1
ATOM 4914 O O . VAL A 1 650 ? -16.711 -13.144 13.804 1.00 94.00 650 VAL A O 1
ATOM 4917 N N . ALA A 1 651 ? -16.501 -11.084 12.947 1.00 95.19 651 ALA A N 1
ATOM 4918 C CA . ALA A 1 651 ? -15.057 -10.963 13.136 1.00 95.19 651 ALA A CA 1
ATOM 4919 C C . ALA A 1 651 ? -14.723 -9.653 13.861 1.00 95.19 651 ALA A C 1
ATOM 4921 O O . ALA A 1 651 ? -15.422 -8.653 13.690 1.00 95.19 651 ALA A O 1
ATOM 4922 N N . LEU A 1 652 ? -13.655 -9.680 14.657 1.00 97.06 652 LEU A N 1
ATOM 4923 C CA . LEU A 1 652 ? -13.131 -8.555 15.431 1.00 97.06 652 LEU A CA 1
ATOM 4924 C C . LEU A 1 652 ? -11.667 -8.336 15.052 1.00 97.06 652 LEU A C 1
ATOM 4926 O O . LEU A 1 652 ? -10.884 -9.285 15.093 1.00 97.06 652 LEU A O 1
ATOM 4930 N N . ALA A 1 653 ? -11.285 -7.097 14.764 1.00 97.31 653 ALA A N 1
ATOM 4931 C CA . ALA A 1 653 ? -9.891 -6.672 14.776 1.00 97.31 653 ALA A CA 1
ATOM 4932 C C . ALA A 1 653 ? -9.687 -5.511 15.756 1.00 97.31 653 ALA A C 1
ATOM 4934 O O . ALA A 1 653 ? -10.613 -4.738 16.000 1.00 97.31 653 ALA A O 1
ATOM 4935 N N . VAL A 1 654 ? -8.489 -5.407 16.332 1.00 97.62 654 VAL A N 1
ATOM 4936 C CA . VAL A 1 654 ? -8.124 -4.373 17.314 1.00 97.62 654 VAL A CA 1
ATOM 4937 C C . VAL A 1 654 ? -6.699 -3.901 17.050 1.00 97.62 654 VAL A C 1
ATOM 4939 O O . VAL A 1 654 ? -5.812 -4.736 16.855 1.00 97.62 654 VAL A O 1
ATOM 4942 N N . LYS A 1 655 ? -6.481 -2.583 17.078 1.00 96.56 655 LYS A N 1
ATOM 4943 C CA . LYS A 1 655 ? -5.172 -1.941 16.910 1.00 96.56 655 LYS A CA 1
ATOM 4944 C C . LYS A 1 655 ? -4.647 -1.435 18.257 1.00 96.56 655 LYS A C 1
ATOM 4946 O O . LYS A 1 655 ? -5.281 -0.599 18.894 1.00 96.56 655 LYS A O 1
ATOM 4951 N N . GLY A 1 656 ? -3.497 -1.937 18.701 1.00 96.62 656 GLY A N 1
ATOM 4952 C CA . GLY A 1 656 ? -2.666 -1.303 19.733 1.00 96.62 656 GLY A CA 1
ATOM 4953 C C . GLY A 1 656 ? -1.554 -0.466 19.093 1.00 96.62 656 GLY A C 1
ATOM 4954 O O . GLY A 1 656 ? -1.764 0.173 18.067 1.00 96.62 656 GLY A O 1
ATOM 4955 N N . GLY A 1 657 ? -0.343 -0.528 19.640 1.00 95.88 657 GLY A N 1
ATOM 4956 C CA . GLY A 1 657 ? 0.865 0.005 19.004 1.00 95.88 657 GLY A CA 1
ATOM 4957 C C . GLY A 1 657 ? 1.157 1.438 19.430 1.00 95.88 657 GLY A C 1
ATOM 4958 O O . GLY A 1 657 ? 0.965 1.770 20.604 1.00 95.88 657 GLY A O 1
ATOM 4959 N N . HIS A 1 658 ? 1.653 2.267 18.510 1.00 96.81 658 HIS A N 1
ATOM 4960 C CA . HIS A 1 658 ? 1.991 3.662 18.805 1.00 96.81 658 HIS A CA 1
ATOM 4961 C C . HIS A 1 658 ? 1.783 4.618 17.628 1.00 96.81 658 HIS A C 1
ATOM 4963 O O . HIS A 1 658 ? 2.040 4.275 16.473 1.00 96.81 658 HIS A O 1
ATOM 4969 N N . ASN A 1 659 ? 1.466 5.875 17.938 1.00 96.50 659 ASN A N 1
ATOM 4970 C CA . ASN A 1 659 ? 1.178 6.936 16.966 1.00 96.50 659 ASN A CA 1
ATOM 4971 C C . ASN A 1 659 ? 2.433 7.482 16.239 1.00 96.50 659 ASN A C 1
ATOM 4973 O O . ASN A 1 659 ? 2.425 8.567 15.660 1.00 96.50 659 ASN A O 1
ATOM 4977 N N . GLY A 1 660 ? 3.533 6.725 16.274 1.00 93.19 660 GLY A N 1
ATOM 4978 C CA . GLY A 1 660 ? 4.762 6.919 15.500 1.00 93.19 660 GLY A CA 1
ATOM 4979 C C . GLY A 1 660 ? 5.029 5.794 14.490 1.00 93.19 660 GLY A C 1
ATOM 4980 O O . GLY A 1 660 ? 6.176 5.605 14.092 1.00 93.19 660 GLY A O 1
ATOM 4981 N N . GLU A 1 661 ? 4.015 4.997 14.138 1.00 90.38 661 GLU A N 1
ATOM 4982 C CA . GLU A 1 661 ? 4.073 4.032 13.025 1.00 90.38 661 GLU A CA 1
ATOM 4983 C C . GLU A 1 661 ? 4.056 4.748 11.662 1.00 90.38 661 GLU A C 1
ATOM 4985 O O . GLU A 1 661 ? 3.535 5.862 11.531 1.00 90.38 661 GLU A O 1
ATOM 4990 N N . ASN A 1 662 ? 4.615 4.118 10.621 1.00 85.56 662 ASN A N 1
ATOM 4991 C CA . ASN A 1 662 ? 4.483 4.657 9.269 1.00 85.56 662 ASN A CA 1
ATOM 4992 C C . ASN A 1 662 ? 2.999 4.718 8.877 1.00 85.56 662 ASN A C 1
ATOM 4994 O O . ASN A 1 662 ? 2.223 3.817 9.184 1.00 85.56 662 ASN A O 1
ATOM 4998 N N . HIS A 1 663 ? 2.601 5.782 8.175 1.00 88.75 663 HIS A N 1
ATOM 4999 C CA . HIS A 1 663 ? 1.213 6.004 7.750 1.00 88.75 663 HIS A CA 1
ATOM 5000 C C . HIS A 1 663 ? 0.164 6.114 8.886 1.00 88.75 663 HIS A C 1
ATOM 5002 O O . HIS A 1 663 ? -1.031 6.027 8.614 1.00 88.75 663 HIS A O 1
ATOM 5008 N N . ASN A 1 664 ? 0.594 6.396 10.124 1.00 92.06 664 ASN A N 1
ATOM 5009 C CA . ASN A 1 664 ? -0.246 6.587 11.315 1.00 92.06 664 ASN A CA 1
ATOM 5010 C C . ASN A 1 664 ? -1.477 7.515 11.135 1.00 92.06 664 ASN A C 1
ATOM 5012 O O . ASN A 1 664 ? -1.412 8.534 10.429 1.00 92.06 664 ASN A O 1
ATOM 5016 N N . HIS A 1 665 ? -2.563 7.164 11.844 1.00 94.50 665 HIS A N 1
ATOM 5017 C CA . HIS A 1 665 ? -3.873 7.835 11.895 1.00 94.50 665 HIS A CA 1
ATOM 5018 C C . HIS A 1 665 ? -4.299 8.305 13.313 1.00 94.50 665 HIS A C 1
ATOM 5020 O O . HIS A 1 665 ? -5.402 8.823 13.475 1.00 94.50 665 HIS A O 1
ATOM 5026 N N . ASN A 1 666 ? -3.453 8.159 14.343 1.00 96.69 666 ASN A N 1
ATOM 5027 C CA . ASN A 1 666 ? -3.796 8.390 15.759 1.00 96.69 666 ASN A CA 1
ATOM 5028 C C . ASN A 1 666 ? -4.958 7.489 16.248 1.00 96.69 666 ASN A C 1
ATOM 5030 O O . ASN A 1 666 ? -5.899 7.950 16.899 1.00 96.69 666 ASN A O 1
ATOM 5034 N N . ASP A 1 667 ? -4.908 6.198 15.905 1.00 96.81 667 ASP A N 1
ATOM 5035 C CA . ASP A 1 667 ? -5.991 5.216 16.056 1.00 96.81 667 ASP A CA 1
ATOM 5036 C C . ASP A 1 667 ? -5.748 4.149 17.148 1.00 96.81 667 ASP A C 1
ATOM 5038 O O . ASP A 1 667 ? -6.459 3.143 17.209 1.00 96.81 667 ASP A O 1
ATOM 5042 N N . VAL A 1 668 ? -4.786 4.347 18.058 1.00 98.25 668 VAL A N 1
ATOM 5043 C CA . VAL A 1 668 ? -4.465 3.368 19.115 1.00 98.25 668 VAL A CA 1
ATOM 5044 C C . VAL A 1 668 ? -5.692 3.067 19.991 1.00 98.25 668 VAL A C 1
ATOM 5046 O O . VAL A 1 668 ? -6.313 3.954 20.575 1.00 98.25 668 VAL A O 1
ATOM 5049 N N . GLY A 1 669 ? -6.053 1.788 20.099 1.00 97.81 669 GLY A N 1
ATOM 5050 C CA . GLY A 1 669 ? -7.267 1.311 20.766 1.00 97.81 669 GLY A CA 1
ATOM 5051 C C . GLY A 1 669 ? -8.497 1.180 19.855 1.00 97.81 669 GLY A C 1
ATOM 5052 O O . GLY A 1 669 ? -9.551 0.762 20.348 1.00 97.81 669 GLY A O 1
ATOM 5053 N N . SER A 1 670 ? -8.391 1.508 18.560 1.00 97.81 670 SER A N 1
ATOM 5054 C CA . SER A 1 670 ? -9.458 1.337 17.562 1.00 97.81 670 SER A CA 1
ATOM 5055 C C . SER A 1 670 ? -9.829 -0.142 17.380 1.00 97.81 670 SER A C 1
ATOM 5057 O O . SER A 1 670 ? -8.995 -1.048 17.487 1.00 97.81 670 SER A O 1
ATOM 5059 N N . VAL A 1 671 ? -11.113 -0.385 17.112 1.00 98.06 671 VAL A N 1
ATOM 5060 C CA . VAL A 1 671 ? -11.717 -1.703 16.889 1.00 98.06 671 VAL A CA 1
ATOM 5061 C C . VAL A 1 671 ? -12.478 -1.717 15.564 1.00 98.06 671 VAL A C 1
ATOM 5063 O O . VAL A 1 671 ? -13.190 -0.770 15.245 1.00 98.06 671 VAL A O 1
ATOM 5066 N N . ILE A 1 672 ? -12.374 -2.813 14.815 1.00 98.19 672 ILE A N 1
ATOM 5067 C CA . ILE A 1 672 ? -13.147 -3.073 13.592 1.00 98.19 672 ILE A CA 1
ATOM 5068 C C . ILE A 1 672 ? -14.008 -4.310 13.845 1.00 98.19 672 ILE A C 1
ATOM 5070 O O . ILE A 1 672 ? -13.507 -5.329 14.325 1.00 98.19 672 ILE A O 1
ATOM 5074 N N . VAL A 1 673 ? -15.297 -4.245 13.505 1.00 98.19 673 VAL A N 1
ATOM 5075 C CA . VAL A 1 673 ? -16.237 -5.368 13.642 1.00 98.19 673 VAL A CA 1
ATOM 5076 C C . VAL A 1 673 ? -16.936 -5.611 12.313 1.00 98.19 673 VAL A C 1
ATOM 5078 O O . VAL A 1 673 ? -17.601 -4.720 11.780 1.00 98.19 673 VAL A O 1
ATOM 5081 N N . ALA A 1 674 ? -16.808 -6.832 11.795 1.00 97.25 674 ALA A N 1
ATOM 5082 C CA . ALA A 1 674 ? -17.380 -7.252 10.521 1.00 97.25 674 ALA A CA 1
ATOM 5083 C C . ALA A 1 674 ? -18.448 -8.340 10.701 1.00 97.25 674 ALA A C 1
ATOM 5085 O O . ALA A 1 674 ? -18.295 -9.231 11.535 1.00 97.25 674 ALA A O 1
ATOM 5086 N N . LEU A 1 675 ? -19.505 -8.294 9.884 1.00 96.00 675 LEU A N 1
ATOM 5087 C CA . LEU A 1 675 ? -20.588 -9.278 9.825 1.00 96.00 675 LEU A CA 1
ATOM 5088 C C . LEU A 1 675 ? -20.585 -9.965 8.454 1.00 96.00 675 LEU A C 1
ATOM 5090 O O . LEU A 1 675 ? -20.658 -9.311 7.419 1.00 96.00 675 LEU A O 1
ATOM 5094 N N . GLY A 1 676 ? -20.484 -11.295 8.426 1.00 92.31 676 GLY A N 1
ATOM 5095 C CA . GLY A 1 676 ? -20.357 -12.060 7.178 1.00 92.31 676 GLY A CA 1
ATOM 5096 C C . GLY A 1 676 ? -19.084 -11.740 6.380 1.00 92.31 676 GLY A C 1
ATOM 5097 O O . GLY A 1 676 ? -19.047 -11.986 5.179 1.00 92.31 676 GLY A O 1
ATOM 5098 N N . GLY A 1 677 ? -18.072 -11.164 7.036 1.00 92.88 677 GLY A N 1
ATOM 5099 C CA . GLY A 1 677 ? -16.860 -10.620 6.419 1.00 92.88 677 GLY A CA 1
ATOM 5100 C C . GLY A 1 677 ? -16.934 -9.132 6.055 1.00 92.88 677 GLY A C 1
ATOM 5101 O O . GLY A 1 677 ? -15.890 -8.519 5.877 1.00 92.88 677 GLY A O 1
ATOM 5102 N N . VAL A 1 678 ? -18.127 -8.528 6.010 1.00 96.00 678 VAL A N 1
ATOM 5103 C CA . VAL A 1 678 ? -18.325 -7.110 5.655 1.00 96.00 678 VAL A CA 1
ATOM 5104 C C . VAL A 1 678 ? -18.169 -6.221 6.898 1.00 96.00 678 VAL A C 1
ATOM 5106 O O . VAL A 1 678 ? -18.920 -6.425 7.855 1.00 96.00 678 VAL A O 1
ATOM 5109 N N . PRO A 1 679 ? -17.238 -5.247 6.932 1.00 96.81 679 PRO A N 1
ATOM 5110 C CA . PRO A 1 679 ? -17.090 -4.306 8.043 1.00 96.81 679 PRO A CA 1
ATOM 5111 C C . PRO A 1 679 ? -18.366 -3.493 8.299 1.00 96.81 679 PRO A C 1
ATOM 5113 O O . PRO A 1 679 ? -19.055 -3.083 7.365 1.00 96.81 679 PRO A O 1
ATOM 5116 N N . VAL A 1 680 ? -18.674 -3.263 9.577 1.00 98.06 680 VAL A N 1
ATOM 5117 C CA . VAL A 1 680 ? -19.851 -2.501 10.035 1.00 98.06 680 VAL A CA 1
ATOM 5118 C C . VAL A 1 680 ? -19.447 -1.444 11.056 1.00 98.06 680 VAL A C 1
ATOM 5120 O O . VAL A 1 680 ? -19.849 -0.293 10.919 1.00 98.06 680 VAL A O 1
ATOM 5123 N N . VAL A 1 681 ? -18.616 -1.822 12.033 1.00 98.50 681 VAL A N 1
ATOM 5124 C CA . VAL A 1 681 ? -17.757 -0.886 12.776 1.00 98.50 681 VAL A CA 1
ATOM 5125 C C . VAL A 1 681 ? -16.434 -0.861 12.026 1.00 98.50 681 VAL A C 1
ATOM 5127 O O . VAL A 1 681 ? -15.845 -1.926 11.822 1.00 98.50 681 VAL A O 1
ATOM 5130 N N . VAL A 1 682 ? -16.018 0.305 11.541 1.00 97.69 682 VAL A N 1
ATOM 5131 C CA . VAL A 1 682 ? -14.999 0.424 10.487 1.00 97.69 682 VAL A CA 1
ATOM 5132 C C . VAL A 1 682 ? -13.923 1.425 10.852 1.00 97.69 682 VAL A C 1
ATOM 5134 O O . VAL A 1 682 ? -14.169 2.361 11.608 1.00 97.69 682 VAL A O 1
ATOM 5137 N N . ASP A 1 683 ? -12.747 1.260 10.260 1.00 96.12 683 ASP A N 1
ATOM 5138 C CA . ASP A 1 683 ? -11.771 2.337 10.183 1.00 96.12 683 ASP A CA 1
ATOM 5139 C C . ASP A 1 683 ? -11.917 3.061 8.831 1.00 96.12 683 ASP A C 1
ATOM 5141 O O . ASP A 1 683 ? -12.029 2.357 7.820 1.00 96.12 683 ASP A O 1
ATOM 5145 N N . PRO A 1 684 ? -11.939 4.410 8.759 1.00 94.44 684 PRO A N 1
ATOM 5146 C CA . PRO A 1 684 ? -12.056 5.128 7.489 1.00 94.44 684 PRO A CA 1
ATOM 5147 C C . PRO A 1 684 ? -11.002 4.723 6.451 1.00 94.44 684 PRO A C 1
ATOM 5149 O O . PRO A 1 684 ? -11.338 4.615 5.268 1.00 94.44 684 PRO A O 1
ATOM 5152 N N . GLY A 1 685 ? -9.762 4.462 6.881 1.00 91.94 685 GLY A N 1
ATOM 5153 C CA . GLY A 1 685 ? -8.640 4.177 5.991 1.00 91.94 685 GLY A CA 1
ATOM 5154 C C . GLY A 1 685 ? -8.172 5.381 5.159 1.00 91.94 685 GLY A C 1
ATOM 5155 O O . GLY A 1 685 ? -8.428 6.546 5.470 1.00 91.94 685 GLY A O 1
ATOM 5156 N N . ARG A 1 686 ? -7.428 5.079 4.090 1.00 90.06 686 ARG A N 1
ATOM 5157 C CA . ARG A 1 686 ? -6.650 6.047 3.298 1.00 90.06 686 ARG A CA 1
ATOM 5158 C C . ARG A 1 686 ? -7.505 6.974 2.398 1.00 90.06 686 ARG A C 1
ATOM 5160 O O . ARG A 1 686 ? -8.077 6.472 1.427 1.00 90.06 686 ARG A O 1
ATOM 5167 N N . PRO A 1 687 ? -7.489 8.311 2.590 1.00 91.19 687 PRO A N 1
ATOM 5168 C CA . PRO A 1 687 ? -8.078 9.273 1.651 1.00 91.19 687 PRO A CA 1
ATOM 5169 C C . PRO A 1 687 ? -7.167 9.551 0.437 1.00 91.19 687 PRO A C 1
ATOM 5171 O O . PRO A 1 687 ? -6.033 9.067 0.343 1.00 91.19 687 PRO A O 1
ATOM 5174 N N . THR A 1 688 ? -7.631 10.404 -0.475 1.00 89.31 688 THR A N 1
ATOM 5175 C CA . THR A 1 688 ? -6.800 11.047 -1.505 1.00 89.31 688 THR A CA 1
ATOM 5176 C C . THR A 1 688 ? -5.678 11.865 -0.851 1.00 89.31 688 THR A C 1
ATOM 5178 O O . THR A 1 688 ? -5.879 12.542 0.157 1.00 89.31 688 THR A O 1
ATOM 5181 N N . TYR A 1 689 ? -4.468 11.804 -1.413 1.00 88.56 689 TYR A N 1
ATOM 5182 C CA . TYR A 1 689 ? -3.283 12.452 -0.845 1.00 88.56 689 TYR A CA 1
ATOM 5183 C C . TYR A 1 689 ? -3.075 13.864 -1.406 1.00 88.56 689 TYR A C 1
ATOM 5185 O O . TYR A 1 689 ? -2.760 14.028 -2.584 1.00 88.56 689 TYR A O 1
ATOM 5193 N N . THR A 1 690 ? -3.140 14.877 -0.544 1.00 85.81 690 THR A N 1
ATOM 5194 C CA . THR A 1 690 ? -2.785 16.268 -0.874 1.00 85.81 690 THR A CA 1
ATOM 5195 C C . THR A 1 690 ? -1.430 16.639 -0.263 1.00 85.81 690 THR A C 1
ATOM 5197 O O . THR A 1 690 ? -0.794 15.838 0.423 1.00 85.81 690 THR A O 1
ATOM 5200 N N . ARG A 1 691 ? -0.959 17.872 -0.478 1.00 84.88 691 ARG A N 1
ATOM 5201 C CA . ARG A 1 691 ? 0.242 18.406 0.195 1.00 84.88 691 ARG A CA 1
ATOM 5202 C C . ARG A 1 691 ? 0.136 18.367 1.729 1.00 84.88 691 ARG A C 1
ATOM 5204 O O . ARG A 1 691 ? 1.144 18.152 2.394 1.00 84.88 691 ARG A O 1
ATOM 5211 N N . GLU A 1 692 ? -1.058 18.549 2.292 1.00 86.81 692 GLU A N 1
ATOM 5212 C CA . GLU A 1 692 ? -1.328 18.490 3.738 1.00 86.81 692 GLU A CA 1
ATOM 5213 C C . GLU A 1 692 ? -0.965 17.121 4.333 1.00 86.81 692 GLU A C 1
ATOM 5215 O O . GLU A 1 692 ? -0.433 17.062 5.437 1.00 86.81 692 GLU A O 1
ATOM 5220 N N . THR A 1 693 ? -1.164 16.028 3.586 1.00 87.88 693 THR A N 1
ATOM 5221 C CA . THR A 1 693 ? -0.859 14.652 4.022 1.00 87.88 693 THR A CA 1
ATOM 5222 C C . THR A 1 693 ? 0.615 14.437 4.392 1.00 87.88 693 THR A C 1
ATOM 5224 O O . THR A 1 693 ? 0.919 13.559 5.203 1.00 87.88 693 THR A O 1
ATOM 5227 N N . PHE A 1 694 ? 1.512 15.237 3.802 1.00 85.19 694 PHE A N 1
ATOM 5228 C CA . PHE A 1 694 ? 2.970 15.176 3.963 1.00 85.19 694 PHE A CA 1
ATOM 5229 C C . PHE A 1 694 ? 3.537 16.361 4.768 1.00 85.19 694 PHE A C 1
ATOM 5231 O O . PHE A 1 694 ? 4.755 16.510 4.869 1.00 85.19 694 PHE A O 1
ATOM 5238 N N . GLY A 1 695 ? 2.674 17.236 5.295 1.00 84.06 695 GLY A N 1
ATOM 5239 C CA . GLY A 1 695 ? 3.052 18.409 6.081 1.00 84.06 695 GLY A CA 1
ATOM 5240 C C . GLY A 1 695 ? 2.780 18.241 7.577 1.00 84.06 695 GLY A C 1
ATOM 5241 O O . GLY A 1 695 ? 2.156 17.275 8.009 1.00 84.06 695 GLY A O 1
ATOM 5242 N N . ALA A 1 696 ? 3.192 19.235 8.369 1.00 86.00 696 ALA A N 1
ATOM 5243 C CA . ALA A 1 696 ? 2.863 19.305 9.798 1.00 86.00 696 ALA A CA 1
ATOM 5244 C C . ALA A 1 696 ? 1.339 19.330 10.052 1.00 86.00 696 ALA A C 1
ATOM 5246 O O . ALA A 1 696 ? 0.869 18.862 11.083 1.00 86.00 696 ALA A O 1
ATOM 5247 N N . ASP A 1 697 ? 0.559 19.809 9.080 1.00 87.81 697 ASP A N 1
ATOM 5248 C CA . ASP A 1 697 ? -0.902 19.843 9.131 1.00 87.81 697 ASP A CA 1
ATOM 5249 C C . ASP A 1 697 ? -1.578 18.479 8.854 1.00 87.81 697 ASP A C 1
ATOM 5251 O O . ASP A 1 697 ? -2.806 18.443 8.754 1.00 87.81 697 ASP A O 1
ATOM 5255 N N . ARG A 1 698 ? -0.843 17.350 8.750 1.00 92.19 698 ARG A N 1
ATOM 5256 C CA . ARG A 1 698 ? -1.419 15.998 8.526 1.00 92.19 698 ARG A CA 1
ATOM 5257 C C . ARG A 1 698 ? -2.578 15.711 9.481 1.00 92.19 698 ARG A C 1
ATOM 5259 O O . ARG A 1 698 ? -3.648 15.303 9.042 1.00 92.19 698 ARG A O 1
ATOM 5266 N N . TYR A 1 699 ? -2.395 16.006 10.766 1.00 92.94 699 TYR A N 1
ATOM 5267 C CA . TYR A 1 699 ? -3.381 15.767 11.827 1.00 92.94 699 TYR A CA 1
ATOM 5268 C C . TYR A 1 699 ? -4.514 16.816 11.880 1.00 92.94 699 TYR A C 1
ATOM 5270 O O . TYR A 1 699 ? -5.356 16.796 12.775 1.00 92.94 699 TYR A O 1
ATOM 5278 N N . SER A 1 700 ? -4.597 17.716 10.891 1.00 91.31 700 SER A N 1
ATOM 5279 C CA . SER A 1 700 ? -5.824 18.471 10.593 1.00 91.31 700 SER A CA 1
ATOM 5280 C C . SER A 1 700 ? -6.803 17.676 9.716 1.00 91.31 700 SER A C 1
ATOM 5282 O O . SER A 1 700 ? -8.014 17.911 9.790 1.00 91.31 700 SER A O 1
ATOM 5284 N N . ILE A 1 701 ? -6.304 16.710 8.930 1.00 93.62 701 ILE A N 1
ATOM 5285 C CA . ILE A 1 701 ? -7.106 15.825 8.079 1.00 93.62 701 ILE A CA 1
ATOM 5286 C C . ILE A 1 701 ? -7.918 14.890 8.976 1.00 93.62 701 ILE A C 1
ATOM 5288 O O . ILE A 1 701 ? -7.401 14.268 9.899 1.00 93.62 701 ILE A O 1
ATOM 5292 N N . TRP A 1 702 ? -9.217 14.789 8.708 1.00 94.88 702 TRP A N 1
ATOM 5293 C CA . TRP A 1 702 ? -10.153 14.123 9.611 1.00 94.88 702 TRP A CA 1
ATOM 5294 C C . TRP A 1 702 ? -9.939 12.607 9.741 1.00 94.88 702 TRP A C 1
ATOM 5296 O O . TRP A 1 702 ? -10.180 12.085 10.817 1.00 94.88 702 TRP A O 1
ATOM 5306 N N . THR A 1 703 ? -9.454 11.918 8.703 1.00 94.06 703 THR A N 1
ATOM 5307 C CA . THR A 1 703 ? -9.098 10.480 8.739 1.00 94.06 703 THR A CA 1
ATOM 5308 C C . THR A 1 703 ? -7.751 10.200 9.413 1.00 94.06 703 THR A C 1
ATOM 5310 O O . THR A 1 703 ? -7.239 9.097 9.302 1.00 94.06 703 THR A O 1
ATOM 5313 N N . MET A 1 704 ? -7.116 11.217 9.998 1.00 95.69 704 MET A N 1
ATOM 5314 C CA . MET A 1 704 ? -5.837 11.104 10.704 1.00 95.69 704 MET A CA 1
ATOM 5315 C C . MET A 1 704 ? -6.008 11.483 12.183 1.00 95.69 704 MET A C 1
ATOM 5317 O O . MET A 1 704 ? -5.043 11.826 12.853 1.00 95.69 704 MET A O 1
ATOM 5321 N N . ARG A 1 705 ? -7.245 11.553 12.683 1.00 96.19 705 ARG A N 1
ATOM 5322 C CA . ARG A 1 705 ? -7.582 12.131 13.988 1.00 96.19 705 ARG A CA 1
ATOM 5323 C C . ARG A 1 705 ? -8.398 11.149 14.792 1.00 96.19 705 ARG A C 1
ATOM 5325 O O . ARG A 1 705 ? -9.479 10.777 14.346 1.00 96.19 705 ARG A O 1
ATOM 5332 N N . SER A 1 706 ? -7.959 10.830 16.011 1.00 97.25 706 SER A N 1
ATOM 5333 C CA . SER A 1 706 ? -8.587 9.815 16.873 1.00 97.25 706 SER A CA 1
ATOM 5334 C C . SER A 1 706 ? -10.108 9.978 17.031 1.00 97.25 706 SER A C 1
ATOM 5336 O O . SER A 1 706 ? -10.821 8.979 17.123 1.00 97.25 706 SER A O 1
ATOM 5338 N N . SER A 1 707 ? -10.632 11.212 16.963 1.00 96.19 707 SER A N 1
ATOM 5339 C CA . SER A 1 707 ? -12.075 11.508 16.957 1.00 96.19 707 SER A CA 1
ATOM 5340 C C . SER A 1 707 ? -12.856 11.011 15.726 1.00 96.19 707 SER A C 1
ATOM 5342 O O . SER A 1 707 ? -14.074 11.165 15.691 1.00 96.19 707 SER A O 1
ATOM 5344 N N . TRP A 1 708 ? -12.215 10.421 14.717 1.00 97.00 708 TRP A N 1
ATOM 5345 C CA . TRP A 1 708 ? -12.842 9.717 13.587 1.00 97.00 708 TRP A CA 1
ATOM 5346 C C . TRP A 1 708 ? -12.312 8.286 13.400 1.00 97.00 708 TRP A C 1
ATOM 5348 O O . TRP A 1 708 ? -12.554 7.670 12.366 1.00 97.00 708 TRP A O 1
ATOM 5358 N N . HIS A 1 709 ? -11.692 7.728 14.439 1.00 97.69 709 HIS A N 1
ATOM 5359 C CA . HIS A 1 709 ? -11.465 6.290 14.591 1.00 97.69 709 HIS A CA 1
ATOM 5360 C C . HIS A 1 709 ? -12.292 5.786 15.780 1.00 97.69 709 HIS A C 1
ATOM 5362 O O . HIS A 1 709 ? -12.960 6.560 16.472 1.00 97.69 709 HIS A O 1
ATOM 5368 N N . ASN A 1 710 ? -12.279 4.481 16.037 1.00 98.31 710 ASN A N 1
ATOM 5369 C CA . ASN A 1 710 ? -13.121 3.865 17.064 1.00 98.31 710 ASN A CA 1
ATOM 5370 C C . ASN A 1 710 ? -12.500 4.008 18.463 1.00 98.31 710 ASN A C 1
ATOM 5372 O O . ASN A 1 710 ? -12.334 3.014 19.162 1.00 98.31 710 ASN A O 1
ATOM 5376 N N . THR A 1 711 ? -12.089 5.217 18.853 1.00 98.19 711 THR A N 1
ATOM 5377 C CA . THR A 1 711 ? -11.351 5.529 20.093 1.00 98.19 711 THR A CA 1
ATOM 5378 C C . THR A 1 711 ? -12.153 6.491 20.987 1.00 98.19 711 THR A C 1
ATOM 5380 O O . THR A 1 711 ? -13.155 7.052 20.535 1.00 98.19 711 THR A O 1
ATOM 5383 N N . PRO A 1 712 ? -11.787 6.704 22.263 1.00 98.12 712 PRO A N 1
ATOM 5384 C CA . PRO A 1 712 ? -12.394 7.772 23.052 1.00 98.12 712 PRO A CA 1
ATOM 5385 C C . PRO A 1 712 ? -11.833 9.171 22.722 1.00 98.12 712 PRO A C 1
ATOM 5387 O O . PRO A 1 712 ? -10.696 9.327 22.281 1.00 98.12 712 PRO A O 1
ATOM 5390 N N . THR A 1 713 ? -12.615 10.205 23.026 1.00 98.25 713 THR A N 1
ATOM 5391 C CA . THR A 1 713 ? -12.106 11.535 23.405 1.00 98.25 713 THR A CA 1
ATOM 5392 C C . THR A 1 713 ? -12.135 11.590 24.930 1.00 98.25 713 THR A C 1
ATOM 5394 O O . THR A 1 713 ? -13.193 11.350 25.513 1.00 98.25 713 THR A O 1
ATOM 5397 N N . ILE A 1 714 ? -11.018 11.905 25.592 1.00 97.75 714 ILE A N 1
ATOM 5398 C CA . ILE A 1 714 ? -10.898 11.824 27.061 1.00 97.75 714 ILE A CA 1
ATOM 5399 C C . ILE A 1 714 ? -10.698 13.228 27.638 1.00 97.75 714 ILE A C 1
ATOM 5401 O O . ILE A 1 714 ? -9.716 13.889 27.320 1.00 97.75 714 ILE A O 1
ATOM 5405 N N . LEU A 1 715 ? -11.619 13.710 28.482 1.00 96.56 715 LEU A N 1
ATOM 5406 C CA . LEU A 1 715 ? -11.588 15.072 29.055 1.00 96.56 715 LEU A CA 1
ATOM 5407 C C . LEU A 1 715 ? -11.488 16.213 28.008 1.00 96.56 715 LEU A C 1
ATOM 5409 O O . LEU A 1 715 ? -11.049 17.317 28.327 1.00 96.56 715 LEU A O 1
ATOM 5413 N N . GLY A 1 716 ? -11.917 15.965 26.768 1.00 96.19 716 GLY A N 1
ATOM 5414 C CA . GLY A 1 716 ? -11.788 16.872 25.623 1.00 96.19 716 GLY A CA 1
ATOM 5415 C C . GLY A 1 716 ? -10.484 16.732 24.826 1.00 96.19 716 GLY A C 1
ATOM 5416 O O . GLY A 1 716 ? -10.242 17.554 23.945 1.00 96.19 716 GLY A O 1
ATOM 5417 N N . LEU A 1 717 ? -9.656 15.726 25.123 1.00 96.88 717 LEU A N 1
ATOM 5418 C CA . LEU A 1 717 ? -8.409 15.420 24.419 1.00 96.88 717 LEU A CA 1
ATOM 5419 C C . LEU A 1 717 ? -8.615 14.331 23.354 1.00 96.88 717 LEU A C 1
ATOM 5421 O O . LEU A 1 717 ? -9.218 13.289 23.624 1.00 96.88 717 LEU A O 1
ATOM 5425 N N . GLU A 1 718 ? -8.049 14.565 22.173 1.00 97.94 718 GLU A N 1
ATOM 5426 C CA . GLU A 1 718 ? -7.737 13.538 21.170 1.00 97.94 718 GLU A CA 1
ATOM 5427 C C . GLU A 1 718 ? -6.316 12.993 21.408 1.00 97.94 718 GLU A C 1
ATOM 5429 O O . GLU A 1 718 ? -5.566 13.533 22.226 1.00 97.94 718 GLU A O 1
ATOM 5434 N N . GLN A 1 719 ? -5.943 11.918 20.711 1.00 98.38 719 GLN A N 1
ATOM 5435 C CA . GLN A 1 719 ? -4.593 11.356 20.807 1.00 98.38 719 GLN A CA 1
ATOM 5436 C C . GLN A 1 719 ? -3.535 12.246 20.146 1.00 98.38 719 GLN A C 1
ATOM 5438 O O . GLN A 1 719 ? -3.818 12.969 19.187 1.00 98.38 719 GLN A O 1
ATOM 5443 N N . LEU A 1 720 ? -2.306 12.138 20.647 1.00 97.50 720 LEU A N 1
ATOM 5444 C CA . LEU A 1 720 ? -1.130 12.858 20.158 1.00 97.50 720 LEU A CA 1
ATOM 5445 C C . LEU A 1 720 ? -0.299 11.974 19.219 1.00 97.50 720 LEU A C 1
ATOM 5447 O O . LEU A 1 720 ? -0.289 10.751 19.362 1.00 97.50 720 LEU A O 1
ATOM 5451 N N . ASP A 1 721 ? 0.386 12.592 18.257 1.00 95.44 721 ASP A N 1
ATOM 5452 C CA . ASP A 1 721 ? 1.259 11.919 17.296 1.00 95.44 721 ASP A CA 1
ATOM 5453 C C . ASP A 1 721 ? 2.704 11.800 17.800 1.00 95.44 721 ASP A C 1
ATOM 5455 O O . ASP A 1 721 ? 3.235 12.708 18.437 1.00 95.44 721 ASP A O 1
ATOM 5459 N N . GLY A 1 722 ? 3.340 10.655 17.542 1.00 95.00 722 GLY A N 1
ATOM 5460 C CA . GLY A 1 722 ? 4.662 10.321 18.079 1.00 95.00 722 GLY A CA 1
ATOM 5461 C C . GLY A 1 722 ? 4.752 8.899 18.633 1.00 95.00 722 GLY A C 1
ATOM 5462 O O . GLY A 1 722 ? 3.753 8.237 18.916 1.00 95.00 722 GLY A O 1
ATOM 5463 N N . ARG A 1 723 ? 5.982 8.403 18.784 1.00 95.12 723 ARG A N 1
ATOM 5464 C CA . ARG A 1 723 ? 6.273 7.018 19.195 1.00 95.12 723 ARG A CA 1
ATOM 5465 C C . ARG A 1 723 ? 6.061 6.783 20.695 1.00 95.12 723 ARG A C 1
ATOM 5467 O O . ARG A 1 723 ? 5.811 5.660 21.122 1.00 95.12 723 ARG A O 1
ATOM 5474 N N . GLU A 1 724 ? 6.178 7.843 21.481 1.00 96.50 724 GLU A N 1
ATOM 5475 C CA . GLU A 1 724 ? 5.901 7.899 22.914 1.00 96.50 724 GLU A CA 1
ATOM 5476 C C . GLU A 1 724 ? 4.402 7.777 23.245 1.00 96.50 724 GLU A C 1
ATOM 5478 O O . GLU A 1 724 ? 4.049 7.340 24.343 1.00 96.50 724 GLU A O 1
ATOM 5483 N N . TYR A 1 725 ? 3.525 8.110 22.294 1.00 98.06 725 TYR A N 1
ATOM 5484 C CA . TYR A 1 725 ? 2.074 8.032 22.433 1.00 98.06 725 TYR A CA 1
ATOM 5485 C C . TYR A 1 725 ? 1.598 6.651 21.974 1.00 98.06 725 TYR A C 1
ATOM 5487 O O . TYR A 1 725 ? 1.369 6.391 20.792 1.00 98.06 725 TYR A O 1
ATOM 5495 N N . ALA A 1 726 ? 1.526 5.734 22.936 1.00 98.25 726 ALA A N 1
ATOM 5496 C CA . ALA A 1 726 ? 1.392 4.300 22.702 1.00 98.25 726 ALA A CA 1
ATOM 5497 C C . ALA A 1 726 ? 0.340 3.648 23.607 1.00 98.25 726 ALA A C 1
ATOM 5499 O O . ALA A 1 726 ? -0.001 4.179 24.665 1.00 98.25 726 ALA A O 1
ATOM 5500 N N . ALA A 1 727 ? -0.112 2.449 23.232 1.00 98.00 727 ALA A N 1
ATOM 5501 C CA . ALA A 1 727 ? -0.817 1.569 24.157 1.00 98.00 727 ALA A CA 1
ATOM 5502 C C . ALA A 1 727 ? 0.160 1.023 25.208 1.00 98.00 727 ALA A C 1
ATOM 5504 O O . ALA A 1 727 ? 1.193 0.433 24.877 1.00 98.00 727 ALA A O 1
ATOM 5505 N N . ALA A 1 728 ? -0.194 1.180 26.480 1.00 97.81 728 ALA A N 1
ATOM 5506 C CA . ALA A 1 728 ? 0.531 0.613 27.608 1.00 97.81 728 ALA A CA 1
ATOM 5507 C C . ALA A 1 728 ? -0.142 -0.678 28.112 1.00 97.81 728 ALA A C 1
ATOM 5509 O O . ALA A 1 728 ? -1.297 -0.970 27.802 1.00 97.81 728 ALA A O 1
ATOM 5510 N N . ASP A 1 729 ? 0.596 -1.455 28.913 1.00 97.44 729 ASP A N 1
ATOM 5511 C CA . ASP A 1 729 ? 0.086 -2.593 29.697 1.00 97.44 729 ASP A CA 1
ATOM 5512 C C . ASP A 1 729 ? -0.827 -3.570 28.915 1.00 97.44 729 ASP A C 1
ATOM 5514 O O . ASP A 1 729 ? -1.923 -3.955 29.347 1.00 97.44 729 ASP A O 1
ATOM 5518 N N . VAL A 1 730 ? -0.339 -3.917 27.722 1.00 97.88 730 VAL A N 1
ATOM 5519 C CA . VAL A 1 730 ? -1.006 -4.690 26.671 1.00 97.88 730 VAL A CA 1
ATOM 5520 C C . VAL A 1 730 ? -1.065 -6.167 27.050 1.00 97.88 730 VAL A C 1
ATOM 5522 O O . VAL A 1 730 ? -0.031 -6.804 27.258 1.00 97.88 730 VAL A O 1
ATOM 5525 N N . ARG A 1 731 ? -2.269 -6.745 27.107 1.00 96.25 731 ARG A N 1
ATOM 5526 C CA . ARG A 1 731 ? -2.477 -8.172 27.414 1.00 96.25 731 ARG A CA 1
ATOM 5527 C C . ARG A 1 731 ? -3.408 -8.820 26.402 1.00 96.25 731 ARG A C 1
ATOM 5529 O O . ARG A 1 731 ? -4.532 -8.365 26.243 1.00 96.25 731 ARG A O 1
ATOM 5536 N N . VAL A 1 732 ? -2.976 -9.917 25.785 1.00 94.56 732 VAL A N 1
ATOM 5537 C CA . VAL A 1 732 ? -3.821 -10.772 24.932 1.00 94.56 732 VAL A CA 1
ATOM 5538 C C . VAL A 1 732 ? -4.175 -12.040 25.706 1.00 94.56 732 VAL A C 1
ATOM 5540 O O . VAL A 1 732 ? -3.295 -12.690 26.269 1.00 94.56 732 VAL A O 1
ATOM 5543 N N . GLY A 1 733 ? -5.463 -12.373 25.769 1.00 85.81 733 GLY A N 1
ATOM 5544 C CA . GLY A 1 733 ? -5.996 -13.448 26.609 1.00 85.81 733 GLY A CA 1
ATOM 5545 C C . GLY A 1 733 ? -7.523 -13.506 26.559 1.00 85.81 733 GLY A C 1
ATOM 5546 O O . GLY A 1 733 ? -8.152 -12.606 26.011 1.00 85.81 733 GLY A O 1
ATOM 5547 N N . ASP A 1 734 ? -8.115 -14.585 27.078 1.00 74.88 734 ASP A N 1
ATOM 5548 C CA . ASP A 1 734 ? -9.572 -14.792 27.209 1.00 74.88 734 ASP A CA 1
ATOM 5549 C C . ASP A 1 734 ? -10.411 -14.447 25.957 1.00 74.88 734 ASP A C 1
ATOM 5551 O O . ASP A 1 734 ? -11.557 -14.013 26.031 1.00 74.88 734 ASP A O 1
ATOM 5555 N N . GLY A 1 735 ? -9.836 -14.672 24.771 1.00 80.94 735 GLY A N 1
ATOM 5556 C CA . GLY A 1 735 ? -10.487 -14.401 23.491 1.00 80.94 735 GLY A CA 1
ATOM 5557 C C . GLY A 1 735 ? -10.516 -12.924 23.077 1.00 80.94 735 GLY A C 1
ATOM 5558 O O . GLY A 1 735 ? -11.370 -12.528 22.274 1.00 80.94 735 GLY A O 1
ATOM 5559 N N . GLY A 1 736 ? -9.597 -12.111 23.594 1.00 92.12 736 GLY A N 1
ATOM 5560 C CA . GLY A 1 736 ? -9.500 -10.685 23.309 1.00 92.12 736 GLY A CA 1
ATOM 5561 C C . GLY A 1 736 ? -8.147 -10.061 23.653 1.00 92.12 736 GLY A C 1
ATOM 5562 O O . GLY A 1 736 ? -7.130 -10.744 23.793 1.00 92.12 736 GLY A O 1
ATOM 5563 N N . ILE A 1 737 ? -8.158 -8.736 23.777 1.00 96.81 737 ILE A N 1
ATOM 5564 C CA . ILE A 1 737 ? -7.020 -7.892 24.147 1.00 96.81 737 ILE A CA 1
ATOM 5565 C C . ILE A 1 737 ? -7.456 -6.815 25.144 1.00 96.81 737 ILE A C 1
ATOM 5567 O O . ILE A 1 737 ? -8.560 -6.282 25.041 1.00 96.81 737 ILE A O 1
ATOM 5571 N N . SER A 1 738 ? -6.584 -6.486 26.095 1.00 98.12 738 SER A N 1
ATOM 5572 C CA . SER A 1 738 ? -6.710 -5.355 27.015 1.00 98.12 738 SER A CA 1
ATOM 5573 C C . SER A 1 738 ? -5.546 -4.385 26.815 1.00 98.12 738 SER A C 1
ATOM 5575 O O . SER A 1 738 ? -4.404 -4.822 26.667 1.00 98.12 738 SER A O 1
ATOM 5577 N N . LEU A 1 739 ? -5.843 -3.086 26.805 1.00 98.31 739 LEU A N 1
ATOM 5578 C CA . LEU A 1 739 ? -4.942 -1.974 26.495 1.00 98.31 739 LEU A CA 1
ATOM 5579 C C . LEU A 1 739 ? -5.152 -0.853 27.521 1.00 98.31 739 LEU A C 1
ATOM 5581 O O . LEU A 1 739 ? -6.294 -0.488 27.794 1.00 98.31 739 LEU A O 1
ATOM 5585 N N . GLU A 1 740 ? -4.079 -0.276 28.059 1.00 98.50 740 GLU A N 1
ATOM 5586 C CA . GLU A 1 740 ? -4.124 1.031 28.728 1.00 98.50 740 GLU A CA 1
ATOM 5587 C C . GLU A 1 740 ? -3.884 2.127 27.685 1.00 98.50 740 GLU A C 1
ATOM 5589 O O . GLU A 1 740 ? -2.865 2.111 26.992 1.00 98.50 740 GLU A O 1
ATOM 5594 N N . LEU A 1 741 ? -4.828 3.058 27.551 1.00 98.62 741 LEU A N 1
ATOM 5595 C CA . LEU A 1 741 ? -4.830 4.059 26.486 1.00 98.62 741 LEU A CA 1
ATOM 5596 C C . LEU A 1 741 ? -4.338 5.438 26.942 1.00 98.62 741 LEU A C 1
ATOM 5598 O O . LEU A 1 741 ? -3.972 6.229 26.078 1.00 98.62 741 LEU A O 1
ATOM 5602 N N . SER A 1 742 ? -4.281 5.752 28.245 1.00 97.56 742 SER A N 1
ATOM 5603 C CA . SER A 1 742 ? -3.978 7.120 28.726 1.00 97.56 742 SER A CA 1
ATOM 5604 C C . SER A 1 742 ? -2.645 7.690 28.208 1.00 97.56 742 SER A C 1
ATOM 5606 O O . SER A 1 742 ? -2.529 8.892 27.951 1.00 97.56 742 SER A O 1
ATOM 5608 N N . HIS A 1 743 ? -1.671 6.813 27.954 1.00 97.94 743 HIS A N 1
ATOM 5609 C CA . HIS A 1 743 ? -0.384 7.144 27.346 1.00 97.94 743 HIS A CA 1
ATOM 5610 C C . HIS A 1 743 ? -0.508 7.720 25.921 1.00 97.94 743 HIS A C 1
ATOM 5612 O O . HIS A 1 743 ? 0.206 8.668 25.604 1.00 97.94 743 HIS A O 1
ATOM 5618 N N . ALA A 1 744 ? -1.446 7.249 25.090 1.00 98.31 744 ALA A N 1
ATOM 5619 C CA . ALA A 1 744 ? -1.668 7.767 23.731 1.00 98.31 744 ALA A CA 1
ATOM 5620 C C . ALA A 1 744 ? -2.262 9.196 23.696 1.00 98.31 744 ALA A C 1
ATOM 5622 O O . ALA A 1 744 ? -2.175 9.892 22.686 1.00 98.31 744 ALA A O 1
ATOM 5623 N N . TYR A 1 745 ? -2.822 9.661 24.818 1.00 97.75 745 TYR A N 1
ATOM 5624 C CA . TYR A 1 745 ? -3.348 11.021 25.007 1.00 97.75 745 TYR A CA 1
ATOM 5625 C C . TYR A 1 745 ? -2.373 11.916 25.798 1.00 97.75 745 TYR A C 1
ATOM 5627 O O . TYR A 1 745 ? -2.701 13.057 26.123 1.00 97.75 745 TYR A O 1
ATOM 5635 N N . GLY A 1 746 ? -1.188 11.403 26.162 1.00 96.38 746 GLY A N 1
ATOM 5636 C CA . GLY A 1 746 ? -0.188 12.126 26.956 1.00 96.38 746 GLY A CA 1
ATOM 5637 C C . GLY A 1 746 ? -0.666 12.541 28.355 1.00 96.38 746 GLY A C 1
ATOM 5638 O O . GLY A 1 746 ? -0.160 13.522 28.904 1.00 96.38 746 GLY A O 1
ATOM 5639 N N . MET A 1 747 ? -1.661 11.847 28.923 1.00 94.50 747 MET A N 1
ATOM 5640 C CA . MET A 1 747 ? -2.387 12.295 30.117 1.00 94.50 747 MET A CA 1
ATOM 5641 C C . MET A 1 747 ? -2.119 11.447 31.368 1.00 94.50 747 MET A C 1
ATOM 5643 O O . MET A 1 747 ? -1.747 10.280 31.294 1.00 94.50 747 MET A O 1
ATOM 5647 N N . GLY A 1 748 ? -2.369 12.034 32.542 1.00 91.44 748 GLY A N 1
ATOM 5648 C CA . GLY A 1 748 ? -2.363 11.318 33.820 1.00 91.44 748 GLY A CA 1
ATOM 5649 C C . GLY A 1 748 ? -3.729 10.708 34.155 1.00 91.44 748 GLY A C 1
ATOM 5650 O O . GLY A 1 748 ? -4.758 11.372 34.023 1.00 91.44 748 GLY A O 1
ATOM 5651 N N . GLY A 1 749 ? -3.720 9.466 34.640 1.00 94.81 749 GLY A N 1
ATOM 5652 C CA . GLY A 1 749 ? -4.912 8.660 34.920 1.00 94.81 749 GLY A CA 1
ATOM 5653 C C . GLY A 1 749 ? -4.867 7.327 34.171 1.00 94.81 749 GLY A C 1
ATOM 5654 O O . GLY A 1 749 ? -3.847 6.981 33.572 1.00 94.81 749 GLY A O 1
ATOM 5655 N N . SER A 1 750 ? -5.977 6.596 34.196 1.00 98.00 750 SER A N 1
ATOM 5656 C CA . SER A 1 750 ? -6.170 5.349 33.451 1.00 98.00 750 SER A CA 1
ATOM 5657 C C . SER A 1 750 ? -7.408 5.449 32.565 1.00 98.00 750 SER A C 1
ATOM 5659 O O . SER A 1 750 ? -8.448 5.959 32.990 1.00 98.00 750 SER A O 1
ATOM 5661 N N . TRP A 1 751 ? -7.284 4.940 31.344 1.00 98.62 751 TRP A N 1
ATOM 5662 C CA . TRP A 1 751 ? -8.386 4.547 30.482 1.00 98.62 751 TRP A CA 1
ATOM 5663 C C . TRP A 1 751 ? -8.054 3.179 29.887 1.00 98.62 751 TRP A C 1
ATOM 5665 O O . TRP A 1 751 ? -7.349 3.060 28.882 1.00 98.62 751 TRP A O 1
ATOM 5675 N N . ARG A 1 752 ? -8.574 2.124 30.507 1.00 98.69 752 ARG A N 1
ATOM 5676 C CA . ARG A 1 752 ? -8.395 0.752 30.052 1.00 98.69 752 ARG A CA 1
ATOM 5677 C C . ARG A 1 752 ? -9.515 0.342 29.114 1.00 98.69 752 ARG A C 1
ATOM 5679 O O . ARG A 1 752 ? -10.679 0.330 29.499 1.00 98.69 752 ARG A O 1
ATOM 5686 N N . ARG A 1 753 ? -9.144 -0.107 27.921 1.00 98.69 753 ARG A N 1
ATOM 5687 C CA . ARG A 1 753 ? -10.044 -0.793 26.995 1.00 98.69 753 ARG A CA 1
ATOM 5688 C C . ARG A 1 753 ? -9.780 -2.290 27.014 1.00 98.69 753 ARG A C 1
ATOM 5690 O O . ARG A 1 753 ? -8.630 -2.709 26.955 1.00 98.69 753 ARG A O 1
ATOM 5697 N N . THR A 1 754 ? -10.833 -3.098 27.017 1.00 98.38 754 THR A N 1
ATOM 5698 C CA . THR A 1 754 ? -10.761 -4.548 26.802 1.00 98.38 754 THR A CA 1
ATOM 5699 C C . THR A 1 754 ? -11.762 -4.960 25.727 1.00 98.38 754 THR A C 1
ATOM 5701 O O . THR A 1 754 ? -12.956 -4.716 25.874 1.00 98.38 754 THR A O 1
ATOM 5704 N N . ALA A 1 755 ? -11.289 -5.574 24.642 1.00 98.19 755 ALA A N 1
ATOM 5705 C CA . ALA A 1 755 ? -12.095 -5.967 23.486 1.00 98.19 755 ALA A CA 1
ATOM 5706 C C . ALA A 1 755 ? -11.941 -7.469 23.198 1.00 98.19 755 ALA A C 1
ATOM 5708 O O . ALA A 1 755 ? -10.821 -7.955 23.043 1.00 98.19 755 ALA A O 1
ATOM 5709 N N . SER A 1 756 ? -13.049 -8.211 23.122 1.00 96.62 756 SER A N 1
ATOM 5710 C CA . SER A 1 756 ? -13.065 -9.675 22.953 1.00 96.62 756 SER A CA 1
ATOM 5711 C C . SER A 1 756 ? -14.190 -10.159 22.032 1.00 96.62 756 SER A C 1
ATOM 5713 O O . SER A 1 756 ? -15.135 -9.422 21.749 1.00 96.62 756 SER A O 1
ATOM 5715 N N . LEU A 1 757 ? -14.077 -11.402 21.553 1.00 95.44 757 LEU A N 1
ATOM 5716 C CA . LEU A 1 757 ? -15.058 -12.069 20.689 1.00 95.44 757 LEU A CA 1
ATOM 5717 C C . LEU A 1 757 ? -15.395 -13.465 21.237 1.00 95.44 757 LEU A C 1
ATOM 5719 O O . LEU A 1 757 ? -14.556 -14.367 21.180 1.00 95.44 757 LEU A O 1
ATOM 5723 N N . ASP A 1 758 ? -16.632 -13.665 21.693 1.00 90.38 758 ASP A N 1
ATOM 5724 C CA . ASP A 1 758 ? -17.185 -14.994 21.976 1.00 90.38 758 ASP A CA 1
ATOM 5725 C C . ASP A 1 758 ? -18.225 -15.379 20.915 1.00 90.38 758 ASP A C 1
ATOM 5727 O O . ASP A 1 758 ? -19.323 -14.826 20.833 1.00 90.38 758 ASP A O 1
ATOM 5731 N N . HIS A 1 759 ? -17.852 -16.350 20.082 1.00 85.56 759 HIS A N 1
ATOM 5732 C CA . HIS A 1 759 ? -18.640 -16.944 18.999 1.00 85.56 759 HIS A CA 1
ATOM 5733 C C . HIS A 1 759 ? -19.196 -15.968 17.939 1.00 85.56 759 HIS A C 1
ATOM 5735 O O . HIS A 1 759 ? -18.641 -15.893 16.848 1.00 85.56 759 HIS A O 1
ATOM 5741 N N . ASP A 1 760 ? -20.278 -15.248 18.239 1.00 90.56 760 ASP A N 1
ATOM 5742 C CA . ASP A 1 760 ? -20.952 -14.255 17.376 1.00 90.56 760 ASP A CA 1
ATOM 5743 C C . ASP A 1 760 ? -21.232 -12.933 18.134 1.00 90.56 760 ASP A C 1
ATOM 5745 O O . ASP A 1 760 ? -22.018 -12.096 17.681 1.00 90.56 760 ASP A O 1
ATOM 5749 N N . VAL A 1 761 ? -20.622 -12.750 19.310 1.00 95.31 761 VAL A N 1
ATOM 5750 C CA . VAL A 1 761 ? -20.783 -11.577 20.175 1.00 95.31 761 VAL A CA 1
ATOM 5751 C C . VAL A 1 761 ? -19.416 -10.961 20.446 1.00 95.31 761 VAL A C 1
ATOM 5753 O O . VAL A 1 761 ? -18.537 -11.599 21.022 1.00 95.31 761 VAL A O 1
ATOM 5756 N N . VAL A 1 762 ? -19.247 -9.704 20.046 1.00 97.94 762 VAL A N 1
ATOM 5757 C CA . VAL A 1 762 ? -18.115 -8.869 20.452 1.00 97.94 762 VAL A CA 1
ATOM 5758 C C . VAL A 1 762 ? -18.492 -8.110 21.720 1.00 97.94 762 VAL A C 1
ATOM 5760 O O . VAL A 1 762 ? -19.600 -7.582 21.827 1.00 97.94 762 VAL A O 1
ATOM 5763 N N . LEU A 1 763 ? -17.559 -8.034 22.664 1.00 98.00 763 LEU A N 1
ATOM 5764 C CA . LEU A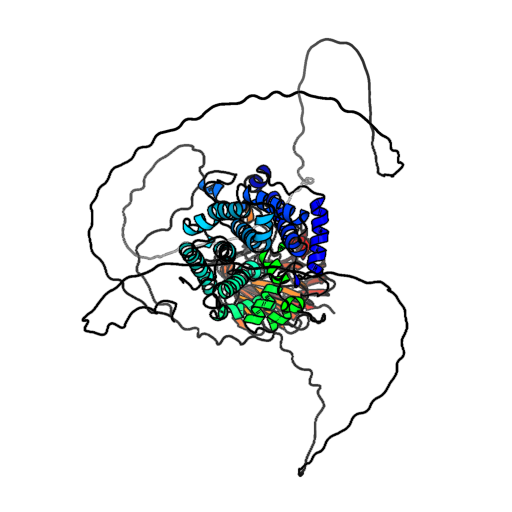 1 763 ? -17.645 -7.179 23.845 1.00 98.00 763 LEU A CA 1
ATOM 5765 C C . LEU A 1 763 ? -16.501 -6.164 23.793 1.00 98.00 763 LEU A C 1
ATOM 5767 O O . LEU A 1 763 ? -15.350 -6.566 23.620 1.00 98.00 763 LEU A O 1
ATOM 5771 N N . VAL A 1 764 ? -16.803 -4.875 23.956 1.00 98.62 764 VAL A N 1
ATOM 5772 C CA . VAL A 1 764 ? -15.809 -3.802 24.124 1.00 98.62 764 VAL A CA 1
ATOM 5773 C C . VAL A 1 764 ? -16.134 -3.050 25.406 1.00 98.62 764 VAL A C 1
ATOM 5775 O O . VAL A 1 764 ? -17.189 -2.434 25.525 1.00 98.62 764 VAL A O 1
ATOM 5778 N N . ARG A 1 765 ? -15.239 -3.136 26.384 1.00 98.50 765 ARG A N 1
ATOM 5779 C CA . ARG A 1 765 ? -15.392 -2.588 27.729 1.00 98.50 765 ARG A CA 1
ATOM 5780 C C . ARG A 1 765 ? -14.346 -1.503 27.941 1.00 98.50 765 ARG A C 1
ATOM 5782 O O . ARG A 1 765 ? -13.154 -1.795 27.880 1.00 98.50 765 ARG A O 1
ATOM 5789 N N . ASP A 1 766 ? -14.793 -0.278 28.175 1.00 98.75 766 ASP A N 1
ATOM 5790 C CA . ASP A 1 766 ? -13.956 0.861 28.551 1.00 98.75 766 ASP A CA 1
ATOM 5791 C C . ASP A 1 766 ? -14.122 1.122 30.058 1.00 98.75 766 ASP A C 1
ATOM 5793 O O . ASP A 1 766 ? -15.244 1.179 30.559 1.00 98.75 766 ASP A O 1
ATOM 5797 N N . GLU A 1 767 ? -13.017 1.264 30.789 1.00 98.69 767 GLU A N 1
ATOM 5798 C CA . GLU A 1 767 ? -12.963 1.499 32.240 1.00 98.69 767 GLU A CA 1
ATOM 5799 C C . GLU A 1 767 ? -11.958 2.618 32.529 1.00 98.69 767 GLU A C 1
ATOM 5801 O O . GLU A 1 767 ? -10.874 2.628 31.949 1.00 98.69 767 GLU A O 1
ATOM 5806 N N . TRP A 1 768 ? -12.288 3.573 33.401 1.00 98.50 768 TRP A N 1
ATOM 5807 C CA . TRP A 1 768 ? -11.461 4.771 33.587 1.00 98.50 768 TRP A CA 1
ATOM 5808 C C . TRP A 1 768 ? -11.332 5.226 35.040 1.00 98.50 768 TRP A C 1
ATOM 5810 O O . TRP A 1 768 ? -12.258 5.092 35.842 1.00 98.50 768 TRP A O 1
ATOM 5820 N N . GLU A 1 769 ? -10.186 5.841 35.342 1.00 97.69 769 GLU A N 1
ATOM 5821 C CA . GLU A 1 769 ? -9.906 6.607 36.560 1.00 97.69 769 GLU A CA 1
ATOM 5822 C C . GLU A 1 769 ? -9.169 7.904 36.179 1.00 97.69 769 GLU A C 1
ATOM 5824 O O . GLU A 1 769 ? -7.984 7.902 35.834 1.00 97.69 769 GLU A O 1
ATOM 5829 N N . LEU A 1 770 ? -9.890 9.026 36.201 1.00 95.44 770 LEU A N 1
ATOM 5830 C CA . LEU A 1 770 ? -9.487 10.304 35.613 1.00 95.44 770 LEU A CA 1
ATOM 5831 C C . LEU A 1 770 ? -9.275 11.376 36.690 1.00 95.44 770 LEU A C 1
ATOM 5833 O O . LEU A 1 770 ? -10.129 11.613 37.543 1.00 95.44 770 LEU A O 1
ATOM 5837 N N . GLY A 1 771 ? -8.147 12.087 36.622 1.00 84.00 771 GLY A N 1
ATOM 5838 C CA . GLY A 1 771 ? -7.767 13.105 37.614 1.00 84.00 771 GLY A CA 1
ATOM 5839 C C . GLY A 1 771 ? -8.476 14.464 37.496 1.00 84.00 771 GLY A C 1
ATOM 5840 O O . GLY A 1 771 ? -8.080 15.408 38.178 1.00 84.00 771 GLY A O 1
ATOM 5841 N N . GLY A 1 772 ? -9.478 14.608 36.622 1.00 78.00 772 GLY A N 1
ATOM 5842 C CA . GLY A 1 772 ? -10.090 15.897 36.293 1.00 78.00 772 GLY A CA 1
ATOM 5843 C C . GLY A 1 772 ? -11.489 15.785 35.689 1.00 78.00 772 GLY A C 1
ATOM 5844 O O . GLY A 1 772 ? -12.024 14.693 35.523 1.00 78.00 772 GLY A O 1
ATOM 5845 N N . GLY A 1 773 ? -12.086 16.938 35.376 1.00 80.44 773 GLY A N 1
ATOM 5846 C CA . GLY A 1 773 ? -13.392 17.044 34.725 1.00 80.44 773 GLY A CA 1
ATOM 5847 C C . GLY A 1 773 ? -13.281 17.680 33.339 1.00 80.44 773 GLY A C 1
ATOM 5848 O O . GLY A 1 773 ? -12.580 18.674 33.167 1.00 80.44 773 GLY A O 1
ATOM 5849 N N . GLY A 1 774 ? -13.994 17.107 32.376 1.00 90.19 774 GLY A N 1
ATOM 5850 C CA . GLY A 1 774 ? -14.039 17.490 30.965 1.00 90.19 774 GLY A CA 1
ATOM 5851 C C . GLY A 1 774 ? -14.949 16.514 30.216 1.00 90.19 774 GLY A C 1
ATOM 5852 O O . GLY A 1 774 ? -15.348 15.502 30.791 1.00 90.19 774 GLY A O 1
ATOM 5853 N N . THR A 1 775 ? -15.301 16.806 28.965 1.00 95.88 775 THR A N 1
ATOM 5854 C CA . THR A 1 775 ? -16.174 15.922 28.175 1.00 95.88 775 THR A CA 1
ATOM 5855 C C . THR A 1 775 ? -15.442 14.634 27.806 1.00 95.88 775 THR A C 1
ATOM 5857 O O . THR A 1 775 ? -14.377 14.700 27.195 1.00 95.88 775 THR A O 1
ATOM 5860 N N . SER A 1 776 ? -16.019 13.477 28.120 1.00 97.69 776 SER A N 1
ATOM 5861 C CA . SER A 1 776 ? -15.491 12.174 27.707 1.00 97.69 776 SER A CA 1
ATOM 5862 C C . SER A 1 776 ? -16.516 11.446 26.841 1.00 97.69 776 SER A C 1
ATOM 5864 O O . SER A 1 776 ? -17.638 11.186 27.279 1.00 97.69 776 SER A O 1
ATOM 5866 N N . LEU A 1 777 ? -16.123 11.132 25.607 1.00 98.31 777 LEU A N 1
ATOM 5867 C CA . LEU A 1 777 ? -16.951 10.482 24.590 1.00 98.31 777 LEU A CA 1
ATOM 5868 C C . LEU A 1 777 ? -16.279 9.188 24.136 1.00 98.31 777 LEU A C 1
ATOM 5870 O O . LEU A 1 777 ? -15.055 9.144 24.045 1.00 98.31 777 LEU A O 1
ATOM 5874 N N . ILE A 1 778 ? -17.059 8.171 23.781 1.00 98.56 778 ILE A N 1
ATOM 5875 C CA . ILE A 1 778 ? -16.558 6.965 23.110 1.00 98.56 778 ILE A CA 1
ATOM 5876 C C . ILE A 1 778 ? -17.088 6.970 21.677 1.00 98.56 778 ILE A C 1
ATOM 5878 O O . ILE A 1 778 ? -18.306 6.981 21.474 1.00 98.56 778 ILE A O 1
ATOM 5882 N N . HIS A 1 779 ? -16.182 6.989 20.696 1.00 98.50 779 HIS A N 1
ATOM 5883 C CA . HIS A 1 779 ? -16.531 7.041 19.279 1.00 98.50 779 HIS A CA 1
ATOM 5884 C C . HIS A 1 779 ? -16.576 5.647 18.649 1.00 98.50 779 HIS A C 1
ATOM 5886 O O . HIS A 1 779 ? -15.713 4.806 18.907 1.00 98.50 779 HIS A O 1
ATOM 5892 N N . TYR A 1 780 ? -17.547 5.440 17.760 1.00 98.62 780 TYR A N 1
ATOM 5893 C CA . TYR A 1 780 ? -17.583 4.315 16.824 1.00 98.62 780 TYR A CA 1
ATOM 5894 C C . TYR A 1 780 ? -17.961 4.815 15.430 1.00 98.62 780 TYR A C 1
ATOM 5896 O O . TYR A 1 780 ? -18.960 5.517 15.279 1.00 98.62 780 TYR A O 1
ATOM 5904 N N . VAL A 1 781 ? -17.189 4.463 14.404 1.00 98.56 781 VAL A N 1
ATOM 5905 C CA . VAL A 1 781 ? -17.466 4.824 13.008 1.00 98.56 781 VAL A CA 1
ATOM 5906 C C . VAL A 1 781 ? -18.158 3.660 12.315 1.00 98.56 781 VAL A C 1
ATOM 5908 O O . VAL A 1 781 ? -17.699 2.520 12.354 1.00 98.56 781 VAL A O 1
ATOM 5911 N N . LEU A 1 782 ? -19.306 3.956 11.712 1.00 98.62 782 LEU A N 1
ATOM 5912 C CA . LEU A 1 782 ? -20.270 2.972 11.243 1.00 98.62 782 LEU A CA 1
ATOM 5913 C C . LEU A 1 782 ? -20.498 3.105 9.734 1.00 98.62 782 LEU A C 1
ATOM 5915 O O . LEU A 1 782 ? -20.805 4.196 9.237 1.00 98.62 782 LEU A O 1
ATOM 5919 N N . ALA A 1 783 ? -20.400 1.977 9.029 1.00 97.88 783 ALA A N 1
ATOM 5920 C CA . ALA A 1 783 ? -20.691 1.859 7.602 1.00 97.88 783 ALA A CA 1
ATOM 5921 C C . ALA A 1 783 ? -22.026 1.131 7.373 1.00 97.88 783 ALA A C 1
ATOM 5923 O O . ALA A 1 783 ? -22.256 0.035 7.888 1.00 97.88 783 ALA A O 1
ATOM 5924 N N . GLY A 1 784 ? -22.909 1.739 6.576 1.00 96.44 784 GLY A N 1
ATOM 5925 C CA . GLY A 1 784 ? -24.266 1.246 6.322 1.00 96.44 784 GLY A CA 1
ATOM 5926 C C . GLY A 1 784 ? -25.355 2.220 6.778 1.00 96.44 784 GLY A C 1
ATOM 5927 O O . GLY A 1 784 ? -25.113 3.413 6.955 1.00 96.44 784 GLY A O 1
ATOM 5928 N N . SER A 1 785 ? -26.584 1.724 6.943 1.00 97.06 785 SER A N 1
ATOM 5929 C CA . SER A 1 785 ? -27.711 2.547 7.419 1.00 97.06 785 SER A CA 1
ATOM 5930 C C . SER A 1 785 ? -27.850 2.436 8.934 1.00 97.06 785 SER A C 1
ATOM 5932 O O . SER A 1 785 ? -28.212 1.373 9.436 1.00 97.06 785 SER A O 1
ATOM 5934 N N . VAL A 1 786 ? -27.573 3.528 9.649 1.00 98.12 786 VAL A N 1
ATOM 5935 C CA . VAL A 1 786 ? -27.595 3.595 11.119 1.00 98.12 786 VAL A CA 1
ATOM 5936 C C . VAL A 1 786 ? -28.932 4.129 11.634 1.00 98.12 786 VAL A C 1
ATOM 5938 O O . VAL A 1 786 ? -29.485 5.088 11.098 1.00 98.12 786 VAL A O 1
ATOM 5941 N N . SER A 1 787 ? -29.419 3.546 12.726 1.00 97.56 787 SER A N 1
ATOM 5942 C CA . SER A 1 787 ? -30.493 4.093 13.561 1.00 97.56 787 SER A CA 1
ATOM 5943 C C . SER A 1 787 ? -30.136 3.938 15.041 1.00 97.56 787 SER A C 1
ATOM 5945 O O . SER A 1 787 ? -29.413 3.012 15.400 1.00 97.56 787 SER A O 1
ATOM 5947 N N . VAL A 1 788 ? -30.605 4.849 15.897 1.00 97.19 788 VAL A N 1
ATOM 5948 C CA . VAL A 1 788 ? -30.271 4.887 17.334 1.00 97.19 788 VAL A CA 1
ATOM 5949 C C . VAL A 1 788 ? -31.521 4.932 18.207 1.00 97.19 788 VAL A C 1
ATOM 5951 O O . VAL A 1 788 ? -32.563 5.441 17.790 1.00 97.19 788 VAL A O 1
ATOM 5954 N N . GLY A 1 789 ? -31.395 4.417 19.427 1.00 93.06 789 GLY A N 1
ATOM 5955 C CA . GLY A 1 789 ? -32.397 4.474 20.485 1.00 93.06 789 GLY A CA 1
ATOM 5956 C C . GLY A 1 789 ? -31.744 4.504 21.868 1.00 93.06 789 GLY A C 1
ATOM 5957 O O . GLY A 1 789 ? -30.524 4.614 21.994 1.00 93.06 789 GLY A O 1
ATOM 5958 N N . ASP A 1 790 ? -32.558 4.406 22.918 1.00 92.00 790 ASP A N 1
ATOM 5959 C CA . ASP A 1 790 ? -32.081 4.467 24.302 1.00 92.00 790 ASP A CA 1
ATOM 5960 C C . ASP A 1 790 ? -31.163 3.267 24.616 1.00 92.00 790 ASP A C 1
ATOM 5962 O O . ASP A 1 790 ? -31.629 2.135 24.750 1.00 92.00 790 ASP A O 1
ATOM 5966 N N . GLY A 1 791 ? -29.850 3.511 24.709 1.00 94.88 791 GLY A N 1
ATOM 5967 C CA . GLY A 1 791 ? -28.834 2.491 25.006 1.00 94.88 791 GLY A CA 1
ATOM 5968 C C . GLY A 1 791 ? -28.385 1.616 23.825 1.00 94.88 791 GLY A C 1
ATOM 5969 O O . GLY A 1 791 ? -27.671 0.637 24.050 1.00 94.88 791 GLY A O 1
ATOM 5970 N N . PHE A 1 792 ? -28.792 1.906 22.578 1.00 97.88 792 PHE A N 1
ATOM 5971 C CA . PHE A 1 792 ? -28.377 1.100 21.420 1.00 97.88 792 PHE A CA 1
ATOM 5972 C C . PHE A 1 792 ? -28.341 1.839 20.070 1.00 97.88 792 PHE A C 1
ATOM 5974 O O . PHE A 1 792 ? -29.007 2.852 19.856 1.00 97.88 792 PHE A O 1
ATOM 5981 N N . ALA A 1 793 ? -27.610 1.249 19.122 1.00 98.25 793 ALA A N 1
ATOM 5982 C CA . ALA A 1 793 ? -27.643 1.549 17.697 1.00 98.25 793 ALA A CA 1
ATOM 5983 C C . ALA A 1 793 ? -27.867 0.258 16.885 1.00 98.25 793 ALA A C 1
ATOM 5985 O O . ALA A 1 793 ? -27.223 -0.761 17.135 1.00 98.25 793 ALA A O 1
ATOM 5986 N N . GLU A 1 794 ? -28.764 0.292 15.900 1.00 98.31 794 GLU A N 1
ATOM 5987 C CA . GLU A 1 794 ? -28.942 -0.764 14.894 1.00 98.31 794 GLU A CA 1
ATOM 5988 C C . GLU A 1 794 ? -28.343 -0.288 13.566 1.00 98.31 794 GLU A C 1
ATOM 5990 O O . GLU A 1 794 ? -28.718 0.773 13.057 1.00 98.31 794 GLU A O 1
ATOM 5995 N N . VAL A 1 795 ? -27.438 -1.087 12.995 1.00 98.44 795 VAL A N 1
ATOM 5996 C CA . VAL A 1 795 ? -26.817 -0.831 11.691 1.00 98.44 795 VAL A CA 1
ATOM 5997 C C . VAL A 1 795 ? -27.229 -1.914 10.699 1.00 98.44 795 VAL A C 1
ATOM 5999 O O . VAL A 1 795 ? -26.985 -3.105 10.912 1.00 98.44 795 VAL A O 1
ATOM 6002 N N . VAL A 1 796 ? -27.831 -1.500 9.583 1.00 98.00 796 VAL A N 1
ATOM 6003 C CA . VAL A 1 796 ? -28.008 -2.356 8.403 1.00 98.00 796 VAL A CA 1
ATOM 6004 C C . VAL A 1 796 ? -26.713 -2.304 7.600 1.00 98.00 796 VAL A C 1
ATOM 6006 O O . VAL A 1 796 ? -26.365 -1.252 7.059 1.00 98.00 796 VAL A O 1
ATOM 6009 N N . ALA A 1 797 ? -26.000 -3.429 7.557 1.00 95.50 797 ALA A N 1
ATOM 6010 C CA . ALA A 1 797 ? -24.670 -3.528 6.968 1.00 95.50 797 ALA A CA 1
ATOM 6011 C C . ALA A 1 797 ? -24.683 -3.356 5.438 1.00 95.50 797 ALA A C 1
ATOM 6013 O O . ALA A 1 797 ? -25.692 -3.605 4.768 1.00 95.50 797 ALA A O 1
ATOM 6014 N N . LEU A 1 798 ? -23.526 -2.983 4.882 1.00 94.81 798 LEU A N 1
ATOM 6015 C CA . LEU A 1 798 ? -23.302 -2.958 3.435 1.00 94.81 798 LEU A CA 1
ATOM 6016 C C . LEU A 1 798 ? -23.484 -4.357 2.808 1.00 94.81 798 LEU A C 1
ATOM 6018 O O . LEU A 1 798 ? -23.513 -5.383 3.489 1.00 94.81 798 LEU A O 1
ATOM 6022 N N . GLU A 1 799 ? -23.654 -4.389 1.483 1.00 92.12 799 GLU A N 1
ATOM 6023 C CA . GLU A 1 799 ? -23.759 -5.618 0.668 1.00 92.12 799 GLU A CA 1
ATOM 6024 C C . GLU A 1 799 ? -24.877 -6.599 1.087 1.00 92.12 799 GLU A C 1
ATOM 6026 O O . GLU A 1 799 ? -24.893 -7.754 0.672 1.00 92.12 799 GLU A O 1
ATOM 6031 N N . SER A 1 800 ? -25.860 -6.130 1.867 1.00 90.38 800 SER A N 1
ATOM 6032 C CA . SER A 1 800 ? -26.915 -6.953 2.487 1.00 90.38 800 SER A CA 1
ATOM 6033 C C . SER A 1 800 ? -26.393 -8.034 3.448 1.00 90.38 800 SER A C 1
ATOM 6035 O O . SER A 1 800 ? -27.074 -9.034 3.673 1.00 90.38 800 SER A O 1
ATOM 6037 N N . ALA A 1 801 ? -25.210 -7.840 4.045 1.00 92.31 801 ALA A N 1
ATOM 6038 C CA . ALA A 1 801 ? -24.566 -8.836 4.908 1.00 92.31 801 ALA A CA 1
ATOM 6039 C C . ALA A 1 801 ? -25.367 -9.191 6.178 1.00 92.31 801 ALA A C 1
ATOM 6041 O O . ALA A 1 801 ? -25.205 -10.280 6.733 1.00 92.31 801 ALA A O 1
ATOM 6042 N N . GLY A 1 802 ? -26.250 -8.293 6.624 1.00 95.38 802 GLY A N 1
ATOM 6043 C CA . GLY A 1 802 ? -27.197 -8.526 7.709 1.00 95.38 802 GLY A CA 1
ATOM 6044 C C . GLY A 1 802 ? -27.500 -7.254 8.494 1.00 95.38 802 GLY A C 1
ATOM 6045 O O . GLY A 1 802 ? -27.423 -6.140 7.968 1.00 95.38 802 GLY A O 1
ATOM 6046 N N . ARG A 1 803 ? -27.844 -7.433 9.769 1.00 97.50 803 ARG A N 1
ATOM 6047 C CA . ARG A 1 803 ? -28.056 -6.353 10.733 1.00 97.50 803 ARG A CA 1
ATOM 6048 C C . ARG A 1 803 ? -27.260 -6.621 11.996 1.00 97.50 803 ARG A C 1
ATOM 6050 O O . ARG A 1 803 ? -27.195 -7.758 12.461 1.00 97.50 803 ARG A O 1
ATOM 6057 N N . LEU A 1 804 ? -26.678 -5.571 12.553 1.00 97.38 804 LEU A N 1
ATOM 6058 C CA . LEU A 1 804 ? -25.807 -5.641 13.716 1.00 97.38 804 LEU A CA 1
ATOM 6059 C C . LEU A 1 804 ? -26.253 -4.581 14.725 1.00 97.38 804 LEU A C 1
ATOM 6061 O O . LEU A 1 804 ? -26.419 -3.412 14.378 1.00 97.38 804 LEU A O 1
ATOM 6065 N N . ILE A 1 805 ? -26.493 -5.012 15.963 1.00 98.06 805 ILE A N 1
ATOM 6066 C CA . ILE A 1 805 ? -26.836 -4.131 17.082 1.00 98.06 805 ILE A CA 1
ATOM 6067 C C . ILE A 1 805 ? -25.580 -3.897 17.908 1.00 98.06 805 ILE A C 1
ATOM 6069 O O . ILE A 1 805 ? -24.933 -4.856 18.331 1.00 98.06 805 ILE A O 1
ATOM 6073 N N . LEU A 1 806 ? -25.304 -2.625 18.173 1.00 98.56 806 LEU A N 1
ATOM 6074 C CA . LEU A 1 806 ? -24.412 -2.140 19.214 1.00 98.56 806 LEU A CA 1
ATOM 6075 C C . LEU A 1 806 ? -25.294 -1.716 20.398 1.00 98.56 806 LEU A C 1
ATOM 6077 O O . LEU A 1 806 ? -26.170 -0.877 20.219 1.00 98.56 806 LEU A O 1
ATOM 6081 N N . SER A 1 807 ? -25.106 -2.270 21.593 1.00 98.44 807 SER A N 1
ATOM 6082 C CA . SER A 1 807 ? -25.877 -1.901 22.795 1.00 98.44 807 SER A CA 1
ATOM 6083 C C . SER A 1 807 ? -24.949 -1.715 23.988 1.00 98.44 807 SER A C 1
ATOM 6085 O O . SER A 1 807 ? -24.127 -2.600 24.229 1.00 98.44 807 SER A O 1
ATOM 6087 N N . TRP A 1 808 ? -25.073 -0.608 24.721 1.00 98.44 808 TRP A N 1
ATOM 6088 C CA . TRP A 1 808 ? -24.162 -0.236 25.808 1.00 98.44 808 TRP A CA 1
ATOM 6089 C C . TRP A 1 808 ? -24.849 -0.155 27.171 1.00 98.44 808 TRP A C 1
ATOM 6091 O O . TRP A 1 808 ? -25.951 0.377 27.292 1.00 98.44 808 TRP A O 1
ATOM 6101 N N . GLU A 1 809 ? -24.151 -0.625 28.206 1.00 97.12 809 GLU A N 1
ATOM 6102 C CA . GLU A 1 809 ? -24.532 -0.435 29.608 1.00 97.12 809 GLU A CA 1
ATOM 6103 C C . GLU A 1 809 ? -23.380 0.217 30.404 1.00 97.12 809 GLU A C 1
ATOM 6105 O O . GLU A 1 809 ? -22.226 -0.175 30.220 1.00 97.12 809 GLU A O 1
ATOM 6110 N N . PRO A 1 810 ? -23.647 1.189 31.300 1.00 96.81 810 PRO A N 1
ATOM 6111 C CA . PRO A 1 810 ? -24.960 1.753 31.605 1.00 96.81 810 PRO A CA 1
ATOM 6112 C C . PRO A 1 810 ? -25.531 2.554 30.425 1.00 96.81 810 PRO A C 1
ATOM 6114 O O . PRO A 1 810 ? -24.798 3.258 29.730 1.00 96.81 810 PRO A O 1
ATOM 6117 N N . ALA A 1 811 ? -26.844 2.463 30.211 1.00 94.88 811 ALA A N 1
ATOM 6118 C CA . ALA A 1 811 ? -27.543 3.212 29.168 1.00 94.88 811 ALA A CA 1
ATOM 6119 C C . ALA A 1 811 ? -27.408 4.743 29.353 1.00 94.88 811 ALA A C 1
ATOM 6121 O O . ALA A 1 811 ? -28.164 5.378 30.094 1.00 94.88 811 ALA A O 1
ATOM 6122 N N . VAL A 1 812 ? -26.436 5.335 28.654 1.00 96.62 812 VAL A N 1
ATOM 6123 C CA . VAL A 1 812 ? -26.182 6.784 28.574 1.00 96.62 812 VAL A CA 1
ATOM 6124 C C . VAL A 1 812 ? -26.599 7.360 27.219 1.00 96.62 812 VAL A C 1
ATOM 6126 O O . VAL A 1 812 ? -26.819 6.627 26.251 1.00 96.62 812 VAL A O 1
ATOM 6129 N N . THR A 1 813 ? -26.711 8.686 27.146 1.00 95.50 813 THR A N 1
ATOM 6130 C CA . THR A 1 813 ? -27.036 9.421 25.918 1.00 95.50 813 THR A CA 1
ATOM 6131 C C . THR A 1 813 ? -25.971 9.250 24.838 1.00 95.50 813 THR A C 1
ATOM 6133 O O . THR A 1 813 ? -24.776 9.261 25.128 1.00 95.50 813 THR A O 1
ATOM 6136 N N . CYS A 1 814 ? -26.409 9.179 23.581 1.00 97.12 814 CYS A N 1
ATOM 6137 C CA . CYS A 1 814 ? -25.530 9.246 22.419 1.00 97.12 814 CYS A CA 1
ATOM 6138 C C . CYS A 1 814 ? -25.937 10.371 21.457 1.00 97.12 814 CYS A C 1
ATOM 6140 O O . CYS A 1 814 ? -27.071 10.856 21.482 1.00 97.12 814 CYS A O 1
ATOM 6142 N N . ALA A 1 815 ? -25.007 10.757 20.589 1.00 97.38 815 ALA A N 1
ATOM 6143 C CA . ALA A 1 815 ? -25.247 11.571 19.405 1.00 97.38 815 ALA A CA 1
ATOM 6144 C C . ALA A 1 815 ? -24.739 10.837 18.153 1.00 97.38 815 ALA A C 1
ATOM 6146 O O . ALA A 1 815 ? -23.958 9.891 18.247 1.00 97.38 815 ALA A O 1
ATOM 6147 N N . VAL A 1 816 ? -25.176 11.275 16.970 1.00 98.00 816 VAL A N 1
ATOM 6148 C CA . VAL A 1 816 ? -24.661 10.778 15.686 1.00 98.00 816 VAL A CA 1
ATOM 6149 C C . VAL A 1 816 ? -24.223 11.932 14.793 1.00 98.00 816 VAL A C 1
ATOM 6151 O O . VAL A 1 816 ? -24.966 12.893 14.593 1.00 98.00 816 VAL A O 1
ATOM 6154 N N . THR A 1 817 ? -23.024 11.809 14.230 1.00 98.25 817 THR A N 1
ATOM 6155 C CA . THR A 1 817 ? -22.459 12.735 13.247 1.00 98.25 817 THR A CA 1
ATOM 6156 C C . THR A 1 817 ? -22.340 12.009 11.912 1.00 98.25 817 THR A C 1
ATOM 6158 O O . THR A 1 817 ? -21.486 11.140 11.743 1.00 98.25 817 THR A O 1
ATOM 6161 N N . VAL A 1 818 ? -23.200 12.350 10.952 1.00 98.19 818 VAL A N 1
ATOM 6162 C CA . VAL A 1 818 ? -23.095 11.839 9.577 1.00 98.19 818 VAL A CA 1
ATOM 6163 C C . VAL A 1 818 ? -22.072 12.673 8.812 1.00 98.19 818 VAL A C 1
ATOM 6165 O O . VAL A 1 818 ? -22.124 13.904 8.844 1.00 98.19 818 VAL A O 1
ATOM 6168 N N . ARG A 1 819 ? -21.161 12.001 8.107 1.00 97.56 819 ARG A N 1
ATOM 6169 C CA . ARG A 1 819 ? -20.223 12.608 7.168 1.00 97.56 819 ARG A CA 1
ATOM 6170 C C . ARG A 1 819 ? -20.441 12.015 5.785 1.00 97.56 819 ARG A C 1
ATOM 6172 O O . ARG A 1 819 ? -20.095 10.861 5.547 1.00 97.56 819 ARG A O 1
ATOM 6179 N N . GLU A 1 820 ? -20.990 12.824 4.888 1.00 97.25 820 GLU A N 1
ATOM 6180 C CA . GLU A 1 820 ? -20.986 12.532 3.454 1.00 97.25 820 GLU A CA 1
ATOM 6181 C C . GLU A 1 820 ? -19.531 12.521 2.943 1.00 97.25 820 GLU A C 1
ATOM 6183 O O . GLU A 1 820 ? -18.701 13.303 3.417 1.00 97.25 820 GLU A O 1
ATOM 6188 N N . LEU A 1 821 ? -19.218 11.614 2.018 1.00 96.00 821 LEU A N 1
ATOM 6189 C CA . LEU A 1 821 ? -17.880 11.403 1.470 1.00 96.00 821 LEU A CA 1
ATOM 6190 C C . LEU A 1 821 ? -17.773 12.042 0.081 1.00 96.00 821 LEU A C 1
ATOM 6192 O O . LEU A 1 821 ? -18.348 11.564 -0.893 1.00 96.00 821 LEU A O 1
ATOM 6196 N N . ASP A 1 822 ? -17.027 13.142 0.014 1.00 92.06 822 ASP A N 1
ATOM 6197 C CA . ASP A 1 822 ? -16.615 13.836 -1.209 1.00 92.06 822 ASP A CA 1
ATOM 6198 C C . ASP A 1 822 ? -15.286 13.306 -1.782 1.00 92.06 822 ASP A C 1
ATOM 6200 O O . ASP A 1 822 ? -14.980 13.527 -2.954 1.00 92.06 822 ASP A O 1
ATOM 6204 N N . ASP A 1 823 ? -14.524 12.566 -0.973 1.00 91.94 823 ASP A N 1
ATOM 6205 C CA . ASP A 1 823 ? -13.323 11.844 -1.384 1.00 91.94 823 ASP A CA 1
ATOM 6206 C C . ASP A 1 823 ? -13.670 10.548 -2.154 1.00 91.94 823 ASP A C 1
ATOM 6208 O O . ASP A 1 823 ? -14.384 9.693 -1.614 1.00 91.94 823 ASP A O 1
ATOM 6212 N N . PRO A 1 824 ? -13.154 10.344 -3.383 1.00 89.44 824 PRO A N 1
ATOM 6213 C CA . PRO A 1 824 ? -13.487 9.171 -4.190 1.00 89.44 824 PRO A CA 1
ATOM 6214 C C . PRO A 1 824 ? -12.887 7.868 -3.646 1.00 89.44 824 PRO A C 1
ATOM 6216 O O . PRO A 1 824 ? -13.500 6.815 -3.795 1.00 89.44 824 PRO A O 1
ATOM 6219 N N . MET A 1 825 ? -11.725 7.912 -2.987 1.00 88.81 825 MET A N 1
ATOM 6220 C CA . MET A 1 825 ? -11.058 6.714 -2.465 1.00 88.81 825 MET A CA 1
ATOM 6221 C C . MET A 1 825 ? -11.794 6.141 -1.254 1.00 88.81 825 MET A C 1
ATOM 6223 O O . MET A 1 825 ? -11.889 4.923 -1.108 1.00 88.81 825 MET A O 1
ATOM 6227 N N . LEU A 1 826 ? -12.364 7.011 -0.419 1.00 93.62 826 LEU A N 1
ATOM 6228 C CA . LEU A 1 826 ? -13.268 6.613 0.659 1.00 93.62 826 LEU A CA 1
ATOM 6229 C C . LEU A 1 826 ? -14.652 6.221 0.109 1.00 93.62 826 LEU A C 1
ATOM 6231 O O . LEU A 1 826 ? -15.242 5.242 0.571 1.00 93.62 826 LEU A O 1
ATOM 6235 N N . GLY A 1 827 ? -15.156 6.951 -0.893 1.00 93.19 827 GLY A N 1
ATOM 6236 C CA . GLY A 1 827 ? -16.457 6.709 -1.523 1.00 93.19 827 GLY A CA 1
ATOM 6237 C C . GLY A 1 827 ? -16.575 5.346 -2.218 1.00 93.19 827 GLY A C 1
ATOM 6238 O O . GLY A 1 827 ? -17.574 4.651 -2.031 1.00 93.19 827 GLY A O 1
ATOM 6239 N N . ASP A 1 828 ? -15.540 4.909 -2.942 1.00 90.81 828 ASP A N 1
ATOM 6240 C CA . ASP A 1 828 ? -15.499 3.595 -3.611 1.00 90.81 828 ASP A CA 1
ATOM 6241 C C . ASP A 1 828 ? -15.492 2.405 -2.621 1.00 90.81 828 ASP A C 1
ATOM 6243 O O . ASP A 1 828 ? -15.847 1.274 -2.980 1.00 90.81 828 ASP A O 1
ATOM 6247 N N . VAL A 1 829 ? -15.110 2.645 -1.359 1.00 92.56 829 VAL A N 1
ATOM 6248 C CA . VAL A 1 829 ? -15.067 1.626 -0.297 1.00 92.56 829 VAL A CA 1
ATOM 6249 C C . VAL A 1 829 ? -16.344 1.629 0.548 1.00 92.56 829 VAL A C 1
ATOM 6251 O O . VAL A 1 829 ? -16.929 0.565 0.770 1.00 92.56 829 VAL A O 1
ATOM 6254 N N . TRP A 1 830 ? -16.782 2.804 1.009 1.00 94.75 830 TRP A N 1
ATOM 6255 C CA . TRP A 1 830 ? -17.841 2.955 2.017 1.00 94.75 830 TRP A CA 1
ATOM 6256 C C . TRP A 1 830 ? -19.188 3.445 1.461 1.00 94.75 830 TRP A C 1
ATOM 6258 O O . TRP A 1 830 ? -20.209 3.332 2.142 1.00 94.75 830 TRP A O 1
ATOM 6268 N N . GLY A 1 831 ? -19.222 3.943 0.223 1.00 93.50 831 GLY A N 1
ATOM 6269 C CA . GLY A 1 831 ? -20.386 4.590 -0.382 1.00 93.50 831 GLY A CA 1
ATOM 6270 C C . GLY A 1 831 ? -20.496 6.076 -0.023 1.00 93.50 831 GLY A C 1
ATOM 6271 O O . GLY A 1 831 ? -19.516 6.725 0.319 1.00 93.50 831 GLY A O 1
ATOM 6272 N N . GLU A 1 832 ? -21.707 6.632 -0.102 1.00 95.25 832 GLU A N 1
ATOM 6273 C CA . GLU A 1 832 ? -21.950 8.084 -0.005 1.00 95.25 832 GLU A CA 1
ATOM 6274 C C . GLU A 1 832 ? -21.565 8.722 1.346 1.00 95.25 832 GLU A C 1
ATOM 6276 O O . GLU A 1 832 ? -21.404 9.938 1.409 1.00 95.25 832 GLU A O 1
ATOM 6281 N N . ARG A 1 833 ? -21.471 7.949 2.440 1.00 96.88 833 ARG A N 1
ATOM 6282 C CA . ARG A 1 833 ? -21.273 8.481 3.802 1.00 96.88 833 ARG A CA 1
ATOM 6283 C C . ARG A 1 833 ? -20.762 7.454 4.813 1.00 96.88 833 ARG A C 1
ATOM 6285 O O . ARG A 1 833 ? -21.062 6.267 4.711 1.00 96.88 833 ARG A O 1
ATOM 6292 N N . LEU A 1 834 ? -20.133 7.960 5.872 1.00 98.19 834 LEU A N 1
ATOM 6293 C CA . LEU A 1 834 ? -19.932 7.265 7.149 1.00 98.19 834 LEU A CA 1
ATOM 6294 C C . LEU A 1 834 ? -20.726 7.961 8.266 1.00 98.19 834 LEU A C 1
ATOM 6296 O O . LEU A 1 834 ? -21.027 9.152 8.186 1.00 98.19 834 LEU A O 1
ATOM 6300 N N . THR A 1 835 ? -21.067 7.228 9.327 1.00 98.69 835 THR A N 1
ATOM 6301 C CA . THR A 1 835 ? -21.736 7.790 10.515 1.00 98.69 835 THR A CA 1
ATOM 6302 C C . THR A 1 835 ? -20.900 7.527 11.757 1.00 98.69 835 THR A C 1
ATOM 6304 O O . THR A 1 835 ? -20.674 6.371 12.100 1.00 98.69 835 THR A O 1
ATOM 6307 N N . ARG A 1 836 ? -20.477 8.575 12.466 1.00 98.50 836 ARG A N 1
ATOM 6308 C CA . ARG A 1 836 ? -19.857 8.437 13.788 1.00 98.50 836 ARG A CA 1
ATOM 6309 C C . ARG A 1 836 ? -20.935 8.449 14.870 1.00 98.50 836 ARG A C 1
AT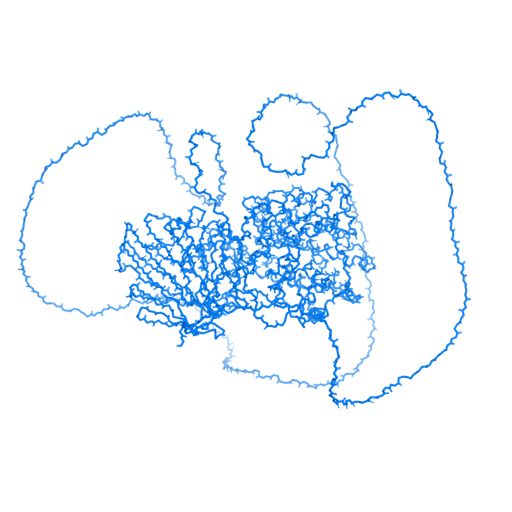OM 6311 O O . ARG A 1 836 ? -21.742 9.375 14.921 1.00 98.50 836 ARG A O 1
ATOM 6318 N N . LEU A 1 837 ? -20.945 7.426 15.713 1.00 98.69 837 LEU A N 1
ATOM 6319 C CA . LEU A 1 837 ? -21.714 7.334 16.949 1.00 98.69 837 LEU A CA 1
ATOM 6320 C C . LEU A 1 837 ? -20.852 7.858 18.102 1.00 98.69 837 LEU A C 1
ATOM 6322 O O . LEU A 1 837 ? -19.738 7.379 18.295 1.00 98.69 837 LEU A O 1
ATOM 6326 N N . ASP A 1 838 ? -21.388 8.807 18.865 1.00 98.38 838 ASP A N 1
ATOM 6327 C CA . ASP A 1 838 ? -20.728 9.457 19.999 1.00 98.38 838 ASP A CA 1
ATOM 6328 C C . ASP A 1 838 ? -21.475 9.097 21.287 1.00 98.38 838 ASP A C 1
ATOM 6330 O O . ASP A 1 838 ? -22.563 9.619 21.527 1.00 98.38 838 ASP A O 1
ATOM 6334 N N . ILE A 1 839 ? -20.928 8.199 22.109 1.00 98.62 839 ILE A N 1
ATOM 6335 C CA . ILE A 1 839 ? -21.528 7.790 23.391 1.00 98.62 839 ILE A CA 1
ATOM 6336 C C . ILE A 1 839 ? -20.959 8.678 24.506 1.00 98.62 839 ILE A C 1
ATOM 6338 O O . ILE A 1 839 ? -19.749 8.672 24.729 1.00 98.62 839 ILE A O 1
ATOM 6342 N N . ASP A 1 840 ? -21.803 9.447 25.202 1.00 98.00 840 ASP A N 1
ATOM 6343 C CA . ASP A 1 840 ? -21.361 10.412 26.220 1.00 98.00 840 ASP A CA 1
ATOM 6344 C C . ASP A 1 840 ? -21.300 9.781 27.618 1.00 98.00 840 ASP A C 1
ATOM 6346 O O . ASP A 1 840 ? -22.325 9.530 28.256 1.00 98.00 840 ASP A O 1
ATOM 6350 N N . VAL A 1 841 ? -20.079 9.558 28.114 1.00 97.94 841 VAL A N 1
ATOM 6351 C CA . VAL A 1 841 ? -19.823 9.019 29.460 1.00 97.94 841 VAL A CA 1
ATOM 6352 C C . VAL A 1 841 ? -19.499 10.104 30.492 1.00 97.94 841 VAL A C 1
ATOM 6354 O O . VAL A 1 841 ? -19.319 9.793 31.668 1.00 97.94 841 VAL A O 1
ATOM 6357 N N . THR A 1 842 ? -19.494 11.387 30.109 1.00 96.69 842 THR A N 1
ATOM 6358 C CA . THR A 1 842 ? -19.192 12.527 31.001 1.00 96.69 842 THR A CA 1
ATOM 6359 C C . THR A 1 842 ? -20.069 12.529 32.259 1.00 96.69 842 THR A C 1
ATOM 6361 O O . THR A 1 842 ? -19.602 12.836 33.357 1.00 96.69 842 THR A O 1
ATOM 6364 N N . GLY A 1 843 ? -21.343 12.143 32.119 1.00 95.19 843 GLY A N 1
ATOM 6365 C CA . GLY A 1 843 ? -22.308 12.070 33.221 1.00 95.19 843 GLY A CA 1
ATOM 6366 C C . GLY A 1 843 ? -22.060 10.952 34.244 1.00 95.19 843 GLY A C 1
ATOM 6367 O O . GLY A 1 843 ? -22.659 10.986 35.317 1.00 95.19 843 GLY A O 1
ATOM 6368 N N . LEU A 1 844 ? -21.186 9.983 33.944 1.00 95.62 844 LEU A N 1
ATOM 6369 C CA . LEU A 1 844 ? -20.836 8.878 34.848 1.00 95.62 844 LEU A CA 1
ATOM 6370 C C . LEU A 1 844 ? -19.745 9.264 35.864 1.00 95.62 844 LEU A C 1
ATOM 6372 O O . LEU A 1 844 ? -19.599 8.599 36.888 1.00 95.62 844 LEU A O 1
ATOM 6376 N N . GLY A 1 845 ? -19.029 10.369 35.629 1.00 93.62 845 GLY A N 1
ATOM 6377 C CA . GLY A 1 845 ? -18.029 10.913 36.548 1.00 93.62 845 GLY A CA 1
ATOM 6378 C C . GLY A 1 845 ? -16.594 10.404 36.322 1.00 93.62 845 GLY A C 1
ATOM 6379 O O . GLY A 1 845 ? -16.319 9.687 35.359 1.00 93.62 845 GLY A O 1
ATOM 6380 N N . PRO A 1 846 ? -15.651 10.807 37.200 1.00 93.69 846 PRO A N 1
ATOM 6381 C CA . PRO A 1 846 ? -14.212 10.626 36.984 1.00 93.69 846 PRO A CA 1
ATOM 6382 C C . PRO A 1 846 ? -13.727 9.177 37.117 1.00 93.69 846 PRO A C 1
ATOM 6384 O O . PRO A 1 846 ? -12.637 8.874 36.646 1.00 93.69 846 PRO A O 1
ATOM 6387 N N . SER A 1 847 ? -14.515 8.286 37.719 1.00 96.81 847 SER A N 1
ATOM 6388 C CA . SER A 1 847 ? -14.230 6.849 37.770 1.00 96.81 847 SER A CA 1
ATOM 6389 C C . SER A 1 847 ? -15.472 6.081 37.346 1.00 96.81 847 SER A C 1
ATOM 6391 O O . SER A 1 847 ? -16.549 6.317 37.898 1.00 96.81 847 SER A O 1
ATOM 6393 N N . GLY A 1 848 ? -15.342 5.174 36.381 1.00 97.19 848 GLY A N 1
ATOM 6394 C CA . GLY A 1 848 ? -16.493 4.495 35.794 1.00 97.19 848 GLY A CA 1
ATOM 6395 C C . GLY A 1 848 ? -16.125 3.403 34.797 1.00 97.19 848 GLY A C 1
ATOM 6396 O O . GLY A 1 848 ? -14.955 3.091 34.587 1.00 97.19 848 GLY A O 1
ATOM 6397 N N . SER A 1 849 ? -17.158 2.805 34.207 1.00 98.38 849 SER A N 1
ATOM 6398 C CA . SER A 1 849 ? -17.026 1.826 33.128 1.00 98.38 849 SER A CA 1
ATOM 6399 C C . SER A 1 849 ? -18.246 1.871 32.210 1.00 98.38 849 SER A C 1
ATOM 6401 O O . SER A 1 849 ? -19.342 2.219 32.660 1.00 98.38 849 SER A O 1
ATOM 6403 N N . LEU A 1 850 ? -18.052 1.502 30.946 1.00 98.50 850 LEU A N 1
ATOM 6404 C CA . LEU A 1 850 ? -19.106 1.251 29.970 1.00 98.50 850 LEU A CA 1
ATOM 6405 C C . LEU A 1 850 ? -18.767 -0.013 29.176 1.00 98.50 850 LEU A C 1
ATOM 6407 O O . LEU A 1 850 ? -17.649 -0.179 28.693 1.00 98.50 850 LEU A O 1
ATOM 6411 N N . GLU A 1 851 ? -19.744 -0.903 29.036 1.00 98.62 851 GLU A N 1
ATOM 6412 C CA . GLU A 1 851 ? -19.616 -2.166 28.317 1.00 98.62 851 GLU A CA 1
ATOM 6413 C C . GLU A 1 851 ? -20.539 -2.170 27.097 1.00 98.62 851 GLU A C 1
ATOM 6415 O O . GLU A 1 851 ? -21.766 -2.149 27.211 1.00 98.62 851 GLU A O 1
ATOM 6420 N N . LEU A 1 852 ? -19.932 -2.193 25.913 1.00 98.62 852 LEU A N 1
ATOM 6421 C CA . LEU A 1 852 ? -20.598 -2.328 24.629 1.00 98.62 852 LEU A CA 1
ATOM 6422 C C . LEU A 1 852 ? -20.680 -3.806 24.237 1.00 98.62 852 LEU A C 1
ATOM 6424 O O . LEU A 1 852 ? -19.666 -4.463 24.014 1.00 98.62 852 LEU A O 1
ATOM 6428 N N . THR A 1 853 ? -21.898 -4.310 24.067 1.00 98.50 853 THR A N 1
ATOM 6429 C CA . THR A 1 853 ? -22.171 -5.590 23.405 1.00 98.50 853 THR A CA 1
ATOM 6430 C C . THR A 1 853 ? -22.506 -5.353 21.935 1.00 98.50 853 THR A C 1
ATOM 6432 O O . THR A 1 853 ? -23.410 -4.577 21.628 1.00 98.50 853 THR A O 1
ATOM 6435 N N . VAL A 1 854 ? -21.841 -6.070 21.028 1.00 98.19 854 VAL A N 1
ATOM 6436 C CA . VAL A 1 854 ? -22.068 -5.999 19.579 1.00 98.19 854 VAL A CA 1
ATOM 6437 C C . VAL A 1 854 ? -22.380 -7.391 19.024 1.00 98.19 854 VAL A C 1
ATOM 6439 O O . VAL A 1 854 ? -21.622 -8.332 19.246 1.00 98.19 854 VAL A O 1
ATOM 6442 N N . LYS A 1 855 ? -23.509 -7.550 18.320 1.00 95.94 855 LYS A N 1
ATOM 6443 C CA . LYS A 1 855 ? -23.996 -8.862 17.839 1.00 95.94 855 LYS A CA 1
ATOM 6444 C C . LYS A 1 855 ? -24.924 -8.758 16.629 1.00 95.94 855 LYS A C 1
ATOM 6446 O O . LYS A 1 855 ? -25.547 -7.721 16.400 1.00 95.94 855 LYS A O 1
ATOM 6451 N N . GLU A 1 856 ? -25.075 -9.859 15.895 1.00 94.56 856 GLU A N 1
ATOM 6452 C CA . GLU A 1 856 ? -26.094 -9.981 14.844 1.00 94.56 856 GLU A CA 1
ATOM 6453 C C . GLU A 1 856 ? -27.525 -9.894 15.418 1.00 94.56 856 GLU A C 1
ATOM 6455 O O . GLU A 1 856 ? -27.860 -10.556 16.403 1.00 94.56 856 GLU A O 1
ATOM 6460 N N . GLN A 1 857 ? -28.386 -9.123 14.749 1.00 90.06 857 GLN A N 1
ATOM 6461 C CA . GLN A 1 857 ? -29.839 -9.151 14.926 1.00 90.06 857 GLN A CA 1
ATOM 6462 C C . GLN A 1 857 ? -30.436 -10.199 13.969 1.00 90.06 857 GLN A C 1
ATOM 6464 O O . GLN A 1 857 ? -30.239 -10.107 12.756 1.00 90.06 857 GLN A O 1
ATOM 6469 N N . ARG A 1 858 ? -31.147 -11.192 14.519 1.00 78.56 858 ARG A N 1
ATOM 6470 C CA . ARG A 1 858 ? -31.757 -12.326 13.797 1.00 78.56 858 ARG A CA 1
ATOM 6471 C C . ARG A 1 858 ? -33.282 -12.254 13.804 1.00 78.56 858 ARG A C 1
ATOM 6473 O O . ARG A 1 858 ? -33.821 -11.754 14.817 1.00 78.56 858 ARG A O 1
#